Protein AF-A0A094EKB1-F1 (afdb_monomer_lite)

Sequence (791 aa):
MSDICVKASPRSDDATYSKSLGVPPSNDSAAVATHVVTDLRVIVSPAAPPSASDTKWHRIEKELYLYTSQQSAWLYVALVNKEELRAAEDLVVVNISVGEQTPTDSGTSWESRPYGIWLLRHKFSTIDETVTEVDVFFGVDAVDPRPQWALMQSPLQLETHPKIPVARLSVLRGRAPRSDTPTALRVREDGKFKILQISDTHMVTGVGVCRDAIDAHGNDLPESDADPLTVKFIENILDIEKPDLVVLTGDQLHHDIPESHTAIFKVVAPMINRSIPFAAVFGNHDSEGIHALNRDKQMSILQNLPFSFCRPGPTNVDGIGNYYIQVLAPGQSSLPLSTLYFLDSHGQVPGTTGYDHIKQSQIDWFTETSQAARMALDDNNNSGFHLSLVFLHIPLPEFGDKNLRIGNGHREEPTEGPNINSHFYDALVKEEISAVGCGHDHVNDFCALLPQQVQQDGDGAPQCGPWLCYGGGSGFGGYCSYGKWPRQKRFHRRMRVWELGTTTGSLTTWKRVEYNRERVDELVLVENGAVVDPPSDKDEDRSYGLTELSVVQTLQNIHTTPSNRQGNVPTSSKDMPLPLSKKKSTSRFLKVTIDGLEGVGKTLLIAALLKEAVDTSYGGLPSEILPPSDSNITELQRGAEGDTSVVSFWENSYTYTRLLPIMFVNAAVVLFCFSLDFMGSVEDHLEVLQWKLEGLCSRDFPQEIRMPIFMVGCRSDSQDPDTTAGRARAKRYAQSIDMDGYFECSAITGEGVPELLDAVMSIALSTEKYTPRRRLWPKRKQRRNHRCVVL

Foldseek 3Di:
DDDDDDDDDDDDDDDDPPDDPPDDDPPVPPPWLQKFFQDKAKDKALDDDDQDPDPQKGWAPAWQQLPQDSITIIMITGIDGPVPADAQPGKGFQDKAFDPDDDPDPPFDWDDYAQRIITGIDGDDDQQRGWRDKHKAWACLFDDLQPQKDKHNDFGNDPYDVVGTGIIMIIHGHTRDDFPADPAAAADPQLKAKEWEAEQAAFARYQFKFDFDAAPVQHGDHIDRWLVLLLVLLLVVCVQPVGQEYEYQANLHAAAHSDLVRSVSSSCNSCSVVQHAYEYEHEARCQHHDRHDPLVVVLVVQVPGHNYPFFQDDPQAPGGGFDKGFHAYPDPDPHGQEIETEDHQAYDDPPARAGDGRDPSSLVVVLVVLVSSVVVCVVVVNPFHYAYEYGHAQFACVVQDPQWAWQWFDDPDGRGHHPDHPCSQVSQQVSLHAAYEYEDSQQGFTWTWHDFDDDPPDPDDTGTTHIYGYQHHSTSNDAQWDDDPPDTRGDWHKMKMWMDNRVQSWIWIFMDTSHDSDTHTIDTQDGPNGGDHRDDPVVVVPPPPDDPDDPDDDDDDDDDDDDDDDDDDDDDDDDDDDDDDDDDQDAAEAEEFEEEAPPLCRVLLVVLLVVCCPVVPVADDWDDQDPDDLWRWTWDFHDDPRYGYIYIYTYDYPPNSVCLQVRQPRHLEYEYTGELQHPDDLVVRLVVVVVVQVVCLDPVHPQWRFHAYEYEHEPLVDPDPCSVVSVVVSVVSCVQQQHPYYFYAYSVPGPRSNVVSCVSCCRRVDPDGDDIDRGRHDDPDPDPDDDDDDD

Secondary structure (DSSP, 8-state):
-----------------------PPP--------EEEEEEEEEEESS---S-SSTTEEEEEEETTTT-SSSEEEEEEEEEETTT--TTTSEEEEEEEESSS----TT--EEEETTTEEEEEEE---STTSEEEEEEEESTT----STTEEE-SSPP-----TTSPPEEEEEEESSPPPP---SSEE--TTSEEEEEEE----BBSBS--B-S-B-TTS-BPPPB-HHHHHHHHHHHHHHHH--SEEEEES--B-TT-S-HHHHHHHHHHHHHTTT--EEEE--SGGG-SSSSPPHHHHHHHHTTSTTB------TTSSSS--EEEEEEPSTT---EEEEEEE-----BPTTSSSBPPPPHHHHHHHHHHHHHHHHHHHTTT-----EEEEE-SSPPGGGG-TT-EEEES---SPPP-BSS--SHHHHHHHTTEEEEEE-SSTT---EEEPPP---TT--SPPPP--EEEE-----SSS--EESSTT-PEE---EEEEEEEETTTTEEEEEEEETT-SS-EEEEEEEETTEEPPPPPTTTGGGT-SS--SS---------------------------PPP--PPP---EEEEEEEE-TTSSHHHHHHHHHHHHHHTTS--PPP-----SSSEEEEEE--BTTB--EEEEEE--TT-TTTHHHHHTTEEEEEEEEETT-SS-HHHHHHHHHHHHHHHTSTTS-SSB-S-EEEEEE-TT---HHHHHHHHHHHHHHHHTT-SEEEEE-TTT-TTHHHHHHHHHHHHT-SSPP--BS-SS----------PPP-

Structure (mmCIF, N/CA/C/O backbone):
data_AF-A0A094EKB1-F1
#
_entry.id   AF-A0A094EKB1-F1
#
loop_
_atom_site.group_PDB
_atom_site.id
_atom_site.type_symbol
_atom_site.label_atom_id
_atom_site.label_alt_id
_atom_site.label_comp_id
_atom_site.label_asym_id
_atom_site.label_entity_id
_atom_site.label_seq_id
_atom_site.pdbx_PDB_ins_code
_atom_site.Cartn_x
_atom_site.Cartn_y
_atom_site.Cartn_z
_atom_site.occupancy
_atom_site.B_iso_or_equiv
_atom_site.auth_seq_id
_atom_site.auth_comp_id
_atom_site.auth_asym_id
_atom_site.auth_atom_id
_atom_site.pdbx_PDB_model_num
ATOM 1 N N . MET A 1 1 ? 71.205 -15.226 32.268 1.00 33.03 1 MET A N 1
ATOM 2 C CA . MET A 1 1 ? 69.954 -15.004 33.014 1.00 33.03 1 MET A CA 1
ATOM 3 C C . MET A 1 1 ? 68.835 -15.282 32.013 1.00 33.03 1 MET A C 1
ATOM 5 O O . MET A 1 1 ? 68.794 -14.555 31.032 1.00 33.03 1 MET A O 1
ATOM 9 N N . SER A 1 2 ? 68.201 -16.460 31.967 1.00 27.89 2 SER A N 1
ATOM 10 C CA . SER A 1 2 ? 67.350 -17.139 32.976 1.00 27.89 2 SER A CA 1
ATOM 11 C C . SER A 1 2 ? 65.995 -16.445 33.183 1.00 27.89 2 SER A C 1
ATOM 13 O O . SER A 1 2 ? 66.020 -15.243 33.424 1.00 27.89 2 SER A O 1
ATOM 15 N N . ASP A 1 3 ? 64.814 -17.079 33.226 1.00 27.39 3 ASP A N 1
ATOM 16 C CA . ASP A 1 3 ? 64.298 -18.446 32.911 1.00 27.39 3 ASP A CA 1
ATOM 17 C C . ASP A 1 3 ? 62.742 -18.385 33.112 1.00 27.39 3 ASP A C 1
ATOM 19 O O . ASP A 1 3 ? 62.285 -17.414 33.712 1.00 27.39 3 ASP A O 1
ATOM 23 N N . ILE A 1 4 ? 61.813 -19.268 32.692 1.00 27.00 4 ILE A N 1
ATOM 24 C CA . ILE A 1 4 ? 61.753 -20.585 32.000 1.00 27.00 4 ILE A CA 1
ATOM 25 C C . ILE A 1 4 ? 60.379 -20.620 31.230 1.00 27.00 4 ILE A C 1
ATOM 27 O O . ILE A 1 4 ? 59.505 -19.835 31.587 1.00 27.00 4 ILE A O 1
ATOM 31 N N . CYS A 1 5 ? 60.034 -21.331 30.137 1.00 23.27 5 CYS A N 1
ATOM 32 C CA . CYS A 1 5 ? 60.298 -22.677 29.579 1.00 23.27 5 CYS A CA 1
ATOM 33 C C . CYS A 1 5 ? 59.603 -23.849 30.329 1.00 23.27 5 CYS A C 1
ATOM 35 O O . CYS A 1 5 ? 59.920 -24.102 31.478 1.00 23.27 5 CYS A O 1
ATOM 37 N N . VAL A 1 6 ? 58.687 -24.665 29.767 1.00 26.47 6 VAL A N 1
ATOM 38 C CA . VAL A 1 6 ? 58.080 -24.786 28.410 1.00 26.47 6 VAL A CA 1
ATOM 39 C C . VAL A 1 6 ? 56.733 -25.555 28.500 1.00 26.47 6 VAL A C 1
ATOM 41 O O . VAL A 1 6 ? 56.610 -26.379 29.406 1.00 26.47 6 VAL A O 1
ATOM 44 N N . LYS A 1 7 ? 55.806 -25.433 27.519 1.00 21.75 7 LYS A N 1
ATOM 45 C CA . LYS A 1 7 ? 55.261 -26.572 26.707 1.00 21.75 7 LYS A CA 1
ATOM 46 C C . LYS A 1 7 ? 54.234 -26.154 25.631 1.00 21.75 7 LYS A C 1
ATOM 48 O O . LYS A 1 7 ? 53.578 -25.131 25.768 1.00 21.75 7 LYS A O 1
ATOM 53 N N . ALA A 1 8 ? 54.109 -26.959 24.567 1.00 24.42 8 ALA A N 1
ATOM 54 C CA . ALA A 1 8 ? 53.230 -26.733 23.408 1.00 24.42 8 ALA A CA 1
ATOM 55 C C . ALA A 1 8 ? 52.841 -28.055 22.692 1.00 24.42 8 ALA A C 1
ATOM 57 O O . ALA A 1 8 ? 53.507 -29.067 22.910 1.00 24.42 8 ALA A O 1
ATOM 58 N N . SER A 1 9 ? 51.880 -27.975 21.749 1.00 21.78 9 SER A N 1
ATOM 59 C CA . SER A 1 9 ? 51.537 -28.976 20.700 1.00 21.78 9 SER A CA 1
ATOM 60 C C . SER A 1 9 ? 50.866 -30.306 21.128 1.00 21.78 9 SER A C 1
ATOM 62 O O . SER A 1 9 ? 50.972 -30.664 22.301 1.00 21.78 9 SER A O 1
ATOM 64 N N . PRO A 1 10 ? 50.245 -31.088 20.196 1.00 31.95 10 PRO A N 1
ATOM 65 C CA . PRO A 1 10 ? 49.995 -30.835 18.754 1.00 31.95 10 PRO A CA 1
ATOM 66 C C . PRO A 1 10 ? 48.558 -31.123 18.207 1.00 31.95 10 PRO A C 1
ATOM 68 O O . PRO A 1 10 ? 47.767 -31.819 18.824 1.00 31.95 10 PRO A O 1
ATOM 71 N N . ARG A 1 11 ? 48.309 -30.618 16.982 1.00 27.23 11 ARG A N 1
ATOM 72 C CA . ARG A 1 11 ? 47.440 -31.080 15.855 1.00 27.23 11 ARG A CA 1
ATOM 73 C C . ARG A 1 11 ? 46.327 -32.145 16.042 1.00 27.23 11 ARG A C 1
ATOM 75 O O . ARG A 1 11 ? 46.646 -33.297 16.316 1.00 27.23 11 ARG A O 1
ATOM 82 N N . SER A 1 12 ? 45.110 -31.778 15.607 1.00 22.75 12 SER A N 1
ATOM 83 C CA . SER A 1 12 ? 44.079 -32.573 14.875 1.00 22.75 12 SER A CA 1
ATOM 84 C C . SER A 1 12 ? 42.813 -31.699 14.698 1.00 22.75 12 SER A C 1
ATOM 86 O O . SER A 1 12 ? 42.578 -30.883 15.588 1.00 22.75 12 SER A O 1
ATOM 88 N N . ASP A 1 13 ? 41.924 -31.771 13.698 1.00 23.89 13 ASP A N 1
ATOM 89 C CA . ASP A 1 13 ? 41.881 -32.371 12.342 1.00 23.89 13 ASP A CA 1
ATOM 90 C C . ASP A 1 13 ? 40.784 -31.610 11.527 1.00 23.89 13 ASP A C 1
ATOM 92 O O . ASP A 1 13 ? 40.308 -30.566 11.981 1.00 23.89 13 ASP A O 1
ATOM 96 N N . ASP A 1 14 ? 40.405 -32.077 10.330 1.00 27.27 14 ASP A N 1
ATOM 97 C CA . ASP A 1 14 ? 39.476 -31.412 9.391 1.00 27.27 14 ASP A CA 1
ATOM 98 C C . ASP A 1 14 ? 38.082 -31.039 9.942 1.00 27.27 14 ASP A C 1
ATOM 100 O O . ASP A 1 14 ? 37.395 -31.847 10.568 1.00 27.27 14 ASP A O 1
ATOM 104 N N . ALA A 1 15 ? 37.596 -29.854 9.546 1.00 23.72 15 ALA A N 1
ATOM 105 C CA . ALA A 1 15 ? 36.167 -29.544 9.428 1.00 23.72 15 ALA A CA 1
ATOM 106 C C . ALA A 1 15 ? 35.936 -28.412 8.404 1.00 23.72 15 ALA A C 1
ATOM 108 O O . ALA A 1 15 ? 36.223 -27.243 8.668 1.00 23.72 15 ALA A O 1
ATOM 109 N N . THR A 1 16 ? 35.398 -28.747 7.228 1.00 22.38 16 THR A N 1
ATOM 110 C CA . THR A 1 16 ? 34.998 -27.774 6.196 1.00 22.38 16 THR A CA 1
ATOM 111 C C . THR A 1 16 ? 33.884 -26.855 6.695 1.00 22.38 16 THR A C 1
ATOM 113 O O . THR A 1 16 ? 32.843 -27.332 7.146 1.00 22.38 16 THR A O 1
ATOM 116 N N . TYR A 1 17 ? 34.065 -25.539 6.553 1.00 22.34 17 TYR A N 1
ATOM 117 C CA . TYR A 1 17 ? 33.109 -24.518 6.998 1.00 22.34 17 TYR A CA 1
ATOM 118 C C . TYR A 1 17 ? 31.916 -24.352 6.034 1.00 22.34 17 TYR A C 1
ATOM 120 O O . TYR A 1 17 ? 31.637 -23.269 5.530 1.00 22.34 17 TYR A O 1
ATOM 128 N N . SER A 1 18 ? 31.172 -25.437 5.802 1.00 24.25 18 SER A N 1
ATOM 129 C CA . SER A 1 18 ? 29.842 -25.351 5.195 1.00 24.25 18 SER A CA 1
ATOM 130 C C . SER A 1 18 ? 28.866 -24.782 6.228 1.00 24.25 18 SER A C 1
ATOM 132 O O . SER A 1 18 ? 28.326 -25.494 7.075 1.00 24.25 18 SER A O 1
ATOM 134 N N . LYS A 1 19 ? 28.670 -23.463 6.177 1.00 24.31 19 LYS A N 1
ATOM 135 C CA . LYS A 1 19 ? 27.509 -22.797 6.765 1.00 24.31 19 LYS A CA 1
ATOM 136 C C . LYS A 1 19 ? 26.705 -22.169 5.643 1.00 24.31 19 LYS A C 1
ATOM 138 O O . LYS A 1 19 ? 26.919 -21.014 5.289 1.00 24.31 19 LYS A O 1
ATOM 143 N N . SER A 1 20 ? 25.746 -22.936 5.133 1.00 23.62 20 SER A N 1
ATOM 144 C CA . SER A 1 20 ? 24.585 -22.348 4.481 1.00 23.62 20 SER A CA 1
ATOM 145 C C . SER A 1 20 ? 24.012 -21.258 5.392 1.00 23.62 20 SER A C 1
ATOM 147 O O . SER A 1 20 ? 23.799 -21.483 6.589 1.00 23.62 20 SER A O 1
ATOM 149 N N . LEU A 1 21 ? 23.774 -20.069 4.835 1.00 26.20 21 LEU A N 1
ATOM 150 C CA . LEU A 1 21 ? 23.032 -19.000 5.502 1.00 26.20 21 LEU A CA 1
ATOM 151 C C . LEU A 1 21 ? 21.551 -19.389 5.533 1.00 26.20 21 LEU A C 1
ATOM 153 O O . LEU A 1 21 ? 20.721 -18.869 4.794 1.00 26.20 21 LEU A O 1
ATOM 157 N N . GLY A 1 22 ? 21.247 -20.388 6.362 1.00 23.19 22 GLY A N 1
ATOM 158 C CA . GLY A 1 22 ? 19.891 -20.848 6.593 1.00 23.19 22 GLY A CA 1
ATOM 159 C C . GLY A 1 22 ? 19.037 -19.695 7.099 1.00 23.19 22 GLY A C 1
ATOM 160 O O . GLY A 1 22 ? 19.468 -18.938 7.971 1.00 23.19 22 GLY A O 1
ATOM 161 N N . VAL A 1 23 ? 17.826 -19.595 6.546 1.00 25.86 23 VAL A N 1
ATOM 162 C CA . VAL A 1 23 ? 16.773 -18.688 7.011 1.00 25.86 23 VAL A CA 1
ATOM 163 C C . VAL A 1 23 ? 16.751 -18.727 8.544 1.00 25.86 23 VAL A C 1
ATOM 165 O O . VAL A 1 23 ? 16.608 -19.826 9.095 1.00 25.86 23 VAL A O 1
ATOM 168 N N . PRO A 1 24 ? 16.935 -17.590 9.251 1.00 22.92 24 PRO A N 1
ATOM 169 C CA . PRO A 1 24 ? 16.841 -17.591 10.704 1.00 22.92 24 PRO A CA 1
ATOM 170 C C . PRO A 1 24 ? 15.462 -18.149 11.069 1.00 22.92 24 PRO A C 1
ATOM 172 O O . PRO A 1 24 ? 14.482 -17.764 10.423 1.00 22.92 24 PRO A O 1
ATOM 175 N N . PRO A 1 25 ? 15.372 -19.092 12.026 1.00 22.58 25 PRO A N 1
ATOM 176 C CA . PRO A 1 25 ? 14.115 -19.765 12.311 1.00 22.58 25 PRO A CA 1
ATOM 177 C C . PRO A 1 25 ? 13.042 -18.722 12.603 1.00 22.58 25 PRO A C 1
ATOM 179 O O . PRO A 1 25 ? 13.305 -17.730 13.289 1.00 22.58 25 PRO A O 1
ATOM 182 N N . SER A 1 26 ? 11.839 -18.947 12.077 1.00 27.44 26 SER A N 1
ATOM 183 C CA . SER A 1 26 ? 10.675 -18.166 12.472 1.00 27.44 26 SER A CA 1
ATOM 184 C C . SER A 1 26 ? 10.588 -18.144 13.998 1.00 27.44 26 SER A C 1
ATOM 186 O O . SER A 1 26 ? 10.880 -19.143 14.664 1.00 27.44 26 SER A O 1
ATOM 188 N N . ASN A 1 27 ? 10.182 -17.004 14.564 1.00 26.33 27 ASN A N 1
ATOM 189 C CA . ASN A 1 27 ? 9.827 -16.930 15.978 1.00 26.33 27 ASN A CA 1
ATOM 190 C C . ASN A 1 27 ? 8.488 -17.658 16.186 1.00 26.33 27 ASN A C 1
ATOM 192 O O . ASN A 1 27 ? 7.458 -17.055 16.468 1.00 26.33 27 ASN A O 1
ATOM 196 N N . ASP A 1 28 ? 8.537 -18.990 16.080 1.00 28.78 28 ASP A N 1
ATOM 197 C CA . ASP A 1 28 ? 7.447 -19.947 16.307 1.00 28.78 28 ASP A CA 1
ATOM 198 C C . ASP A 1 28 ? 6.980 -19.980 17.776 1.00 28.78 28 ASP A C 1
ATOM 200 O O . ASP A 1 28 ? 6.100 -20.757 18.152 1.00 28.78 28 ASP A O 1
ATOM 204 N N . SER A 1 29 ? 7.470 -19.048 18.601 1.00 28.91 29 SER A N 1
ATOM 205 C CA . SER A 1 29 ? 6.709 -18.474 19.708 1.00 28.91 29 SER A CA 1
ATOM 206 C C . SER A 1 29 ? 5.510 -17.660 19.191 1.00 28.91 29 SER A C 1
ATOM 208 O O . SER A 1 29 ? 5.351 -16.486 19.535 1.00 28.91 29 SER A O 1
ATOM 210 N N . ALA A 1 30 ? 4.642 -18.292 18.394 1.00 37.69 30 ALA A N 1
ATOM 211 C CA . ALA A 1 30 ? 3.280 -17.823 18.202 1.00 37.69 30 ALA A CA 1
ATOM 212 C C . ALA A 1 30 ? 2.671 -17.680 19.600 1.00 37.69 30 ALA A C 1
ATOM 214 O O . ALA A 1 30 ? 2.601 -18.661 20.350 1.00 37.69 30 ALA A O 1
ATOM 215 N N . ALA A 1 31 ? 2.324 -16.451 19.982 1.00 40.56 31 ALA A N 1
ATOM 216 C CA . ALA A 1 31 ? 1.917 -16.139 21.341 1.00 40.56 31 ALA A CA 1
ATOM 217 C C . ALA A 1 31 ? 0.618 -16.886 21.668 1.00 40.56 31 ALA A C 1
ATOM 219 O O . ALA A 1 31 ? -0.476 -16.470 21.293 1.00 40.56 31 ALA A O 1
ATOM 220 N N . VAL A 1 32 ? 0.739 -18.020 22.366 1.00 48.72 32 VAL A N 1
ATOM 221 C CA . VAL A 1 32 ? -0.413 -18.717 22.938 1.00 48.72 32 VAL A CA 1
ATOM 222 C C . VAL A 1 32 ? -1.092 -17.712 23.850 1.00 48.72 32 VAL A C 1
ATOM 224 O O . VAL A 1 32 ? -0.479 -17.310 24.833 1.00 48.72 32 VAL A O 1
ATOM 227 N N . ALA A 1 33 ? -2.319 -17.302 23.514 1.00 54.59 33 ALA A N 1
ATOM 228 C CA . ALA A 1 33 ? -3.050 -16.285 24.259 1.00 54.59 33 ALA A CA 1
ATOM 229 C C . ALA A 1 33 ? -3.061 -16.629 25.758 1.00 54.59 33 ALA A C 1
ATOM 231 O O . ALA A 1 33 ? -3.763 -17.537 26.211 1.00 54.59 33 ALA A O 1
ATOM 232 N N . THR A 1 34 ? -2.220 -15.930 26.521 1.00 71.38 34 THR A N 1
ATOM 233 C CA . THR A 1 34 ? -2.123 -16.067 27.975 1.00 71.38 34 THR A CA 1
ATOM 234 C C . THR A 1 34 ? -3.164 -15.215 28.673 1.00 71.38 34 THR A C 1
ATOM 236 O O . THR A 1 34 ? -3.386 -15.420 29.853 1.00 71.38 34 THR A O 1
ATOM 239 N N . HIS A 1 35 ? -3.840 -14.301 27.977 1.00 87.06 35 HIS A N 1
ATOM 240 C CA . HIS A 1 35 ? -4.813 -13.383 28.560 1.00 87.06 35 HIS A CA 1
ATOM 241 C C . HIS A 1 35 ? -6.241 -13.703 28.112 1.00 87.06 35 HIS A C 1
ATOM 243 O O . HIS A 1 35 ? -6.464 -14.216 27.015 1.00 87.06 35 HIS A O 1
ATOM 249 N N . VAL A 1 36 ? -7.208 -13.371 28.968 1.00 92.00 36 VAL A N 1
ATOM 250 C CA . VAL A 1 36 ? -8.639 -13.336 28.628 1.00 92.00 36 VAL A CA 1
ATOM 251 C C . VAL A 1 36 ? -9.211 -11.953 28.911 1.00 92.00 36 VAL A C 1
ATOM 253 O O . VAL A 1 36 ? -8.745 -11.256 29.819 1.00 92.00 36 VAL A O 1
ATOM 256 N N . VAL A 1 37 ? -10.270 -11.585 28.193 1.00 94.81 37 VAL A N 1
ATOM 257 C CA . VAL A 1 37 ? -11.046 -10.378 28.480 1.00 94.81 37 VAL A CA 1
ATOM 258 C C . VAL A 1 37 ? -12.014 -10.658 29.625 1.00 94.81 37 VAL A C 1
ATOM 260 O O . VAL A 1 37 ? -12.841 -11.569 29.572 1.00 94.81 37 VAL A O 1
ATOM 263 N N . THR A 1 38 ? -11.926 -9.853 30.678 1.00 94.75 38 THR A N 1
ATOM 264 C CA . THR A 1 38 ? -12.789 -9.952 31.866 1.00 94.75 38 THR A CA 1
ATOM 265 C C . THR A 1 38 ? -13.861 -8.869 31.913 1.00 94.75 38 THR A C 1
ATOM 267 O O . THR A 1 38 ? -14.944 -9.127 32.434 1.00 94.75 38 THR A O 1
ATOM 270 N N . ASP A 1 39 ? -13.597 -7.700 31.328 1.00 95.25 39 ASP A N 1
ATOM 271 C CA . ASP A 1 39 ? -14.502 -6.551 31.204 1.00 95.25 39 ASP A CA 1
ATOM 272 C C . ASP A 1 39 ? -13.991 -5.613 30.087 1.00 95.25 39 ASP A C 1
ATOM 274 O O . ASP A 1 39 ? -12.848 -5.746 29.643 1.00 95.25 39 ASP A O 1
ATOM 278 N N . LEU A 1 40 ? -14.797 -4.647 29.643 1.00 95.44 40 LEU A N 1
ATOM 279 C CA . LEU A 1 40 ? -14.363 -3.554 28.766 1.00 95.44 40 LEU A CA 1
ATOM 280 C C . LEU A 1 40 ? -15.248 -2.309 28.937 1.00 95.44 40 LEU A C 1
ATOM 282 O O . LEU A 1 40 ? -16.438 -2.401 29.245 1.00 95.44 40 LEU A O 1
ATOM 286 N N . ARG A 1 41 ? -14.660 -1.125 28.747 1.00 93.88 41 ARG A N 1
ATOM 287 C CA . ARG A 1 41 ? -15.326 0.178 28.910 1.00 93.88 41 ARG A CA 1
ATOM 288 C C . ARG A 1 41 ? -14.727 1.223 27.977 1.00 93.88 41 ARG A C 1
ATOM 290 O O . ARG A 1 41 ? -13.517 1.251 27.781 1.00 93.88 41 ARG A O 1
ATOM 297 N N . VAL A 1 42 ? -15.550 2.136 27.477 1.00 94.81 42 VAL A N 1
ATOM 298 C CA . VAL A 1 42 ? -15.069 3.377 26.855 1.00 94.81 42 VAL A CA 1
ATOM 299 C C . VAL A 1 42 ? -14.981 4.459 27.929 1.00 94.81 42 VAL A C 1
ATOM 301 O O . VAL A 1 42 ? -15.879 4.576 28.766 1.00 94.81 42 VAL A O 1
ATOM 304 N N . ILE A 1 43 ? -13.903 5.242 27.913 1.00 92.12 43 ILE A N 1
ATOM 305 C CA . ILE A 1 43 ? -13.735 6.437 28.748 1.00 92.12 43 ILE A CA 1
ATOM 306 C C . ILE A 1 43 ? -13.678 7.650 27.823 1.00 92.12 43 ILE A C 1
ATOM 308 O O . ILE A 1 43 ? -12.856 7.682 26.909 1.00 92.12 43 ILE A O 1
ATOM 312 N N . VAL A 1 44 ? -14.530 8.641 28.088 1.00 90.62 44 VAL A N 1
ATOM 313 C CA . VAL A 1 44 ? -14.541 9.939 27.400 1.00 90.62 44 VAL A CA 1
ATOM 314 C C . VAL A 1 44 ? -14.034 11.018 28.355 1.00 90.62 44 VAL A C 1
ATOM 316 O O . VAL A 1 44 ? -14.406 11.029 29.529 1.00 90.62 44 VAL A O 1
ATOM 319 N N . SER A 1 45 ? -13.145 11.890 27.877 1.00 85.12 45 SER A N 1
ATOM 320 C CA . SER A 1 45 ? -12.430 12.868 28.703 1.00 85.12 45 SER A CA 1
ATOM 321 C C . SER A 1 45 ? -12.032 14.127 27.906 1.00 85.12 45 SER A C 1
ATOM 323 O O . SER A 1 45 ? -11.521 13.988 26.791 1.00 85.12 45 SER A O 1
ATOM 325 N N . PRO A 1 46 ? -12.175 15.351 28.469 1.00 76.12 46 PRO A N 1
ATOM 326 C CA . PRO A 1 46 ? -11.726 16.606 27.838 1.00 76.12 46 PRO A CA 1
ATOM 327 C C . PRO A 1 46 ? -10.204 16.738 27.661 1.00 76.12 46 PRO A C 1
ATOM 329 O O . PRO A 1 46 ? -9.737 17.609 26.939 1.00 76.12 46 PRO A O 1
ATOM 332 N N . ALA A 1 47 ? -9.422 15.901 28.341 1.00 66.69 47 ALA A N 1
ATOM 333 C CA . ALA A 1 47 ? -7.981 15.768 28.146 1.00 66.69 47 ALA A CA 1
ATOM 334 C C . ALA A 1 47 ? -7.650 14.296 27.889 1.00 66.69 47 ALA A C 1
ATOM 336 O O . ALA A 1 47 ? -8.328 13.425 28.440 1.00 66.69 47 ALA A O 1
ATOM 337 N N . ALA A 1 48 ? -6.611 14.013 27.098 1.00 61.28 48 ALA A N 1
ATOM 338 C CA . ALA A 1 48 ? -6.194 12.645 26.794 1.00 61.28 48 ALA A CA 1
ATOM 339 C C . ALA A 1 48 ? -6.000 11.836 28.099 1.00 61.28 48 ALA A C 1
ATOM 341 O O . ALA A 1 48 ? -5.111 12.167 28.892 1.00 61.28 48 ALA A O 1
ATOM 342 N N . PRO A 1 49 ? -6.837 10.816 28.376 1.00 61.94 49 PRO A N 1
ATOM 343 C CA . PRO A 1 49 ? -6.767 10.071 29.622 1.00 61.94 49 PRO A CA 1
ATOM 344 C C . PRO A 1 49 ? -5.478 9.238 29.657 1.00 61.94 49 PRO A C 1
ATOM 346 O O . PRO A 1 49 ? -4.998 8.802 28.604 1.00 61.94 49 PRO A O 1
ATOM 349 N N . PRO A 1 50 ? -4.899 8.994 30.846 1.00 60.31 50 PRO A N 1
ATOM 350 C CA . PRO A 1 50 ? -3.629 8.291 30.958 1.00 60.31 50 PRO A CA 1
ATOM 351 C C . PRO A 1 50 ? -3.699 6.884 30.353 1.00 60.31 50 PRO A C 1
ATOM 353 O O . PRO A 1 50 ? -4.738 6.211 30.390 1.00 60.31 50 PRO A O 1
ATOM 356 N N . SER A 1 51 ? -2.555 6.416 29.855 1.00 59.81 51 SER A N 1
ATOM 357 C CA . SER A 1 51 ? -2.301 5.031 29.452 1.00 59.81 51 SER A CA 1
ATOM 358 C C . SER A 1 51 ? -2.271 4.112 30.686 1.00 59.81 51 SER A C 1
ATOM 360 O O . SER A 1 51 ? -1.211 3.671 31.113 1.00 59.81 51 SER A O 1
ATOM 362 N N . ALA A 1 52 ? -3.453 3.926 31.281 1.00 57.56 52 ALA A N 1
ATOM 363 C CA . ALA A 1 52 ? -3.817 3.078 32.418 1.00 57.56 52 ALA A CA 1
ATOM 364 C C . ALA A 1 52 ? -2.859 3.051 33.630 1.00 57.56 52 ALA A C 1
ATOM 366 O O . ALA A 1 52 ? -1.810 2.419 33.632 1.00 57.56 52 ALA A O 1
ATOM 367 N N . SER A 1 53 ? -3.304 3.625 34.751 1.00 49.53 53 SER A N 1
ATOM 368 C CA . SER A 1 53 ? -2.613 3.540 36.050 1.00 49.53 53 SER A CA 1
ATOM 369 C C . SER A 1 53 ? -2.847 2.220 36.812 1.00 49.53 53 SER A C 1
ATOM 371 O O . SER A 1 53 ? -2.625 2.169 38.020 1.00 49.53 53 SER A O 1
ATOM 373 N N . ASP A 1 54 ? -3.370 1.189 36.150 1.00 59.69 54 ASP A N 1
ATOM 374 C CA . ASP A 1 54 ? -3.762 -0.105 36.722 1.00 59.69 54 ASP A CA 1
ATOM 375 C C . ASP A 1 54 ? -3.344 -1.202 35.738 1.00 59.69 54 ASP A C 1
ATOM 377 O O . ASP A 1 54 ? -3.754 -1.176 34.578 1.00 59.69 54 ASP A O 1
ATOM 381 N N . THR A 1 55 ? -2.537 -2.162 36.195 1.00 64.62 55 THR A N 1
ATOM 382 C CA . THR A 1 55 ? -1.922 -3.199 35.351 1.00 64.62 55 THR A CA 1
ATOM 383 C C . THR A 1 55 ? -2.919 -4.193 34.756 1.00 64.62 55 THR A C 1
ATOM 385 O O . THR A 1 55 ? -2.501 -5.058 33.995 1.00 64.62 55 THR A O 1
ATOM 388 N N . LYS A 1 56 ? -4.209 -4.110 35.112 1.00 80.62 56 LYS A N 1
ATOM 389 C CA . LYS A 1 56 ? -5.277 -4.952 34.546 1.00 80.62 56 LYS A CA 1
ATOM 390 C C . LYS A 1 56 ? -6.047 -4.301 33.400 1.00 80.62 56 LYS A C 1
ATOM 392 O O . LYS A 1 56 ? -6.739 -5.006 32.673 1.00 80.62 56 LYS A O 1
ATOM 397 N N . TRP A 1 57 ? -5.981 -2.979 33.237 1.00 89.12 57 TRP A N 1
ATOM 398 C CA . TRP A 1 57 ? -6.720 -2.267 32.190 1.00 89.12 57 TRP A CA 1
ATOM 399 C C . TRP A 1 57 ? -5.773 -1.826 31.079 1.00 89.12 57 TRP A C 1
ATOM 401 O O . TRP A 1 57 ? -4.869 -1.036 31.311 1.00 89.12 57 TRP A O 1
ATOM 411 N N . HIS A 1 58 ? -6.019 -2.270 29.854 1.00 90.38 58 HIS A N 1
ATOM 412 C CA . HIS A 1 58 ? -5.214 -1.921 28.687 1.00 90.38 58 HIS A CA 1
ATOM 413 C C . HIS A 1 58 ? -6.013 -0.978 27.793 1.00 90.38 58 HIS A C 1
ATOM 415 O O . HIS A 1 58 ? -7.165 -1.262 27.467 1.00 90.38 58 HIS A O 1
ATOM 421 N N . ARG A 1 59 ? -5.424 0.162 27.419 1.00 92.06 59 ARG A N 1
ATOM 422 C CA . ARG A 1 59 ? -6.016 1.082 26.443 1.00 92.06 59 ARG A CA 1
ATOM 423 C C . ARG A 1 59 ? -5.753 0.538 25.039 1.00 92.06 59 ARG A C 1
ATOM 425 O O . ARG A 1 59 ? -4.626 0.151 24.741 1.00 92.06 59 ARG A O 1
ATOM 432 N N . ILE A 1 60 ? -6.772 0.516 24.185 1.00 93.94 60 ILE A N 1
ATOM 433 C CA . ILE A 1 60 ? -6.570 0.344 22.745 1.00 93.94 60 ILE A CA 1
ATOM 434 C C . ILE A 1 60 ? -6.119 1.697 22.201 1.00 93.94 60 ILE A C 1
ATOM 436 O O . ILE A 1 60 ? -6.809 2.699 22.380 1.00 93.94 60 ILE A O 1
ATOM 440 N N . GLU A 1 61 ? -4.951 1.737 21.562 1.00 92.19 61 GLU A N 1
ATOM 441 C CA . GLU A 1 61 ? -4.301 2.962 21.075 1.00 92.19 61 GLU A CA 1
ATOM 442 C C . GLU A 1 61 ? -4.930 3.476 19.762 1.00 92.19 61 GLU A C 1
ATOM 444 O O . GLU A 1 61 ? -4.240 3.711 18.774 1.00 92.19 61 GLU A O 1
ATOM 449 N N . LYS A 1 62 ? -6.260 3.622 19.762 1.00 94.25 62 LYS A N 1
ATOM 450 C CA . LYS A 1 62 ? -7.092 4.165 18.680 1.00 94.25 62 LYS A CA 1
ATOM 451 C C . LYS A 1 62 ? -8.128 5.112 19.299 1.00 94.25 62 LYS A C 1
ATOM 453 O O . LYS A 1 62 ? -8.921 4.692 20.143 1.00 94.25 62 LYS A O 1
ATOM 458 N N . GLU A 1 63 ? -8.101 6.385 18.911 1.00 93.69 63 GLU A N 1
ATOM 459 C CA . GLU A 1 63 ? -9.006 7.418 19.434 1.00 93.69 63 GLU A CA 1
ATOM 460 C C . GLU A 1 63 ? -10.363 7.338 18.712 1.00 93.69 63 GLU A C 1
ATOM 462 O O . GLU A 1 63 ? -10.427 7.327 17.483 1.00 93.69 63 GLU A O 1
ATOM 467 N N . LEU A 1 64 ? -11.460 7.218 19.465 1.00 94.94 64 LEU A N 1
ATOM 468 C CA . LEU A 1 64 ? -12.756 6.802 18.910 1.00 94.94 64 LEU A CA 1
ATOM 469 C C . LEU A 1 64 ? -13.531 7.928 18.198 1.00 94.94 64 LEU A C 1
ATOM 471 O O . LEU A 1 64 ? -14.530 7.638 17.539 1.00 94.94 64 LEU A O 1
ATOM 475 N N . TYR A 1 65 ? -13.085 9.184 18.305 1.00 91.94 65 TYR A N 1
ATOM 476 C CA . TYR A 1 65 ? -13.577 10.323 17.521 1.00 91.94 65 TYR A CA 1
ATOM 477 C C . TYR A 1 65 ? -12.660 10.675 16.333 1.00 91.94 65 TYR A C 1
ATOM 479 O O . TYR A 1 65 ? -12.892 11.688 15.662 1.00 91.94 65 TYR A O 1
ATOM 487 N N . LEU A 1 66 ? -11.623 9.866 16.066 1.00 90.81 66 LEU A N 1
ATOM 488 C CA . LEU A 1 66 ? -10.592 10.118 15.052 1.00 90.81 66 LEU A CA 1
ATOM 489 C C . LEU A 1 66 ? -9.994 11.534 15.155 1.00 90.81 66 LEU A C 1
ATOM 491 O O . LEU A 1 66 ? -9.738 12.191 14.148 1.00 90.81 66 LEU A O 1
ATOM 495 N N . TYR A 1 67 ? -9.800 12.007 16.390 1.00 90.00 67 TYR A N 1
ATOM 496 C CA . TYR A 1 67 ? -9.223 13.309 16.749 1.00 90.00 67 TYR A CA 1
ATOM 497 C C . TYR A 1 67 ? -10.038 14.540 16.297 1.00 90.00 67 TYR A C 1
ATOM 499 O O . TYR A 1 67 ? -9.585 15.674 16.434 1.00 90.00 67 TYR A O 1
ATOM 507 N N . THR A 1 68 ? -11.277 14.346 15.825 1.00 85.19 68 THR A N 1
ATOM 508 C CA . THR A 1 68 ? -12.152 15.422 15.303 1.00 85.19 68 THR A CA 1
ATOM 509 C C . THR A 1 68 ? -13.069 16.078 16.348 1.00 85.19 68 THR A C 1
ATOM 511 O O . THR A 1 68 ? -13.950 16.863 15.999 1.00 85.19 68 THR A O 1
ATOM 514 N N . SER A 1 69 ? -12.878 15.774 17.635 1.00 85.06 69 SER A N 1
ATOM 515 C CA . SER A 1 69 ? -13.718 16.239 18.747 1.00 85.06 69 SER A CA 1
ATOM 516 C C . SER A 1 69 ? -12.906 17.001 19.800 1.00 85.06 69 SER A C 1
ATOM 518 O O . SER A 1 69 ? -11.731 16.724 20.026 1.00 85.06 69 SER A O 1
ATOM 520 N N . GLN A 1 70 ? -13.555 17.938 20.502 1.00 83.31 70 GLN A N 1
ATOM 521 C CA . GLN A 1 70 ? -12.973 18.638 21.660 1.00 83.31 70 GLN A CA 1
ATOM 522 C C . GLN A 1 70 ? -12.831 17.735 22.903 1.00 83.31 70 GLN A C 1
ATOM 524 O O . GLN A 1 70 ? -12.208 18.124 23.890 1.00 83.31 70 GLN A O 1
ATOM 529 N N . GLN A 1 71 ? -13.435 16.546 22.882 1.00 87.81 71 GLN A N 1
ATOM 530 C CA . GLN A 1 71 ? -13.236 15.493 23.876 1.00 87.81 71 GLN A CA 1
ATOM 531 C C . GLN A 1 71 ? -12.573 14.299 23.197 1.00 87.81 71 GLN A C 1
ATOM 533 O O . GLN A 1 71 ? -12.825 14.046 22.025 1.00 87.81 71 GLN A O 1
ATOM 538 N N . SER A 1 72 ? -11.784 13.530 23.946 1.00 89.88 72 SER A N 1
ATOM 539 C CA . SER A 1 72 ? -11.225 12.264 23.463 1.00 89.88 72 SER A CA 1
ATOM 540 C C . SER A 1 72 ? -11.949 11.072 24.085 1.00 89.88 72 SER A C 1
ATOM 542 O O . SER A 1 72 ? -12.282 11.098 25.273 1.00 89.88 72 SER A O 1
ATOM 544 N N . ALA A 1 73 ? -12.176 10.030 23.295 1.00 93.25 73 ALA A N 1
ATOM 545 C CA . ALA A 1 73 ? -12.807 8.774 23.663 1.00 93.25 73 ALA A CA 1
ATOM 546 C C . ALA A 1 73 ? -11.848 7.611 23.388 1.00 93.25 73 ALA A C 1
ATOM 548 O O . ALA A 1 73 ? -11.282 7.500 22.305 1.00 93.25 73 ALA A O 1
ATOM 549 N N . TRP A 1 74 ? -11.678 6.720 24.365 1.00 94.56 74 TRP A N 1
ATOM 550 C CA . TRP A 1 74 ? -10.744 5.595 24.266 1.00 94.56 74 TRP A CA 1
ATOM 551 C C . TRP A 1 74 ? -11.365 4.318 24.821 1.00 94.56 74 TRP A C 1
ATOM 553 O O . TRP A 1 74 ? -12.006 4.338 25.878 1.00 94.56 74 TRP A O 1
ATOM 563 N N . LEU A 1 75 ? -11.153 3.199 24.129 1.00 95.94 75 LEU A N 1
ATOM 564 C CA . LEU A 1 75 ? -11.549 1.878 24.608 1.00 95.94 75 LEU A CA 1
ATOM 565 C C . LEU A 1 75 ? -10.492 1.334 25.579 1.00 95.94 75 LEU A C 1
ATOM 567 O O . LEU A 1 75 ? -9.303 1.310 25.269 1.00 95.94 75 LEU A O 1
ATOM 571 N N . TYR A 1 76 ? -10.940 0.860 26.738 1.00 95.00 76 TYR A N 1
ATOM 572 C CA . TYR A 1 76 ? -10.132 0.148 27.721 1.00 95.00 76 TYR A CA 1
ATOM 573 C C . TYR A 1 76 ? -10.676 -1.273 27.905 1.00 95.00 76 TYR A C 1
ATOM 575 O O . TYR A 1 76 ? -11.871 -1.461 28.143 1.00 95.00 76 TYR A O 1
ATOM 583 N N . VAL A 1 77 ? -9.790 -2.263 27.850 1.00 95.31 77 VAL A N 1
ATOM 584 C CA . VAL A 1 77 ? -10.089 -3.696 27.978 1.00 95.31 77 VAL A CA 1
ATOM 585 C C . VAL A 1 77 ? -9.439 -4.221 29.258 1.00 95.31 77 VAL A C 1
ATOM 587 O O . VAL A 1 77 ? -8.263 -3.956 29.501 1.00 95.31 77 VAL A O 1
ATOM 590 N N . ALA A 1 78 ? -10.188 -4.933 30.100 1.00 94.12 78 ALA A N 1
ATOM 591 C CA . ALA A 1 78 ? -9.658 -5.537 31.319 1.00 94.12 78 ALA A CA 1
ATOM 592 C C . ALA A 1 78 ? -9.125 -6.944 31.024 1.00 94.12 78 ALA A C 1
ATOM 594 O O . ALA A 1 78 ? -9.913 -7.872 30.812 1.00 94.12 78 ALA A O 1
ATOM 595 N N . LEU A 1 79 ? -7.802 -7.105 31.026 1.00 91.06 79 LEU A N 1
ATOM 596 C CA . LEU A 1 79 ? -7.126 -8.377 30.776 1.00 91.06 79 LEU A CA 1
ATOM 597 C C . LEU A 1 79 ? -6.660 -9.019 32.086 1.00 91.06 79 LEU A C 1
ATOM 599 O O . LEU A 1 79 ? -6.247 -8.340 33.027 1.00 91.06 79 LEU A O 1
ATOM 603 N N . VAL A 1 80 ? -6.717 -10.348 32.138 1.00 90.31 80 VAL A N 1
ATOM 604 C CA . VAL A 1 80 ? -6.171 -11.162 33.236 1.00 90.31 80 VAL A CA 1
ATOM 605 C C . VAL A 1 80 ? -5.439 -12.358 32.636 1.00 90.31 80 VAL A C 1
ATOM 607 O O . VAL A 1 80 ? -5.942 -12.965 31.688 1.00 90.31 80 VAL A O 1
ATOM 610 N N . ASN A 1 81 ? -4.260 -12.700 33.171 1.00 87.88 81 ASN A N 1
ATOM 611 C CA . ASN A 1 81 ? -3.549 -13.911 32.765 1.00 87.88 81 ASN A CA 1
ATOM 612 C C . ASN A 1 81 ? -4.382 -15.146 33.161 1.00 87.88 81 ASN A C 1
ATOM 614 O O . ASN A 1 81 ? -4.801 -15.296 34.306 1.00 87.88 81 ASN A O 1
ATOM 618 N N . LYS A 1 82 ? -4.587 -16.057 32.214 1.00 84.81 82 LYS A N 1
ATOM 619 C CA . LYS A 1 82 ? -5.228 -17.364 32.353 1.00 84.81 82 LYS A CA 1
ATOM 620 C C . LYS A 1 82 ? -4.691 -18.181 33.531 1.00 84.81 82 LYS A C 1
ATOM 622 O O . LYS A 1 82 ? -5.438 -18.953 34.120 1.00 84.81 82 LYS A O 1
ATOM 627 N N . GLU A 1 83 ? -3.416 -18.020 33.864 1.00 85.19 83 GLU A N 1
ATOM 628 C CA . GLU A 1 83 ? -2.747 -18.690 34.986 1.00 85.19 83 GLU A CA 1
ATOM 629 C C . GLU A 1 83 ? -3.165 -18.122 36.358 1.00 85.19 83 GLU A C 1
ATOM 631 O O . GLU A 1 83 ? -3.045 -18.811 37.369 1.00 85.19 83 GLU A O 1
ATOM 636 N N . GLU A 1 84 ? -3.698 -16.895 36.396 1.00 84.81 84 GLU A N 1
ATOM 637 C CA . GLU A 1 84 ? -4.306 -16.279 37.585 1.00 84.81 84 GLU A CA 1
ATOM 638 C C . GLU A 1 84 ? -5.798 -16.629 37.736 1.00 84.81 84 GLU A C 1
ATOM 640 O O . GLU A 1 84 ? -6.340 -16.512 38.838 1.00 84.81 84 GLU A O 1
ATOM 645 N N . LEU A 1 85 ? -6.465 -17.057 36.653 1.00 84.50 85 LEU A N 1
ATOM 646 C CA . LEU A 1 85 ? -7.897 -17.367 36.646 1.00 84.50 85 LEU A CA 1
ATOM 647 C C . LEU A 1 85 ? -8.217 -18.635 37.433 1.00 84.50 85 LEU A C 1
ATOM 649 O O . LEU A 1 85 ? -7.673 -19.719 37.198 1.00 84.50 85 LEU A O 1
ATOM 653 N N . ARG A 1 86 ? -9.236 -18.536 38.275 1.00 80.56 86 ARG A N 1
ATOM 654 C CA . ARG A 1 86 ? -9.816 -19.670 38.982 1.00 80.56 86 ARG A CA 1
ATOM 655 C C . ARG A 1 86 ? -11.024 -20.192 38.219 1.00 80.56 86 ARG A C 1
ATOM 657 O O . ARG A 1 86 ? -12.093 -19.576 38.194 1.00 80.56 86 ARG A O 1
ATOM 664 N N . ALA A 1 87 ? -10.847 -21.359 37.605 1.00 75.25 87 ALA A N 1
ATOM 665 C CA . ALA A 1 87 ? -11.918 -22.076 36.924 1.00 75.25 87 ALA A CA 1
ATOM 666 C C . ALA A 1 87 ? -13.138 -22.250 37.846 1.00 75.25 87 ALA A C 1
ATOM 668 O O . ALA A 1 87 ? -13.002 -22.578 39.025 1.00 75.25 87 ALA A O 1
ATOM 669 N N . ALA A 1 88 ? -14.333 -22.014 37.303 1.00 73.50 88 ALA A N 1
ATOM 670 C CA . ALA A 1 88 ? -15.599 -21.976 38.038 1.00 73.50 88 ALA A CA 1
ATOM 671 C C . ALA A 1 88 ? -15.727 -20.925 39.178 1.00 73.50 88 ALA A C 1
ATOM 673 O O . ALA A 1 88 ? -16.764 -20.916 39.852 1.00 73.50 88 ALA A O 1
ATOM 674 N N . GLU A 1 89 ? -14.777 -20.001 39.372 1.00 84.56 89 GLU A N 1
ATOM 675 C CA . GLU A 1 89 ? -14.924 -18.825 40.256 1.00 84.56 89 GLU A CA 1
ATOM 676 C C . GLU A 1 89 ? -15.028 -17.519 39.449 1.00 84.56 89 GLU A C 1
ATOM 678 O O . GLU A 1 89 ? -16.063 -16.851 39.534 1.00 84.56 89 GLU A O 1
ATOM 683 N N . ASP A 1 90 ? -14.010 -17.183 38.649 1.00 88.06 90 ASP A N 1
ATOM 684 C CA . ASP A 1 90 ? -13.865 -15.863 38.010 1.00 88.06 90 ASP A CA 1
ATOM 685 C C . ASP A 1 90 ? -14.770 -15.652 36.783 1.00 88.06 90 ASP A C 1
ATOM 687 O O . ASP A 1 90 ? -14.979 -16.567 35.985 1.00 88.06 90 ASP A O 1
ATOM 691 N N . LEU A 1 91 ? -15.281 -14.422 36.611 1.00 92.81 91 LEU A N 1
ATOM 692 C CA . LEU A 1 91 ? -16.170 -14.033 35.506 1.00 92.81 91 LEU A CA 1
ATOM 693 C C . LEU A 1 91 ? -15.412 -13.419 34.318 1.00 92.81 91 LEU A C 1
ATOM 695 O O . LEU A 1 91 ? -14.900 -12.297 34.391 1.00 92.81 91 LEU A O 1
ATOM 699 N N . VAL A 1 92 ? -15.439 -14.139 33.200 1.00 94.19 92 VAL A N 1
ATOM 700 C CA . VAL A 1 92 ? -14.807 -13.806 31.915 1.00 94.19 92 VAL A CA 1
ATOM 701 C C . VAL A 1 92 ? -15.856 -13.443 30.864 1.00 94.19 92 VAL A C 1
ATOM 703 O O . VAL A 1 92 ? -16.999 -13.900 30.940 1.00 94.19 92 VAL A O 1
ATOM 706 N N . VAL A 1 93 ? -15.483 -12.638 29.870 1.00 95.38 93 VAL A N 1
ATOM 707 C CA . VAL A 1 93 ? -16.339 -12.327 28.716 1.00 95.38 93 VAL A CA 1
ATOM 708 C C . VAL A 1 93 ? -16.286 -13.490 27.723 1.00 95.38 93 VAL A C 1
ATOM 710 O O . VAL A 1 93 ? -15.210 -13.910 27.307 1.00 95.38 93 VAL A O 1
ATOM 713 N N . VAL A 1 94 ? -17.450 -14.004 27.318 1.00 94.00 94 VAL A N 1
ATOM 714 C CA . VAL A 1 94 ? -17.576 -15.028 26.256 1.00 94.00 94 VAL A CA 1
ATOM 715 C C . VAL A 1 94 ? -18.212 -14.466 24.984 1.00 94.00 94 VAL A C 1
ATOM 717 O O . VAL A 1 94 ? -17.970 -14.960 23.882 1.00 94.00 94 VAL A O 1
ATOM 720 N N . ASN A 1 95 ? -19.013 -13.403 25.109 1.00 92.81 95 ASN A N 1
ATOM 721 C CA . ASN A 1 95 ? -19.597 -12.716 23.967 1.00 92.81 95 ASN A CA 1
ATOM 722 C C . ASN A 1 95 ? -19.698 -11.207 24.204 1.00 92.81 95 ASN A C 1
ATOM 724 O O . ASN A 1 95 ? -19.875 -10.749 25.331 1.00 92.81 95 ASN A O 1
ATOM 728 N N . ILE A 1 96 ? -19.587 -10.455 23.115 1.00 95.12 96 ILE A N 1
ATOM 729 C CA . ILE A 1 96 ? -19.722 -9.003 23.050 1.00 95.12 96 ILE A CA 1
ATOM 730 C C . ILE A 1 96 ? -20.718 -8.728 21.929 1.00 95.12 96 ILE A C 1
ATOM 732 O O . ILE A 1 96 ? -20.646 -9.357 20.874 1.00 95.12 96 ILE A O 1
ATOM 736 N N . SER A 1 97 ? -21.639 -7.801 22.159 1.00 94.38 97 SER A N 1
ATOM 737 C CA . SER A 1 97 ? -22.552 -7.285 21.143 1.00 94.38 97 SER A CA 1
ATOM 738 C C . SER A 1 97 ? -22.640 -5.766 21.254 1.00 94.38 97 SER A C 1
ATOM 740 O O . SER A 1 97 ? -22.320 -5.195 22.299 1.00 94.38 97 SER A O 1
ATOM 742 N N . VAL A 1 98 ? -23.063 -5.109 20.175 1.00 95.50 98 VAL A N 1
ATOM 743 C CA . VAL A 1 98 ? -23.229 -3.654 20.114 1.00 95.50 98 VAL A CA 1
ATOM 744 C C . VAL A 1 98 ? -24.598 -3.323 19.510 1.00 95.50 98 VAL A C 1
ATOM 746 O O . VAL A 1 98 ? -24.961 -3.853 18.458 1.00 95.50 98 VAL A O 1
ATOM 749 N N . GLY A 1 99 ? -25.374 -2.466 20.176 1.00 92.56 99 GLY A N 1
ATOM 750 C CA . GLY A 1 99 ? -26.706 -2.038 19.736 1.00 92.56 99 GLY A CA 1
ATOM 751 C C . GLY A 1 99 ? -27.566 -1.438 20.855 1.00 92.56 99 GLY A C 1
ATOM 752 O O . GLY A 1 99 ? -27.242 -1.534 22.035 1.00 92.56 99 GLY A O 1
ATOM 753 N N . GLU A 1 100 ? -28.696 -0.827 20.486 1.00 87.88 100 GLU A N 1
ATOM 754 C CA . GLU A 1 100 ? -29.628 -0.183 21.434 1.00 87.88 100 GLU A CA 1
ATOM 755 C C . GLU A 1 100 ? -30.343 -1.184 22.351 1.00 87.88 100 GLU A C 1
ATOM 757 O O . GLU A 1 100 ? -30.702 -0.863 23.482 1.00 87.88 100 GLU A O 1
ATOM 762 N N . GLN A 1 101 ? -30.581 -2.394 21.843 1.00 86.00 101 GLN A N 1
ATOM 763 C CA . GLN A 1 101 ? -31.400 -3.414 22.487 1.00 86.00 101 GLN A CA 1
ATOM 764 C C . GLN A 1 101 ? -30.520 -4.556 22.994 1.00 86.00 101 GLN A C 1
ATOM 766 O O . GLN A 1 101 ? -29.558 -4.951 22.337 1.00 86.00 101 GLN A O 1
ATOM 771 N N . THR A 1 102 ? -30.875 -5.110 24.153 1.00 84.19 102 THR A N 1
ATOM 772 C CA . THR A 1 102 ? -30.220 -6.299 24.709 1.00 84.19 102 THR A CA 1
ATOM 773 C C . THR A 1 102 ? -30.334 -7.478 23.731 1.00 84.19 102 THR A C 1
ATOM 775 O O . THR A 1 102 ? -31.436 -7.718 23.229 1.00 84.19 102 THR A O 1
ATOM 778 N N . PRO A 1 103 ? -29.252 -8.238 23.468 1.00 86.12 103 PRO A N 1
ATOM 779 C CA . PRO A 1 103 ? -29.302 -9.397 22.578 1.00 86.12 103 PRO A CA 1
ATOM 780 C C . PRO A 1 103 ? -30.337 -10.440 23.023 1.00 86.12 103 PRO A C 1
ATOM 782 O O . PRO A 1 103 ? -30.455 -10.762 24.205 1.00 86.12 103 PRO A O 1
ATOM 785 N N . THR A 1 104 ? -31.092 -10.978 22.068 1.00 69.62 104 THR A N 1
ATOM 786 C CA . THR A 1 104 ? -32.295 -11.796 22.293 1.00 69.62 104 THR A CA 1
ATOM 787 C C . THR A 1 104 ? -32.016 -13.290 22.523 1.00 69.62 104 THR A C 1
ATOM 789 O O . THR A 1 104 ? -32.763 -14.151 22.057 1.00 69.62 104 THR A O 1
ATOM 792 N N . ASP A 1 105 ? -30.979 -13.607 23.301 1.00 69.19 105 ASP A N 1
ATOM 793 C CA . ASP A 1 105 ? -30.667 -14.976 23.729 1.00 69.19 105 ASP A CA 1
ATOM 794 C C . ASP A 1 105 ? -31.473 -15.368 24.983 1.00 69.19 105 ASP A C 1
ATOM 796 O O . ASP A 1 105 ? -31.353 -14.781 26.064 1.00 69.19 105 ASP A O 1
ATOM 800 N N . SER A 1 106 ? -32.334 -16.381 24.850 1.00 47.38 106 SER A N 1
ATOM 801 C CA . SER A 1 106 ? -33.287 -16.766 25.894 1.00 47.38 106 SER A CA 1
ATOM 802 C C . SER A 1 106 ? -32.620 -17.491 27.070 1.00 47.38 106 SER A C 1
ATOM 804 O O . SER A 1 106 ? -32.377 -18.697 27.007 1.00 47.38 106 SER A O 1
ATOM 806 N N . GLY A 1 107 ? -32.395 -16.769 28.172 1.00 60.88 107 GLY A N 1
ATOM 807 C CA . GLY A 1 107 ? -31.921 -17.317 29.453 1.00 60.88 107 GLY A CA 1
ATOM 808 C C . GLY A 1 107 ? -30.547 -16.814 29.907 1.00 60.88 107 GLY A C 1
ATOM 809 O O . GLY A 1 107 ? -30.151 -17.085 31.038 1.00 60.88 107 GLY A O 1
ATOM 810 N N . THR A 1 108 ? -29.837 -16.056 29.070 1.00 71.75 108 THR A N 1
ATOM 811 C CA . THR A 1 108 ? -28.524 -15.475 29.390 1.00 71.75 108 THR A CA 1
ATOM 812 C C . THR A 1 108 ? -28.631 -14.052 29.938 1.00 71.75 108 THR A C 1
ATOM 814 O O . THR A 1 108 ? -29.291 -13.202 29.343 1.00 71.75 108 THR A O 1
ATOM 817 N N . SER A 1 109 ? -27.931 -13.766 31.039 1.00 84.38 109 SER A N 1
ATOM 818 C CA . SER A 1 109 ? -27.853 -12.422 31.626 1.00 84.38 109 SER A CA 1
ATOM 819 C C . SER A 1 109 ? -26.751 -11.595 30.956 1.00 84.38 109 SER A C 1
ATOM 821 O O . SER A 1 109 ? -25.587 -11.687 31.340 1.00 84.38 109 SER A O 1
ATOM 823 N N . TRP A 1 110 ? -27.121 -10.767 29.981 1.00 92.50 110 TRP A N 1
ATOM 824 C CA . TRP A 1 110 ? -26.220 -9.782 29.378 1.00 92.50 110 TRP A CA 1
ATOM 825 C C . TRP A 1 110 ? -26.042 -8.558 30.289 1.00 92.50 110 TRP A C 1
ATOM 827 O O . TRP A 1 110 ? -27.019 -7.954 30.732 1.00 92.50 110 TRP A O 1
ATOM 837 N N . GLU A 1 111 ? -24.796 -8.163 30.544 1.00 94.38 111 GLU A N 1
ATOM 838 C CA . GLU A 1 111 ? -24.465 -6.919 31.238 1.00 94.38 111 GLU A CA 1
ATOM 839 C C . GLU A 1 111 ? -24.365 -5.752 30.242 1.00 94.38 111 GLU A C 1
ATOM 841 O O . GLU A 1 111 ? -23.728 -5.874 29.198 1.00 94.38 111 GLU A O 1
ATOM 846 N N . SER A 1 112 ? -24.934 -4.593 30.578 1.00 94.25 112 SER A N 1
ATOM 847 C CA . SER A 1 112 ? -24.771 -3.367 29.785 1.00 94.25 112 SER A CA 1
ATOM 848 C C . SER A 1 112 ? -23.467 -2.632 30.130 1.00 94.25 112 SER A C 1
ATOM 850 O O . SER A 1 112 ? -22.986 -2.677 31.270 1.00 94.25 112 SER A O 1
ATOM 852 N N . ARG A 1 113 ? -22.913 -1.918 29.150 1.00 95.38 113 ARG A N 1
ATOM 853 C CA . ARG A 1 113 ? -21.891 -0.872 29.290 1.00 95.38 113 ARG A CA 1
ATOM 854 C C . ARG A 1 113 ? -22.310 0.337 28.419 1.00 95.38 113 ARG A C 1
ATOM 856 O O . ARG A 1 113 ? -23.120 0.173 27.506 1.00 95.38 113 ARG A O 1
ATOM 863 N N . PRO A 1 114 ? -21.796 1.555 28.677 1.00 94.81 114 PRO A N 1
ATOM 864 C CA . PRO A 1 114 ? -22.104 2.735 27.861 1.00 94.81 114 PRO A CA 1
ATOM 865 C C . PRO A 1 114 ? -21.790 2.564 26.361 1.00 94.81 114 PRO A C 1
ATOM 867 O O . PRO A 1 114 ? -21.025 1.682 25.973 1.00 94.81 114 PRO A O 1
ATOM 870 N N . TYR A 1 115 ? -22.354 3.446 25.529 1.00 95.44 115 TYR A N 1
ATOM 871 C CA . TYR A 1 115 ? -22.173 3.480 24.064 1.00 95.44 115 TYR A CA 1
ATOM 872 C C . TYR A 1 115 ? -22.671 2.217 23.329 1.00 95.44 115 TYR A C 1
ATOM 874 O O . TYR A 1 115 ? -22.117 1.816 22.305 1.00 95.44 115 TYR A O 1
ATOM 882 N N . GLY A 1 116 ? -23.747 1.608 23.841 1.00 94.88 116 GLY A N 1
ATOM 883 C CA . GLY A 1 116 ? -24.453 0.488 23.204 1.00 94.88 116 GLY A CA 1
ATOM 884 C C . GLY A 1 116 ? -23.793 -0.878 23.376 1.00 94.88 116 GLY A C 1
ATOM 885 O O . GLY A 1 116 ? -24.157 -1.817 22.676 1.00 94.88 116 GLY A O 1
ATOM 886 N N . ILE A 1 117 ? -22.805 -1.000 24.262 1.00 96.88 117 ILE A N 1
ATOM 887 C CA . ILE A 1 117 ? -22.033 -2.228 24.464 1.00 96.88 117 ILE A CA 1
ATOM 888 C C . ILE A 1 117 ? -22.785 -3.190 25.398 1.00 96.88 117 ILE A C 1
ATOM 890 O O . ILE A 1 117 ? -23.239 -2.809 26.479 1.00 96.88 117 ILE A O 1
ATOM 894 N N . TRP A 1 118 ? -22.833 -4.468 25.021 1.00 95.94 118 TRP A N 1
ATOM 895 C CA . TRP A 1 118 ? -23.381 -5.560 25.829 1.00 95.94 118 TRP A CA 1
ATOM 896 C C . TRP A 1 118 ? -22.351 -6.678 25.987 1.00 95.94 118 TRP A C 1
ATOM 898 O O . TRP A 1 118 ? -21.783 -7.143 24.998 1.00 95.94 118 TRP A O 1
ATOM 908 N N . LEU A 1 119 ? -22.129 -7.133 27.223 1.00 95.94 119 LEU A N 1
ATOM 909 C CA . LEU A 1 119 ? -21.187 -8.201 27.565 1.00 95.94 119 LEU A CA 1
ATOM 910 C C . LEU A 1 119 ? -21.938 -9.422 28.100 1.00 95.94 119 LEU A C 1
ATOM 912 O O . LEU A 1 119 ? -22.680 -9.322 29.076 1.00 95.94 119 LEU A O 1
ATOM 916 N N . LEU A 1 120 ? -21.702 -10.590 27.509 1.00 94.56 120 LEU A N 1
ATOM 917 C CA . LEU A 1 120 ? -22.108 -11.867 28.083 1.00 94.56 120 LEU A CA 1
ATOM 918 C C . LEU A 1 120 ? -20.934 -12.434 28.873 1.00 94.56 120 LEU A C 1
ATOM 920 O O . LEU A 1 120 ? -19.885 -12.747 28.297 1.00 94.56 120 LEU A O 1
ATOM 924 N N . ARG A 1 121 ? -21.114 -12.560 30.189 1.00 93.94 121 ARG A N 1
ATOM 925 C CA . ARG A 1 121 ? -20.075 -13.023 31.110 1.00 93.94 121 ARG A CA 1
ATOM 926 C C . ARG A 1 121 ? -20.485 -14.308 31.809 1.00 93.94 121 ARG A C 1
ATOM 928 O O . ARG A 1 121 ? -21.604 -14.438 32.297 1.00 93.94 121 ARG A O 1
ATOM 935 N N . HIS A 1 122 ? -19.551 -15.248 31.872 1.00 91.88 122 HIS A N 1
ATOM 936 C CA . HIS A 1 122 ? -19.726 -16.539 32.529 1.00 91.88 122 HIS A CA 1
ATOM 937 C C . HIS A 1 122 ? -18.502 -16.873 33.377 1.00 91.88 122 HIS A C 1
ATOM 939 O O . HIS A 1 122 ? -17.451 -16.243 33.263 1.00 91.88 122 HIS A O 1
ATOM 945 N N . LYS A 1 123 ? -18.644 -17.875 34.244 1.00 92.00 123 LYS A N 1
ATOM 946 C CA . LYS A 1 123 ? -17.525 -18.416 35.013 1.00 92.00 123 LYS A CA 1
ATOM 947 C C . LYS A 1 123 ? -16.528 -19.100 34.079 1.00 92.00 123 LYS A C 1
ATOM 949 O O . LYS A 1 123 ? -16.955 -19.859 33.213 1.00 92.00 123 LYS A O 1
ATOM 954 N N . PHE A 1 124 ? -15.232 -18.867 34.275 1.00 90.62 124 PHE A N 1
ATOM 955 C CA . PHE A 1 124 ? -14.188 -19.416 33.409 1.00 90.62 124 PHE A CA 1
ATOM 956 C C . PHE A 1 124 ? -14.233 -20.955 33.341 1.00 90.62 124 PHE A C 1
ATOM 958 O O . PHE A 1 124 ? -14.155 -21.633 34.372 1.00 90.62 124 PHE A O 1
ATOM 965 N N . SER A 1 125 ? -14.358 -21.480 32.119 1.00 88.69 125 SER A N 1
ATOM 966 C CA . SER A 1 125 ? -14.410 -22.907 31.771 1.00 88.69 125 SER A CA 1
ATOM 967 C C . SER A 1 125 ? -13.173 -23.322 30.970 1.00 88.69 125 SER A C 1
ATOM 969 O O . SER A 1 125 ? -12.349 -24.110 31.433 1.00 88.69 125 SER A O 1
ATOM 971 N N . THR A 1 126 ? -13.029 -22.758 29.772 1.00 88.44 126 THR A N 1
ATOM 972 C CA . THR A 1 126 ? -11.930 -22.969 28.828 1.00 88.44 126 THR A CA 1
ATOM 973 C C . THR A 1 126 ? -11.550 -21.627 28.202 1.00 88.44 126 THR A C 1
ATOM 975 O O . THR A 1 126 ? -12.348 -20.696 28.207 1.00 88.44 126 THR A O 1
ATOM 978 N N . ILE A 1 127 ? -10.338 -21.502 27.648 1.00 88.31 127 ILE A N 1
ATOM 979 C CA . ILE A 1 127 ? -9.992 -20.296 26.871 1.00 88.31 127 ILE A CA 1
ATOM 980 C C . ILE A 1 127 ? -10.731 -20.269 25.528 1.00 88.31 127 ILE A C 1
ATOM 982 O O . ILE A 1 127 ? -11.097 -19.208 25.037 1.00 88.31 127 ILE A O 1
ATOM 986 N N . ASP A 1 128 ? -10.985 -21.448 24.963 1.00 88.25 128 ASP A N 1
ATOM 987 C CA . ASP A 1 128 ? -11.498 -21.649 23.609 1.00 88.25 128 ASP A CA 1
ATOM 988 C C . ASP A 1 128 ? -12.965 -21.180 23.445 1.00 88.25 128 ASP A C 1
ATOM 990 O O . ASP A 1 128 ? -13.416 -20.931 22.331 1.00 88.25 128 ASP A O 1
ATOM 994 N N . GLU A 1 129 ? -13.676 -20.972 24.560 1.00 87.31 129 GLU A N 1
ATOM 995 C CA . GLU A 1 129 ? -15.034 -20.404 24.644 1.00 87.31 129 GLU A CA 1
ATOM 996 C C . GLU A 1 129 ? -15.060 -18.898 25.008 1.00 87.31 129 GLU A C 1
ATOM 998 O O . GLU A 1 129 ? -16.134 -18.297 25.060 1.00 87.31 129 GLU A O 1
ATOM 1003 N N . THR A 1 130 ? -13.909 -18.277 25.297 1.00 92.62 130 THR A N 1
ATOM 1004 C CA . THR A 1 130 ? -13.817 -16.893 25.820 1.00 92.62 130 THR A CA 1
ATOM 1005 C C . THR A 1 130 ? -13.370 -15.875 24.780 1.00 92.62 130 THR A C 1
ATOM 1007 O O . THR A 1 130 ? -12.701 -16.225 23.812 1.00 92.62 130 THR A O 1
ATOM 1010 N N . VAL A 1 131 ? -13.696 -14.599 24.999 1.00 94.44 131 VAL A N 1
ATOM 1011 C CA . VAL A 1 131 ? -13.057 -13.487 24.286 1.00 94.44 131 VAL A CA 1
ATOM 1012 C C . VAL A 1 131 ? -11.661 -13.278 24.867 1.00 94.44 131 VAL A C 1
ATOM 1014 O O . VAL A 1 131 ? -11.499 -13.126 26.080 1.00 94.44 131 VAL A O 1
ATOM 1017 N N . THR A 1 132 ? -10.655 -13.260 24.001 1.00 94.38 132 THR A N 1
ATOM 1018 C CA . THR A 1 132 ? -9.239 -13.120 24.377 1.00 94.38 132 THR A CA 1
ATOM 1019 C C . THR A 1 132 ? -8.657 -11.773 23.977 1.00 94.38 132 THR A C 1
ATOM 1021 O O . THR A 1 132 ? -7.887 -11.201 24.747 1.00 94.38 132 THR A O 1
ATOM 1024 N N . GLU A 1 133 ? -9.091 -11.217 22.845 1.00 94.44 133 GLU A N 1
ATOM 1025 C CA . GLU A 1 133 ? -8.656 -9.909 22.346 1.00 94.44 133 GLU A CA 1
ATOM 1026 C C . GLU A 1 133 ? -9.840 -9.098 21.791 1.00 94.44 133 GLU A C 1
ATOM 1028 O O . GLU A 1 133 ? -10.840 -9.652 21.325 1.00 94.44 133 GLU A O 1
ATOM 1033 N N . VAL A 1 134 ? -9.726 -7.767 21.857 1.00 96.12 134 VAL A N 1
ATOM 1034 C CA . VAL A 1 134 ? -10.687 -6.798 21.308 1.00 96.12 134 VAL A CA 1
ATOM 1035 C C . VAL A 1 134 ? -9.908 -5.653 20.667 1.00 96.12 134 VAL A C 1
ATOM 1037 O O . VAL A 1 134 ? -8.946 -5.155 21.247 1.00 96.12 134 VAL A O 1
ATOM 1040 N N . ASP A 1 135 ? -10.353 -5.224 19.493 1.00 97.12 135 ASP A N 1
ATOM 1041 C CA . ASP A 1 135 ? -9.755 -4.173 18.669 1.00 97.12 135 ASP A CA 1
ATOM 1042 C C . ASP A 1 135 ? -10.866 -3.253 18.119 1.00 97.12 135 ASP A C 1
ATOM 1044 O O . ASP A 1 135 ? -12.059 -3.538 18.278 1.00 97.12 135 ASP A O 1
ATOM 1048 N N . VAL A 1 136 ? -10.500 -2.141 17.481 1.00 97.88 136 VAL A N 1
ATOM 1049 C CA . VAL A 1 136 ? -11.438 -1.160 16.909 1.00 97.88 136 VAL A CA 1
ATOM 1050 C C . VAL A 1 136 ? -11.078 -0.853 15.459 1.00 97.88 136 VAL A C 1
ATOM 1052 O O . VAL A 1 136 ? -9.913 -0.612 15.155 1.00 97.88 136 VAL A O 1
ATOM 1055 N N . PHE A 1 137 ? -12.072 -0.805 14.574 1.00 97.94 137 PHE A N 1
ATOM 1056 C CA . PHE A 1 137 ? -11.920 -0.357 13.185 1.00 97.94 137 PHE A CA 1
ATOM 1057 C C . PHE A 1 137 ? -13.019 0.634 12.810 1.00 97.94 137 PHE A C 1
ATOM 1059 O O . PHE A 1 137 ? -14.046 0.712 13.486 1.00 97.94 137 PHE A O 1
ATOM 1066 N N . PHE A 1 138 ? -12.797 1.414 11.754 1.00 97.31 138 PHE A N 1
ATOM 1067 C CA . PHE A 1 138 ? -13.548 2.648 11.526 1.00 97.31 138 PHE A CA 1
ATOM 1068 C C . PHE A 1 138 ? -14.189 2.725 10.136 1.00 97.31 138 PHE A C 1
ATOM 1070 O O . PHE A 1 138 ? -13.535 2.522 9.119 1.00 97.31 138 PHE A O 1
ATOM 1077 N N . GLY A 1 139 ? -15.473 3.078 10.087 1.00 95.06 139 GLY A N 1
ATOM 1078 C CA . GLY A 1 139 ? -16.231 3.235 8.843 1.00 95.06 139 GLY A CA 1
ATOM 1079 C C . GLY A 1 139 ? -17.210 2.096 8.556 1.00 95.06 139 GLY A C 1
ATOM 1080 O O . GLY A 1 139 ? -17.198 1.030 9.181 1.00 95.06 139 GLY A O 1
ATOM 1081 N N . VAL A 1 140 ? -18.101 2.343 7.595 1.00 94.00 140 VAL A N 1
ATOM 1082 C CA . VAL A 1 140 ? -19.118 1.374 7.138 1.00 94.00 140 VAL A CA 1
ATOM 1083 C C . VAL A 1 140 ? -18.508 0.243 6.301 1.00 94.00 140 VAL A C 1
ATOM 1085 O O . VAL A 1 140 ? -19.036 -0.868 6.283 1.00 94.00 140 VAL A O 1
ATOM 1088 N N . ASP A 1 141 ? -17.366 0.545 5.698 1.00 95.44 141 ASP A N 1
ATOM 1089 C CA . ASP A 1 141 ? -16.490 -0.223 4.814 1.00 95.44 141 ASP A CA 1
ATOM 1090 C C . ASP A 1 141 ? -15.314 -0.906 5.542 1.00 95.44 141 ASP A C 1
ATOM 1092 O O . ASP A 1 141 ? -14.507 -1.587 4.912 1.00 95.44 141 ASP A O 1
ATOM 1096 N N . ALA A 1 142 ? -15.215 -0.746 6.866 1.00 97.19 142 ALA A N 1
ATOM 1097 C CA . ALA A 1 142 ? -14.234 -1.451 7.686 1.00 97.19 142 ALA A CA 1
ATOM 1098 C C . ALA A 1 142 ? -14.367 -2.980 7.556 1.00 97.19 142 ALA A C 1
ATOM 1100 O O . ALA A 1 142 ? -15.475 -3.524 7.556 1.00 97.19 142 ALA A O 1
ATOM 1101 N N . VAL A 1 143 ? -13.224 -3.668 7.526 1.00 97.50 143 VAL A N 1
ATOM 1102 C CA . VAL A 1 143 ? -13.105 -5.133 7.489 1.00 97.50 143 VAL A CA 1
ATOM 1103 C C . VAL A 1 143 ? -12.044 -5.600 8.484 1.00 97.50 143 VAL A C 1
ATOM 1105 O O . VAL A 1 143 ? -11.119 -4.857 8.798 1.00 97.50 143 VAL A O 1
ATOM 1108 N N . ASP A 1 144 ? -12.159 -6.840 8.958 1.00 96.94 144 ASP A N 1
ATOM 1109 C CA . ASP A 1 144 ? -11.102 -7.528 9.706 1.00 96.94 144 ASP A CA 1
ATOM 1110 C C . ASP A 1 144 ? -10.843 -8.886 9.032 1.00 96.94 144 ASP A C 1
ATOM 1112 O O . ASP A 1 144 ? -11.686 -9.778 9.139 1.00 96.94 144 ASP A O 1
ATOM 1116 N N . PRO A 1 145 ? -9.743 -9.041 8.270 1.00 94.88 145 PRO A N 1
ATOM 1117 C CA . PRO A 1 145 ? -9.435 -10.276 7.554 1.00 94.88 145 PRO A CA 1
ATOM 1118 C C . PRO A 1 145 ? -8.691 -11.303 8.420 1.00 94.88 145 PRO A C 1
ATOM 1120 O O . PRO A 1 145 ? -8.326 -12.370 7.924 1.00 94.88 145 PRO A O 1
ATOM 1123 N N . ARG A 1 146 ? -8.418 -11.010 9.700 1.00 93.31 146 ARG A N 1
ATOM 1124 C CA . ARG A 1 146 ? -7.723 -11.951 10.585 1.00 93.31 146 ARG A CA 1
ATOM 1125 C C . ARG A 1 146 ? -8.625 -13.167 10.864 1.00 93.31 146 ARG A C 1
ATOM 1127 O O . ARG A 1 146 ? -9.778 -12.985 11.260 1.00 93.31 146 ARG A O 1
ATOM 1134 N N . PRO A 1 147 ? -8.151 -14.418 10.718 1.00 88.69 147 PRO A N 1
ATOM 1135 C CA . PRO A 1 147 ? -9.028 -15.573 10.861 1.00 88.69 147 PRO A CA 1
ATOM 1136 C C . PRO A 1 147 ? -9.539 -15.698 12.304 1.00 88.69 147 PRO A C 1
ATOM 1138 O O . PRO A 1 147 ? -8.795 -15.472 13.255 1.00 88.69 147 PRO A O 1
ATOM 1141 N N . GLN A 1 148 ? -10.812 -16.074 12.455 1.00 88.38 148 GLN A N 1
ATOM 1142 C CA . GLN A 1 148 ? -11.551 -16.160 13.731 1.00 88.38 148 GLN A CA 1
ATOM 1143 C C . GLN A 1 148 ? -11.842 -14.826 14.451 1.00 88.38 148 GLN A C 1
ATOM 1145 O O . GLN A 1 148 ? -12.535 -14.843 15.472 1.00 88.38 148 GLN A O 1
ATOM 1150 N N . TRP A 1 149 ? -11.416 -13.678 13.913 1.00 93.62 149 TRP A N 1
ATOM 1151 C CA . TRP A 1 149 ? -11.902 -12.375 14.375 1.00 93.62 149 TRP A CA 1
ATOM 1152 C C . TRP A 1 149 ? -13.314 -12.090 13.845 1.00 93.62 149 TRP A C 1
ATOM 1154 O O . TRP A 1 149 ? -13.705 -12.555 12.773 1.00 93.62 149 TRP A O 1
ATOM 1164 N N . ALA A 1 150 ? -14.100 -11.334 14.612 1.00 94.44 150 ALA A N 1
ATOM 1165 C CA . ALA A 1 150 ? -15.475 -10.982 14.272 1.00 94.44 150 ALA A CA 1
ATOM 1166 C C . ALA A 1 150 ? -15.728 -9.475 14.440 1.00 94.44 150 ALA A C 1
ATOM 1168 O O . ALA A 1 150 ? -15.914 -8.991 15.559 1.00 94.44 150 ALA A O 1
ATOM 1169 N N . LEU A 1 151 ? -15.785 -8.754 13.315 1.00 97.00 151 LEU A N 1
ATOM 1170 C CA . LEU A 1 151 ? -16.126 -7.332 13.264 1.00 97.00 151 LEU A CA 1
ATOM 1171 C C . LEU A 1 151 ? -17.638 -7.109 13.447 1.00 97.00 151 LEU A C 1
ATOM 1173 O O . LEU A 1 151 ? -18.467 -7.591 12.666 1.00 97.00 151 LEU A O 1
ATOM 1177 N N . MET A 1 152 ? -17.997 -6.337 14.471 1.00 95.00 152 MET A N 1
ATOM 1178 C CA . MET A 1 152 ? -19.379 -5.994 14.800 1.00 95.00 152 MET A CA 1
ATOM 1179 C C . MET A 1 152 ? -19.978 -5.060 13.745 1.00 95.00 152 MET A C 1
ATOM 1181 O O . MET A 1 152 ? -19.416 -4.019 13.410 1.00 95.00 152 MET A O 1
ATOM 1185 N N . GLN A 1 153 ? -21.152 -5.430 13.230 1.00 91.75 153 GLN A N 1
ATOM 1186 C CA . GLN A 1 153 ? -21.837 -4.673 12.178 1.00 91.75 153 GLN A CA 1
ATOM 1187 C C . GLN A 1 153 ? -22.383 -3.334 12.695 1.00 91.75 153 GLN A C 1
ATOM 1189 O O . GLN A 1 153 ? -22.246 -2.306 12.024 1.00 91.75 153 GLN A O 1
ATOM 1194 N N . SER A 1 154 ? -22.950 -3.346 13.904 1.00 95.19 154 SER A N 1
ATOM 1195 C CA . SER A 1 154 ? -23.346 -2.149 14.646 1.00 95.19 154 SER A CA 1
ATOM 1196 C C . SER A 1 154 ? -22.110 -1.373 15.120 1.00 95.19 154 SER A C 1
ATOM 1198 O O . SER A 1 154 ? -21.240 -1.972 15.760 1.00 95.19 154 SER A O 1
ATOM 1200 N N . PRO A 1 155 ? -22.026 -0.055 14.877 1.00 96.00 155 PRO A N 1
ATOM 1201 C CA . PRO A 1 155 ? -20.998 0.782 15.478 1.00 96.00 155 PRO A CA 1
ATOM 1202 C C . PRO A 1 155 ? -21.290 1.074 16.955 1.00 96.00 155 PRO A C 1
ATOM 1204 O O . PRO A 1 155 ? -22.427 0.954 17.421 1.00 96.00 155 PRO A O 1
ATOM 1207 N N . LEU A 1 156 ? -20.257 1.510 17.677 1.00 96.50 156 LEU A N 1
ATOM 1208 C CA . LEU A 1 156 ? -20.382 2.113 19.001 1.00 96.50 156 LEU A CA 1
ATOM 1209 C C . LEU A 1 156 ? -21.283 3.352 18.935 1.00 96.50 156 LEU A C 1
ATOM 1211 O O . LEU A 1 156 ? -21.186 4.156 18.008 1.00 96.50 156 LEU A O 1
ATOM 1215 N N . GLN A 1 157 ? -22.131 3.532 19.945 1.00 94.75 157 GLN A N 1
ATOM 1216 C CA . GLN A 1 157 ? -23.108 4.626 20.007 1.00 94.75 157 GLN A CA 1
ATOM 1217 C C . GLN A 1 157 ? -22.468 5.911 20.538 1.00 94.75 157 GLN A C 1
ATOM 1219 O O . GLN A 1 157 ? -22.812 6.407 21.609 1.00 94.75 157 GLN A O 1
ATOM 1224 N N . LEU A 1 158 ? -21.477 6.400 19.798 1.00 91.06 158 LEU A N 1
ATOM 1225 C CA . LEU A 1 158 ? -20.774 7.652 20.044 1.00 91.06 158 LEU A CA 1
ATOM 1226 C C . LEU A 1 158 ? -21.490 8.790 19.306 1.00 91.06 158 LEU A C 1
ATOM 1228 O O . LEU A 1 158 ? -21.888 8.637 18.154 1.00 91.06 158 LEU A O 1
ATOM 1232 N N . GLU A 1 159 ? -21.624 9.947 19.951 1.00 85.75 159 GLU A N 1
ATOM 1233 C CA . GLU A 1 159 ? -22.128 11.159 19.299 1.00 85.75 159 GLU A CA 1
ATOM 1234 C C . GLU A 1 159 ? -21.023 11.747 18.407 1.00 85.75 159 GLU A C 1
ATOM 1236 O O . GLU A 1 159 ? -20.142 12.462 18.883 1.00 85.75 159 GLU A O 1
ATOM 1241 N N . THR A 1 160 ? -21.031 11.394 17.117 1.00 81.94 160 THR A N 1
ATOM 1242 C CA . THR A 1 160 ? -20.057 11.866 16.118 1.00 81.94 160 THR A CA 1
ATOM 1243 C C . THR A 1 160 ? -20.731 12.695 15.022 1.00 81.94 160 THR A C 1
ATOM 1245 O O . THR A 1 160 ? -21.930 12.576 14.760 1.00 81.94 160 THR A O 1
ATOM 1248 N N . HIS A 1 161 ? -19.963 13.560 14.356 1.00 80.56 161 HIS A N 1
ATOM 1249 C CA . HIS A 1 161 ? -20.452 14.267 13.174 1.00 80.56 161 HIS A CA 1
ATOM 1250 C C . HIS A 1 161 ? -20.615 13.275 11.994 1.00 80.56 161 HIS A C 1
ATOM 1252 O O . HIS A 1 161 ? -19.711 12.468 11.787 1.00 80.56 161 HIS A O 1
ATOM 1258 N N . PRO A 1 162 ? -21.680 13.331 11.162 1.00 76.62 162 PRO A N 1
ATOM 1259 C CA . PRO A 1 162 ? -21.980 12.276 10.177 1.00 76.62 162 PRO A CA 1
ATOM 1260 C C . PRO A 1 162 ? -20.931 12.003 9.084 1.00 76.62 162 PRO A C 1
ATOM 1262 O O . PRO A 1 162 ? -21.046 11.003 8.384 1.00 76.62 162 PRO A O 1
ATOM 1265 N N . LYS A 1 163 ? -19.926 12.876 8.911 1.00 76.25 163 LYS A N 1
ATOM 1266 C CA . LYS A 1 163 ? -18.765 12.622 8.032 1.00 76.25 163 LYS A CA 1
ATOM 1267 C C . LYS A 1 163 ? -17.683 11.735 8.674 1.00 76.25 163 LYS A C 1
ATOM 1269 O O . LYS A 1 163 ? -16.779 11.309 7.967 1.00 76.25 163 LYS A O 1
ATOM 1274 N N . ILE A 1 164 ? -17.718 11.508 9.989 1.00 84.31 164 ILE A N 1
ATOM 1275 C CA . ILE A 1 164 ? -16.662 10.792 10.716 1.00 84.31 164 ILE A CA 1
ATOM 1276 C C . ILE A 1 164 ? -16.895 9.276 10.616 1.00 84.31 164 ILE A C 1
ATOM 1278 O O . ILE A 1 164 ? -17.976 8.813 10.991 1.00 84.31 164 ILE A O 1
ATOM 1282 N N . PRO A 1 165 ? -15.907 8.490 10.145 1.00 93.00 165 PRO A N 1
ATOM 1283 C CA . PRO A 1 165 ? -15.990 7.033 10.097 1.00 93.00 165 PRO A CA 1
ATOM 1284 C C . PRO A 1 165 ? -16.376 6.426 11.454 1.00 93.00 165 PRO A C 1
ATOM 1286 O O . PRO A 1 165 ? -15.716 6.645 12.467 1.00 93.00 165 PRO A O 1
ATOM 1289 N N . VAL A 1 166 ? -17.461 5.651 11.480 1.00 94.62 166 VAL A N 1
ATOM 1290 C CA . VAL A 1 166 ? -18.029 5.112 12.725 1.00 94.62 166 VAL A CA 1
ATOM 1291 C C . VAL A 1 166 ? -17.152 4.013 13.337 1.00 94.62 166 VAL A C 1
ATOM 1293 O O . VAL A 1 166 ? -16.775 3.067 12.649 1.00 94.62 166 VAL A O 1
ATOM 1296 N N . ALA A 1 167 ? -16.854 4.108 14.634 1.00 97.19 167 ALA A N 1
ATOM 1297 C CA . ALA A 1 167 ? -16.055 3.109 15.345 1.00 97.19 167 ALA A CA 1
ATOM 1298 C C . ALA A 1 167 ? -16.837 1.799 15.560 1.00 97.19 167 ALA A C 1
ATOM 1300 O O . ALA A 1 167 ? -17.956 1.808 16.079 1.00 97.19 167 ALA A O 1
ATOM 1301 N N . ARG A 1 168 ? -16.237 0.659 15.213 1.00 97.75 168 ARG A N 1
ATOM 1302 C CA . ARG A 1 168 ? -16.775 -0.703 15.369 1.00 97.75 168 ARG A CA 1
ATOM 1303 C C . ARG A 1 168 ? -15.796 -1.570 16.151 1.00 97.75 168 ARG A C 1
ATOM 1305 O O . ARG A 1 168 ? -14.593 -1.501 15.919 1.00 97.75 168 ARG A O 1
ATOM 1312 N N . LEU A 1 169 ? -16.307 -2.417 17.043 1.00 98.12 169 LEU A N 1
ATOM 1313 C CA . LEU A 1 169 ? -15.487 -3.410 17.744 1.00 98.12 169 LEU A CA 1
ATOM 1314 C C . LEU A 1 169 ? -15.208 -4.608 16.831 1.00 98.12 169 LEU A C 1
ATOM 1316 O O . LEU A 1 169 ? -16.136 -5.121 16.209 1.00 98.12 169 LEU A O 1
ATOM 1320 N N . SER A 1 170 ? -13.975 -5.106 16.822 1.00 97.62 170 SER A N 1
ATOM 1321 C CA . SER A 1 170 ? -13.655 -6.465 16.372 1.00 97.62 170 SER A CA 1
ATOM 1322 C C . SER A 1 170 ? -13.180 -7.296 17.557 1.00 97.62 170 SER A C 1
ATOM 1324 O O . SER A 1 170 ? -12.546 -6.763 18.469 1.00 97.62 170 SER A O 1
ATOM 1326 N N . VAL A 1 171 ? -13.523 -8.584 17.587 1.00 96.19 171 VAL A N 1
ATOM 1327 C CA . VAL A 1 171 ? -13.263 -9.456 18.745 1.00 96.19 171 VAL A CA 1
ATOM 1328 C C . VAL A 1 171 ? -12.691 -10.801 18.312 1.00 96.19 171 VAL A C 1
ATOM 1330 O O . VAL A 1 171 ? -13.203 -11.411 17.372 1.00 96.19 171 VAL A O 1
ATOM 1333 N N . LEU A 1 172 ? -11.681 -11.288 19.033 1.00 94.50 172 LEU A N 1
ATOM 1334 C CA . LEU A 1 172 ? -11.179 -12.657 18.918 1.00 94.50 172 LEU A CA 1
ATOM 1335 C C . LEU A 1 172 ? -11.820 -13.534 19.994 1.00 94.50 172 LEU A C 1
ATOM 1337 O O . LEU A 1 172 ? -11.883 -13.155 21.166 1.00 94.50 172 LEU A O 1
ATOM 1341 N N . ARG A 1 173 ? -12.267 -14.729 19.601 1.00 91.38 173 ARG A N 1
ATOM 1342 C CA . ARG A 1 173 ? -12.706 -15.783 20.525 1.00 91.38 173 ARG A CA 1
ATOM 1343 C C . ARG A 1 173 ? -11.718 -16.934 20.487 1.00 91.38 173 ARG A C 1
ATOM 1345 O O . ARG A 1 173 ? -11.243 -17.300 19.417 1.00 91.38 173 ARG A O 1
ATOM 1352 N N . GLY A 1 174 ? -11.460 -17.538 21.637 1.00 90.44 174 GLY A N 1
ATOM 1353 C CA . GLY A 1 174 ? -10.502 -18.623 21.744 1.00 90.44 174 GLY A CA 1
ATOM 1354 C C . GLY A 1 174 ? -9.077 -18.160 21.473 1.00 90.44 174 GLY A C 1
ATOM 1355 O O . GLY A 1 174 ? -8.662 -17.085 21.900 1.00 90.44 174 GLY A O 1
ATOM 1356 N N . ARG A 1 175 ? -8.290 -18.999 20.809 1.00 87.00 175 ARG A N 1
ATOM 1357 C CA . ARG A 1 175 ? -6.877 -18.719 20.528 1.00 87.00 175 ARG A CA 1
ATOM 1358 C C . ARG A 1 175 ? -6.746 -18.231 19.099 1.00 87.00 175 ARG A C 1
ATOM 1360 O O . ARG A 1 175 ? -7.375 -18.808 18.218 1.00 87.00 175 ARG A O 1
ATOM 1367 N N . ALA A 1 176 ? -5.857 -17.268 18.866 1.00 80.62 176 ALA A N 1
ATOM 1368 C CA . ALA A 1 176 ? -5.423 -16.948 17.515 1.00 80.62 176 ALA A CA 1
ATOM 1369 C C . ALA A 1 176 ? -5.004 -18.252 16.797 1.00 80.62 176 ALA A C 1
ATOM 1371 O O . ALA A 1 176 ? -4.217 -19.029 17.363 1.00 80.62 176 ALA A O 1
ATOM 1372 N N . PRO A 1 177 ? -5.552 -18.549 15.605 1.00 78.56 177 PRO A N 1
ATOM 1373 C CA . PRO A 1 177 ? -5.142 -19.722 14.849 1.00 78.56 177 PRO A CA 1
ATOM 1374 C C . PRO A 1 177 ? -3.670 -19.602 14.442 1.00 78.56 177 PRO A C 1
ATOM 1376 O O . PRO A 1 177 ? -3.090 -18.515 14.416 1.00 78.56 177 PRO A O 1
ATOM 1379 N N . ARG A 1 178 ? -3.046 -20.737 14.114 1.00 72.38 178 ARG A N 1
ATOM 1380 C CA . ARG A 1 178 ? -1.721 -20.713 13.480 1.00 72.38 178 ARG A CA 1
ATOM 1381 C C . ARG A 1 178 ? -1.834 -20.005 12.132 1.00 72.38 178 ARG A C 1
ATOM 1383 O O . ARG A 1 178 ? -2.858 -20.133 11.471 1.00 72.38 178 ARG A O 1
ATOM 1390 N N . SER A 1 179 ? -0.788 -19.283 11.738 1.00 73.69 179 SER A N 1
ATOM 1391 C CA . SER A 1 179 ? -0.778 -18.646 10.425 1.00 73.69 179 SER A CA 1
ATOM 1392 C C . SER A 1 179 ? -0.785 -19.700 9.319 1.00 73.69 179 SER A C 1
ATOM 1394 O O . SER A 1 179 ? 0.043 -20.611 9.327 1.00 73.69 179 SER A O 1
ATOM 1396 N N . ASP A 1 180 ? -1.690 -19.533 8.357 1.00 77.81 180 ASP A N 1
ATOM 1397 C CA . ASP A 1 180 ? -1.766 -20.336 7.135 1.00 77.81 180 ASP A CA 1
ATOM 1398 C C . ASP A 1 180 ? -0.781 -19.847 6.044 1.00 77.81 180 ASP A C 1
ATOM 1400 O O . ASP A 1 180 ? -0.807 -20.348 4.919 1.00 77.81 180 ASP A O 1
ATOM 1404 N N . THR A 1 181 ? 0.108 -18.885 6.352 1.00 83.50 181 THR A N 1
ATOM 1405 C CA . THR A 1 181 ? 1.185 -18.452 5.441 1.00 83.50 181 THR A CA 1
ATOM 1406 C C . THR A 1 181 ? 2.045 -19.651 5.003 1.00 83.50 181 THR A C 1
ATOM 1408 O O . THR A 1 181 ? 2.636 -20.317 5.858 1.00 83.50 181 THR A O 1
ATOM 1411 N N . PRO A 1 182 ? 2.196 -19.915 3.689 1.00 82.25 182 PRO A N 1
ATOM 1412 C CA . PRO A 1 182 ? 3.105 -20.946 3.192 1.00 82.25 182 PRO A CA 1
ATOM 1413 C C . PRO A 1 182 ? 4.550 -20.710 3.649 1.00 82.25 182 PRO A C 1
ATOM 1415 O O . PRO A 1 182 ? 5.048 -19.590 3.610 1.00 82.25 182 PRO A O 1
ATOM 1418 N N . THR A 1 183 ? 5.271 -21.769 4.022 1.00 84.19 183 THR A N 1
ATOM 1419 C CA . THR A 1 183 ? 6.664 -21.647 4.502 1.00 84.19 183 THR A CA 1
ATOM 1420 C C . THR A 1 183 ? 7.660 -21.206 3.421 1.00 84.19 183 THR A C 1
ATOM 1422 O O . THR A 1 183 ? 8.748 -20.737 3.749 1.00 84.19 183 THR A O 1
ATOM 1425 N N . ALA A 1 184 ? 7.298 -21.336 2.142 1.00 91.44 184 ALA A N 1
ATOM 1426 C CA . ALA A 1 184 ? 8.024 -20.799 0.995 1.00 91.44 184 ALA A CA 1
ATOM 1427 C C . ALA A 1 184 ? 7.068 -20.574 -0.188 1.00 91.44 184 ALA A C 1
ATOM 1429 O O . ALA A 1 184 ? 6.081 -21.299 -0.332 1.00 91.44 184 ALA A O 1
ATOM 1430 N N . LEU A 1 185 ? 7.398 -19.622 -1.065 1.00 96.75 185 LEU A N 1
ATOM 1431 C CA . LEU A 1 185 ? 6.769 -19.501 -2.383 1.00 96.75 185 LEU A CA 1
ATOM 1432 C C . LEU A 1 185 ? 7.362 -20.549 -3.331 1.00 96.75 185 LEU A C 1
ATOM 1434 O O . LEU A 1 185 ? 8.553 -20.865 -3.247 1.00 96.75 185 LEU A O 1
ATOM 1438 N N . ARG A 1 186 ? 6.542 -21.097 -4.233 1.00 95.56 186 ARG A N 1
ATOM 1439 C CA . ARG A 1 186 ? 6.953 -22.151 -5.171 1.00 95.56 186 ARG A CA 1
ATOM 1440 C C . ARG A 1 186 ? 6.382 -21.925 -6.559 1.00 95.56 186 ARG A C 1
ATOM 1442 O O . ARG A 1 186 ? 5.214 -21.572 -6.689 1.00 95.56 186 ARG A O 1
ATOM 1449 N N . VAL A 1 187 ? 7.193 -22.194 -7.578 1.00 95.50 187 VAL A N 1
ATOM 1450 C CA . VAL A 1 187 ? 6.746 -22.321 -8.971 1.00 95.50 187 VAL A CA 1
ATOM 1451 C C . VAL A 1 187 ? 5.723 -23.459 -9.068 1.00 95.50 187 VAL A C 1
ATOM 1453 O O . VAL A 1 187 ? 5.877 -24.497 -8.417 1.00 95.50 187 VAL A O 1
ATOM 1456 N N . ARG A 1 188 ? 4.678 -23.272 -9.877 1.00 94.56 188 ARG A N 1
ATOM 1457 C CA . ARG A 1 188 ? 3.656 -24.292 -10.144 1.00 94.56 188 ARG A CA 1
ATOM 1458 C C . ARG A 1 188 ? 4.194 -25.420 -11.032 1.00 94.56 188 ARG A C 1
ATOM 1460 O O . ARG A 1 188 ? 5.187 -25.268 -11.738 1.00 94.56 188 ARG A O 1
ATOM 1467 N N . GLU A 1 189 ? 3.498 -26.555 -11.036 1.00 92.56 189 GLU A N 1
ATOM 1468 C CA . GLU A 1 189 ? 3.869 -27.756 -11.811 1.00 92.56 189 GLU A CA 1
ATOM 1469 C C . GLU A 1 189 ? 3.858 -27.545 -13.347 1.00 92.56 189 GLU A C 1
ATOM 1471 O O . GLU A 1 189 ? 4.401 -28.365 -14.082 1.00 92.56 189 GLU A O 1
ATOM 1476 N N . ASP A 1 190 ? 3.284 -26.445 -13.855 1.00 93.25 190 ASP A N 1
ATOM 1477 C CA . ASP A 1 190 ? 3.387 -26.017 -15.263 1.00 93.25 190 ASP A CA 1
ATOM 1478 C C . ASP A 1 190 ? 4.665 -25.206 -15.570 1.00 93.25 190 ASP A C 1
ATOM 1480 O O . ASP A 1 190 ? 4.854 -24.750 -16.699 1.00 93.25 190 ASP A O 1
ATOM 1484 N N . GLY A 1 191 ? 5.552 -25.025 -14.585 1.00 92.88 191 GLY A N 1
ATOM 1485 C CA . GLY A 1 191 ? 6.790 -24.253 -14.717 1.00 92.88 191 GLY A CA 1
ATOM 1486 C C . GLY A 1 191 ? 6.585 -22.738 -14.670 1.00 92.88 191 GLY A C 1
ATOM 1487 O O . GLY A 1 191 ? 7.455 -21.998 -15.136 1.00 92.88 191 GLY A O 1
ATOM 1488 N N . LYS A 1 192 ? 5.442 -22.270 -14.147 1.00 96.25 192 LYS A N 1
ATOM 1489 C CA . LYS A 1 192 ? 5.091 -20.846 -14.086 1.00 96.25 192 LYS A CA 1
ATOM 1490 C C . LYS A 1 192 ? 4.951 -20.314 -12.662 1.00 96.25 192 LYS A C 1
ATOM 1492 O O . LYS A 1 192 ? 4.523 -21.027 -11.756 1.00 96.25 192 LYS A O 1
ATOM 1497 N N . PHE A 1 193 ? 5.263 -19.033 -12.488 1.00 97.94 193 PHE A N 1
ATOM 1498 C CA . PHE A 1 193 ? 4.961 -18.272 -11.275 1.00 97.94 193 PHE A CA 1
ATOM 1499 C C . PHE A 1 193 ? 4.500 -16.861 -11.648 1.00 97.94 193 PHE A C 1
ATOM 1501 O O . PHE A 1 193 ? 5.175 -16.175 -12.417 1.00 97.94 193 PHE A O 1
ATOM 1508 N N . LYS A 1 194 ? 3.346 -16.435 -11.133 1.00 98.56 194 LYS A N 1
ATOM 1509 C CA . LYS A 1 194 ? 2.699 -15.170 -11.488 1.00 98.56 194 LYS A CA 1
ATOM 1510 C C . LYS A 1 194 ? 2.662 -14.208 -10.306 1.00 98.56 194 LYS A C 1
ATOM 1512 O O . LYS A 1 194 ? 2.124 -14.545 -9.254 1.00 98.56 194 LYS A O 1
ATOM 1517 N N . ILE A 1 195 ? 3.150 -12.991 -10.518 1.00 98.88 195 ILE A N 1
ATOM 1518 C CA . ILE A 1 195 ? 3.082 -11.889 -9.558 1.00 98.88 195 ILE A CA 1
ATOM 1519 C C . ILE A 1 195 ? 2.070 -10.859 -10.063 1.00 98.88 195 ILE A C 1
ATOM 1521 O O . ILE A 1 195 ? 2.162 -10.415 -11.208 1.00 98.88 195 ILE A O 1
ATOM 1525 N N . LEU A 1 196 ? 1.126 -10.449 -9.218 1.00 98.94 196 LEU A N 1
ATOM 1526 C CA . LEU A 1 196 ? 0.309 -9.254 -9.449 1.00 98.94 196 LEU A CA 1
ATOM 1527 C C . LEU A 1 196 ? 0.903 -8.095 -8.646 1.00 98.94 196 LEU A C 1
ATOM 1529 O O . LEU A 1 196 ? 0.969 -8.164 -7.423 1.00 98.94 196 LEU A O 1
ATOM 1533 N N . GLN A 1 197 ? 1.322 -7.036 -9.326 1.00 98.81 197 GLN A N 1
ATOM 1534 C CA . GLN A 1 197 ? 1.737 -5.786 -8.707 1.00 98.81 197 GLN A CA 1
ATOM 1535 C C . GLN A 1 197 ? 0.530 -4.849 -8.592 1.00 98.81 197 GLN A C 1
ATOM 1537 O O . GLN A 1 197 ? -0.132 -4.545 -9.590 1.00 98.81 197 GLN A O 1
ATOM 1542 N N . ILE A 1 198 ? 0.272 -4.386 -7.372 1.00 98.81 198 ILE A N 1
ATOM 1543 C CA . ILE A 1 198 ? -0.762 -3.406 -7.034 1.00 98.81 198 ILE A CA 1
ATOM 1544 C C . ILE A 1 198 ? -0.051 -2.210 -6.404 1.00 98.81 198 ILE A C 1
ATOM 1546 O O . ILE A 1 198 ? 0.828 -2.381 -5.561 1.00 98.81 198 ILE A O 1
ATOM 1550 N N . SER A 1 199 ? -0.410 -1.002 -6.817 1.00 97.44 199 SER A N 1
ATOM 1551 C CA . SER A 1 199 ? 0.335 0.207 -6.472 1.00 97.44 199 SER A CA 1
ATOM 1552 C C . SER A 1 199 ? -0.615 1.369 -6.232 1.00 97.44 199 SER A C 1
ATOM 1554 O O . SER A 1 199 ? -1.678 1.418 -6.855 1.00 97.44 199 SER A O 1
ATOM 1556 N N . ASP A 1 200 ? -0.242 2.289 -5.342 1.00 98.44 200 ASP A N 1
ATOM 1557 C CA . ASP A 1 200 ? -0.905 3.591 -5.221 1.00 98.44 200 ASP A CA 1
ATOM 1558 C C . ASP A 1 200 ? -2.428 3.436 -5.007 1.00 98.44 200 ASP A C 1
ATOM 1560 O O . ASP A 1 200 ? -3.257 3.980 -5.749 1.00 98.44 200 ASP A O 1
ATOM 1564 N N . THR A 1 201 ? -2.823 2.587 -4.046 1.00 98.25 201 THR A N 1
ATOM 1565 C CA . THR A 1 201 ? -4.245 2.327 -3.761 1.00 98.25 201 THR A CA 1
ATOM 1566 C C . THR A 1 201 ? -4.898 3.456 -2.967 1.00 98.25 201 THR A C 1
ATOM 1568 O O . THR A 1 201 ? -6.106 3.659 -3.130 1.00 98.25 201 THR A O 1
ATOM 1571 N N . HIS A 1 202 ? -4.103 4.242 -2.221 1.00 97.81 202 HIS A N 1
ATOM 1572 C CA . HIS A 1 202 ? -4.521 5.464 -1.513 1.00 97.81 202 HIS A CA 1
ATOM 1573 C C . HIS A 1 202 ? -5.800 5.282 -0.691 1.00 97.81 202 HIS A C 1
ATOM 1575 O O . HIS A 1 202 ? -6.727 6.092 -0.748 1.00 97.81 202 HIS A O 1
ATOM 1581 N N . MET A 1 203 ? -5.863 4.177 0.048 1.00 97.81 203 MET A N 1
ATOM 1582 C CA . MET A 1 203 ? -7.001 3.844 0.899 1.00 97.81 203 MET A CA 1
ATOM 1583 C C . MET A 1 203 ? -7.002 4.724 2.151 1.00 97.81 203 MET A C 1
ATOM 1585 O O . MET A 1 203 ? -5.939 5.093 2.652 1.00 97.81 203 MET A O 1
ATOM 1589 N N . VAL A 1 204 ? -8.181 5.031 2.694 1.00 95.06 204 VAL A N 1
ATOM 1590 C CA . VAL A 1 204 ? -8.339 5.911 3.868 1.00 95.06 204 VAL A CA 1
ATOM 1591 C C . VAL A 1 204 ? -9.110 5.248 5.012 1.00 95.06 204 VAL A C 1
ATOM 1593 O O . VAL A 1 204 ? -9.682 4.159 4.888 1.00 95.06 204 VAL A O 1
ATOM 1596 N N . THR A 1 205 ? -9.145 5.906 6.173 1.00 93.19 205 THR A N 1
ATOM 1597 C CA . THR A 1 205 ? -10.115 5.575 7.224 1.00 93.19 205 THR A CA 1
ATOM 1598 C C . THR A 1 205 ? -11.512 5.992 6.738 1.00 93.19 205 THR A C 1
ATOM 1600 O O . THR A 1 205 ? -11.823 7.180 6.698 1.00 93.19 205 THR A O 1
ATOM 1603 N N . GLY A 1 206 ? -12.357 5.033 6.346 1.00 92.81 206 GLY A N 1
ATOM 1604 C CA . GLY A 1 206 ? -13.641 5.286 5.669 1.00 92.81 206 GLY A CA 1
ATOM 1605 C C . GLY A 1 206 ? -13.567 5.241 4.132 1.00 92.81 206 GLY A C 1
ATOM 1606 O O . GLY A 1 206 ? -12.544 4.889 3.561 1.00 92.81 206 GLY A O 1
ATOM 1607 N N . VAL A 1 207 ? -14.659 5.594 3.447 1.00 93.94 207 VAL A N 1
ATOM 1608 C CA . VAL A 1 207 ? -14.884 5.251 2.022 1.00 93.94 207 VAL A CA 1
ATOM 1609 C C . VAL A 1 207 ? -14.076 6.032 0.968 1.00 93.94 207 VAL A C 1
ATOM 1611 O O . VAL A 1 207 ? -14.135 5.674 -0.207 1.00 93.94 207 VAL A O 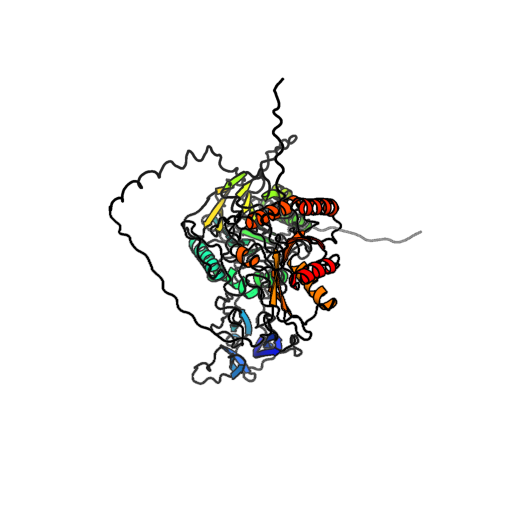1
ATOM 1614 N N . GLY A 1 208 ? -13.358 7.094 1.347 1.00 92.50 208 GLY A N 1
ATOM 1615 C CA . GLY A 1 208 ? -12.613 7.955 0.414 1.00 92.50 208 GLY A CA 1
ATOM 1616 C C . GLY A 1 208 ? -13.486 8.697 -0.614 1.00 92.50 208 GLY A C 1
ATOM 1617 O O . GLY A 1 208 ? -14.712 8.594 -0.603 1.00 92.50 208 GLY A O 1
ATOM 1618 N N . VAL A 1 209 ? -12.862 9.479 -1.504 1.00 90.06 209 VAL A N 1
ATOM 1619 C CA . VAL A 1 209 ? -13.564 10.276 -2.534 1.00 90.06 209 VAL A CA 1
ATOM 1620 C C . VAL A 1 209 ? -12.810 10.233 -3.864 1.00 90.06 209 VAL A C 1
ATOM 1622 O O . VAL A 1 209 ? -11.754 10.845 -4.006 1.00 90.06 209 VAL A O 1
ATOM 1625 N N . CYS A 1 210 ? -13.379 9.564 -4.867 1.00 92.19 210 CYS A N 1
ATOM 1626 C CA . CYS A 1 210 ? -12.850 9.539 -6.226 1.00 92.19 210 CYS A CA 1
ATOM 1627 C C . CYS A 1 210 ? -13.467 10.659 -7.064 1.00 92.19 210 CYS A C 1
ATOM 1629 O O . CYS A 1 210 ? -14.689 10.723 -7.222 1.00 92.19 210 CYS A O 1
ATOM 1631 N N . ARG A 1 211 ? -12.624 11.525 -7.644 1.00 87.88 211 ARG A N 1
ATOM 1632 C CA . ARG A 1 211 ? -13.069 12.707 -8.411 1.00 87.88 211 ARG A CA 1
ATOM 1633 C C . ARG A 1 211 ? -12.811 12.621 -9.918 1.00 87.88 211 ARG A C 1
ATOM 1635 O O . ARG A 1 211 ? -13.372 13.422 -10.673 1.00 87.88 211 ARG A O 1
ATOM 1642 N N . ASP A 1 212 ? -11.984 11.675 -10.365 1.00 91.75 212 ASP A N 1
ATOM 1643 C CA . ASP A 1 212 ? -11.458 11.599 -11.736 1.00 91.75 212 ASP A CA 1
ATOM 1644 C C . ASP A 1 212 ? -11.623 10.235 -12.441 1.00 91.75 212 ASP A C 1
ATOM 1646 O O . ASP A 1 212 ? -11.005 10.001 -13.478 1.00 91.75 212 ASP A O 1
ATOM 1650 N N . ALA A 1 213 ? -12.508 9.365 -11.944 1.00 93.81 213 ALA A N 1
ATOM 1651 C CA . ALA A 1 213 ? -12.910 8.137 -12.637 1.00 93.81 213 ALA A CA 1
ATOM 1652 C C . ALA A 1 213 ? -13.527 8.403 -14.031 1.00 93.81 213 ALA A C 1
ATOM 1654 O O . ALA A 1 213 ? -14.067 9.485 -14.306 1.00 93.81 213 ALA A O 1
ATOM 1655 N N . ILE A 1 214 ? -13.489 7.393 -14.902 1.00 94.62 214 ILE A N 1
ATOM 1656 C CA . ILE A 1 214 ? -14.040 7.428 -16.265 1.00 94.62 214 ILE A CA 1
ATOM 1657 C C . ILE A 1 214 ? -14.761 6.125 -16.622 1.00 94.62 214 ILE A C 1
ATOM 1659 O O . ILE A 1 214 ? -14.504 5.077 -16.034 1.00 94.62 214 ILE A O 1
ATOM 1663 N N . ASP A 1 215 ? -15.696 6.189 -17.572 1.00 92.56 215 ASP A N 1
ATOM 1664 C CA . ASP A 1 215 ? -16.329 4.991 -18.131 1.00 92.56 215 ASP A CA 1
ATOM 1665 C C . ASP A 1 215 ? -15.429 4.292 -19.168 1.00 92.56 215 ASP A C 1
ATOM 1667 O O . ASP A 1 215 ? -14.421 4.839 -19.609 1.00 92.56 215 ASP A O 1
ATOM 1671 N N . ALA A 1 216 ? -15.824 3.097 -19.617 1.00 90.69 216 ALA A N 1
ATOM 1672 C CA . ALA A 1 216 ? -15.117 2.292 -20.626 1.00 90.69 216 ALA A CA 1
ATOM 1673 C C . ALA A 1 216 ? -14.970 2.952 -22.021 1.00 90.69 216 ALA A C 1
ATOM 1675 O O . ALA A 1 216 ? -14.476 2.322 -22.958 1.00 90.69 216 ALA A O 1
ATOM 1676 N N . HIS A 1 217 ? -15.440 4.189 -22.193 1.00 91.19 217 HIS A N 1
ATOM 1677 C CA . HIS A 1 217 ? -15.326 4.991 -23.409 1.00 91.19 217 HIS A CA 1
ATOM 1678 C C . HIS A 1 217 ? -14.548 6.301 -23.173 1.00 91.19 217 HIS A C 1
ATOM 1680 O O . HIS A 1 217 ? -14.426 7.110 -24.094 1.00 91.19 217 HIS A O 1
ATOM 1686 N N . GLY A 1 218 ? -14.011 6.508 -21.965 1.00 90.25 218 GLY A N 1
ATOM 1687 C CA . GLY A 1 218 ? -13.230 7.684 -21.580 1.00 90.25 218 GLY A CA 1
ATOM 1688 C C . GLY A 1 218 ? -14.055 8.893 -21.125 1.00 90.25 218 GLY A C 1
ATOM 1689 O O . GLY A 1 218 ? -13.504 9.991 -21.041 1.00 90.25 218 GLY A O 1
ATOM 1690 N N . ASN A 1 219 ? -15.354 8.739 -20.845 1.00 92.62 219 ASN A N 1
ATOM 1691 C CA . ASN A 1 219 ? -16.195 9.845 -20.375 1.00 92.62 219 ASN A CA 1
ATOM 1692 C C . ASN A 1 219 ? -16.039 10.070 -18.862 1.00 92.62 219 ASN A C 1
ATOM 1694 O O . ASN A 1 219 ? -16.098 9.112 -18.093 1.00 92.62 219 ASN A O 1
ATOM 1698 N N . ASP A 1 220 ? -15.929 11.335 -18.433 1.00 92.62 220 ASP A N 1
ATOM 1699 C CA . ASP A 1 220 ? -15.981 11.766 -17.024 1.00 92.62 220 ASP A CA 1
ATOM 1700 C C . ASP A 1 220 ? -17.138 11.097 -16.253 1.00 92.62 220 ASP A C 1
ATOM 1702 O O . ASP A 1 220 ? -18.312 11.389 -16.503 1.00 92.62 220 ASP A O 1
ATOM 1706 N N . LEU A 1 221 ? -16.812 10.283 -15.245 1.00 91.31 221 LEU A N 1
ATOM 1707 C CA . LEU A 1 221 ? -17.780 9.854 -14.234 1.00 91.31 221 LEU A CA 1
ATOM 1708 C C . LEU A 1 221 ? -17.945 10.921 -13.130 1.00 91.31 221 LEU A C 1
ATOM 1710 O O . LEU A 1 221 ? -17.027 11.724 -12.894 1.00 91.31 221 LEU A O 1
ATOM 1714 N N . PRO A 1 222 ? -19.116 10.960 -12.459 1.00 90.88 222 PRO A N 1
ATOM 1715 C CA . PRO A 1 222 ? -19.335 11.800 -11.284 1.00 90.88 222 PRO A CA 1
ATOM 1716 C C . PRO A 1 222 ? -18.489 11.342 -10.087 1.00 90.88 222 PRO A C 1
ATOM 1718 O O . PRO A 1 222 ? -17.952 10.237 -10.063 1.00 90.88 222 PRO A O 1
ATOM 1721 N N . GLU A 1 223 ? -18.408 12.206 -9.077 1.00 91.44 223 GLU A N 1
ATOM 1722 C CA . GLU A 1 223 ? -17.749 11.908 -7.804 1.00 91.44 223 GLU A CA 1
ATOM 1723 C C . GLU A 1 223 ? -18.426 10.731 -7.079 1.00 91.44 223 GLU A C 1
ATOM 1725 O O . GLU A 1 223 ? -19.654 10.598 -7.115 1.00 91.44 223 GLU A O 1
ATOM 1730 N N . SER A 1 224 ? -17.627 9.856 -6.464 1.00 93.12 224 SER A N 1
ATOM 1731 C CA . SER A 1 224 ? -18.098 8.625 -5.809 1.00 93.12 224 SER A CA 1
ATOM 1732 C C . SER A 1 224 ? -17.117 8.110 -4.750 1.00 93.12 224 SER A C 1
ATOM 1734 O O . SER A 1 224 ? -15.948 8.488 -4.754 1.00 93.12 224 SER A O 1
ATOM 1736 N N . ASP A 1 225 ? -17.592 7.240 -3.858 1.00 95.88 225 ASP A N 1
ATOM 1737 C CA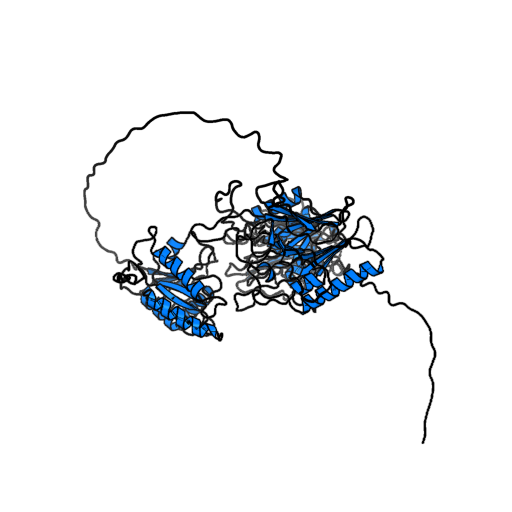 . ASP A 1 225 ? -16.790 6.515 -2.865 1.00 95.88 225 ASP A CA 1
ATOM 1738 C C . ASP A 1 225 ? -15.591 5.808 -3.532 1.00 95.88 225 ASP A C 1
ATOM 1740 O O . ASP A 1 225 ? -15.767 4.980 -4.431 1.00 95.88 225 ASP A O 1
ATOM 1744 N N . ALA A 1 226 ? -14.370 6.125 -3.099 1.00 96.62 226 ALA A N 1
ATOM 1745 C CA . ALA A 1 226 ? -13.141 5.627 -3.718 1.00 96.62 226 ALA A CA 1
ATOM 1746 C C . ALA A 1 226 ? -12.812 4.184 -3.320 1.00 96.62 226 ALA A C 1
ATOM 1748 O O . ALA A 1 226 ? -12.693 3.297 -4.165 1.00 96.62 226 ALA A O 1
ATOM 1749 N N . ASP A 1 227 ? -12.667 3.940 -2.024 1.00 97.94 227 ASP A N 1
ATOM 1750 C CA . ASP A 1 227 ? -12.150 2.697 -1.465 1.00 97.94 227 ASP A CA 1
ATOM 1751 C C . ASP A 1 227 ? -12.981 1.458 -1.867 1.00 97.94 227 ASP A C 1
ATOM 1753 O O . ASP A 1 227 ? -12.381 0.438 -2.223 1.00 97.94 227 ASP A O 1
ATOM 1757 N N . PRO A 1 228 ? -14.332 1.512 -1.930 1.00 97.56 228 PRO A N 1
ATOM 1758 C CA . PRO A 1 228 ? -15.136 0.410 -2.463 1.00 97.56 228 PRO A CA 1
ATOM 1759 C C . PRO A 1 228 ? -14.886 0.119 -3.952 1.00 97.56 228 PRO A C 1
ATOM 1761 O O . PRO A 1 228 ? -15.016 -1.034 -4.371 1.00 97.56 228 PRO A O 1
ATOM 1764 N N . LEU A 1 229 ? -14.521 1.123 -4.760 1.00 97.62 229 LEU A N 1
ATOM 1765 C CA . LEU A 1 229 ? -14.139 0.927 -6.164 1.00 97.62 229 LEU A CA 1
ATOM 1766 C C . LEU A 1 229 ? -12.739 0.313 -6.273 1.00 97.62 229 LEU A C 1
ATOM 1768 O O . LEU A 1 229 ? -12.570 -0.650 -7.024 1.00 97.62 229 LEU A O 1
ATOM 1772 N N . THR A 1 230 ? -11.775 0.788 -5.475 1.00 98.56 230 THR A N 1
ATOM 1773 C CA . THR A 1 230 ? -10.423 0.208 -5.392 1.00 98.56 230 THR A CA 1
ATOM 1774 C C . THR A 1 230 ? -10.473 -1.269 -4.998 1.00 98.56 230 THR A C 1
ATOM 1776 O O . THR A 1 230 ? -9.962 -2.116 -5.731 1.00 98.56 230 THR A O 1
ATOM 1779 N N . VAL A 1 231 ? -11.159 -1.607 -3.897 1.00 98.56 231 VAL A N 1
ATOM 1780 C CA . VAL A 1 231 ? -11.321 -3.000 -3.437 1.00 98.56 231 VAL A CA 1
ATOM 1781 C C . VAL A 1 231 ? -11.978 -3.850 -4.520 1.00 98.56 231 VAL A C 1
ATOM 1783 O O . VAL A 1 231 ? -11.449 -4.897 -4.885 1.00 98.56 231 VAL A O 1
ATOM 1786 N N . LYS A 1 232 ? -13.084 -3.380 -5.109 1.00 97.94 232 LYS A N 1
ATOM 1787 C CA . LYS A 1 232 ? -13.780 -4.101 -6.183 1.00 97.94 232 LYS A CA 1
ATOM 1788 C C . LYS A 1 232 ? -12.895 -4.325 -7.415 1.00 97.94 232 LYS A C 1
ATOM 1790 O O . LYS A 1 232 ? -13.029 -5.368 -8.060 1.00 97.94 232 LYS A O 1
ATOM 1795 N N . PHE A 1 233 ? -12.016 -3.387 -7.765 1.00 98.00 233 PHE A N 1
ATOM 1796 C CA . PHE A 1 233 ? -11.062 -3.570 -8.860 1.00 98.00 233 PHE A CA 1
ATOM 1797 C C . PHE A 1 233 ? -10.021 -4.643 -8.508 1.00 98.00 233 PHE A C 1
ATOM 1799 O O . PHE A 1 233 ? -9.867 -5.593 -9.279 1.00 98.00 233 PHE A O 1
ATOM 1806 N N . ILE A 1 234 ? -9.415 -4.570 -7.315 1.00 98.62 234 ILE A N 1
ATOM 1807 C CA . ILE A 1 234 ? -8.487 -5.590 -6.788 1.00 98.62 234 ILE A CA 1
ATOM 1808 C C . ILE A 1 234 ? -9.132 -6.981 -6.837 1.00 98.62 234 ILE A C 1
ATOM 1810 O O . ILE A 1 234 ? -8.567 -7.902 -7.423 1.00 98.62 234 ILE A O 1
ATOM 1814 N N . GLU A 1 235 ? -10.341 -7.134 -6.292 1.00 98.44 235 GLU A N 1
ATOM 1815 C CA . GLU A 1 235 ? -11.066 -8.408 -6.278 1.00 98.44 235 GLU A CA 1
ATOM 1816 C C . GLU A 1 235 ? -11.277 -8.991 -7.681 1.00 98.44 235 GLU A C 1
ATOM 1818 O O . GLU A 1 235 ? -10.962 -10.159 -7.916 1.00 98.44 235 GLU A O 1
ATOM 1823 N N . ASN A 1 236 ? -11.739 -8.174 -8.637 1.00 97.62 236 ASN A N 1
ATOM 1824 C CA . ASN A 1 236 ? -11.935 -8.622 -10.018 1.00 97.62 236 ASN A CA 1
ATOM 1825 C C . ASN A 1 236 ? -10.626 -9.103 -10.662 1.00 97.62 236 ASN A C 1
ATOM 1827 O O . ASN A 1 236 ? -10.649 -10.091 -11.397 1.00 97.62 236 ASN A O 1
ATOM 1831 N N . ILE A 1 237 ? -9.498 -8.434 -10.407 1.00 98.25 237 ILE A N 1
ATOM 1832 C CA . ILE A 1 237 ? -8.211 -8.826 -10.993 1.00 98.25 237 ILE A CA 1
ATOM 1833 C C . ILE A 1 237 ? -7.621 -10.059 -10.303 1.00 98.25 237 ILE A C 1
ATOM 1835 O O . ILE A 1 237 ? -7.110 -10.932 -11.004 1.00 98.25 237 ILE A O 1
ATOM 1839 N N . LEU A 1 238 ? -7.772 -10.216 -8.984 1.00 98.56 238 LEU A N 1
ATOM 1840 C CA . LEU A 1 238 ? -7.396 -11.453 -8.285 1.00 98.56 238 LEU A CA 1
ATOM 1841 C C . LEU A 1 238 ? -8.191 -12.663 -8.806 1.00 98.56 238 LEU A C 1
ATOM 1843 O O . LEU A 1 238 ? -7.604 -13.716 -9.057 1.00 98.56 238 LEU A O 1
ATOM 1847 N N . ASP A 1 239 ? -9.497 -12.506 -9.043 1.00 97.50 239 ASP A N 1
ATOM 1848 C CA . ASP A 1 239 ? -10.361 -13.582 -9.551 1.00 97.50 239 ASP A CA 1
ATOM 1849 C C . ASP A 1 239 ? -10.090 -13.942 -11.027 1.00 97.50 239 ASP A C 1
ATOM 1851 O O . ASP A 1 239 ? -10.302 -15.092 -11.433 1.00 97.50 239 ASP A O 1
ATOM 1855 N N . ILE A 1 240 ? -9.602 -12.983 -11.827 1.00 96.81 240 ILE A N 1
ATOM 1856 C CA . ILE A 1 240 ? -9.198 -13.181 -13.230 1.00 96.81 240 ILE A CA 1
ATOM 1857 C C . ILE A 1 240 ? -7.794 -13.790 -13.331 1.00 96.81 240 ILE A C 1
ATOM 1859 O O . ILE A 1 240 ? -7.606 -14.759 -14.066 1.00 96.81 240 ILE A O 1
ATOM 1863 N N . GLU A 1 241 ? -6.806 -13.224 -12.634 1.00 97.44 241 GLU A N 1
ATOM 1864 C CA . GLU A 1 241 ? -5.400 -13.610 -12.794 1.00 97.44 241 GLU A CA 1
ATOM 1865 C C . GLU A 1 241 ? -4.980 -14.797 -11.940 1.00 97.44 241 GLU A C 1
ATOM 1867 O O . GLU A 1 241 ? -4.160 -15.595 -12.402 1.00 97.44 241 GLU A O 1
ATOM 1872 N N . LYS A 1 242 ? -5.524 -14.908 -10.721 1.00 97.81 242 LYS A N 1
ATOM 1873 C CA . LYS A 1 242 ? -5.139 -15.905 -9.710 1.00 97.81 242 LYS A CA 1
ATOM 1874 C C . LYS A 1 242 ? -3.611 -15.970 -9.542 1.00 97.81 242 LYS A C 1
ATOM 1876 O O . LYS A 1 242 ? -3.005 -16.988 -9.879 1.00 97.81 242 LYS A O 1
ATOM 1881 N N . PRO A 1 243 ? -2.979 -14.856 -9.127 1.00 98.50 243 PRO A N 1
ATOM 1882 C CA . PRO A 1 243 ? -1.534 -14.787 -8.974 1.00 98.50 243 PRO A CA 1
ATOM 1883 C C . PRO A 1 243 ? -1.043 -15.706 -7.851 1.00 98.50 243 PRO A C 1
ATOM 1885 O O . PRO A 1 243 ? -1.754 -15.968 -6.882 1.00 98.50 243 PRO A O 1
ATOM 1888 N N . ASP A 1 244 ? 0.202 -16.152 -7.984 1.00 98.56 244 ASP A N 1
ATOM 1889 C CA . ASP A 1 244 ? 0.916 -16.960 -6.995 1.00 98.56 244 ASP A CA 1
ATOM 1890 C C . ASP A 1 244 ? 1.519 -16.083 -5.867 1.00 98.56 244 ASP A C 1
ATOM 1892 O O . ASP A 1 244 ? 1.837 -16.579 -4.785 1.00 98.56 244 ASP A O 1
ATOM 1896 N N . LEU A 1 245 ? 1.648 -14.770 -6.114 1.00 98.88 245 LEU A N 1
ATOM 1897 C CA . LEU A 1 245 ? 2.030 -13.720 -5.162 1.00 98.88 245 LEU A CA 1
ATOM 1898 C C . LEU A 1 245 ? 1.399 -12.372 -5.561 1.00 98.88 245 LEU A C 1
ATOM 1900 O O . LEU A 1 245 ? 1.374 -12.024 -6.742 1.00 98.88 245 LEU A O 1
ATOM 1904 N N . VAL A 1 246 ? 0.978 -11.563 -4.590 1.00 98.94 246 VAL A N 1
ATOM 1905 C CA . VAL A 1 246 ? 0.752 -10.119 -4.780 1.00 98.94 246 VAL A CA 1
ATOM 1906 C C . VAL A 1 246 ? 1.929 -9.319 -4.223 1.00 98.94 246 VAL A C 1
ATOM 1908 O O . VAL A 1 246 ? 2.446 -9.631 -3.153 1.00 98.94 246 VAL A O 1
ATOM 1911 N N . VAL A 1 247 ? 2.342 -8.270 -4.929 1.00 98.94 247 VAL A N 1
ATOM 1912 C CA . VAL A 1 247 ? 3.305 -7.281 -4.434 1.00 98.94 247 VAL A CA 1
ATOM 1913 C C . VAL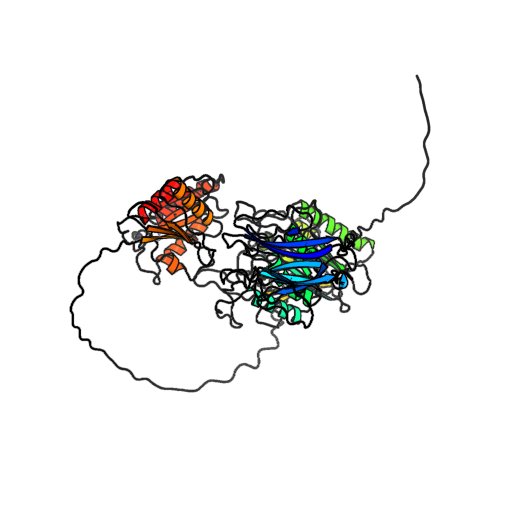 A 1 247 ? 2.642 -5.911 -4.381 1.00 98.94 247 VAL A C 1
ATOM 1915 O O . VAL A 1 247 ? 2.137 -5.423 -5.390 1.00 98.94 247 VAL A O 1
ATOM 1918 N N . LEU A 1 248 ? 2.657 -5.300 -3.199 1.00 98.88 248 LEU A N 1
ATOM 1919 C CA . LEU A 1 248 ? 2.159 -3.954 -2.943 1.00 98.88 248 LEU A CA 1
ATOM 1920 C C . LEU A 1 248 ? 3.332 -2.961 -3.036 1.00 98.88 248 LEU A C 1
ATOM 1922 O O . LEU A 1 248 ? 4.196 -2.953 -2.156 1.00 98.88 248 LEU A O 1
ATOM 1926 N N . THR A 1 249 ? 3.404 -2.156 -4.102 1.00 98.50 249 THR A N 1
ATOM 1927 C CA . THR A 1 249 ? 4.522 -1.214 -4.351 1.00 98.50 249 THR A CA 1
ATOM 1928 C C . THR A 1 249 ? 4.305 0.174 -3.744 1.00 98.50 249 THR A C 1
ATOM 1930 O O . THR A 1 249 ? 4.435 1.18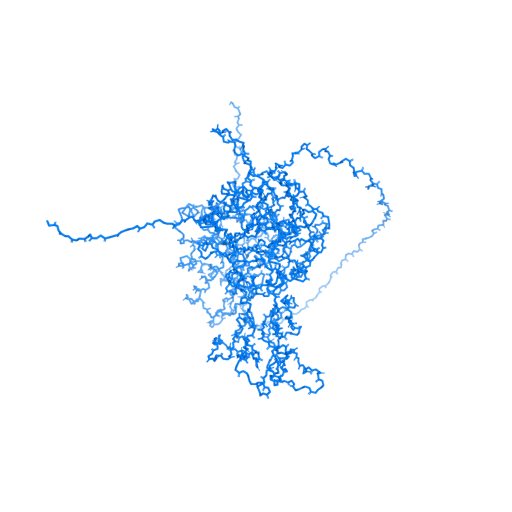4 -4.428 1.00 98.50 249 THR A O 1
ATOM 1933 N N . GLY A 1 250 ? 3.995 0.219 -2.445 1.00 97.62 250 GLY A N 1
ATOM 1934 C CA . GLY A 1 250 ? 3.824 1.457 -1.679 1.00 97.62 250 GLY A CA 1
ATOM 1935 C C . GLY A 1 250 ? 2.549 2.244 -1.983 1.00 97.62 250 GLY A C 1
ATOM 1936 O O . GLY A 1 250 ? 1.759 1.863 -2.853 1.00 97.62 250 GLY A O 1
ATOM 1937 N N . ASP A 1 251 ? 2.343 3.298 -1.194 1.00 98.38 251 ASP A N 1
ATOM 1938 C CA . ASP A 1 251 ? 1.174 4.188 -1.171 1.00 98.38 251 ASP A CA 1
ATOM 1939 C C . ASP A 1 251 ? -0.151 3.432 -1.246 1.00 98.38 251 ASP A C 1
ATOM 1941 O O . ASP A 1 251 ? -1.091 3.716 -1.998 1.00 98.38 251 ASP A O 1
ATOM 1945 N N . GLN A 1 252 ? -0.208 2.399 -0.411 1.00 97.75 252 GLN A N 1
ATOM 1946 C CA . GLN A 1 252 ? -1.434 1.664 -0.166 1.00 97.75 252 GLN A CA 1
ATOM 1947 C C . GLN A 1 252 ? -2.395 2.485 0.702 1.00 97.75 252 GLN A C 1
ATOM 1949 O O . GLN A 1 252 ? -3.615 2.312 0.658 1.00 97.75 252 GLN A O 1
ATOM 1954 N N . LEU A 1 253 ? -1.829 3.421 1.457 1.00 97.06 253 LEU A N 1
ATOM 1955 C CA . LEU A 1 253 ? -2.508 4.438 2.231 1.00 97.06 253 LEU A CA 1
ATOM 1956 C C . LEU A 1 253 ? -2.348 5.819 1.582 1.00 97.06 253 LEU A C 1
ATOM 1958 O O . LEU A 1 253 ? -1.334 6.120 0.960 1.00 97.06 253 LEU A O 1
ATOM 1962 N N . HIS A 1 254 ? -3.362 6.664 1.749 1.00 92.31 254 HIS A N 1
ATOM 1963 C CA . HIS A 1 254 ? -3.272 8.097 1.465 1.00 92.31 254 HIS A CA 1
ATOM 1964 C C . HIS A 1 254 ? -2.556 8.865 2.598 1.00 92.31 254 HIS A C 1
ATOM 1966 O O . HIS A 1 254 ? -2.289 8.313 3.666 1.00 92.31 254 HIS A O 1
ATOM 1972 N N . HIS A 1 255 ? -2.306 10.161 2.394 1.00 83.44 255 HIS A N 1
ATOM 1973 C CA . HIS A 1 255 ? -1.762 11.057 3.422 1.00 83.44 255 HIS A CA 1
ATOM 1974 C C . HIS A 1 255 ? -2.778 11.388 4.534 1.00 83.44 255 HIS A C 1
ATOM 1976 O O . HIS A 1 255 ? -3.991 11.264 4.352 1.00 83.44 255 HIS A O 1
ATOM 1982 N N . ASP A 1 256 ? -2.269 11.847 5.685 1.00 77.94 256 ASP A N 1
ATOM 1983 C CA . ASP A 1 256 ? -3.032 12.380 6.830 1.00 77.94 256 ASP A CA 1
ATOM 1984 C C . ASP A 1 256 ? -4.122 11.448 7.393 1.00 77.94 256 ASP A C 1
ATOM 1986 O O . ASP A 1 256 ? -5.122 11.876 7.978 1.00 77.94 256 ASP A O 1
ATOM 1990 N N . ILE A 1 257 ? -3.908 10.137 7.277 1.00 87.19 257 ILE A N 1
ATOM 1991 C CA . ILE A 1 257 ? -4.843 9.132 7.785 1.00 87.19 257 ILE A CA 1
ATOM 1992 C C . ILE A 1 257 ? -4.909 9.149 9.325 1.00 87.19 257 ILE A C 1
ATOM 1994 O O . ILE A 1 257 ? -3.880 8.984 9.986 1.00 87.19 257 ILE A O 1
ATOM 1998 N N . PRO A 1 258 ? -6.115 9.250 9.927 1.00 86.69 258 PRO A N 1
ATOM 1999 C CA . PRO A 1 258 ? -6.275 9.245 11.380 1.00 86.69 258 PRO A CA 1
ATOM 2000 C C . PRO A 1 258 ? -6.204 7.843 12.007 1.00 86.69 258 PRO A C 1
ATOM 2002 O O . PRO A 1 258 ? -5.969 7.733 13.208 1.00 86.69 258 PRO A O 1
ATOM 2005 N N . GLU A 1 259 ? -6.415 6.767 11.236 1.00 94.38 259 GLU A N 1
ATOM 2006 C CA . GLU A 1 259 ? -6.250 5.384 11.707 1.00 94.38 259 GLU A CA 1
ATOM 2007 C C . GLU A 1 259 ? -5.824 4.443 10.561 1.00 94.38 259 GLU A C 1
ATOM 2009 O O . GLU A 1 259 ? -6.651 3.980 9.767 1.00 94.38 259 GLU A O 1
ATOM 2014 N N . SER A 1 260 ? -4.517 4.167 10.464 1.00 96.19 260 SER A N 1
ATOM 2015 C CA . SER A 1 260 ? -3.915 3.382 9.373 1.00 96.19 260 SER A CA 1
ATOM 2016 C C . SER A 1 260 ? -4.330 1.906 9.358 1.00 96.19 260 SER A C 1
ATOM 2018 O O . SER A 1 260 ? -4.408 1.310 8.287 1.00 96.19 260 SER A O 1
ATOM 2020 N N . HIS A 1 261 ? -4.601 1.288 10.513 1.00 95.50 261 HIS A N 1
ATOM 2021 C CA . HIS A 1 261 ? -4.830 -0.160 10.623 1.00 95.50 261 HIS A CA 1
ATOM 2022 C C . HIS A 1 261 ? -6.102 -0.584 9.865 1.00 95.50 261 HIS A C 1
ATOM 2024 O O . HIS A 1 261 ? -6.084 -1.564 9.121 1.00 95.50 261 HIS A O 1
ATOM 2030 N N . THR A 1 262 ? -7.172 0.210 9.984 1.00 96.81 262 THR A N 1
ATOM 2031 C CA . THR A 1 262 ? -8.414 0.104 9.198 1.00 96.81 262 THR A CA 1
ATOM 2032 C C . THR A 1 262 ? -8.156 0.107 7.690 1.00 96.81 262 THR A C 1
ATOM 2034 O O . THR A 1 262 ? -8.702 -0.725 6.965 1.00 96.81 262 THR A O 1
ATOM 2037 N N . ALA A 1 263 ? -7.331 1.036 7.208 1.00 97.25 263 ALA A N 1
ATOM 2038 C CA . ALA A 1 263 ? -7.072 1.202 5.783 1.00 97.25 263 ALA A CA 1
ATOM 2039 C C . ALA A 1 263 ? -6.166 0.082 5.231 1.00 97.25 263 ALA A C 1
ATOM 2041 O O . ALA A 1 263 ? -6.506 -0.517 4.211 1.00 97.25 263 ALA A O 1
ATOM 2042 N N . ILE A 1 264 ? -5.114 -0.314 5.966 1.00 98.25 264 ILE A N 1
ATOM 2043 C CA . ILE A 1 264 ? -4.280 -1.492 5.647 1.00 98.25 264 ILE A CA 1
ATOM 2044 C C . ILE A 1 264 ? -5.160 -2.739 5.492 1.00 98.25 264 ILE A C 1
ATOM 2046 O O . ILE A 1 264 ? -5.026 -3.482 4.521 1.00 98.25 264 ILE A O 1
ATOM 2050 N N . PHE A 1 265 ? -6.098 -2.963 6.418 1.00 98.38 265 PHE A N 1
ATOM 2051 C CA . PHE A 1 265 ? -6.970 -4.142 6.399 1.00 98.38 265 PHE A CA 1
ATOM 2052 C C . PHE A 1 265 ? -7.882 -4.197 5.170 1.00 98.38 265 PHE A C 1
ATOM 2054 O O . PHE A 1 265 ? -8.095 -5.282 4.625 1.00 98.38 265 PHE A O 1
ATOM 2061 N N . LYS A 1 266 ? -8.351 -3.046 4.677 1.00 98.25 266 LYS A N 1
ATOM 2062 C CA . LYS A 1 266 ? -9.112 -2.949 3.421 1.00 98.25 266 LYS A CA 1
ATOM 2063 C C . LYS A 1 266 ? -8.264 -3.305 2.192 1.00 98.25 266 LYS A C 1
ATOM 2065 O O . LYS A 1 266 ? -8.783 -3.957 1.289 1.00 98.25 266 LYS A O 1
ATOM 2070 N N . VAL A 1 267 ? -6.974 -2.951 2.180 1.00 97.81 267 VAL A N 1
ATOM 2071 C CA . VAL A 1 267 ? -6.026 -3.333 1.111 1.00 97.81 267 VAL A CA 1
ATOM 2072 C C . VAL A 1 267 ? -5.787 -4.843 1.099 1.00 97.81 267 VAL A C 1
ATOM 2074 O O . VAL A 1 267 ? -5.888 -5.467 0.046 1.00 97.81 267 VAL A O 1
ATOM 2077 N N . VAL A 1 268 ? -5.475 -5.448 2.254 1.00 98.44 268 VAL A N 1
ATOM 2078 C CA . VAL A 1 268 ? -5.029 -6.856 2.324 1.00 98.44 268 VAL A CA 1
ATOM 2079 C C . VAL A 1 268 ? -6.166 -7.886 2.324 1.00 98.44 268 VAL A C 1
ATOM 2081 O O . VAL A 1 268 ? -5.946 -9.037 1.937 1.00 98.44 268 VAL A O 1
ATOM 2084 N N . ALA A 1 269 ? -7.388 -7.514 2.726 1.00 98.38 269 ALA A N 1
ATOM 2085 C CA . ALA A 1 269 ? -8.506 -8.456 2.833 1.00 98.38 269 ALA A CA 1
ATOM 2086 C C . ALA A 1 269 ? -8.820 -9.221 1.525 1.00 98.38 269 ALA A C 1
ATOM 2088 O O . ALA A 1 269 ? -8.995 -10.439 1.603 1.00 98.38 269 ALA A O 1
ATOM 2089 N N . PRO A 1 270 ? -8.824 -8.601 0.324 1.00 98.56 270 PRO A N 1
ATOM 2090 C CA . PRO A 1 270 ? -8.979 -9.312 -0.948 1.00 98.56 270 PRO A CA 1
ATOM 2091 C C . PRO A 1 270 ? -8.004 -10.474 -1.180 1.00 98.56 270 PRO A C 1
ATOM 2093 O O . PRO A 1 270 ? -8.416 -11.480 -1.761 1.00 98.56 270 PRO A O 1
ATOM 2096 N N . MET A 1 271 ? -6.749 -10.349 -0.728 1.00 98.25 271 MET A N 1
ATOM 2097 C CA . MET A 1 271 ? -5.712 -11.389 -0.823 1.00 98.25 271 MET A CA 1
ATOM 2098 C C . MET A 1 271 ? -5.923 -12.483 0.222 1.00 98.25 271 MET A C 1
ATOM 2100 O O . MET A 1 271 ? -5.978 -13.665 -0.122 1.00 98.25 271 MET A O 1
ATOM 2104 N N . ILE A 1 272 ? -6.106 -12.084 1.485 1.00 97.19 272 ILE A N 1
ATOM 2105 C CA . ILE A 1 272 ? -6.269 -13.002 2.620 1.00 97.19 272 ILE A CA 1
ATOM 2106 C C . ILE A 1 272 ? -7.515 -13.878 2.443 1.00 97.19 272 ILE A C 1
ATOM 2108 O O . ILE A 1 272 ? -7.437 -15.096 2.590 1.00 97.19 272 ILE A O 1
ATOM 2112 N N . ASN A 1 273 ? -8.639 -13.289 2.022 1.00 96.25 273 ASN A N 1
ATOM 2113 C CA . ASN A 1 273 ? -9.892 -14.006 1.751 1.00 96.25 273 ASN A CA 1
ATOM 2114 C C . ASN A 1 273 ? -9.788 -15.015 0.589 1.00 96.25 273 ASN A C 1
ATOM 2116 O O . ASN A 1 273 ? -10.667 -15.862 0.432 1.00 96.25 273 ASN A O 1
ATOM 2120 N N . ARG A 1 274 ? -8.737 -14.917 -0.236 1.00 97.00 274 ARG A N 1
ATOM 2121 C CA . ARG A 1 274 ? -8.441 -15.815 -1.364 1.00 97.00 274 ARG A CA 1
ATOM 2122 C C . ARG A 1 274 ? -7.249 -16.744 -1.089 1.00 97.00 274 ARG A C 1
ATOM 2124 O O . ARG A 1 274 ? -6.874 -17.509 -1.975 1.00 97.00 274 ARG A O 1
ATOM 2131 N N . SER A 1 275 ? -6.664 -16.685 0.111 1.00 96.38 275 SER A N 1
ATOM 2132 C CA . SER A 1 275 ? -5.436 -17.395 0.503 1.00 96.38 275 SER A CA 1
ATOM 2133 C C . SER A 1 275 ? -4.226 -17.115 -0.402 1.00 96.38 275 SER A C 1
ATOM 2135 O O . SER A 1 275 ? -3.367 -17.979 -0.588 1.00 96.38 275 SER A O 1
ATOM 2137 N N . ILE A 1 276 ? -4.163 -15.915 -0.989 1.00 98.00 276 ILE A N 1
ATOM 2138 C CA . ILE A 1 276 ? -3.093 -15.504 -1.906 1.00 98.00 276 ILE A CA 1
ATOM 2139 C C . ILE A 1 276 ? -1.950 -14.870 -1.094 1.00 98.00 276 ILE A C 1
ATOM 2141 O O . ILE A 1 276 ? -2.205 -13.907 -0.366 1.00 98.00 276 ILE A O 1
ATOM 2145 N N . PRO A 1 277 ? -0.699 -15.362 -1.213 1.00 98.50 277 PRO A N 1
ATOM 2146 C CA . PRO A 1 277 ? 0.468 -14.735 -0.599 1.00 98.50 277 PRO A CA 1
ATOM 2147 C C . PRO A 1 277 ? 0.642 -13.272 -1.004 1.00 98.50 277 PRO A C 1
ATOM 2149 O O . PRO A 1 277 ? 0.421 -12.930 -2.167 1.00 98.50 277 PRO A O 1
ATOM 2152 N N . PHE A 1 278 ? 1.108 -12.421 -0.087 1.00 98.75 278 PHE A N 1
ATOM 2153 C CA . PHE A 1 278 ? 1.435 -11.030 -0.409 1.00 98.75 278 PHE A CA 1
ATOM 2154 C C . PHE A 1 278 ? 2.720 -10.521 0.254 1.00 98.75 278 PHE A C 1
ATOM 2156 O O . PHE A 1 278 ? 3.104 -10.956 1.339 1.00 98.75 278 PHE A O 1
ATOM 2163 N N . ALA A 1 279 ? 3.373 -9.572 -0.410 1.00 98.62 279 ALA A N 1
ATOM 2164 C CA . ALA A 1 279 ? 4.538 -8.830 0.065 1.00 98.62 279 ALA A CA 1
ATOM 2165 C C . ALA A 1 279 ? 4.332 -7.325 -0.185 1.00 98.62 279 ALA A C 1
ATOM 2167 O O . ALA A 1 279 ? 3.532 -6.947 -1.041 1.00 98.62 279 ALA A O 1
ATOM 2168 N N . ALA A 1 280 ? 5.039 -6.467 0.547 1.00 98.50 280 ALA A N 1
ATOM 2169 C CA . ALA A 1 280 ? 4.882 -5.014 0.467 1.00 98.50 280 ALA A CA 1
ATOM 2170 C C . ALA A 1 280 ? 6.197 -4.250 0.683 1.00 98.50 280 ALA A C 1
ATOM 2172 O O . ALA A 1 280 ? 7.035 -4.658 1.493 1.00 98.50 280 ALA A O 1
ATOM 2173 N N . VAL A 1 281 ? 6.318 -3.114 0.000 1.00 98.38 281 VAL A N 1
ATOM 2174 C CA . VAL A 1 281 ? 7.216 -1.993 0.334 1.00 98.38 281 VAL A CA 1
ATOM 2175 C C . VAL A 1 281 ? 6.363 -0.770 0.679 1.00 98.38 281 VAL A C 1
ATOM 2177 O O . VAL A 1 281 ? 5.193 -0.723 0.302 1.00 98.38 281 VAL A O 1
ATOM 2180 N N . PHE A 1 282 ? 6.932 0.205 1.389 1.00 98.06 282 PHE A N 1
ATOM 2181 C CA . PHE A 1 282 ? 6.250 1.465 1.703 1.00 98.06 282 PHE A CA 1
ATOM 2182 C C . PHE A 1 282 ? 6.517 2.535 0.644 1.00 98.06 282 PHE A C 1
ATOM 2184 O O . PHE A 1 282 ? 7.624 2.622 0.110 1.00 98.06 282 PHE A O 1
ATOM 2191 N N . GLY A 1 283 ? 5.517 3.377 0.403 1.00 96.94 283 GLY A N 1
ATOM 2192 C CA . GLY A 1 283 ? 5.647 4.644 -0.309 1.00 96.94 283 GLY A CA 1
ATOM 2193 C C . GLY A 1 283 ? 5.709 5.847 0.628 1.00 96.94 283 GLY A C 1
ATOM 2194 O O . GLY A 1 283 ? 5.767 5.684 1.854 1.00 96.94 283 GLY A O 1
ATOM 2195 N N . ASN A 1 284 ? 5.788 7.063 0.078 1.00 93.62 284 ASN A N 1
ATOM 2196 C CA . ASN A 1 284 ? 5.921 8.265 0.905 1.00 93.62 284 ASN A CA 1
ATOM 2197 C C . ASN A 1 284 ? 4.644 8.540 1.710 1.00 93.62 284 ASN A C 1
ATOM 2199 O O . ASN A 1 284 ? 4.735 8.681 2.935 1.00 93.62 284 ASN A O 1
ATOM 2203 N N . HIS A 1 285 ? 3.475 8.520 1.059 1.00 94.12 285 HIS A N 1
ATOM 2204 C CA . HIS A 1 285 ? 2.199 8.821 1.698 1.00 94.12 285 HIS A CA 1
ATOM 2205 C C . HIS A 1 285 ? 1.826 7.776 2.757 1.00 94.12 285 HIS A C 1
ATOM 2207 O O . HIS A 1 285 ? 1.168 8.136 3.735 1.00 94.12 285 HIS A O 1
ATOM 2213 N N . ASP A 1 286 ? 2.331 6.534 2.653 1.00 95.75 286 ASP A N 1
ATOM 2214 C CA . ASP A 1 286 ? 2.019 5.460 3.610 1.00 95.75 286 ASP A CA 1
ATOM 2215 C C . ASP A 1 286 ? 2.214 5.843 5.087 1.00 95.75 286 ASP A C 1
ATOM 2217 O O . ASP A 1 286 ? 1.489 5.351 5.951 1.00 95.75 286 ASP A O 1
ATOM 2221 N N . SER A 1 287 ? 3.177 6.715 5.399 1.00 91.56 287 SER A N 1
ATOM 2222 C CA . SER A 1 287 ? 3.463 7.172 6.768 1.00 91.56 287 SER A CA 1
ATOM 2223 C C . SER A 1 287 ? 3.364 8.691 6.957 1.00 91.56 287 SER A C 1
ATOM 2225 O O . SER A 1 287 ? 3.936 9.228 7.908 1.00 91.56 287 SER A O 1
ATOM 2227 N N . GLU A 1 288 ? 2.659 9.394 6.069 1.00 85.81 288 GLU A N 1
ATOM 2228 C CA . GLU A 1 288 ? 2.452 10.841 6.172 1.00 85.81 288 GLU A CA 1
ATOM 2229 C C . GLU A 1 288 ? 1.261 11.199 7.074 1.00 85.81 288 GLU A C 1
ATOM 2231 O O . GLU A 1 288 ? 0.150 10.693 6.918 1.00 85.81 288 GLU A O 1
ATOM 2236 N N . GLY A 1 289 ? 1.496 12.133 7.998 1.00 81.44 289 GLY A N 1
ATOM 2237 C CA . GLY A 1 289 ? 0.469 12.753 8.835 1.00 81.44 289 GLY A CA 1
ATOM 2238 C C . GLY A 1 289 ? 0.653 12.551 10.338 1.00 81.44 289 GLY A C 1
ATOM 2239 O O . GLY A 1 289 ? 1.327 11.634 10.803 1.00 81.44 289 GLY A O 1
ATOM 2240 N N . ILE A 1 290 ? 0.029 13.426 11.132 1.00 83.62 290 ILE A N 1
ATOM 2241 C CA . ILE A 1 290 ? 0.241 13.508 12.595 1.00 83.62 290 ILE A CA 1
ATOM 2242 C C . ILE A 1 290 ? -0.322 12.322 13.402 1.00 83.62 290 ILE A C 1
ATOM 2244 O O . ILE A 1 290 ? -0.027 12.185 14.593 1.00 83.62 290 ILE A O 1
ATOM 2248 N N . HIS A 1 291 ? -1.153 11.487 12.776 1.00 88.50 291 HIS A N 1
ATOM 2249 C CA . HIS A 1 291 ? -1.832 10.341 13.394 1.00 88.50 291 HIS A CA 1
ATOM 2250 C C . HIS A 1 291 ? -1.597 9.019 12.645 1.00 88.50 291 HIS A C 1
ATOM 2252 O O . HIS A 1 291 ? -1.966 7.959 13.154 1.00 88.50 291 HIS A O 1
ATOM 2258 N N . ALA A 1 292 ? -0.923 9.062 11.491 1.00 90.75 292 ALA A N 1
ATOM 2259 C CA . ALA A 1 292 ? -0.542 7.872 10.750 1.00 90.75 292 ALA A CA 1
ATOM 2260 C C . ALA A 1 292 ? 0.428 7.002 11.571 1.00 90.75 292 ALA A C 1
ATOM 2262 O O . ALA A 1 292 ? 1.264 7.488 12.341 1.00 90.75 292 ALA A O 1
ATOM 2263 N N . LEU A 1 293 ? 0.334 5.682 11.411 1.00 94.69 293 LEU A N 1
ATOM 2264 C CA . LEU A 1 293 ? 1.298 4.765 12.012 1.00 94.69 293 LEU A CA 1
ATOM 2265 C C . LEU A 1 293 ? 2.650 4.891 11.295 1.00 94.69 293 LEU A C 1
ATOM 2267 O O . LEU A 1 293 ? 2.713 4.831 10.071 1.00 94.69 293 LEU A O 1
ATOM 2271 N N . ASN A 1 294 ? 3.753 4.985 12.042 1.00 94.00 294 ASN A N 1
ATOM 2272 C CA . ASN A 1 294 ? 5.086 4.903 11.444 1.00 94.00 294 ASN A CA 1
ATOM 2273 C C . ASN A 1 294 ? 5.347 3.506 10.856 1.00 94.00 294 ASN A C 1
ATOM 2275 O O . ASN A 1 294 ? 4.759 2.508 11.292 1.00 94.00 294 ASN A O 1
ATOM 2279 N N . ARG A 1 295 ? 6.272 3.432 9.893 1.00 95.69 295 ARG A N 1
ATOM 2280 C CA . ARG A 1 295 ? 6.584 2.214 9.127 1.00 95.69 295 ARG A CA 1
ATOM 2281 C C . ARG A 1 295 ? 6.920 1.004 10.001 1.00 95.69 295 ARG A C 1
ATOM 2283 O O . ARG A 1 295 ? 6.475 -0.091 9.684 1.00 95.69 295 ARG A O 1
ATOM 2290 N N . ASP A 1 296 ? 7.579 1.182 11.150 1.00 95.50 296 ASP A N 1
ATOM 2291 C CA . ASP A 1 296 ? 7.814 0.099 12.122 1.00 95.50 296 ASP A CA 1
ATOM 2292 C C . ASP A 1 296 ? 6.514 -0.548 12.623 1.00 95.50 296 ASP A C 1
ATOM 2294 O O . ASP A 1 296 ? 6.392 -1.773 12.668 1.00 95.50 296 ASP A O 1
ATOM 2298 N N . LYS A 1 297 ? 5.515 0.267 12.993 1.00 96.00 297 LYS A N 1
ATOM 2299 C CA . LYS A 1 297 ? 4.217 -0.223 13.482 1.00 96.00 297 LYS A CA 1
ATOM 2300 C C . LYS A 1 297 ? 3.411 -0.861 12.358 1.00 96.00 297 LYS A C 1
ATOM 2302 O O . LYS A 1 297 ? 2.815 -1.912 12.578 1.00 96.00 297 LYS A O 1
ATOM 2307 N N . GLN A 1 298 ? 3.429 -0.270 11.163 1.00 97.50 298 GLN A N 1
ATOM 2308 C CA . GLN A 1 298 ? 2.765 -0.853 9.996 1.00 97.50 298 GLN A CA 1
ATOM 2309 C C . GLN A 1 298 ? 3.398 -2.181 9.586 1.00 97.50 298 GLN A C 1
ATOM 2311 O O . GLN A 1 298 ? 2.684 -3.156 9.388 1.00 97.50 298 GLN A O 1
ATOM 2316 N N . MET A 1 299 ? 4.728 -2.267 9.552 1.00 97.56 299 MET A N 1
ATOM 2317 C CA . MET A 1 299 ? 5.442 -3.513 9.278 1.00 97.56 299 MET A CA 1
ATOM 2318 C C . MET A 1 299 ? 5.174 -4.560 10.364 1.00 97.56 299 MET A C 1
ATOM 2320 O O . MET A 1 299 ? 4.997 -5.735 10.054 1.00 97.56 299 MET A O 1
ATOM 2324 N N . SER A 1 300 ? 5.063 -4.142 11.629 1.00 95.75 300 SER A N 1
ATOM 2325 C CA . SER A 1 300 ? 4.683 -5.031 12.730 1.00 95.75 300 SER A CA 1
ATOM 2326 C C . SER A 1 300 ? 3.262 -5.595 12.584 1.00 95.75 300 SER A C 1
ATOM 2328 O O . SER A 1 300 ? 3.035 -6.755 12.924 1.00 95.75 300 SER A O 1
ATOM 2330 N N . ILE A 1 301 ? 2.322 -4.830 12.017 1.00 95.31 301 ILE A N 1
ATOM 2331 C CA . ILE A 1 301 ? 1.005 -5.341 11.603 1.00 95.31 301 ILE A CA 1
ATOM 2332 C C . ILE A 1 301 ? 1.174 -6.302 10.416 1.00 95.31 301 ILE A C 1
ATOM 2334 O O . ILE A 1 301 ? 0.789 -7.467 10.506 1.00 95.31 301 ILE A O 1
ATOM 2338 N N . LEU A 1 302 ? 1.792 -5.835 9.326 1.00 97.06 302 LEU A N 1
ATOM 2339 C CA . LEU A 1 302 ? 1.906 -6.560 8.058 1.00 97.06 302 LEU A CA 1
ATOM 2340 C C . LEU A 1 302 ? 2.587 -7.925 8.210 1.00 97.06 302 LEU A C 1
ATOM 2342 O O . LEU A 1 302 ? 2.067 -8.905 7.685 1.00 97.06 302 LEU A O 1
ATOM 2346 N N . GLN A 1 303 ? 3.700 -8.031 8.941 1.00 95.25 303 GLN A N 1
ATOM 2347 C CA . GLN A 1 303 ? 4.435 -9.295 9.116 1.00 95.25 303 GLN A CA 1
ATOM 2348 C C . GLN A 1 303 ? 3.659 -10.368 9.906 1.00 95.25 303 GLN A C 1
ATOM 2350 O O . GLN A 1 303 ? 4.006 -11.544 9.843 1.00 95.25 303 GLN A O 1
ATOM 2355 N N . ASN A 1 304 ? 2.632 -9.972 10.670 1.00 92.38 304 ASN A N 1
ATOM 2356 C CA . ASN A 1 304 ? 1.831 -10.864 11.518 1.00 92.38 304 ASN A CA 1
ATOM 2357 C C . ASN A 1 304 ? 0.475 -11.246 10.890 1.00 92.38 304 ASN A C 1
ATOM 2359 O O . ASN A 1 304 ? -0.308 -11.969 11.507 1.00 92.38 304 ASN A O 1
ATOM 2363 N N . LEU A 1 305 ? 0.181 -10.777 9.674 1.00 94.38 305 LEU A N 1
ATOM 2364 C CA . LEU A 1 305 ? -1.027 -11.151 8.940 1.00 94.38 305 LEU A CA 1
ATOM 2365 C C . LEU A 1 305 ? -0.878 -12.514 8.237 1.00 94.38 305 LEU A C 1
ATOM 2367 O O . LEU A 1 305 ? 0.217 -12.860 7.784 1.00 94.38 305 LEU A O 1
ATOM 2371 N N . PRO A 1 306 ? -1.969 -13.293 8.095 1.00 94.44 306 PRO A N 1
ATOM 2372 C CA . PRO A 1 306 ? -1.944 -14.534 7.324 1.00 94.44 306 PRO A CA 1
ATOM 2373 C C . PRO A 1 306 ? -1.589 -14.249 5.860 1.00 94.44 306 PRO A C 1
ATOM 2375 O O . PRO A 1 306 ? -1.936 -13.200 5.322 1.00 94.44 306 PRO A O 1
ATOM 2378 N N . PHE A 1 307 ? -0.902 -15.188 5.215 1.00 96.50 307 PHE A N 1
ATOM 2379 C CA . PHE A 1 307 ? -0.398 -15.089 3.836 1.00 96.50 307 PHE A CA 1
ATOM 2380 C C . PHE A 1 307 ? 0.633 -13.970 3.584 1.00 96.50 307 PHE A C 1
ATOM 2382 O O . PHE A 1 307 ? 1.176 -13.882 2.483 1.00 96.50 307 PHE A O 1
ATOM 2389 N N . SER A 1 308 ? 0.985 -13.171 4.594 1.00 97.19 308 SER A N 1
ATOM 2390 C CA . SER A 1 308 ? 2.019 -12.144 4.477 1.00 97.19 308 SER A CA 1
ATOM 2391 C C . SER A 1 308 ? 3.429 -12.732 4.454 1.00 97.19 308 SER A C 1
ATOM 2393 O O . SER A 1 308 ? 3.777 -13.596 5.261 1.00 97.19 308 SER A O 1
ATOM 2395 N N . PHE A 1 309 ? 4.262 -12.198 3.565 1.00 97.88 309 PHE A N 1
ATOM 2396 C CA . PHE A 1 309 ? 5.710 -12.399 3.514 1.00 97.88 309 PHE A CA 1
ATOM 2397 C C . PHE A 1 309 ? 6.496 -11.127 3.890 1.00 97.88 309 PHE A C 1
ATOM 2399 O O . PHE A 1 309 ? 7.726 -11.137 3.810 1.00 97.88 309 PHE A O 1
ATOM 2406 N N . CYS A 1 310 ? 5.815 -10.052 4.312 1.00 97.69 310 CYS A N 1
ATOM 2407 C CA . CYS A 1 310 ? 6.425 -8.770 4.683 1.00 97.69 310 CYS A CA 1
ATOM 2408 C C . CYS A 1 310 ? 7.367 -8.921 5.891 1.00 97.69 310 CYS A C 1
ATOM 2410 O O . CYS A 1 310 ? 7.041 -9.630 6.845 1.00 97.69 310 CYS A O 1
ATOM 2412 N N . ARG A 1 311 ? 8.537 -8.264 5.867 1.00 95.69 311 ARG A N 1
ATOM 2413 C CA . ARG A 1 311 ? 9.555 -8.325 6.937 1.00 95.69 311 ARG A CA 1
ATOM 2414 C C . ARG A 1 311 ? 10.232 -6.957 7.112 1.00 95.69 311 ARG A C 1
ATOM 2416 O O . ARG A 1 311 ? 10.424 -6.266 6.118 1.00 95.69 311 ARG A O 1
ATOM 2423 N N . PRO A 1 312 ? 10.664 -6.564 8.325 1.00 94.88 312 PRO A N 1
ATOM 2424 C CA . PRO A 1 312 ? 11.306 -5.264 8.551 1.00 94.88 312 PRO A CA 1
ATOM 2425 C C . PRO A 1 312 ? 12.694 -5.127 7.914 1.00 94.88 312 PRO A C 1
ATOM 2427 O O . PRO A 1 312 ? 13.085 -4.018 7.561 1.00 94.88 312 PRO A O 1
ATOM 2430 N N . GLY A 1 313 ? 13.414 -6.235 7.730 1.00 94.50 313 GLY A N 1
ATOM 2431 C CA . GLY A 1 313 ? 14.798 -6.234 7.253 1.00 94.50 313 GLY A CA 1
ATOM 2432 C C . GLY A 1 313 ? 15.841 -6.200 8.379 1.00 94.50 313 GLY A C 1
ATOM 2433 O O . GLY A 1 313 ? 15.486 -6.353 9.553 1.00 94.50 313 GLY A O 1
ATOM 2434 N N . PRO A 1 314 ? 17.138 -6.059 8.048 1.00 95.81 314 PRO A N 1
ATOM 2435 C CA . PRO A 1 314 ? 18.210 -5.962 9.035 1.00 95.81 314 PRO A CA 1
ATOM 2436 C C . PRO A 1 314 ? 18.200 -4.604 9.749 1.00 95.81 314 PRO A C 1
ATOM 2438 O O . PRO A 1 314 ? 18.150 -3.560 9.109 1.00 95.81 314 PRO A O 1
ATOM 2441 N N . THR A 1 315 ? 18.362 -4.592 11.074 1.00 94.19 315 THR A N 1
ATOM 2442 C CA . THR A 1 315 ? 18.340 -3.366 11.906 1.00 94.19 315 THR A CA 1
ATOM 2443 C C . THR A 1 315 ? 19.564 -2.449 11.738 1.00 94.19 315 THR A C 1
ATOM 2445 O O . THR A 1 315 ? 19.748 -1.519 12.518 1.00 94.19 315 THR A O 1
ATOM 2448 N N . ASN A 1 316 ? 20.448 -2.750 10.786 1.00 95.38 316 ASN A N 1
ATOM 2449 C CA . ASN A 1 316 ? 21.668 -2.004 10.462 1.00 95.38 316 ASN A CA 1
ATOM 2450 C C . ASN A 1 316 ? 21.670 -1.474 9.014 1.00 95.38 316 ASN A C 1
ATOM 2452 O O . ASN A 1 316 ? 22.727 -1.101 8.504 1.00 95.38 316 ASN A O 1
ATOM 2456 N N . VAL A 1 317 ? 20.511 -1.507 8.355 1.00 97.81 317 VAL A N 1
ATOM 2457 C CA . VAL A 1 317 ? 20.264 -1.023 6.994 1.00 97.81 317 VAL A CA 1
ATOM 2458 C C . VAL A 1 317 ? 19.223 0.093 7.087 1.00 97.81 317 VAL A C 1
ATOM 2460 O O . VAL A 1 317 ? 18.299 0.002 7.894 1.00 97.81 317 VAL A O 1
ATOM 2463 N N . ASP A 1 318 ? 19.383 1.162 6.308 1.00 97.75 318 ASP A N 1
ATOM 2464 C CA . ASP A 1 318 ? 18.485 2.319 6.360 1.00 97.75 318 ASP A CA 1
ATOM 2465 C C . ASP A 1 318 ? 17.103 2.003 5.757 1.00 97.75 318 ASP A C 1
ATOM 2467 O O . ASP A 1 318 ? 17.002 1.435 4.670 1.00 97.75 318 ASP A O 1
ATOM 2471 N N . GLY A 1 319 ? 16.033 2.440 6.428 1.00 95.81 319 GLY A N 1
ATOM 2472 C CA . GLY A 1 319 ? 14.642 2.203 6.018 1.00 95.81 319 GLY A CA 1
ATOM 2473 C C . GLY A 1 319 ? 14.053 0.882 6.535 1.00 95.81 319 GLY A C 1
ATOM 2474 O O . GLY A 1 319 ? 14.771 -0.008 6.994 1.00 95.81 319 GLY A O 1
ATOM 2475 N N . ILE A 1 320 ? 12.726 0.755 6.475 1.00 96.19 320 ILE A N 1
ATOM 2476 C CA . ILE A 1 320 ? 11.966 -0.389 7.005 1.00 96.19 320 ILE A CA 1
ATOM 2477 C C . ILE A 1 320 ? 11.294 -1.127 5.848 1.00 96.19 320 ILE A C 1
ATOM 2479 O O . ILE A 1 320 ? 10.506 -0.544 5.111 1.00 96.19 320 ILE A O 1
ATOM 2483 N N . GLY A 1 321 ? 11.550 -2.428 5.715 1.00 93.25 321 GLY A N 1
ATOM 2484 C CA . GLY A 1 321 ? 11.074 -3.221 4.574 1.00 93.25 321 GLY A CA 1
ATOM 2485 C C . GLY A 1 321 ? 12.164 -3.612 3.576 1.00 93.25 321 GLY A C 1
ATOM 2486 O O . GLY A 1 321 ? 11.844 -3.968 2.447 1.00 93.25 321 GLY A O 1
ATOM 2487 N N . ASN A 1 322 ? 13.436 -3.599 3.987 1.00 97.81 322 ASN A N 1
ATOM 2488 C CA . ASN A 1 322 ? 14.554 -4.104 3.186 1.00 97.81 322 ASN A CA 1
ATOM 2489 C C . ASN A 1 322 ? 14.689 -5.632 3.350 1.00 97.81 322 ASN A C 1
ATOM 2491 O O . ASN A 1 322 ? 15.303 -6.108 4.307 1.00 97.81 322 ASN A O 1
ATOM 2495 N N . TYR A 1 323 ? 14.087 -6.426 2.462 1.00 98.44 323 TYR A N 1
ATOM 2496 C CA . TYR A 1 323 ? 14.118 -7.897 2.536 1.00 98.44 323 TYR A CA 1
ATOM 2497 C C . TYR A 1 323 ? 14.096 -8.560 1.154 1.00 98.44 323 TYR A C 1
ATOM 2499 O O . TYR A 1 323 ? 14.001 -7.904 0.122 1.00 98.44 323 TYR A O 1
ATOM 2507 N N . TYR A 1 324 ? 14.197 -9.888 1.122 1.00 98.06 324 TYR A N 1
ATOM 2508 C CA . TYR A 1 324 ? 14.030 -10.675 -0.096 1.00 98.06 324 TYR A CA 1
ATOM 2509 C C . TYR A 1 324 ? 13.160 -11.911 0.155 1.00 98.06 324 TYR A C 1
ATOM 2511 O O . TYR A 1 324 ? 13.042 -12.394 1.287 1.00 98.06 324 TYR A O 1
ATOM 2519 N N . ILE A 1 325 ? 12.563 -12.431 -0.916 1.00 97.75 325 ILE A N 1
ATOM 2520 C CA . ILE A 1 325 ? 11.830 -13.698 -0.940 1.00 97.75 325 ILE A CA 1
ATOM 2521 C C . ILE A 1 325 ? 12.361 -14.534 -2.104 1.00 97.75 325 ILE A C 1
ATOM 2523 O O . ILE A 1 325 ? 12.465 -14.047 -3.226 1.00 97.75 325 ILE A O 1
ATOM 2527 N N . GLN A 1 326 ? 12.662 -15.805 -1.853 1.00 96.31 326 GLN A N 1
ATOM 2528 C CA . GLN A 1 326 ? 12.985 -16.760 -2.910 1.00 96.31 326 GLN A CA 1
ATOM 2529 C C . GLN A 1 326 ? 11.739 -17.535 -3.345 1.00 96.31 326 GLN A C 1
ATOM 2531 O O . GLN A 1 326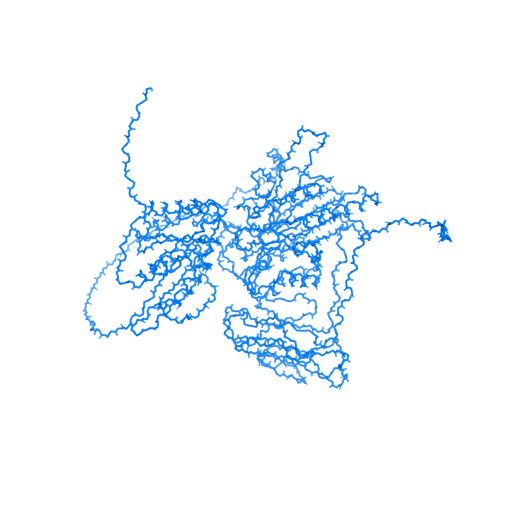 ? 10.991 -18.049 -2.510 1.00 96.31 326 GLN A O 1
ATOM 2536 N N . VAL A 1 327 ? 11.549 -17.648 -4.659 1.00 96.06 327 VAL A N 1
ATOM 2537 C CA . VAL A 1 327 ? 10.577 -18.554 -5.276 1.00 96.06 327 VAL A CA 1
ATOM 2538 C C . VAL A 1 327 ? 11.305 -19.856 -5.594 1.00 96.06 327 VAL A C 1
ATOM 2540 O O . VAL A 1 327 ? 12.228 -19.880 -6.411 1.00 96.06 327 VAL A O 1
ATOM 2543 N N . LEU A 1 328 ? 10.920 -20.939 -4.923 1.00 94.88 328 LEU A N 1
ATOM 2544 C CA . LEU A 1 328 ? 11.570 -22.242 -5.061 1.00 94.88 328 LEU A CA 1
ATOM 2545 C C . LEU A 1 328 ? 10.974 -23.062 -6.212 1.00 94.88 328 LEU A C 1
ATOM 2547 O O . LEU A 1 328 ? 9.830 -22.861 -6.619 1.00 94.88 328 LEU A O 1
ATOM 2551 N N . ALA A 1 329 ? 11.732 -24.039 -6.702 1.00 92.69 329 ALA A N 1
ATOM 2552 C CA . ALA A 1 329 ? 11.254 -25.030 -7.663 1.00 92.69 329 ALA A CA 1
ATOM 2553 C C . ALA A 1 329 ? 10.035 -25.841 -7.137 1.00 92.69 329 ALA A C 1
ATOM 2555 O O . ALA A 1 329 ? 9.793 -25.871 -5.923 1.00 92.69 329 ALA A O 1
ATOM 2556 N N . PRO A 1 330 ? 9.269 -26.520 -8.018 1.00 90.56 330 PRO A N 1
ATOM 2557 C CA . PRO A 1 330 ? 8.080 -27.285 -7.626 1.00 90.56 330 PRO A CA 1
ATOM 2558 C C . PRO A 1 330 ? 8.344 -28.426 -6.623 1.00 90.56 330 PRO A C 1
ATOM 2560 O O . PRO A 1 330 ? 9.487 -28.807 -6.330 1.00 90.56 330 PRO A O 1
ATOM 2563 N N . GLY A 1 331 ? 7.263 -28.991 -6.079 1.00 87.19 331 GLY A N 1
ATOM 2564 C CA . GLY A 1 331 ? 7.323 -30.077 -5.098 1.00 87.19 331 GLY A CA 1
ATOM 2565 C C . GLY A 1 331 ? 8.089 -29.721 -3.813 1.00 87.19 331 GLY A C 1
ATOM 2566 O O . GLY A 1 331 ? 7.826 -28.707 -3.170 1.00 87.19 331 GLY A O 1
ATOM 2567 N N . GLN A 1 332 ? 9.021 -30.590 -3.406 1.00 85.25 332 GLN A N 1
ATOM 2568 C CA . GLN A 1 332 ? 9.805 -30.457 -2.163 1.00 85.25 332 GLN A CA 1
ATOM 2569 C C . GLN A 1 332 ? 11.221 -29.890 -2.373 1.00 85.25 332 GLN A C 1
ATOM 2571 O O . GLN A 1 332 ? 12.020 -29.884 -1.439 1.00 85.25 332 GLN A O 1
ATOM 2576 N N . SER A 1 333 ? 11.558 -29.420 -3.579 1.00 86.44 333 SER A N 1
ATOM 2577 C CA . SER A 1 333 ? 12.906 -28.921 -3.879 1.00 86.44 333 SER A CA 1
ATOM 2578 C C . SER A 1 333 ? 13.277 -27.692 -3.034 1.00 86.44 333 SER A C 1
ATOM 2580 O O . SER A 1 333 ? 12.421 -26.865 -2.712 1.00 86.44 333 SER A O 1
ATOM 2582 N N . SER A 1 334 ? 14.556 -27.549 -2.686 1.00 88.50 334 SER A N 1
ATOM 2583 C CA . SER A 1 334 ? 15.110 -26.359 -2.021 1.00 88.50 334 SER A CA 1
ATOM 2584 C C . SER A 1 334 ? 15.828 -25.404 -2.982 1.00 88.50 334 SER A C 1
ATOM 2586 O O . SER A 1 334 ? 16.397 -24.420 -2.525 1.00 88.50 334 SER A O 1
ATOM 2588 N N . LEU A 1 335 ? 15.831 -25.690 -4.289 1.00 89.88 335 LEU A N 1
ATOM 2589 C CA . LEU A 1 335 ? 16.446 -24.844 -5.316 1.00 89.88 335 LEU A CA 1
ATOM 2590 C C . LEU A 1 335 ? 15.620 -23.559 -5.525 1.00 89.88 335 LEU A C 1
ATOM 2592 O O . LEU A 1 335 ? 14.462 -23.681 -5.940 1.00 89.88 335 LEU A O 1
ATOM 2596 N N . PRO A 1 336 ? 16.166 -22.350 -5.287 1.00 92.44 336 PRO A N 1
ATOM 2597 C CA . PRO A 1 336 ? 15.538 -21.114 -5.739 1.00 92.44 336 PRO A CA 1
ATOM 2598 C C . PRO A 1 336 ? 15.642 -20.979 -7.265 1.00 92.44 336 PRO A C 1
ATOM 2600 O O . PRO A 1 336 ? 16.695 -21.223 -7.844 1.00 92.44 336 PRO A O 1
ATOM 2603 N N . LEU A 1 337 ? 14.542 -20.582 -7.908 1.00 92.25 337 LEU A N 1
ATOM 2604 C CA . LEU A 1 337 ? 14.462 -20.272 -9.346 1.00 92.25 337 LEU A CA 1
ATOM 2605 C C . LEU A 1 337 ? 14.202 -18.780 -9.610 1.00 92.25 337 LEU A C 1
ATOM 2607 O O . LEU A 1 337 ? 14.297 -18.316 -10.744 1.00 92.25 337 LEU A O 1
ATOM 2611 N N . SER A 1 338 ? 13.873 -18.012 -8.573 1.00 94.75 338 SER A N 1
ATOM 2612 C CA . SER A 1 338 ? 13.890 -16.554 -8.625 1.00 94.75 338 SER A CA 1
ATOM 2613 C C . SER A 1 338 ? 14.097 -15.966 -7.231 1.00 94.75 338 SER A C 1
ATOM 2615 O O . SER A 1 338 ? 13.664 -16.560 -6.239 1.00 94.75 338 SER A O 1
ATOM 2617 N N . THR A 1 339 ? 14.724 -14.791 -7.160 1.00 97.06 339 THR A N 1
ATOM 2618 C CA . THR A 1 339 ? 14.819 -13.985 -5.938 1.00 97.06 339 THR A CA 1
ATOM 2619 C C . THR A 1 339 ? 14.163 -12.626 -6.171 1.00 97.06 339 THR A C 1
ATOM 2621 O O . THR A 1 339 ? 14.536 -11.883 -7.076 1.00 97.06 339 THR A O 1
ATOM 2624 N N . LEU A 1 340 ? 13.170 -12.310 -5.346 1.00 98.56 340 LEU A N 1
ATOM 2625 C CA . LEU A 1 340 ? 12.443 -11.047 -5.354 1.00 98.56 340 LEU A CA 1
ATOM 2626 C C . LEU A 1 340 ? 12.984 -10.189 -4.210 1.00 98.56 340 LEU A C 1
ATOM 2628 O O . LEU A 1 340 ? 12.918 -10.607 -3.054 1.00 98.56 340 LEU A O 1
ATOM 2632 N N . TYR A 1 341 ? 13.524 -9.019 -4.525 1.00 98.75 341 TYR A N 1
ATOM 2633 C CA . TYR A 1 341 ? 14.058 -8.060 -3.562 1.00 98.75 341 TYR A CA 1
ATOM 2634 C C . TYR A 1 341 ? 13.051 -6.937 -3.323 1.00 98.75 341 TYR A C 1
ATOM 2636 O O . TYR A 1 341 ? 12.399 -6.469 -4.253 1.00 98.75 341 TYR A O 1
ATOM 2644 N N . PHE A 1 342 ? 12.960 -6.492 -2.078 1.00 98.81 342 PHE A N 1
ATOM 2645 C CA . PHE A 1 342 ? 12.070 -5.441 -1.605 1.00 98.81 342 PHE A CA 1
ATOM 2646 C C . PHE A 1 342 ? 12.940 -4.414 -0.883 1.00 98.81 342 PHE A C 1
ATOM 2648 O O . PHE A 1 342 ? 13.705 -4.787 0.011 1.00 98.81 342 PHE A O 1
ATOM 2655 N N . LEU A 1 343 ? 12.883 -3.153 -1.310 1.00 98.25 343 LEU A N 1
ATOM 2656 C CA . LEU A 1 343 ? 13.661 -2.063 -0.720 1.00 98.25 343 LEU A CA 1
ATOM 2657 C C . LEU A 1 343 ? 12.749 -0.930 -0.263 1.00 98.25 343 LEU A C 1
ATOM 2659 O O . LEU A 1 343 ? 11.803 -0.558 -0.958 1.00 98.25 343 LEU A O 1
ATOM 2663 N N . ASP A 1 344 ? 13.090 -0.337 0.880 1.00 98.12 344 ASP A N 1
ATOM 2664 C CA . ASP A 1 344 ? 12.486 0.923 1.295 1.00 98.12 344 ASP A CA 1
ATOM 2665 C C . ASP A 1 344 ? 13.087 2.076 0.469 1.00 98.12 344 ASP A C 1
ATOM 2667 O O . ASP A 1 344 ? 14.258 2.423 0.622 1.00 98.12 344 ASP A O 1
ATOM 2671 N N . SER A 1 345 ? 12.285 2.678 -0.410 1.00 97.25 345 SER A N 1
ATOM 2672 C CA . SER A 1 345 ? 12.658 3.865 -1.192 1.00 97.25 345 SER A CA 1
ATOM 2673 C C . SER A 1 345 ? 12.552 5.185 -0.417 1.00 97.25 345 SER A C 1
ATOM 2675 O O . SER A 1 345 ? 12.643 6.248 -1.020 1.00 97.25 345 SER A O 1
ATOM 2677 N N . HIS A 1 346 ? 12.374 5.133 0.907 1.00 95.06 346 HIS A N 1
ATOM 2678 C CA . HIS A 1 346 ? 12.191 6.283 1.801 1.00 95.06 346 HIS A CA 1
ATOM 2679 C C . HIS A 1 346 ? 10.945 7.106 1.438 1.00 95.06 346 HIS A C 1
ATOM 2681 O O . HIS A 1 346 ? 9.940 6.548 0.996 1.00 95.06 346 HIS A O 1
ATOM 2687 N N . GLY A 1 347 ? 10.958 8.408 1.720 1.00 90.75 347 GLY A N 1
ATOM 2688 C CA . GLY A 1 347 ? 9.859 9.342 1.476 1.00 90.75 347 GLY A CA 1
ATOM 2689 C C . GLY A 1 347 ? 10.392 10.732 1.126 1.00 90.75 347 GLY A C 1
ATOM 2690 O O . GLY A 1 347 ? 11.539 10.869 0.697 1.00 90.75 347 GLY A O 1
ATOM 2691 N N . GLN A 1 348 ? 9.589 11.776 1.331 1.00 84.19 348 GLN A N 1
ATOM 2692 C CA . GLN A 1 348 ? 10.048 13.162 1.173 1.00 84.19 348 GLN A CA 1
ATOM 2693 C C . GLN A 1 348 ? 11.136 13.512 2.208 1.00 84.19 348 GLN A C 1
ATOM 2695 O O . GLN A 1 348 ? 10.985 13.220 3.397 1.00 84.19 348 GLN A O 1
ATOM 2700 N N . VAL A 1 349 ? 12.221 14.174 1.786 1.00 75.38 349 VAL A N 1
ATOM 2701 C CA . VAL A 1 349 ? 13.280 14.646 2.697 1.00 75.38 349 VAL A CA 1
ATOM 2702 C C . VAL A 1 349 ? 12.753 15.840 3.510 1.00 75.38 349 VAL A C 1
ATOM 2704 O O . VAL A 1 349 ? 12.425 16.872 2.906 1.00 75.38 349 VAL A O 1
ATOM 2707 N N . PRO A 1 350 ? 12.702 15.763 4.859 1.00 68.88 350 PRO A N 1
ATOM 2708 C CA . PRO A 1 350 ? 12.089 16.793 5.696 1.00 68.88 350 PRO A CA 1
ATOM 2709 C C . PRO A 1 350 ? 12.618 18.210 5.435 1.00 68.88 350 PRO A C 1
ATOM 2711 O O . PRO A 1 350 ? 13.821 18.461 5.459 1.00 68.88 350 PRO A O 1
ATOM 2714 N N . GLY A 1 351 ? 11.697 19.151 5.204 1.00 50.06 351 GLY A N 1
ATOM 2715 C CA . GLY A 1 351 ? 11.997 20.557 4.900 1.00 50.06 351 GLY A CA 1
ATOM 2716 C C . GLY A 1 351 ? 12.248 20.866 3.417 1.00 50.06 351 GLY A C 1
ATOM 2717 O O . GLY A 1 351 ? 12.240 22.036 3.031 1.00 50.06 351 GLY A O 1
ATOM 2718 N N . THR A 1 352 ? 12.410 19.856 2.562 1.00 57.34 352 THR A N 1
ATOM 2719 C CA . THR A 1 352 ? 12.607 20.035 1.111 1.00 57.34 352 THR A CA 1
ATOM 2720 C C . THR A 1 352 ? 11.308 19.787 0.326 1.00 57.34 352 THR A C 1
ATOM 2722 O O . THR A 1 352 ? 10.234 19.671 0.912 1.00 57.34 352 THR A O 1
ATOM 2725 N N . THR A 1 353 ? 11.395 19.744 -1.005 1.00 55.50 353 THR A N 1
ATOM 2726 C CA . THR A 1 353 ? 10.361 19.195 -1.905 1.00 55.50 353 THR A CA 1
ATOM 2727 C C . THR A 1 353 ? 10.910 18.030 -2.739 1.00 55.50 353 THR A C 1
ATOM 2729 O O . THR A 1 353 ? 10.437 17.792 -3.843 1.00 55.50 353 THR A O 1
ATOM 2732 N N . GLY A 1 354 ? 11.976 17.372 -2.271 1.00 71.69 354 GLY A N 1
ATOM 2733 C CA . GLY A 1 354 ? 12.618 16.254 -2.958 1.00 71.69 354 GLY A CA 1
ATOM 2734 C C . GLY A 1 354 ? 12.446 14.952 -2.186 1.00 71.69 354 GLY A C 1
ATOM 2735 O O . GLY A 1 354 ? 12.421 14.946 -0.953 1.00 71.69 354 GLY A O 1
ATOM 2736 N N . TYR A 1 355 ? 12.361 13.846 -2.915 1.00 87.88 355 TYR A N 1
ATOM 2737 C CA . TYR A 1 355 ? 12.359 12.507 -2.337 1.00 87.88 355 TYR A CA 1
ATOM 2738 C C . TYR A 1 355 ? 13.774 12.070 -1.959 1.00 87.88 355 TYR A C 1
ATOM 2740 O O . TYR A 1 355 ? 14.761 12.533 -2.542 1.00 87.88 355 TYR A O 1
ATOM 2748 N N . ASP A 1 356 ? 13.880 11.208 -0.953 1.00 92.19 356 ASP A N 1
ATOM 2749 C CA . ASP A 1 356 ? 15.166 10.682 -0.513 1.00 92.19 356 ASP A CA 1
ATOM 2750 C C . ASP A 1 356 ? 15.615 9.480 -1.363 1.00 92.19 356 ASP A C 1
ATOM 2752 O O . ASP A 1 356 ? 14.831 8.842 -2.061 1.00 92.19 356 ASP A O 1
ATOM 2756 N N . HIS A 1 357 ? 16.911 9.193 -1.332 1.00 94.88 357 HIS A N 1
ATOM 2757 C CA . HIS A 1 357 ? 17.567 8.190 -2.166 1.00 94.88 357 HIS A CA 1
ATOM 2758 C C . HIS A 1 357 ? 17.845 6.895 -1.395 1.00 94.88 357 HIS A C 1
ATOM 2760 O O . HIS A 1 357 ? 18.085 6.917 -0.185 1.00 94.88 357 HIS A O 1
ATOM 2766 N N . ILE A 1 358 ? 17.903 5.772 -2.122 1.00 98.00 358 ILE A N 1
ATOM 2767 C CA . ILE A 1 358 ? 18.418 4.490 -1.615 1.00 98.00 358 ILE A CA 1
ATOM 2768 C C . ILE A 1 358 ? 19.835 4.707 -1.064 1.00 98.00 358 ILE A C 1
ATOM 2770 O O . ILE A 1 358 ? 20.713 5.193 -1.782 1.00 98.00 358 ILE A O 1
ATOM 2774 N N . LYS A 1 359 ? 20.053 4.368 0.209 1.00 98.06 359 LYS A N 1
ATOM 2775 C CA . LYS A 1 359 ? 21.295 4.632 0.950 1.00 98.06 359 LYS A CA 1
ATOM 2776 C C . LYS A 1 359 ? 22.373 3.602 0.642 1.00 98.06 359 LYS A C 1
ATOM 2778 O O . LYS A 1 359 ? 22.074 2.455 0.322 1.00 98.06 359 LYS A O 1
ATOM 2783 N N . GLN A 1 360 ? 23.634 3.975 0.867 1.00 98.19 360 GLN A N 1
ATOM 2784 C CA . GLN A 1 360 ? 24.769 3.061 0.706 1.00 98.19 360 GLN A CA 1
ATOM 2785 C C . GLN A 1 360 ? 24.597 1.764 1.516 1.00 98.19 360 GLN A C 1
ATOM 2787 O O . GLN A 1 360 ? 24.860 0.696 0.984 1.00 98.19 360 GLN A O 1
ATOM 2792 N N . SER A 1 361 ? 24.054 1.824 2.739 1.00 98.56 361 SER A N 1
ATOM 2793 C CA . SER A 1 361 ? 23.792 0.630 3.563 1.00 98.56 361 SER A CA 1
ATOM 2794 C C . SER A 1 361 ? 22.826 -0.368 2.904 1.00 98.56 361 SER A C 1
ATOM 2796 O O . SER A 1 361 ? 22.982 -1.576 3.071 1.00 98.56 361 SER A O 1
ATOM 2798 N N . GLN A 1 362 ? 21.852 0.124 2.129 1.00 98.62 362 GLN A N 1
ATOM 2799 C CA . GLN A 1 362 ? 20.915 -0.693 1.358 1.00 98.62 362 GLN A CA 1
ATOM 2800 C C . GLN A 1 362 ? 21.577 -1.252 0.098 1.00 98.62 362 GLN A C 1
ATOM 2802 O O . GLN A 1 362 ? 21.346 -2.412 -0.229 1.00 98.62 362 GLN A O 1
ATOM 2807 N N . ILE A 1 363 ? 22.419 -0.460 -0.580 1.00 98.69 363 ILE A N 1
ATOM 2808 C CA . ILE A 1 363 ? 23.189 -0.898 -1.757 1.00 98.69 363 ILE A CA 1
ATOM 2809 C C . ILE A 1 363 ? 24.174 -2.004 -1.362 1.00 98.69 363 ILE A C 1
ATOM 2811 O O . ILE A 1 363 ? 24.231 -3.035 -2.033 1.00 98.69 363 ILE A O 1
ATOM 2815 N N . ASP A 1 364 ? 24.901 -1.820 -0.258 1.00 98.56 364 ASP A N 1
ATOM 2816 C CA . ASP A 1 364 ? 25.848 -2.789 0.298 1.00 98.56 364 ASP A CA 1
ATOM 2817 C C . ASP A 1 364 ? 25.116 -4.082 0.687 1.00 98.56 364 ASP A C 1
ATOM 2819 O O . ASP A 1 364 ? 25.455 -5.156 0.191 1.00 98.56 364 ASP A O 1
ATOM 2823 N N . TRP A 1 365 ? 24.043 -3.980 1.485 1.00 98.38 365 TRP A N 1
ATOM 2824 C CA . TRP A 1 365 ? 23.220 -5.129 1.884 1.00 98.38 365 TRP A CA 1
ATOM 2825 C C . TRP A 1 365 ? 22.638 -5.891 0.686 1.00 98.38 365 TRP A C 1
ATOM 2827 O O . TRP A 1 365 ? 22.696 -7.124 0.655 1.00 98.38 365 TRP A O 1
ATOM 2837 N N . PHE A 1 366 ? 22.087 -5.184 -0.303 1.00 98.56 366 PHE A N 1
ATOM 2838 C CA . PHE A 1 366 ? 21.564 -5.784 -1.531 1.00 98.56 366 PHE A CA 1
ATOM 2839 C C . PHE A 1 366 ? 22.674 -6.515 -2.298 1.00 98.56 366 PHE A C 1
ATOM 2841 O O . PHE A 1 366 ? 22.491 -7.662 -2.707 1.00 98.56 366 PHE A O 1
ATOM 2848 N N . THR A 1 367 ? 23.837 -5.878 -2.442 1.00 98.31 367 THR A N 1
ATOM 2849 C CA . THR A 1 367 ? 25.003 -6.410 -3.160 1.00 98.31 367 THR A CA 1
ATOM 2850 C C . THR A 1 367 ? 25.532 -7.682 -2.494 1.00 98.31 367 THR A C 1
ATOM 2852 O O . THR A 1 367 ? 25.708 -8.700 -3.165 1.00 98.31 367 THR A O 1
ATOM 2855 N N . GLU A 1 368 ? 25.731 -7.663 -1.173 1.00 97.50 368 GLU A N 1
ATOM 2856 C CA . GLU A 1 368 ? 26.158 -8.833 -0.394 1.00 97.50 368 GLU A CA 1
ATOM 2857 C C . GLU A 1 368 ? 25.122 -9.966 -0.454 1.00 97.50 368 GLU A C 1
ATOM 2859 O O . GLU A 1 368 ? 25.476 -11.126 -0.676 1.00 97.50 368 GLU A O 1
ATOM 2864 N N . THR A 1 369 ? 23.833 -9.635 -0.315 1.00 96.19 369 THR A N 1
ATOM 2865 C CA . THR A 1 369 ? 22.735 -10.614 -0.361 1.00 96.19 369 THR A CA 1
ATOM 2866 C C . THR A 1 369 ? 22.615 -11.263 -1.742 1.00 96.19 369 THR A C 1
ATOM 2868 O O . THR A 1 369 ? 22.447 -12.480 -1.828 1.00 96.19 369 THR A O 1
ATOM 2871 N N . SER A 1 370 ? 22.743 -10.485 -2.821 1.00 95.88 370 SER A N 1
ATOM 2872 C CA . SER A 1 370 ? 22.644 -10.991 -4.194 1.00 95.88 370 SER A CA 1
ATOM 2873 C C . SER A 1 370 ? 23.839 -11.868 -4.570 1.00 95.88 370 SER A C 1
ATOM 2875 O O . SER A 1 370 ? 23.656 -12.956 -5.122 1.00 95.88 370 SER A O 1
ATOM 2877 N N . GLN A 1 371 ? 25.059 -11.478 -4.183 1.00 94.62 371 GLN A N 1
ATOM 2878 C CA . GLN A 1 371 ? 26.250 -12.315 -4.368 1.00 94.62 371 GLN A CA 1
ATOM 2879 C C . GLN A 1 371 ? 26.152 -13.624 -3.576 1.00 94.62 371 GLN A C 1
ATOM 2881 O O . GLN A 1 371 ? 26.404 -14.689 -4.138 1.00 94.62 371 GLN A O 1
ATOM 2886 N N . ALA A 1 372 ? 25.716 -13.576 -2.312 1.00 92.44 372 ALA A N 1
ATOM 2887 C CA . ALA A 1 372 ? 25.505 -14.778 -1.504 1.00 92.44 372 ALA A CA 1
ATOM 2888 C C . ALA A 1 372 ? 24.429 -15.707 -2.101 1.00 92.44 372 ALA A C 1
ATOM 2890 O O . ALA A 1 372 ? 24.592 -16.929 -2.080 1.00 92.44 372 ALA A O 1
ATOM 2891 N N . ALA A 1 373 ? 23.357 -15.147 -2.675 1.00 89.25 373 ALA A N 1
ATOM 2892 C CA . ALA A 1 373 ? 22.317 -15.916 -3.355 1.00 89.25 373 ALA A CA 1
ATOM 2893 C C . ALA A 1 373 ? 22.829 -16.599 -4.638 1.00 89.25 373 ALA A C 1
ATOM 2895 O O . ALA A 1 373 ? 22.500 -17.764 -4.863 1.00 89.25 373 ALA A O 1
ATOM 2896 N N . ARG A 1 374 ? 23.663 -15.923 -5.448 1.00 85.75 374 ARG A N 1
ATOM 2897 C CA . ARG A 1 374 ? 24.265 -16.522 -6.659 1.00 85.75 374 ARG A CA 1
ATOM 2898 C C . ARG A 1 374 ? 25.315 -17.587 -6.324 1.00 85.75 374 ARG A C 1
ATOM 2900 O O . ARG A 1 374 ? 25.227 -18.692 -6.848 1.00 85.75 374 ARG A O 1
ATOM 2907 N N . MET A 1 375 ? 26.211 -17.333 -5.366 1.00 85.75 375 MET A N 1
ATOM 2908 C CA . MET A 1 375 ? 27.189 -18.337 -4.902 1.00 85.75 375 MET A CA 1
ATOM 2909 C C . MET A 1 375 ? 26.511 -19.628 -4.410 1.00 85.75 375 MET A C 1
ATOM 2911 O O . MET A 1 375 ? 26.979 -20.730 -4.692 1.00 85.75 375 MET A O 1
ATOM 2915 N N . ALA A 1 376 ? 25.362 -19.509 -3.733 1.00 83.00 376 ALA A N 1
ATOM 2916 C CA . ALA A 1 376 ? 24.579 -20.657 -3.277 1.00 83.00 376 ALA A CA 1
ATOM 2917 C C . ALA A 1 376 ? 23.904 -21.464 -4.413 1.00 83.00 376 ALA A C 1
ATOM 2919 O O . ALA A 1 376 ? 23.479 -22.596 -4.171 1.00 83.00 376 ALA A O 1
ATOM 2920 N N . LEU A 1 377 ? 23.801 -20.928 -5.635 1.00 81.69 377 LEU A N 1
ATOM 2921 C CA . LEU A 1 377 ? 23.369 -21.675 -6.824 1.00 81.69 377 LEU A CA 1
ATOM 2922 C C . LEU A 1 377 ? 24.544 -22.445 -7.446 1.00 81.69 377 LEU A C 1
ATOM 2924 O O . LEU A 1 377 ? 24.422 -23.652 -7.687 1.00 81.69 377 LEU A O 1
ATOM 2928 N N . ASP A 1 378 ? 25.683 -21.768 -7.623 1.00 75.19 378 ASP A N 1
ATOM 2929 C CA . ASP A 1 378 ? 26.907 -22.328 -8.213 1.00 75.19 378 ASP A CA 1
ATOM 2930 C C . ASP A 1 378 ? 27.427 -23.543 -7.423 1.00 75.19 378 ASP A C 1
ATOM 2932 O O . ASP A 1 378 ? 27.652 -24.613 -7.999 1.00 75.19 378 ASP A O 1
ATOM 2936 N N . ASP A 1 379 ? 27.522 -23.426 -6.091 1.00 66.31 379 ASP A N 1
ATOM 2937 C CA . ASP A 1 379 ? 27.972 -24.503 -5.187 1.00 66.31 379 ASP A CA 1
ATOM 2938 C C . ASP A 1 379 ? 27.121 -25.786 -5.301 1.00 66.31 379 ASP A C 1
ATOM 2940 O O . ASP A 1 379 ? 27.593 -26.892 -5.019 1.00 66.31 379 ASP A O 1
ATOM 2944 N N . ASN A 1 380 ? 25.863 -25.670 -5.741 1.00 62.34 380 ASN A N 1
ATOM 2945 C CA . ASN A 1 380 ? 24.957 -26.804 -5.930 1.00 62.34 380 ASN A CA 1
ATOM 2946 C C . ASN A 1 380 ? 25.099 -27.492 -7.307 1.00 62.34 380 ASN A C 1
ATOM 2948 O O . ASN A 1 380 ? 24.327 -28.407 -7.599 1.00 62.34 380 ASN A O 1
ATOM 2952 N N . ASN A 1 381 ? 26.050 -27.076 -8.159 1.00 57.34 381 ASN A N 1
ATOM 2953 C CA . ASN A 1 381 ? 26.164 -27.480 -9.573 1.00 57.34 381 ASN A CA 1
ATOM 2954 C C . ASN A 1 381 ? 24.871 -27.258 -10.394 1.00 57.34 381 ASN A C 1
ATOM 2956 O O . ASN A 1 381 ? 24.679 -27.873 -11.446 1.00 57.34 381 ASN A O 1
ATOM 2960 N N . ASN A 1 382 ? 23.971 -26.379 -9.939 1.00 58.50 382 ASN A N 1
ATOM 2961 C CA . ASN A 1 382 ? 22.756 -26.045 -10.673 1.00 58.50 382 ASN A CA 1
ATOM 2962 C C . ASN A 1 382 ? 23.045 -24.903 -11.649 1.00 58.50 382 ASN A C 1
ATOM 2964 O O . ASN A 1 382 ? 22.766 -23.745 -11.357 1.00 58.50 382 ASN A O 1
ATOM 2968 N N . SER A 1 383 ? 23.512 -25.246 -12.853 1.00 52.94 383 SER A N 1
ATOM 2969 C CA . SER A 1 383 ? 23.535 -24.344 -14.018 1.00 52.94 383 SER A CA 1
ATOM 2970 C C . SER A 1 383 ? 22.115 -24.085 -14.565 1.00 52.94 383 SER A C 1
ATOM 2972 O O . SER A 1 383 ? 21.853 -24.222 -15.763 1.00 52.94 383 SER A O 1
ATOM 2974 N N . GLY A 1 384 ? 21.165 -23.846 -13.662 1.00 58.91 384 GLY A N 1
ATOM 2975 C CA . GLY A 1 384 ? 19.752 -23.646 -13.938 1.00 58.91 384 GLY A CA 1
ATOM 2976 C C . GLY A 1 384 ? 19.418 -22.165 -14.062 1.00 58.91 384 GLY A C 1
ATOM 2977 O O . GLY A 1 384 ? 20.069 -21.309 -13.473 1.00 58.91 384 GLY A O 1
ATOM 2978 N N . PHE A 1 385 ? 18.369 -21.872 -14.822 1.00 73.25 385 PHE A N 1
ATOM 2979 C CA . PHE A 1 385 ? 17.825 -20.526 -14.942 1.00 73.25 385 PHE A CA 1
ATOM 2980 C C . PHE A 1 385 ? 17.354 -19.988 -13.580 1.00 73.25 385 PHE A C 1
ATOM 2982 O O . PHE A 1 385 ? 16.563 -20.633 -12.889 1.00 73.25 385 PHE A O 1
ATOM 2989 N N . HIS A 1 386 ? 17.805 -18.780 -13.245 1.00 87.81 386 HIS A N 1
ATOM 2990 C CA . HIS A 1 386 ? 17.356 -17.999 -12.098 1.00 87.81 386 HIS A CA 1
ATOM 2991 C C . HIS A 1 386 ? 17.185 -16.536 -12.525 1.00 87.81 386 HIS A C 1
ATOM 2993 O O . HIS A 1 386 ? 18.074 -16.002 -13.183 1.00 87.81 386 HIS A O 1
ATOM 2999 N N . LEU A 1 387 ? 16.091 -15.873 -12.127 1.00 91.50 387 LEU A N 1
ATOM 3000 C CA . LEU A 1 387 ? 15.915 -14.423 -12.330 1.00 91.50 387 LEU A CA 1
ATOM 3001 C C . LEU A 1 387 ? 15.773 -13.654 -11.028 1.00 91.50 387 LEU A C 1
ATOM 3003 O O . LEU A 1 387 ? 15.142 -14.115 -10.074 1.00 91.50 387 LEU A O 1
ATOM 3007 N N . SER A 1 388 ? 16.277 -12.427 -11.041 1.00 95.31 388 SER A N 1
ATOM 3008 C CA . SER A 1 388 ? 16.177 -11.501 -9.922 1.00 95.31 388 SER A CA 1
ATOM 3009 C C . SER A 1 388 ? 15.331 -10.288 -10.305 1.00 95.31 388 SER A C 1
ATOM 3011 O O . SER A 1 388 ? 15.573 -9.663 -11.337 1.00 95.31 388 SER A O 1
ATOM 3013 N N . LEU A 1 389 ? 14.342 -9.953 -9.475 1.00 98.44 389 LEU A N 1
ATOM 3014 C CA . LEU A 1 389 ? 13.492 -8.768 -9.640 1.00 98.44 389 LEU A CA 1
ATOM 3015 C C . LEU A 1 389 ? 13.590 -7.889 -8.393 1.00 98.44 389 LEU A C 1
ATOM 3017 O O . LEU A 1 389 ? 13.720 -8.408 -7.284 1.00 98.44 389 LEU A O 1
ATOM 3021 N N . VAL A 1 390 ? 13.490 -6.574 -8.568 1.00 98.88 390 VAL A N 1
ATOM 3022 C CA . VAL A 1 390 ? 13.456 -5.594 -7.473 1.00 98.88 390 VAL A CA 1
ATOM 3023 C C . VAL A 1 390 ? 12.106 -4.885 -7.449 1.00 98.88 390 VAL A C 1
ATOM 3025 O O . VAL A 1 390 ? 11.596 -4.478 -8.490 1.00 98.88 390 VAL A O 1
ATOM 3028 N N . PHE A 1 391 ? 11.555 -4.696 -6.256 1.00 98.88 391 PHE A N 1
ATOM 3029 C CA . PHE A 1 391 ? 10.376 -3.882 -6.001 1.00 98.88 391 PHE A CA 1
ATOM 3030 C C . PHE A 1 391 ? 10.705 -2.778 -4.993 1.00 98.88 391 PHE A C 1
ATOM 3032 O O . PHE A 1 391 ? 11.338 -3.014 -3.961 1.00 98.88 391 PHE A O 1
ATOM 3039 N N . LEU A 1 392 ? 10.269 -1.570 -5.326 1.00 98.62 392 LEU A N 1
ATOM 3040 C CA . LEU A 1 392 ? 10.390 -0.336 -4.549 1.00 98.62 392 LEU A CA 1
ATOM 3041 C C . LEU A 1 392 ? 9.161 0.543 -4.858 1.00 98.62 392 LEU A C 1
ATOM 3043 O O . LEU A 1 392 ? 8.336 0.153 -5.686 1.00 98.62 392 LEU A O 1
ATOM 3047 N N . HIS A 1 393 ? 8.993 1.688 -4.195 1.00 98.62 393 HIS A N 1
ATOM 3048 C CA . HIS A 1 393 ? 7.890 2.605 -4.508 1.00 98.62 393 HIS A CA 1
ATOM 3049 C C . HIS A 1 393 ? 8.364 3.784 -5.365 1.00 98.62 393 HIS A C 1
ATOM 3051 O O . HIS A 1 393 ? 8.008 3.850 -6.542 1.00 98.62 393 HIS A O 1
ATOM 3057 N N . ILE A 1 394 ? 9.198 4.665 -4.799 1.00 98.12 394 ILE A N 1
ATOM 3058 C CA . ILE A 1 394 ? 9.694 5.872 -5.476 1.00 98.12 394 ILE A CA 1
ATOM 3059 C C . ILE A 1 394 ? 10.696 5.448 -6.560 1.00 98.12 394 ILE A C 1
ATOM 3061 O O . ILE A 1 394 ? 11.666 4.749 -6.239 1.00 98.12 394 ILE A O 1
ATOM 3065 N N . PRO A 1 395 ? 10.488 5.827 -7.831 1.00 97.88 395 PRO A N 1
ATOM 3066 C CA . PRO A 1 395 ? 11.344 5.413 -8.934 1.00 97.88 395 PRO A CA 1
ATOM 3067 C C . PRO A 1 395 ? 12.773 5.956 -8.800 1.00 97.88 395 PRO A C 1
ATOM 3069 O O . PRO A 1 395 ? 13.024 7.036 -8.265 1.00 97.88 395 PRO A O 1
ATOM 3072 N N . LEU A 1 396 ? 13.732 5.196 -9.332 1.00 97.50 396 LEU A N 1
ATOM 3073 C CA . LEU A 1 396 ? 15.133 5.619 -9.416 1.00 97.50 396 LEU A CA 1
ATOM 3074 C C . LEU A 1 396 ? 15.301 6.743 -10.461 1.00 97.50 396 LEU A C 1
ATOM 3076 O O . LEU A 1 396 ? 14.518 6.789 -11.414 1.00 97.50 396 LEU A O 1
ATOM 3080 N N . PRO A 1 397 ? 16.327 7.611 -10.368 1.00 95.81 397 PRO A N 1
ATOM 3081 C CA . PRO A 1 397 ? 16.529 8.715 -11.316 1.00 95.81 397 PRO A CA 1
ATOM 3082 C C . PRO A 1 397 ? 16.584 8.283 -12.789 1.00 95.81 397 PRO A C 1
ATOM 3084 O O . PRO A 1 397 ? 16.174 9.031 -13.676 1.00 95.81 397 PRO A O 1
ATOM 3087 N N . GLU A 1 398 ? 17.033 7.055 -13.057 1.00 96.56 398 GLU A N 1
ATOM 3088 C CA . GLU A 1 398 ? 17.076 6.435 -14.382 1.00 96.56 398 GLU A CA 1
ATOM 3089 C C . GLU A 1 398 ? 15.695 6.304 -15.037 1.00 96.56 398 GLU A C 1
ATOM 3091 O O . GLU A 1 398 ? 15.599 6.412 -16.259 1.00 96.56 398 GLU A O 1
ATOM 3096 N N . PHE A 1 399 ? 14.614 6.154 -14.257 1.00 96.75 399 PHE A N 1
ATOM 3097 C CA . PHE A 1 399 ? 13.240 6.187 -14.779 1.00 96.75 399 PHE A CA 1
ATOM 3098 C C . PHE A 1 399 ? 12.896 7.545 -15.413 1.00 96.75 399 PHE A C 1
ATOM 3100 O O . PHE A 1 399 ? 12.017 7.604 -16.274 1.00 96.75 399 PHE A O 1
ATOM 3107 N N . GLY A 1 400 ? 13.593 8.624 -15.042 1.00 94.31 400 GLY A N 1
ATOM 3108 C CA . GLY A 1 400 ? 13.443 9.962 -15.616 1.00 94.31 400 GLY A CA 1
ATOM 3109 C C . GLY A 1 400 ? 14.280 10.227 -16.875 1.00 94.31 400 GLY A C 1
ATOM 3110 O O . GLY A 1 400 ? 14.157 11.307 -17.463 1.00 94.31 400 GLY A O 1
ATOM 3111 N N . ASP A 1 401 ? 15.127 9.287 -17.314 1.00 93.25 401 ASP A N 1
ATOM 3112 C CA . ASP A 1 401 ? 16.018 9.521 -18.453 1.00 93.25 401 ASP A CA 1
ATOM 3113 C C . ASP A 1 401 ? 15.243 9.632 -19.784 1.00 93.25 401 ASP A C 1
ATOM 3115 O O . ASP A 1 401 ? 14.342 8.854 -20.112 1.00 93.25 401 ASP A O 1
ATOM 3119 N N . LYS A 1 402 ? 15.611 10.643 -20.577 1.00 90.12 402 LYS A N 1
ATOM 3120 C CA . LYS A 1 402 ? 14.938 11.029 -21.830 1.00 90.12 402 LYS A CA 1
ATOM 3121 C C . LYS A 1 402 ? 15.268 10.112 -23.012 1.00 90.12 402 LYS A C 1
ATOM 3123 O O . LYS A 1 402 ? 14.632 10.230 -24.055 1.00 90.12 402 LYS A O 1
ATOM 3128 N N . ASN A 1 403 ? 16.255 9.235 -22.856 1.00 90.38 403 ASN A N 1
ATOM 3129 C CA . ASN A 1 403 ? 16.720 8.271 -23.849 1.00 90.38 403 ASN A CA 1
ATOM 3130 C C . ASN A 1 403 ? 16.162 6.857 -23.595 1.00 90.38 403 ASN A C 1
ATOM 3132 O O . ASN A 1 403 ? 16.478 5.943 -24.357 1.00 90.38 403 ASN A O 1
ATOM 3136 N N . LEU A 1 404 ? 15.354 6.663 -22.540 1.00 92.19 404 LEU A N 1
ATOM 3137 C CA . LEU A 1 404 ? 14.706 5.388 -22.228 1.00 92.19 404 LEU A CA 1
ATOM 3138 C C . LEU A 1 404 ? 13.923 4.838 -23.426 1.00 92.19 404 LEU A C 1
ATOM 3140 O O . LEU A 1 404 ? 13.007 5.475 -23.951 1.00 92.19 404 LEU A O 1
ATOM 3144 N N . ARG A 1 405 ? 14.255 3.607 -23.816 1.00 93.69 405 ARG A N 1
ATOM 3145 C CA . ARG A 1 405 ? 13.565 2.857 -24.864 1.00 93.69 405 ARG A CA 1
ATOM 3146 C C . ARG A 1 405 ? 12.349 2.175 -24.252 1.00 93.69 405 ARG A C 1
ATOM 3148 O O . ARG A 1 405 ? 12.449 1.058 -23.751 1.00 93.69 405 ARG A O 1
ATOM 3155 N N . ILE A 1 406 ? 11.221 2.881 -24.255 1.00 94.81 406 ILE A N 1
ATOM 3156 C CA . ILE A 1 406 ? 9.917 2.335 -23.860 1.00 94.81 406 ILE A CA 1
ATOM 3157 C C . ILE A 1 406 ? 9.561 1.176 -24.800 1.00 94.81 406 ILE A C 1
ATOM 3159 O O . ILE A 1 406 ? 9.529 1.357 -26.014 1.00 94.81 406 ILE A O 1
ATOM 3163 N N . GLY A 1 407 ? 9.322 -0.008 -24.232 1.00 93.38 407 GLY A N 1
ATOM 3164 C CA . GLY A 1 407 ? 8.909 -1.210 -24.964 1.00 93.38 407 GLY A CA 1
ATOM 3165 C C . GLY A 1 407 ? 7.405 -1.470 -24.921 1.00 93.38 407 GLY A C 1
ATOM 3166 O O . GLY A 1 407 ? 6.873 -2.119 -25.815 1.00 93.38 407 GLY A O 1
ATOM 3167 N N . ASN A 1 408 ? 6.714 -0.973 -23.893 1.00 94.44 408 ASN A N 1
ATOM 3168 C CA . ASN A 1 408 ? 5.256 -0.973 -23.802 1.00 94.44 408 ASN A CA 1
ATOM 3169 C C . ASN A 1 408 ? 4.762 0.135 -22.859 1.00 94.44 408 ASN A C 1
ATOM 3171 O O . ASN A 1 408 ? 5.538 0.665 -22.064 1.00 94.44 408 ASN A O 1
ATOM 3175 N N . GLY A 1 409 ? 3.464 0.446 -22.907 1.00 94.94 409 GLY A N 1
ATOM 3176 C CA . GLY A 1 409 ? 2.853 1.467 -22.060 1.00 94.94 409 GLY A CA 1
ATOM 3177 C C . GLY A 1 409 ? 3.319 2.892 -22.340 1.00 94.94 409 GLY A C 1
ATOM 3178 O O . GLY A 1 409 ? 3.939 3.184 -23.361 1.00 94.94 409 GLY A O 1
ATOM 3179 N N . HIS A 1 410 ? 2.965 3.795 -21.430 1.00 94.56 410 HIS A N 1
ATOM 3180 C CA . HIS A 1 410 ? 3.052 5.232 -21.651 1.00 94.56 410 HIS A CA 1
ATOM 3181 C C . HIS A 1 410 ? 3.734 5.945 -20.484 1.00 94.56 410 HIS A C 1
ATOM 3183 O O . HIS A 1 410 ? 3.529 5.612 -19.314 1.00 94.56 410 HIS A O 1
ATOM 3189 N N . ARG A 1 411 ? 4.513 6.977 -20.825 1.00 94.38 411 ARG A N 1
ATOM 3190 C CA . ARG A 1 411 ? 4.888 8.055 -19.911 1.00 94.38 411 ARG A CA 1
ATOM 3191 C C . ARG A 1 411 ? 3.926 9.217 -20.149 1.00 94.38 411 ARG A C 1
ATOM 3193 O O . ARG A 1 411 ? 3.981 9.848 -21.204 1.00 94.38 411 ARG A O 1
ATOM 3200 N N . GLU A 1 412 ? 3.039 9.466 -19.199 1.00 92.25 412 GLU A N 1
ATOM 3201 C CA . GLU A 1 412 ? 1.985 10.488 -19.289 1.00 92.25 412 GLU A CA 1
ATOM 3202 C C . GLU A 1 412 ? 2.265 11.688 -18.368 1.00 92.25 412 GLU A C 1
ATOM 3204 O O . GLU A 1 412 ? 1.721 12.774 -18.586 1.00 92.25 412 GLU A O 1
ATOM 3209 N N . GLU A 1 413 ? 3.175 11.522 -17.403 1.00 88.62 413 GLU A N 1
ATOM 3210 C CA . GLU A 1 413 ? 3.683 12.570 -16.517 1.00 88.62 413 GLU A CA 1
ATOM 3211 C C . GLU A 1 413 ? 5.221 12.482 -16.364 1.00 88.62 413 GLU A C 1
ATOM 3213 O O . GLU A 1 413 ? 5.840 11.514 -16.825 1.00 88.62 413 GLU A O 1
ATOM 3218 N N . PRO A 1 414 ? 5.895 13.506 -15.801 1.00 89.62 414 PRO A N 1
ATOM 3219 C CA . PRO A 1 414 ? 7.299 13.405 -15.403 1.00 89.62 414 PRO A CA 1
ATOM 3220 C C . PRO A 1 414 ? 7.539 12.212 -14.466 1.00 89.62 414 PRO A C 1
ATOM 3222 O O . PRO A 1 414 ? 6.603 11.660 -13.909 1.00 89.62 414 PRO A O 1
ATOM 3225 N N . THR A 1 415 ? 8.797 11.813 -14.299 1.00 89.38 415 THR A N 1
ATOM 3226 C CA . THR A 1 415 ? 9.173 10.947 -13.176 1.00 89.38 415 THR A CA 1
ATOM 3227 C C . THR A 1 415 ? 9.456 11.834 -11.974 1.00 89.38 415 THR A C 1
ATOM 3229 O O . THR A 1 415 ? 10.380 12.650 -12.056 1.00 89.38 415 THR A O 1
ATOM 3232 N N . GLU A 1 416 ? 8.706 11.679 -10.886 1.00 86.56 416 GLU A N 1
ATOM 3233 C CA . GLU A 1 416 ? 9.058 12.265 -9.594 1.00 86.56 416 GLU A CA 1
ATOM 3234 C C . GLU A 1 416 ? 9.888 11.268 -8.767 1.00 86.56 416 GLU A C 1
ATOM 3236 O O . GLU A 1 416 ? 9.587 10.082 -8.679 1.00 86.56 416 GLU A O 1
ATOM 3241 N N . GLY A 1 417 ? 11.015 11.728 -8.220 1.00 88.00 417 GLY A N 1
ATOM 3242 C CA . GLY A 1 417 ? 11.998 10.858 -7.575 1.00 88.00 417 GLY A CA 1
ATOM 3243 C C . GLY A 1 417 ? 13.158 11.636 -6.948 1.00 88.00 417 GLY A C 1
ATOM 3244 O O . GLY A 1 417 ? 13.113 12.870 -6.878 1.00 88.00 417 GLY A O 1
ATOM 3245 N N . PRO A 1 418 ? 14.201 10.952 -6.447 1.00 88.56 418 PRO A N 1
ATOM 3246 C CA . PRO A 1 418 ? 15.289 11.610 -5.738 1.00 88.56 418 PRO A CA 1
ATOM 3247 C C . PRO A 1 418 ? 16.205 12.410 -6.673 1.00 88.56 418 PRO A C 1
ATOM 3249 O O . PRO A 1 418 ? 16.736 11.896 -7.653 1.00 88.56 418 PRO A O 1
ATOM 3252 N N . ASN A 1 419 ? 16.496 13.659 -6.299 1.00 83.62 419 ASN A N 1
ATOM 3253 C CA . ASN A 1 419 ? 17.470 14.511 -7.003 1.00 83.62 419 ASN A CA 1
ATOM 3254 C C . ASN A 1 419 ? 18.926 14.009 -6.879 1.00 83.62 419 ASN A C 1
ATOM 3256 O O . ASN A 1 419 ? 19.814 14.496 -7.578 1.00 83.62 419 ASN A O 1
ATOM 3260 N N . ILE A 1 420 ? 19.187 13.062 -5.972 1.00 88.56 420 ILE A N 1
ATOM 3261 C CA . ILE A 1 420 ? 20.493 12.433 -5.760 1.00 88.56 420 ILE A CA 1
ATOM 3262 C C . ILE A 1 420 ? 20.454 11.037 -6.377 1.00 88.56 420 ILE A C 1
ATOM 3264 O O . ILE A 1 420 ? 19.734 10.164 -5.894 1.00 88.56 420 ILE A O 1
ATOM 3268 N N . ASN A 1 421 ? 21.278 10.804 -7.399 1.00 93.69 421 ASN A N 1
ATOM 3269 C CA . ASN A 1 421 ? 21.562 9.447 -7.845 1.00 93.69 421 ASN A CA 1
ATOM 3270 C C . ASN A 1 421 ? 22.565 8.794 -6.884 1.00 93.69 421 ASN A C 1
ATOM 3272 O O . ASN A 1 421 ? 23.671 9.298 -6.695 1.00 93.69 421 ASN A O 1
ATOM 3276 N N . SER A 1 422 ? 22.163 7.684 -6.266 1.00 95.75 422 SER A N 1
ATOM 3277 C CA . SER A 1 422 ? 22.996 6.902 -5.349 1.00 95.75 422 SER A CA 1
ATOM 3278 C C . SER A 1 422 ? 23.805 5.796 -6.032 1.00 95.75 422 SER A C 1
ATOM 3280 O O . SER A 1 422 ? 24.448 5.008 -5.346 1.00 95.75 422 SER A O 1
ATOM 3282 N N . HIS A 1 423 ? 23.778 5.723 -7.368 1.00 96.06 423 HIS A N 1
ATOM 3283 C CA . HIS A 1 423 ? 24.386 4.661 -8.176 1.00 96.06 423 HIS A CA 1
ATOM 3284 C C . HIS A 1 423 ? 23.821 3.258 -7.894 1.00 96.06 423 HIS A C 1
ATOM 3286 O O . HIS A 1 423 ? 24.440 2.242 -8.215 1.00 96.06 423 HIS A O 1
ATOM 3292 N N . PHE A 1 424 ? 22.602 3.172 -7.344 1.00 98.19 424 PHE A N 1
ATOM 3293 C CA . PHE A 1 424 ? 21.947 1.881 -7.132 1.00 98.19 424 PHE A CA 1
ATOM 3294 C C . PHE A 1 424 ? 21.683 1.148 -8.455 1.00 98.19 424 PHE A C 1
ATOM 3296 O O . PHE A 1 424 ? 21.875 -0.062 -8.509 1.00 98.19 424 PHE A O 1
ATOM 3303 N N . TYR A 1 425 ? 21.345 1.853 -9.544 1.00 97.38 425 TYR A N 1
ATOM 3304 C CA . TYR A 1 425 ? 21.188 1.226 -10.862 1.00 97.38 425 TYR A CA 1
ATOM 3305 C C . TYR A 1 425 ? 22.469 0.522 -11.339 1.00 97.38 425 TYR A C 1
ATOM 3307 O O . TYR A 1 425 ? 22.389 -0.599 -11.834 1.00 97.38 425 TYR A O 1
ATOM 3315 N N . ASP A 1 426 ? 23.654 1.097 -11.107 1.00 95.88 426 ASP A N 1
ATOM 3316 C CA . ASP A 1 426 ? 24.930 0.452 -11.453 1.00 95.88 426 ASP A CA 1
ATOM 3317 C C . ASP A 1 426 ? 25.126 -0.870 -10.682 1.00 95.88 426 ASP A C 1
ATOM 3319 O O . ASP A 1 426 ? 25.630 -1.854 -11.234 1.00 95.88 426 ASP A O 1
ATOM 3323 N N . ALA A 1 427 ? 24.655 -0.937 -9.429 1.00 97.00 427 ALA A N 1
ATOM 3324 C CA . ALA A 1 427 ? 24.593 -2.185 -8.670 1.00 97.00 427 ALA A CA 1
ATOM 3325 C C . ALA A 1 427 ? 23.547 -3.162 -9.239 1.00 97.00 427 ALA A C 1
ATOM 3327 O O . ALA A 1 427 ? 23.832 -4.353 -9.336 1.00 97.00 427 ALA A O 1
ATOM 3328 N N . LEU A 1 428 ? 22.373 -2.693 -9.679 1.00 97.38 428 LEU A N 1
ATOM 3329 C CA . LEU A 1 428 ? 21.355 -3.543 -10.316 1.00 97.38 428 LEU A CA 1
ATOM 3330 C C . LEU A 1 428 ? 21.863 -4.209 -11.606 1.00 97.38 428 LEU A C 1
ATOM 3332 O O . LEU A 1 428 ? 21.596 -5.392 -11.817 1.00 97.38 428 LEU A O 1
ATOM 3336 N N . VAL A 1 429 ? 22.615 -3.479 -12.443 1.00 95.25 429 VAL A N 1
ATOM 3337 C CA . VAL A 1 429 ? 23.260 -4.038 -13.649 1.00 95.25 429 VAL A CA 1
ATOM 3338 C C . VAL A 1 429 ? 24.298 -5.092 -13.257 1.00 95.25 429 VAL A C 1
ATOM 3340 O O . VAL A 1 429 ? 24.242 -6.226 -13.730 1.00 95.25 429 VAL A O 1
ATOM 3343 N N . LYS A 1 430 ? 25.220 -4.738 -12.351 1.00 93.81 430 LYS A N 1
ATOM 3344 C CA . LYS A 1 430 ? 26.308 -5.615 -11.886 1.00 93.81 430 LYS A CA 1
ATOM 3345 C C . LYS A 1 430 ? 25.808 -6.910 -11.235 1.00 93.81 430 LYS A C 1
ATOM 3347 O O . LYS A 1 430 ? 26.453 -7.948 -11.352 1.00 93.81 430 LYS A O 1
ATOM 3352 N N . GLU A 1 431 ? 24.692 -6.838 -10.517 1.00 93.69 431 GLU A N 1
ATOM 3353 C CA . GLU A 1 431 ? 24.089 -7.956 -9.785 1.00 93.69 431 GLU A CA 1
ATOM 3354 C C . GLU A 1 431 ? 23.004 -8.698 -10.598 1.00 93.69 431 GLU A C 1
ATOM 3356 O O . GLU A 1 431 ? 22.244 -9.486 -10.031 1.00 93.69 431 GLU A O 1
ATOM 3361 N N . GLU A 1 432 ? 22.964 -8.469 -11.920 1.00 92.44 432 GLU A N 1
ATOM 3362 C CA . GLU A 1 432 ? 22.166 -9.197 -12.925 1.00 92.44 432 GLU A CA 1
ATOM 3363 C C . GLU A 1 432 ? 20.646 -9.175 -12.668 1.00 92.44 432 GLU A C 1
ATOM 3365 O O . GLU A 1 432 ? 19.917 -10.143 -12.910 1.00 92.44 432 GLU A O 1
ATOM 3370 N N . ILE A 1 433 ? 20.142 -8.035 -12.187 1.00 95.81 433 ILE A N 1
ATOM 3371 C CA . ILE A 1 433 ? 18.705 -7.813 -12.007 1.00 95.81 433 ILE A CA 1
ATOM 3372 C C . ILE A 1 433 ? 18.021 -7.675 -13.368 1.00 95.81 433 ILE A C 1
ATOM 3374 O O . ILE A 1 433 ? 18.471 -6.947 -14.249 1.00 95.81 433 ILE A O 1
ATOM 3378 N N . SER A 1 434 ? 16.902 -8.375 -13.533 1.00 96.06 434 SER A N 1
ATOM 3379 C CA . SER A 1 434 ? 16.183 -8.472 -14.806 1.00 96.06 434 SER A CA 1
ATOM 3380 C C . SER A 1 434 ? 15.130 -7.373 -14.975 1.00 96.06 434 SER A C 1
ATOM 3382 O O . SER A 1 434 ? 14.893 -6.908 -16.089 1.00 96.06 434 SER A O 1
ATOM 3384 N N . ALA A 1 435 ? 14.492 -6.956 -13.875 1.00 98.12 435 ALA A N 1
ATOM 3385 C CA . ALA A 1 435 ? 13.487 -5.897 -13.864 1.00 98.12 435 ALA A CA 1
ATOM 3386 C C . ALA A 1 435 ? 13.345 -5.216 -12.489 1.00 98.12 435 ALA A C 1
ATOM 3388 O O . ALA A 1 435 ? 13.570 -5.838 -11.446 1.00 98.12 435 ALA A O 1
ATOM 3389 N N . VAL A 1 436 ? 12.909 -3.955 -12.510 1.00 98.75 436 VAL A N 1
ATOM 3390 C CA . VAL A 1 436 ? 12.517 -3.131 -11.360 1.00 98.75 436 VAL A CA 1
ATOM 3391 C C . VAL A 1 436 ? 11.051 -2.723 -11.519 1.00 98.75 436 VAL A C 1
ATOM 3393 O O . VAL A 1 436 ? 10.690 -2.128 -12.536 1.00 98.75 436 VAL A O 1
ATOM 3396 N N . GLY A 1 437 ? 10.216 -3.016 -10.521 1.00 98.69 437 GLY A N 1
ATOM 3397 C CA . GLY A 1 437 ? 8.837 -2.531 -10.421 1.00 98.69 437 GLY A CA 1
ATOM 3398 C C . GLY A 1 437 ? 8.709 -1.372 -9.428 1.00 98.69 437 GLY A C 1
ATOM 3399 O O . GLY A 1 437 ? 9.143 -1.513 -8.284 1.00 98.69 437 GLY A O 1
ATOM 3400 N N . CYS A 1 438 ? 8.096 -0.260 -9.849 1.00 98.56 438 CYS A N 1
ATOM 3401 C CA . CYS A 1 438 ? 7.830 0.927 -9.019 1.00 98.56 438 CYS A CA 1
ATOM 3402 C C . CYS A 1 438 ? 6.359 1.393 -9.071 1.00 98.56 438 CYS A C 1
ATOM 3404 O O . CYS A 1 438 ? 5.567 0.875 -9.868 1.00 98.56 438 CYS A O 1
ATOM 3406 N N . GLY A 1 439 ? 6.014 2.364 -8.219 1.00 97.31 439 GLY A N 1
ATOM 3407 C CA . GLY A 1 439 ? 4.717 3.052 -8.152 1.00 97.31 439 GLY A CA 1
ATOM 3408 C C . GLY A 1 439 ? 4.872 4.560 -8.362 1.00 97.31 439 GLY A C 1
ATOM 3409 O O . GLY A 1 439 ? 5.606 4.973 -9.263 1.00 97.31 439 GLY A O 1
ATOM 3410 N N . HIS A 1 440 ? 4.249 5.351 -7.483 1.00 97.81 440 HIS A N 1
ATOM 3411 C CA . HIS A 1 440 ? 4.470 6.787 -7.251 1.00 97.81 440 HIS A CA 1
ATOM 3412 C C . HIS A 1 440 ? 3.934 7.744 -8.334 1.00 97.81 440 HIS A C 1
ATOM 3414 O O . HIS A 1 440 ? 3.101 8.602 -8.040 1.00 97.81 440 HIS A O 1
ATOM 3420 N N . ASP A 1 441 ? 4.333 7.571 -9.595 1.00 95.94 441 ASP A N 1
ATOM 3421 C CA . ASP A 1 441 ? 3.781 8.343 -10.718 1.00 95.94 441 ASP A CA 1
ATOM 3422 C C . ASP A 1 441 ? 2.562 7.588 -11.289 1.00 95.94 441 ASP A C 1
ATOM 3424 O O . ASP A 1 441 ? 2.699 6.648 -12.081 1.00 95.94 441 ASP A O 1
ATOM 3428 N N . HIS A 1 442 ? 1.353 7.929 -10.832 1.00 95.62 442 HIS A N 1
ATOM 3429 C CA . HIS A 1 442 ? 0.167 7.077 -10.992 1.00 95.62 442 HIS A CA 1
ATOM 3430 C C . HIS A 1 442 ? -0.305 6.881 -12.445 1.00 95.62 442 HIS A C 1
ATOM 3432 O O . HIS A 1 442 ? -0.970 5.879 -12.737 1.00 95.62 442 HIS A O 1
ATOM 3438 N N . VAL A 1 443 ? -0.052 7.830 -13.353 1.00 95.50 443 VAL A N 1
ATOM 3439 C CA . VAL A 1 443 ? -0.463 7.731 -14.767 1.00 95.50 443 VAL A CA 1
ATOM 3440 C C . VAL A 1 443 ? 0.651 7.216 -15.682 1.00 95.50 443 VAL A C 1
ATOM 3442 O O . VAL A 1 443 ? 0.358 6.850 -16.826 1.00 95.50 443 VAL A O 1
ATOM 3445 N N . ASN A 1 444 ? 1.886 7.102 -15.180 1.00 96.38 444 ASN A N 1
ATOM 3446 C CA . ASN A 1 444 ? 2.963 6.370 -15.846 1.00 96.38 444 ASN A CA 1
ATOM 3447 C C . ASN A 1 444 ? 2.736 4.852 -15.725 1.00 96.38 444 ASN A C 1
ATOM 3449 O O . ASN A 1 444 ? 2.418 4.323 -14.662 1.00 96.38 444 ASN A O 1
ATOM 3453 N N . ASP A 1 445 ? 2.875 4.120 -16.835 1.00 96.56 445 ASP A N 1
ATOM 3454 C CA . ASP A 1 445 ? 2.608 2.672 -16.868 1.00 96.56 445 ASP A CA 1
ATOM 3455 C C . ASP A 1 445 ? 3.472 1.893 -17.875 1.00 96.56 445 ASP A C 1
ATOM 3457 O O . ASP A 1 445 ? 3.110 0.803 -18.347 1.00 96.56 445 ASP A O 1
ATOM 3461 N N . PHE A 1 446 ? 4.620 2.471 -18.222 1.00 97.50 446 PHE A N 1
ATOM 3462 C CA . PHE A 1 446 ? 5.562 1.906 -19.175 1.00 97.50 446 PHE A CA 1
ATOM 3463 C C . PHE A 1 446 ? 6.488 0.850 -18.557 1.00 97.50 446 PHE A C 1
ATOM 3465 O O . PHE A 1 446 ? 6.711 0.845 -17.346 1.00 97.50 446 PHE A O 1
ATOM 3472 N N . CYS A 1 447 ? 7.061 -0.005 -19.407 1.00 98.25 447 CYS A N 1
ATOM 3473 C CA . CYS A 1 447 ? 8.360 -0.644 -19.176 1.00 98.25 447 CYS A CA 1
ATOM 3474 C C . CYS A 1 447 ? 9.371 -0.117 -20.201 1.00 98.25 447 CYS A C 1
ATOM 3476 O O . CYS A 1 447 ? 9.047 -0.000 -21.386 1.00 98.25 447 CYS A O 1
ATOM 3478 N N . ALA A 1 448 ? 10.596 0.182 -19.767 1.00 97.00 448 ALA A N 1
ATOM 3479 C CA . ALA A 1 448 ? 11.664 0.680 -20.632 1.00 97.00 448 ALA A CA 1
ATOM 3480 C C . ALA A 1 448 ? 13.051 0.126 -20.270 1.00 97.00 448 ALA A C 1
ATOM 3482 O O . ALA A 1 448 ? 13.293 -0.250 -19.125 1.00 97.00 448 ALA A O 1
ATOM 3483 N N . LEU A 1 449 ? 13.974 0.149 -21.235 1.00 95.12 449 LEU A N 1
ATOM 3484 C CA . LEU A 1 449 ? 15.409 -0.065 -21.013 1.00 95.12 449 LEU A CA 1
ATOM 3485 C C . LEU A 1 449 ? 16.199 1.224 -21.246 1.00 95.12 449 LEU A C 1
ATOM 3487 O O . LEU A 1 449 ? 15.914 1.975 -22.186 1.00 95.12 449 LEU A O 1
ATOM 3491 N N . LEU A 1 450 ? 17.245 1.455 -20.447 1.00 92.00 450 LEU A N 1
ATOM 3492 C CA . LEU A 1 450 ? 18.280 2.422 -20.819 1.00 92.00 450 LEU A CA 1
ATOM 3493 C C . LEU A 1 450 ? 19.080 1.883 -22.020 1.00 92.00 450 LEU A C 1
ATOM 3495 O O . LEU A 1 450 ? 19.405 0.693 -22.048 1.00 92.00 450 LEU A O 1
ATOM 3499 N N . PRO A 1 451 ? 19.431 2.723 -23.013 1.00 83.50 451 PRO A N 1
ATOM 3500 C CA . PRO A 1 451 ? 20.318 2.314 -24.097 1.00 83.50 451 PRO A CA 1
ATOM 3501 C C . PRO A 1 451 ? 21.666 1.813 -23.565 1.00 83.50 451 PRO A C 1
ATOM 3503 O O . PRO A 1 451 ? 22.286 2.465 -22.723 1.00 83.50 451 PRO A O 1
ATOM 3506 N N . GLN A 1 452 ? 22.149 0.684 -24.091 1.00 71.94 452 GLN A N 1
ATOM 3507 C CA . GLN A 1 452 ? 23.466 0.147 -23.745 1.00 71.94 452 GLN A CA 1
ATOM 3508 C C . GLN A 1 452 ? 24.567 1.184 -24.020 1.00 71.94 452 GLN A C 1
ATOM 3510 O O . GLN A 1 452 ? 24.769 1.603 -25.164 1.00 71.94 452 GLN A O 1
ATOM 3515 N N . GLN A 1 453 ? 25.332 1.551 -22.989 1.00 58.28 453 GLN A N 1
ATOM 3516 C CA . GLN A 1 453 ? 26.586 2.268 -23.194 1.00 58.28 453 GLN A CA 1
ATOM 3517 C C . GLN A 1 453 ? 27.648 1.277 -23.677 1.00 58.28 453 GLN A C 1
ATOM 3519 O O . GLN A 1 453 ? 28.146 0.453 -22.911 1.00 58.28 453 GLN A O 1
ATOM 3524 N N . VAL A 1 454 ? 28.002 1.359 -24.960 1.00 52.50 454 VAL A N 1
ATOM 3525 C CA . VAL A 1 454 ? 29.117 0.589 -25.525 1.00 52.50 454 VAL A CA 1
ATOM 3526 C C . VAL A 1 454 ? 30.419 1.084 -24.892 1.00 52.50 454 VAL A C 1
ATOM 3528 O O . VAL A 1 454 ? 30.891 2.177 -25.213 1.00 52.50 454 VAL A O 1
ATOM 3531 N N . GLN A 1 455 ? 31.004 0.285 -23.995 1.00 48.25 455 GLN A N 1
ATOM 3532 C CA . GLN A 1 455 ? 32.339 0.547 -23.455 1.00 48.25 455 GLN A CA 1
ATOM 3533 C C . GLN A 1 455 ? 33.351 0.564 -24.609 1.00 48.25 455 GLN A C 1
ATOM 3535 O O . GLN A 1 455 ? 33.435 -0.393 -25.374 1.00 48.25 455 GLN A O 1
ATOM 3540 N N . GLN A 1 456 ? 34.113 1.651 -24.754 1.00 42.97 456 GLN A N 1
ATOM 3541 C CA . GLN A 1 456 ? 35.008 1.825 -25.908 1.00 42.97 456 GLN A CA 1
ATOM 3542 C C . GLN A 1 456 ? 36.308 1.003 -25.829 1.00 42.97 456 GLN A C 1
ATOM 3544 O O . GLN A 1 456 ? 36.962 0.835 -26.854 1.00 42.97 456 GLN A O 1
ATOM 3549 N N . ASP A 1 457 ? 36.651 0.457 -24.655 1.00 46.00 457 ASP A N 1
ATOM 3550 C CA . ASP A 1 457 ? 37.943 -0.189 -24.368 1.00 46.00 457 ASP A CA 1
ATOM 3551 C C . ASP A 1 457 ? 37.800 -1.561 -23.657 1.00 46.00 457 ASP A C 1
ATOM 3553 O O . ASP A 1 457 ? 38.620 -1.919 -22.810 1.00 46.00 457 ASP A O 1
ATOM 3557 N N . GLY A 1 458 ? 36.752 -2.341 -23.963 1.00 47.59 458 GLY A N 1
ATOM 3558 C CA . GLY A 1 458 ? 36.492 -3.643 -23.323 1.00 47.59 458 GLY A CA 1
ATOM 3559 C C . GLY A 1 458 ? 36.077 -4.752 -24.296 1.00 47.59 458 GLY A C 1
ATOM 3560 O O . GLY A 1 458 ? 35.121 -4.596 -25.044 1.00 47.59 458 GLY A O 1
ATOM 3561 N N . ASP A 1 459 ? 36.750 -5.905 -24.231 1.00 44.53 459 ASP A N 1
ATOM 3562 C CA . ASP A 1 459 ? 36.511 -7.103 -25.071 1.00 44.53 459 ASP A CA 1
ATOM 3563 C C . ASP A 1 459 ? 35.305 -7.952 -24.577 1.00 44.53 459 ASP A C 1
ATOM 3565 O O . ASP A 1 459 ? 35.252 -9.171 -24.742 1.00 44.53 459 ASP A O 1
ATOM 3569 N N . GLY A 1 460 ? 34.358 -7.310 -23.882 1.00 50.41 460 GLY A N 1
ATOM 3570 C CA . GLY A 1 460 ? 33.186 -7.931 -23.261 1.00 50.41 460 GLY A CA 1
ATOM 3571 C C . GLY A 1 460 ? 31.904 -7.681 -24.055 1.00 50.41 460 GLY A C 1
ATOM 3572 O O . GLY A 1 460 ? 31.742 -6.641 -24.691 1.00 50.41 460 GLY A O 1
ATOM 3573 N N . ALA A 1 461 ? 30.959 -8.622 -23.994 1.00 52.19 461 ALA A N 1
ATOM 3574 C CA . ALA A 1 461 ? 29.617 -8.391 -24.524 1.00 52.19 461 ALA A CA 1
ATOM 3575 C C . ALA A 1 461 ? 28.912 -7.278 -23.714 1.00 52.19 461 ALA A C 1
ATOM 3577 O O . ALA A 1 461 ? 29.028 -7.271 -22.486 1.00 52.19 461 ALA A O 1
ATOM 3578 N N . PRO A 1 462 ? 28.182 -6.346 -24.356 1.00 56.44 462 PRO A N 1
ATOM 3579 C CA . PRO A 1 462 ? 27.506 -5.269 -23.643 1.00 56.44 462 PRO A CA 1
ATOM 3580 C C . PRO A 1 462 ? 26.372 -5.832 -22.777 1.00 56.44 462 PRO A C 1
ATOM 3582 O O . PRO A 1 462 ? 25.443 -6.469 -23.276 1.00 56.44 462 PRO A O 1
ATOM 3585 N N . GLN A 1 463 ? 26.459 -5.596 -21.469 1.00 66.44 463 GLN A N 1
ATOM 3586 C CA . GLN A 1 463 ? 25.480 -6.062 -20.492 1.00 66.44 463 GLN A CA 1
ATOM 3587 C C . GLN A 1 463 ? 24.217 -5.189 -20.559 1.00 66.44 463 GLN A C 1
ATOM 3589 O O . GLN A 1 463 ? 24.285 -3.967 -20.420 1.00 66.44 463 GLN A O 1
ATOM 3594 N N . CYS A 1 464 ? 23.056 -5.808 -20.785 1.00 79.12 464 CYS A N 1
ATOM 3595 C CA . CYS A 1 464 ? 21.768 -5.141 -20.595 1.00 79.12 464 CYS A CA 1
ATOM 3596 C C . CYS A 1 464 ? 21.568 -4.823 -19.107 1.00 79.12 464 CYS A C 1
ATOM 3598 O O . CYS A 1 464 ? 21.856 -5.663 -18.256 1.00 79.12 464 CYS A O 1
ATOM 3600 N N . GLY A 1 465 ? 21.038 -3.639 -18.801 1.00 90.88 465 GLY A N 1
ATOM 3601 C CA . GLY A 1 465 ? 20.510 -3.353 -17.468 1.00 90.88 465 GLY A CA 1
ATOM 3602 C C . GLY A 1 465 ? 19.084 -3.883 -17.274 1.00 90.88 465 GLY A C 1
ATOM 3603 O O . GLY A 1 465 ? 18.498 -4.414 -18.221 1.00 90.88 465 GLY A O 1
ATOM 3604 N N . PRO A 1 466 ? 18.514 -3.741 -16.065 1.00 96.31 466 PRO A N 1
ATOM 3605 C CA . PRO A 1 466 ? 17.149 -4.167 -15.781 1.00 96.31 466 PRO A CA 1
ATOM 3606 C C . PRO A 1 466 ? 16.112 -3.355 -16.565 1.00 96.31 466 PRO A C 1
ATOM 3608 O O . PRO A 1 466 ? 16.270 -2.152 -16.781 1.00 96.31 466 PRO A O 1
ATOM 3611 N N . TRP A 1 467 ? 14.984 -3.991 -16.882 1.00 98.06 467 TRP A N 1
ATOM 3612 C CA . TRP A 1 467 ? 13.775 -3.279 -17.297 1.00 98.06 467 TRP A CA 1
ATOM 3613 C C . TRP A 1 467 ? 13.234 -2.403 -16.166 1.00 98.06 467 TRP A C 1
ATOM 3615 O O . TRP A 1 467 ? 12.977 -2.892 -15.069 1.00 98.06 467 TRP A O 1
ATOM 3625 N N . LEU A 1 468 ? 13.009 -1.122 -16.442 1.00 98.44 468 LEU A N 1
ATOM 3626 C CA . LEU A 1 468 ? 12.418 -0.162 -15.513 1.00 98.44 468 LEU A CA 1
ATOM 3627 C C . LEU A 1 468 ? 10.916 -0.047 -15.806 1.00 98.44 468 LEU A C 1
ATOM 3629 O O . LEU A 1 468 ? 10.539 0.419 -16.883 1.00 98.44 468 LEU A O 1
ATOM 3633 N N . CYS A 1 469 ? 10.068 -0.512 -14.882 1.00 98.75 469 CYS A N 1
ATOM 3634 C CA . CYS A 1 469 ? 8.625 -0.656 -15.085 1.00 98.75 469 CYS A CA 1
ATOM 3635 C C . CYS A 1 469 ? 7.779 0.019 -13.993 1.00 98.75 469 CYS A C 1
ATOM 3637 O O . CYS A 1 469 ? 7.842 -0.360 -12.823 1.00 98.75 469 CYS A O 1
ATOM 3639 N N . TYR A 1 470 ? 6.876 0.915 -14.393 1.00 98.62 470 TYR A N 1
ATOM 3640 C CA . TYR A 1 470 ? 5.809 1.411 -13.516 1.00 98.62 470 TYR A CA 1
ATOM 3641 C C . TYR A 1 470 ? 4.664 0.402 -13.418 1.00 98.62 470 TYR A C 1
ATOM 3643 O O . TYR A 1 470 ? 4.238 -0.156 -14.436 1.00 98.62 470 TYR A O 1
ATOM 3651 N N . GLY A 1 471 ? 4.122 0.185 -12.219 1.00 96.00 471 GLY A N 1
ATOM 3652 C CA . GLY A 1 471 ? 2.882 -0.574 -12.018 1.00 96.00 471 GLY A CA 1
ATOM 3653 C C . GLY A 1 471 ? 1.641 0.166 -12.536 1.00 96.00 471 GLY A C 1
ATOM 3654 O O . GLY A 1 471 ? 0.739 -0.461 -13.098 1.00 96.00 471 GLY A O 1
ATOM 3655 N N . GLY A 1 472 ? 1.651 1.497 -12.404 1.00 94.19 472 GLY A N 1
ATOM 3656 C CA . GLY A 1 472 ? 0.515 2.386 -12.637 1.00 94.19 472 GLY A CA 1
ATOM 3657 C C . GLY A 1 472 ? -0.501 2.348 -11.489 1.00 94.19 472 GLY A C 1
ATOM 3658 O O . GLY A 1 472 ? -0.664 1.331 -10.812 1.00 94.19 472 GLY A O 1
ATOM 3659 N N . GLY A 1 473 ? -1.199 3.464 -11.283 1.00 95.56 473 GLY A N 1
ATOM 3660 C CA . GLY A 1 473 ? -2.079 3.656 -10.135 1.00 95.56 473 GLY A CA 1
ATOM 3661 C C . GLY A 1 473 ? -3.290 2.723 -10.141 1.00 95.56 473 GLY A C 1
ATOM 3662 O O . GLY A 1 473 ? -4.093 2.710 -11.083 1.00 95.56 473 GLY A O 1
ATOM 3663 N N . SER A 1 474 ? -3.441 1.952 -9.065 1.00 97.06 474 SER A N 1
ATOM 3664 C CA . SER A 1 474 ? -4.567 1.036 -8.849 1.00 97.06 474 SER A CA 1
ATOM 3665 C C . SER A 1 474 ? -5.724 1.677 -8.071 1.00 97.06 474 SER A C 1
ATOM 3667 O O . SER A 1 474 ? -6.853 1.187 -8.147 1.00 97.06 474 SER A O 1
ATOM 3669 N N . GLY A 1 475 ? -5.463 2.746 -7.312 1.00 96.81 475 GLY A N 1
ATOM 3670 C CA . GLY A 1 475 ? -6.419 3.382 -6.406 1.00 96.81 475 GLY A CA 1
ATOM 3671 C C . GLY A 1 475 ? -7.391 4.356 -7.056 1.00 96.81 475 GLY A C 1
ATOM 3672 O O . GLY A 1 475 ? -7.015 5.194 -7.873 1.00 96.81 475 GLY A O 1
ATOM 3673 N N . PHE A 1 476 ? -8.650 4.314 -6.622 1.00 96.75 476 PHE A N 1
ATOM 3674 C CA . PHE A 1 476 ? -9.643 5.356 -6.900 1.00 96.75 476 PHE A CA 1
ATOM 3675 C C . PHE A 1 476 ? -9.520 6.561 -5.946 1.00 96.75 476 PHE A C 1
ATOM 3677 O O . PHE A 1 476 ? -10.065 7.618 -6.256 1.00 96.75 476 PHE A O 1
ATOM 3684 N N . GLY A 1 477 ? -8.798 6.428 -4.824 1.00 91.50 477 GLY A N 1
ATOM 3685 C CA . GLY A 1 477 ? -8.497 7.534 -3.900 1.00 91.50 477 GLY A CA 1
ATOM 3686 C C . GLY A 1 477 ? -7.324 8.402 -4.368 1.00 91.50 477 GLY A C 1
ATOM 3687 O O . GLY A 1 477 ? -7.339 9.618 -4.198 1.00 91.50 477 GLY A O 1
ATOM 3688 N N . GLY A 1 478 ? -6.338 7.787 -5.026 1.00 89.31 478 GLY A N 1
ATOM 3689 C CA . GLY A 1 478 ? -5.216 8.481 -5.653 1.00 89.31 478 GLY A CA 1
ATOM 3690 C C . GLY A 1 478 ? -5.637 9.171 -6.948 1.00 89.31 478 GLY A C 1
ATOM 3691 O O . GLY A 1 478 ? -6.613 8.767 -7.588 1.00 89.31 478 GLY A O 1
ATOM 3692 N N . TYR A 1 479 ? -4.885 10.194 -7.365 1.00 90.44 479 TYR A N 1
ATOM 3693 C CA . TYR A 1 479 ? -5.104 10.830 -8.664 1.00 90.44 479 TYR A CA 1
ATOM 3694 C C . TYR A 1 479 ? -4.894 9.816 -9.800 1.00 90.44 479 TYR A C 1
ATOM 3696 O O . TYR A 1 479 ? -4.001 8.978 -9.750 1.00 90.44 479 TYR A O 1
ATOM 3704 N N . CYS A 1 480 ? -5.703 9.904 -10.847 1.00 93.19 480 CYS A N 1
ATOM 3705 C CA . CYS A 1 480 ? -5.416 9.299 -12.146 1.00 93.19 480 CYS A CA 1
ATOM 3706 C C . CYS A 1 480 ? -5.843 10.304 -13.227 1.00 93.19 480 CYS A C 1
ATOM 3708 O O . CYS A 1 480 ? -6.601 10.010 -14.154 1.00 93.19 480 CYS A O 1
ATOM 3710 N N . SER A 1 481 ? -5.411 11.557 -13.062 1.00 90.81 481 SER A N 1
ATOM 3711 C CA . SER A 1 481 ? -5.639 12.629 -14.023 1.00 90.81 481 SER A CA 1
ATOM 3712 C C . SER A 1 481 ? -4.489 13.632 -14.036 1.00 90.81 481 SER A C 1
ATOM 3714 O O . SER A 1 481 ? -4.070 14.132 -12.996 1.00 90.81 481 SER A O 1
ATOM 3716 N N . TYR A 1 482 ? -3.985 13.940 -15.234 1.00 86.25 482 TYR A N 1
ATOM 3717 C CA . TYR A 1 482 ? -2.773 14.745 -15.414 1.00 86.25 482 TYR A CA 1
ATOM 3718 C C . TYR A 1 482 ? -2.919 15.796 -16.526 1.00 86.25 482 TYR A C 1
ATOM 3720 O O . TYR A 1 482 ? -3.817 15.732 -17.371 1.00 86.25 482 TYR A O 1
ATOM 3728 N N . GLY A 1 483 ? -2.027 16.788 -16.543 1.00 75.75 483 GLY A N 1
ATOM 3729 C CA . GLY A 1 483 ? -1.925 17.791 -17.606 1.00 75.75 483 GLY A CA 1
ATOM 3730 C C . GLY A 1 483 ? -2.617 19.130 -17.320 1.00 75.75 483 GLY A C 1
ATOM 3731 O O . GLY A 1 483 ? -3.006 19.451 -16.199 1.00 75.75 483 GLY A O 1
ATOM 3732 N N . LYS A 1 484 ? -2.719 19.981 -18.350 1.00 57.84 484 LYS A N 1
ATOM 3733 C CA . LYS A 1 484 ? -3.031 21.411 -18.177 1.00 57.84 484 LYS A CA 1
ATOM 3734 C C . LYS A 1 484 ? -4.532 21.688 -18.017 1.00 57.84 484 LYS A C 1
ATOM 3736 O O . LYS A 1 484 ? -5.347 21.386 -18.889 1.00 57.84 484 LYS A O 1
ATOM 3741 N N . TRP A 1 485 ? -4.892 22.373 -16.934 1.00 47.12 485 TRP A N 1
ATOM 3742 C CA . TRP A 1 485 ? -6.239 22.907 -16.708 1.00 47.12 485 TRP A CA 1
ATOM 3743 C C . TRP A 1 485 ? -6.691 23.853 -17.848 1.00 47.12 485 TRP A C 1
ATOM 3745 O O . TRP A 1 485 ? -5.853 24.559 -18.414 1.00 47.12 485 TRP A O 1
ATOM 3755 N N . PRO A 1 486 ? -7.991 23.919 -18.214 1.00 48.94 486 PRO A N 1
ATOM 3756 C CA . PRO A 1 486 ? -9.145 23.183 -17.681 1.00 48.94 486 PRO A CA 1
ATOM 3757 C C . PRO A 1 486 ? -9.365 21.791 -18.293 1.00 48.94 486 PRO A C 1
ATOM 3759 O O . PRO A 1 486 ? -10.474 21.268 -18.223 1.00 48.94 486 PRO A O 1
ATOM 3762 N N . ARG A 1 487 ? -8.346 21.191 -18.924 1.00 58.75 487 ARG A N 1
ATOM 3763 C CA . ARG A 1 487 ? -8.437 19.879 -19.584 1.00 58.75 487 ARG A CA 1
ATOM 3764 C C . ARG A 1 487 ? -7.317 18.942 -19.127 1.00 58.75 487 ARG A C 1
ATOM 3766 O O . ARG A 1 487 ? -6.488 18.524 -19.929 1.00 58.75 487 ARG A O 1
ATOM 3773 N N . GLN A 1 488 ? -7.322 18.610 -17.836 1.00 78.19 488 GLN A N 1
ATOM 3774 C CA . GLN A 1 488 ? -6.623 17.415 -17.359 1.00 78.19 488 GLN A CA 1
ATOM 3775 C C . GLN A 1 488 ? -7.203 16.189 -18.079 1.00 78.19 488 GLN A C 1
ATOM 3777 O O . GLN A 1 488 ? -8.424 16.050 -18.191 1.00 78.19 488 GLN A O 1
ATOM 3782 N N . LYS A 1 489 ? -6.328 15.328 -18.592 1.00 88.38 489 LYS A N 1
ATOM 3783 C CA . LYS A 1 489 ? -6.676 14.028 -19.167 1.00 88.38 489 LYS A CA 1
ATOM 3784 C C . LYS A 1 489 ? -6.910 13.073 -17.999 1.00 88.38 489 LYS A C 1
ATOM 3786 O O . LYS A 1 489 ? -6.037 12.955 -17.146 1.00 88.38 489 LYS A O 1
ATOM 3791 N N . ARG A 1 490 ? -8.088 12.448 -17.936 1.00 92.62 490 ARG A N 1
ATOM 3792 C CA . ARG A 1 490 ? -8.391 11.364 -16.988 1.00 92.62 490 ARG A CA 1
ATOM 3793 C C . ARG A 1 490 ? -7.864 10.036 -17.529 1.00 92.62 490 ARG A C 1
ATOM 3795 O O . ARG A 1 490 ? -7.728 9.871 -18.742 1.00 92.62 490 ARG A O 1
ATOM 3802 N N . PHE A 1 491 ? -7.599 9.106 -16.625 1.00 94.50 491 PHE A N 1
ATOM 3803 C CA . PHE A 1 491 ? -6.952 7.837 -16.905 1.00 94.50 491 PHE A CA 1
ATOM 3804 C C . PHE A 1 491 ? -7.606 6.689 -16.127 1.00 94.50 491 PHE A C 1
ATOM 3806 O O . PHE A 1 491 ? -8.137 6.871 -15.033 1.00 94.50 491 PHE A O 1
ATOM 3813 N N . HIS A 1 492 ? -7.548 5.491 -16.707 1.00 95.75 492 HIS A N 1
ATOM 3814 C CA . HIS A 1 492 ? -8.074 4.273 -16.096 1.00 95.75 492 HIS A CA 1
ATOM 3815 C C . HIS A 1 492 ? -7.134 3.741 -15.014 1.00 95.75 492 HIS A C 1
ATOM 3817 O O . HIS A 1 492 ? -5.918 3.687 -15.242 1.00 95.75 492 HIS A O 1
ATOM 3823 N N . ARG A 1 493 ? -7.678 3.262 -13.891 1.00 97.19 493 ARG A N 1
ATOM 3824 C CA . ARG A 1 493 ? -6.894 2.535 -12.886 1.00 97.19 493 ARG A CA 1
ATOM 3825 C C . ARG A 1 493 ? -6.376 1.235 -13.481 1.00 97.19 493 ARG A C 1
ATOM 3827 O O . ARG A 1 493 ? -7.040 0.602 -14.314 1.00 97.19 493 ARG A O 1
ATOM 3834 N N . ARG A 1 494 ? -5.168 0.853 -13.072 1.00 96.75 494 ARG A N 1
ATOM 3835 C CA . ARG A 1 494 ? -4.454 -0.303 -13.620 1.00 96.75 494 ARG A CA 1
ATOM 3836 C C . ARG A 1 494 ? -3.594 -1.025 -12.592 1.00 96.75 494 ARG A C 1
ATOM 3838 O O . ARG A 1 494 ? -3.290 -0.493 -11.532 1.00 96.75 494 ARG A O 1
ATOM 3845 N N . MET A 1 495 ? -3.255 -2.263 -12.929 1.00 98.00 495 MET A N 1
ATOM 3846 C CA . MET A 1 495 ? -2.350 -3.142 -12.186 1.00 98.00 495 MET A CA 1
ATOM 3847 C C . MET A 1 495 ? -1.435 -3.843 -13.186 1.00 98.00 495 MET A C 1
ATOM 3849 O O . MET A 1 495 ? -1.886 -4.221 -14.276 1.00 98.00 495 MET A O 1
ATOM 3853 N N . ARG A 1 496 ? -0.174 -4.066 -12.812 1.00 98.50 496 ARG A N 1
ATOM 3854 C CA . ARG A 1 496 ? 0.787 -4.816 -13.630 1.00 98.50 496 ARG A CA 1
ATOM 3855 C C . ARG A 1 496 ? 0.827 -6.274 -13.197 1.00 98.50 496 ARG A C 1
ATOM 3857 O O . ARG A 1 496 ? 0.815 -6.590 -12.015 1.00 98.50 496 ARG A O 1
ATOM 3864 N N . VAL A 1 497 ? 0.914 -7.173 -14.164 1.00 98.81 497 VAL A N 1
ATOM 3865 C CA . VAL A 1 497 ? 1.132 -8.602 -13.947 1.00 98.81 497 VAL A CA 1
ATOM 3866 C C . VAL A 1 497 ? 2.503 -8.972 -14.495 1.00 98.81 497 VAL A C 1
ATOM 3868 O O . VAL A 1 497 ? 2.950 -8.422 -15.505 1.00 98.81 497 VAL A O 1
ATOM 3871 N N . TRP A 1 498 ? 3.156 -9.912 -13.826 1.00 98.62 498 TRP A N 1
ATOM 3872 C CA . TRP A 1 498 ? 4.438 -10.491 -14.201 1.00 98.62 498 TRP A CA 1
ATOM 3873 C C . TRP A 1 498 ? 4.296 -12.015 -14.200 1.00 98.62 498 TRP A C 1
ATOM 3875 O O . TRP A 1 498 ? 3.724 -12.574 -13.264 1.00 98.62 498 TRP A O 1
ATOM 3885 N N . GLU A 1 499 ? 4.819 -12.703 -15.210 1.00 98.44 499 GLU A N 1
ATOM 3886 C CA . GLU A 1 499 ? 4.832 -14.166 -15.274 1.00 98.44 499 GLU A CA 1
ATOM 3887 C C . GLU A 1 499 ? 6.241 -14.672 -15.587 1.00 98.44 499 GLU A C 1
ATOM 3889 O O . GLU A 1 499 ? 6.796 -14.421 -16.658 1.00 98.44 499 GLU A O 1
ATOM 3894 N N . LEU A 1 500 ? 6.811 -15.386 -14.618 1.00 96.81 500 LEU A N 1
ATOM 3895 C CA . LEU A 1 500 ? 8.057 -16.132 -14.734 1.00 96.81 500 LEU A CA 1
ATOM 3896 C C . LEU A 1 500 ? 7.753 -17.480 -15.395 1.00 96.81 500 LEU A C 1
ATOM 3898 O O . LEU A 1 500 ? 6.962 -18.259 -14.861 1.00 96.81 500 LEU A O 1
ATOM 3902 N N . GLY A 1 501 ? 8.392 -17.767 -16.528 1.00 94.94 501 GLY A N 1
ATOM 3903 C CA . GLY A 1 501 ? 8.406 -19.084 -17.167 1.00 94.94 501 GLY A CA 1
ATOM 3904 C C . GLY A 1 501 ? 9.748 -19.761 -16.915 1.00 94.94 501 GLY A C 1
ATOM 3905 O O . GLY A 1 501 ? 10.700 -19.551 -17.665 1.00 94.94 501 GLY A O 1
ATOM 3906 N N . THR A 1 502 ? 9.856 -20.565 -15.855 1.00 87.25 502 THR A N 1
ATOM 3907 C CA . THR A 1 502 ? 11.159 -21.090 -15.401 1.00 87.25 502 THR A CA 1
ATOM 3908 C C . THR A 1 502 ? 11.672 -22.275 -16.217 1.00 87.25 502 THR A C 1
ATOM 3910 O O . THR A 1 502 ? 12.822 -22.673 -16.064 1.00 87.25 502 THR A O 1
ATOM 3913 N N . THR A 1 503 ? 10.836 -22.838 -17.090 1.00 84.75 503 THR A N 1
ATOM 3914 C CA . THR A 1 503 ? 11.201 -23.881 -18.064 1.00 84.75 503 THR A CA 1
ATOM 3915 C C . THR A 1 503 ? 11.667 -23.304 -19.402 1.00 84.75 503 THR A C 1
ATOM 3917 O O . THR A 1 503 ? 12.500 -23.911 -20.069 1.00 84.75 503 THR A O 1
ATOM 3920 N N . THR A 1 504 ? 11.151 -22.134 -19.788 1.00 85.62 504 THR A N 1
ATOM 3921 C CA . THR A 1 504 ? 11.504 -21.379 -21.007 1.00 85.62 504 THR A CA 1
ATOM 3922 C C . THR A 1 504 ? 12.584 -20.325 -20.775 1.00 85.62 504 THR A C 1
ATOM 3924 O O . THR A 1 504 ? 13.084 -19.722 -21.721 1.00 85.62 504 THR A O 1
ATOM 3927 N N . GLY A 1 505 ? 12.933 -20.076 -19.515 1.00 89.06 505 GLY A N 1
ATOM 3928 C CA . GLY A 1 505 ? 13.879 -19.044 -19.134 1.00 89.06 505 GLY A CA 1
ATOM 3929 C C . GLY A 1 505 ? 13.363 -17.624 -19.391 1.00 89.06 505 GLY A C 1
ATOM 3930 O O . GLY A 1 505 ? 14.135 -16.770 -19.821 1.00 89.06 505 GLY A O 1
ATOM 3931 N N . SER A 1 506 ? 12.064 -17.374 -19.203 1.00 94.56 506 SER A N 1
ATOM 3932 C CA . SER A 1 506 ? 11.409 -16.140 -19.654 1.00 94.56 506 SER A CA 1
ATOM 3933 C C . SER A 1 506 ? 10.739 -15.334 -18.539 1.00 94.56 506 SER A C 1
ATOM 3935 O O . SER A 1 506 ? 10.283 -15.890 -17.538 1.00 94.56 506 SER A O 1
ATOM 3937 N N . LEU A 1 507 ? 10.613 -14.024 -18.760 1.00 97.44 507 LEU A N 1
ATOM 3938 C CA . LEU A 1 507 ? 9.800 -13.103 -17.960 1.00 97.44 507 LEU A CA 1
ATOM 3939 C C . LEU A 1 507 ? 8.903 -12.298 -18.902 1.00 97.44 507 LEU A C 1
ATOM 3941 O O . LEU A 1 507 ? 9.403 -11.609 -19.791 1.00 97.44 507 LEU A O 1
ATOM 3945 N N . THR A 1 508 ? 7.594 -12.358 -18.681 1.00 98.19 508 THR A N 1
ATOM 3946 C CA . THR A 1 508 ? 6.583 -11.621 -19.456 1.00 98.19 508 THR A CA 1
ATOM 3947 C C . THR A 1 508 ? 5.802 -10.695 -18.527 1.00 98.19 508 THR A C 1
ATOM 3949 O O . THR A 1 508 ? 5.528 -11.058 -17.383 1.00 98.19 508 THR A O 1
ATOM 3952 N N . THR A 1 509 ? 5.411 -9.514 -19.002 1.00 98.56 509 THR A N 1
ATOM 3953 C CA . THR A 1 509 ? 4.531 -8.585 -18.280 1.00 98.56 509 THR A CA 1
ATOM 3954 C C . THR A 1 509 ? 3.347 -8.161 -19.139 1.00 98.56 509 THR A C 1
ATOM 3956 O O . THR A 1 509 ? 3.448 -8.102 -20.360 1.00 98.56 509 THR A O 1
ATOM 3959 N N . TRP A 1 510 ? 2.222 -7.850 -18.504 1.00 98.38 510 TRP A N 1
ATOM 3960 C CA . TRP A 1 510 ? 1.074 -7.179 -19.117 1.00 98.38 510 TRP A CA 1
ATOM 3961 C C . TRP A 1 510 ? 0.341 -6.360 -18.054 1.00 98.38 510 TRP A C 1
ATOM 3963 O O . TRP A 1 510 ? 0.586 -6.513 -16.856 1.00 98.38 510 TRP A O 1
ATOM 3973 N N . LYS A 1 511 ? -0.586 -5.502 -18.471 1.00 97.69 511 LYS A N 1
ATOM 3974 C CA . LYS A 1 511 ? -1.444 -4.719 -17.577 1.00 97.69 511 LYS A CA 1
ATOM 3975 C C . LYS A 1 511 ? -2.882 -5.222 -17.588 1.00 97.69 511 LYS A C 1
ATOM 3977 O O . LYS A 1 511 ? -3.362 -5.819 -18.558 1.00 97.69 511 LYS A O 1
ATOM 3982 N N . ARG A 1 512 ? -3.580 -4.937 -16.492 1.00 96.94 512 ARG A N 1
ATOM 3983 C CA . ARG A 1 512 ? -5.038 -5.014 -16.356 1.00 96.94 512 ARG A CA 1
ATOM 3984 C C . ARG A 1 512 ? -5.574 -3.628 -16.048 1.00 96.94 512 ARG A C 1
ATOM 3986 O O . ARG A 1 512 ? -4.945 -2.899 -15.291 1.00 96.94 512 ARG A O 1
ATOM 3993 N N . VAL A 1 513 ? -6.719 -3.279 -16.628 1.00 95.12 513 VAL A N 1
ATOM 3994 C CA . VAL A 1 513 ? -7.353 -1.958 -16.495 1.00 95.12 513 VAL A CA 1
ATOM 3995 C C . VAL A 1 513 ? -8.786 -2.111 -15.994 1.00 95.12 513 VAL A C 1
ATOM 3997 O O . VAL A 1 513 ? -9.452 -3.086 -16.334 1.00 95.12 513 VAL A O 1
ATOM 4000 N N . GLU A 1 514 ? -9.261 -1.146 -15.208 1.00 92.00 514 GLU A N 1
ATOM 4001 C CA . GLU A 1 514 ? -10.528 -1.188 -14.447 1.00 92.00 514 GLU A CA 1
ATOM 4002 C C . GLU A 1 514 ? -11.783 -1.640 -15.223 1.00 92.00 514 GLU A C 1
ATOM 4004 O O . GLU A 1 514 ? -12.709 -2.200 -14.634 1.00 92.00 514 GLU A O 1
ATOM 4009 N N . TYR A 1 515 ? -11.815 -1.413 -16.539 1.00 86.56 515 TYR A N 1
ATOM 4010 C CA . TYR A 1 515 ? -12.970 -1.657 -17.403 1.00 86.56 515 TYR A CA 1
ATOM 4011 C C . TYR A 1 515 ? -12.839 -2.887 -18.321 1.00 86.56 515 TYR A C 1
ATOM 4013 O O . TYR A 1 515 ? -13.838 -3.289 -18.919 1.00 86.56 515 TYR A O 1
ATOM 4021 N N . ASN A 1 516 ? -11.644 -3.482 -18.463 1.00 81.31 516 ASN A N 1
ATOM 4022 C CA . ASN A 1 516 ? -11.381 -4.544 -19.444 1.00 81.31 516 ASN A CA 1
ATOM 4023 C C . ASN A 1 516 ? -10.920 -5.858 -18.783 1.00 81.31 516 ASN A C 1
ATOM 4025 O O . ASN A 1 516 ? -10.158 -5.873 -17.819 1.00 81.31 516 ASN A O 1
ATOM 4029 N N . ARG A 1 517 ? -11.374 -6.987 -19.341 1.00 84.38 517 ARG A N 1
ATOM 4030 C CA . ARG A 1 517 ? -10.992 -8.356 -18.952 1.00 84.38 517 ARG A CA 1
ATOM 4031 C C . ARG A 1 517 ? -9.946 -8.990 -19.872 1.00 84.38 517 ARG A C 1
ATOM 4033 O O . ARG A 1 517 ? -9.529 -10.122 -19.624 1.00 84.38 517 ARG A O 1
ATOM 4040 N N . GLU A 1 518 ? -9.500 -8.280 -20.900 1.00 91.19 518 GLU A N 1
ATOM 4041 C CA . GLU A 1 518 ? -8.375 -8.663 -21.758 1.00 91.19 518 GLU A CA 1
ATOM 4042 C C . GLU A 1 518 ? -7.040 -8.161 -21.181 1.00 91.19 518 GLU A C 1
ATOM 4044 O O . GLU A 1 518 ? -7.011 -7.417 -20.193 1.00 91.19 518 GLU A O 1
ATOM 4049 N N . ARG A 1 519 ? -5.922 -8.658 -21.717 1.00 95.62 519 ARG A N 1
ATOM 4050 C CA . ARG A 1 519 ? -4.583 -8.182 -21.349 1.00 95.62 519 ARG A CA 1
ATOM 4051 C C . ARG A 1 519 ? -4.269 -6.933 -22.166 1.00 95.62 519 ARG A C 1
ATOM 4053 O O . ARG A 1 519 ? -4.555 -6.902 -23.358 1.00 95.62 519 ARG A O 1
ATOM 4060 N N . VAL A 1 520 ? -3.674 -5.935 -21.527 1.00 95.38 520 VAL A N 1
ATOM 4061 C CA . VAL A 1 520 ? -3.222 -4.700 -22.179 1.00 95.38 520 VAL A CA 1
ATOM 4062 C C . VAL A 1 520 ? -1.698 -4.706 -22.203 1.00 95.38 520 VAL A C 1
ATOM 4064 O O . VAL A 1 520 ? -1.083 -5.045 -21.192 1.00 95.38 520 VAL A O 1
ATOM 4067 N N . ASP A 1 521 ? -1.101 -4.326 -23.331 1.00 94.62 521 ASP A N 1
ATOM 4068 C CA . ASP A 1 521 ? 0.344 -4.120 -23.482 1.00 94.62 521 ASP A CA 1
ATOM 4069 C C . ASP A 1 521 ? 1.201 -5.324 -23.028 1.00 94.62 521 ASP A C 1
ATOM 4071 O O . ASP A 1 521 ? 2.078 -5.187 -22.175 1.00 94.62 521 ASP A O 1
ATOM 4075 N N . GLU A 1 522 ? 0.943 -6.528 -23.554 1.00 96.69 522 GLU A N 1
ATOM 4076 C CA . GLU A 1 522 ? 1.758 -7.710 -23.229 1.00 96.69 522 GLU A CA 1
ATOM 4077 C C . GLU A 1 522 ? 3.147 -7.640 -23.892 1.00 96.69 522 GLU A C 1
ATOM 4079 O O . GLU A 1 522 ? 3.258 -7.463 -25.103 1.00 96.69 522 GLU A O 1
ATOM 4084 N N . LEU A 1 523 ? 4.205 -7.774 -23.086 1.00 97.00 523 LEU A N 1
ATOM 4085 C CA . LEU A 1 523 ? 5.608 -7.606 -23.474 1.00 97.00 523 LEU A CA 1
ATOM 4086 C C . LEU A 1 523 ? 6.481 -8.690 -22.828 1.00 97.00 523 LEU A C 1
ATOM 4088 O O . LEU A 1 523 ? 6.356 -8.978 -21.635 1.00 97.00 523 LEU A O 1
ATOM 4092 N N . VAL A 1 524 ? 7.406 -9.256 -23.602 1.00 96.81 524 VAL A N 1
ATOM 4093 C CA . VAL A 1 524 ? 8.464 -10.140 -23.095 1.00 96.81 524 VAL A CA 1
ATOM 4094 C C . VAL A 1 524 ? 9.670 -9.289 -22.696 1.00 96.81 524 VAL A C 1
ATOM 4096 O O . VAL A 1 524 ? 10.135 -8.467 -23.478 1.00 96.81 524 VAL A O 1
ATOM 4099 N N . LEU A 1 525 ? 10.148 -9.474 -21.466 1.00 95.75 525 LEU A N 1
ATOM 4100 C CA . LEU A 1 525 ? 11.263 -8.730 -20.868 1.00 95.75 525 LEU A CA 1
ATOM 4101 C C . LEU A 1 525 ? 12.567 -9.544 -20.878 1.00 95.75 525 LEU A C 1
ATOM 4103 O O . LEU A 1 525 ? 13.662 -8.993 -20.992 1.00 95.75 525 LEU A O 1
ATOM 4107 N N . VAL A 1 526 ? 12.447 -10.869 -20.757 1.00 94.38 526 VAL A N 1
ATOM 4108 C CA . VAL A 1 526 ? 13.562 -11.826 -20.731 1.00 94.38 526 VAL A CA 1
ATOM 4109 C C . VAL A 1 526 ? 13.200 -13.042 -21.576 1.00 94.38 526 VAL A C 1
ATOM 4111 O O . VAL A 1 526 ? 12.096 -13.573 -21.432 1.00 94.38 526 VAL A O 1
ATOM 4114 N N . GLU A 1 527 ? 14.151 -13.534 -22.371 1.00 91.69 527 GLU A N 1
ATOM 4115 C CA . GLU A 1 527 ? 14.089 -14.840 -23.037 1.00 91.69 527 GLU A CA 1
ATOM 4116 C C . GLU A 1 527 ? 15.373 -15.639 -22.784 1.00 91.69 527 GLU A C 1
ATOM 4118 O O . GLU A 1 527 ? 16.475 -15.096 -22.841 1.00 91.69 527 GLU A O 1
ATOM 4123 N N . ASN A 1 528 ? 15.250 -16.950 -22.549 1.00 86.94 528 ASN A N 1
ATOM 4124 C CA . ASN A 1 528 ? 16.377 -17.870 -22.337 1.00 86.94 528 ASN A CA 1
ATOM 4125 C C . ASN A 1 528 ? 17.388 -17.420 -21.248 1.00 86.94 528 ASN A C 1
ATOM 4127 O O . ASN A 1 528 ? 18.563 -17.776 -21.310 1.00 86.94 528 ASN A O 1
ATOM 4131 N N . GLY A 1 529 ? 16.945 -16.639 -20.255 1.00 84.00 529 GLY A N 1
ATOM 4132 C CA . GLY A 1 529 ? 17.784 -16.058 -19.198 1.00 84.00 529 GLY A CA 1
ATOM 4133 C C . GLY A 1 529 ? 18.368 -14.671 -19.492 1.00 84.00 529 GLY A C 1
ATOM 4134 O O . GLY A 1 529 ? 18.894 -14.052 -18.574 1.00 84.00 529 GLY A O 1
ATOM 4135 N N . ALA A 1 530 ? 18.256 -14.152 -20.718 1.00 86.69 530 ALA A N 1
ATOM 4136 C CA . ALA A 1 530 ? 18.800 -12.848 -21.099 1.00 86.69 530 ALA A CA 1
ATOM 4137 C C . ALA A 1 530 ? 17.707 -11.774 -21.213 1.00 86.69 530 ALA A C 1
ATOM 4139 O O . ALA A 1 530 ? 16.652 -12.011 -21.803 1.00 86.69 530 ALA A O 1
ATOM 4140 N N . VAL A 1 531 ? 17.976 -10.574 -20.685 1.00 87.62 531 VAL A N 1
ATOM 4141 C CA . VAL A 1 531 ? 17.152 -9.378 -20.926 1.00 87.62 531 VAL A CA 1
ATOM 4142 C C . VAL A 1 531 ? 17.144 -9.077 -22.425 1.00 87.62 531 VAL A C 1
ATOM 4144 O O . VAL A 1 531 ? 18.205 -8.859 -23.018 1.00 87.62 531 VAL A O 1
ATOM 4147 N N . VAL A 1 532 ? 15.953 -9.069 -23.025 1.00 89.44 532 VAL A N 1
ATOM 4148 C CA . VAL A 1 532 ? 15.768 -8.774 -24.452 1.00 89.44 532 VAL A CA 1
ATOM 4149 C C . VAL A 1 532 ? 15.477 -7.295 -24.680 1.00 89.44 532 VAL A C 1
ATOM 4151 O O . VAL A 1 532 ? 14.925 -6.610 -23.824 1.00 89.44 532 VAL A O 1
ATOM 4154 N N . ASP A 1 533 ? 15.862 -6.817 -25.858 1.00 84.56 533 ASP A N 1
ATOM 4155 C CA . ASP A 1 533 ? 15.581 -5.467 -26.342 1.00 84.56 533 ASP A CA 1
ATOM 4156 C C . ASP A 1 533 ? 14.070 -5.293 -26.634 1.00 84.56 533 ASP A C 1
ATOM 4158 O O . ASP A 1 533 ? 13.415 -6.271 -27.008 1.00 84.56 533 ASP A O 1
ATOM 4162 N N . PRO A 1 534 ? 13.489 -4.078 -26.526 1.00 80.12 534 PRO A N 1
ATOM 4163 C CA . PRO A 1 534 ? 12.117 -3.832 -26.972 1.00 80.12 534 PRO A CA 1
ATOM 4164 C C . PRO A 1 534 ? 11.935 -4.170 -28.464 1.00 80.12 534 PRO A C 1
ATOM 4166 O O . PRO A 1 534 ? 12.869 -3.944 -29.245 1.00 80.12 534 PRO A O 1
ATOM 4169 N N . PRO A 1 535 ? 10.738 -4.635 -28.884 1.00 71.88 535 PRO A N 1
ATOM 4170 C CA . PRO A 1 535 ? 10.409 -4.843 -30.294 1.00 71.88 535 PRO A CA 1
ATOM 4171 C C . PRO A 1 535 ? 10.711 -3.601 -31.139 1.00 71.88 535 PRO A C 1
ATOM 4173 O O . PRO A 1 535 ? 10.540 -2.474 -30.673 1.00 71.88 535 PRO A O 1
ATOM 4176 N N . SER A 1 536 ? 11.151 -3.789 -32.385 1.00 57.22 536 SER A N 1
ATOM 4177 C CA . SER A 1 536 ? 11.374 -2.657 -33.287 1.00 57.22 536 SER A CA 1
ATOM 4178 C C . SER A 1 536 ? 10.105 -2.320 -34.075 1.00 57.22 536 SER A C 1
ATOM 4180 O O . SER A 1 536 ? 9.320 -3.213 -34.396 1.00 57.22 536 SER A O 1
ATOM 4182 N N . ASP A 1 537 ? 9.966 -1.063 -34.513 1.00 49.16 537 ASP A N 1
ATOM 4183 C CA . ASP A 1 537 ? 8.891 -0.591 -35.415 1.00 49.16 537 ASP A CA 1
ATOM 4184 C C . ASP A 1 537 ? 8.774 -1.386 -36.742 1.00 49.16 537 ASP A C 1
ATOM 4186 O O . ASP A 1 537 ? 7.907 -1.115 -37.570 1.00 49.16 537 ASP A O 1
ATOM 4190 N N . LYS A 1 538 ? 9.685 -2.334 -37.006 1.00 36.94 538 LYS A N 1
ATOM 4191 C CA . LYS A 1 538 ? 9.706 -3.197 -38.199 1.00 36.94 538 LYS A CA 1
ATOM 4192 C C . LYS A 1 538 ? 9.124 -4.590 -37.952 1.00 36.94 538 LYS A C 1
ATOM 4194 O O . LYS A 1 538 ? 8.962 -5.340 -38.913 1.00 36.94 538 LYS A O 1
ATOM 4199 N N . ASP A 1 539 ? 8.835 -4.941 -36.700 1.00 39.44 539 ASP A N 1
ATOM 4200 C CA . ASP A 1 539 ? 8.359 -6.271 -36.309 1.00 39.44 539 ASP A CA 1
ATOM 4201 C C . ASP A 1 539 ? 6.824 -6.333 -36.155 1.00 39.44 539 ASP A C 1
ATOM 4203 O O . ASP A 1 539 ? 6.238 -7.406 -36.315 1.00 39.44 539 ASP A O 1
ATOM 4207 N N . GLU A 1 540 ? 6.149 -5.190 -35.953 1.00 37.28 540 GLU A N 1
ATOM 4208 C CA . GLU A 1 540 ? 4.674 -5.102 -35.914 1.00 37.28 540 GLU A CA 1
ATOM 4209 C C . GLU A 1 540 ? 4.001 -5.520 -37.235 1.00 37.28 540 GLU A C 1
ATOM 4211 O O . GLU A 1 540 ? 2.902 -6.079 -37.230 1.00 37.28 540 GLU A O 1
ATOM 4216 N N . ASP A 1 541 ? 4.687 -5.341 -38.369 1.00 32.84 541 ASP A N 1
ATOM 4217 C CA . ASP A 1 541 ? 4.205 -5.616 -39.738 1.00 32.84 541 ASP A CA 1
ATOM 4218 C C . ASP A 1 541 ? 3.979 -7.128 -40.024 1.00 32.84 541 ASP A C 1
ATOM 4220 O O . ASP A 1 541 ? 3.763 -7.557 -41.160 1.00 32.84 541 ASP A O 1
ATOM 4224 N N . ARG A 1 542 ? 4.045 -7.972 -38.981 1.00 32.19 542 ARG A N 1
ATOM 4225 C CA . ARG A 1 542 ? 3.788 -9.422 -39.007 1.00 32.19 542 ARG A CA 1
ATOM 4226 C C . ARG A 1 542 ? 2.631 -9.899 -38.124 1.00 32.19 542 ARG A C 1
ATOM 4228 O O . ARG A 1 542 ? 2.218 -11.046 -38.298 1.00 32.19 542 ARG A O 1
ATOM 4235 N N . SER A 1 543 ? 2.101 -9.088 -37.203 1.00 32.38 543 SER A N 1
ATOM 4236 C CA . SER A 1 543 ? 1.043 -9.523 -36.269 1.00 32.38 543 SER A CA 1
ATOM 4237 C C . SER A 1 543 ? -0.377 -9.190 -36.750 1.00 32.38 543 SER A C 1
ATOM 4239 O O . SER A 1 543 ? -1.286 -10.003 -36.580 1.00 32.38 543 SER A O 1
ATOM 4241 N N . TYR A 1 544 ? -0.574 -8.057 -37.432 1.00 32.28 544 TYR A N 1
ATOM 4242 C CA . TYR A 1 544 ? -1.891 -7.545 -37.862 1.00 32.28 544 TYR A CA 1
ATOM 4243 C C . TYR A 1 544 ? -2.533 -8.275 -39.064 1.00 32.28 544 TYR A C 1
ATOM 4245 O O . TYR A 1 544 ? -3.409 -7.751 -39.751 1.00 32.28 544 TYR A O 1
ATOM 4253 N N . GLY A 1 545 ? -2.137 -9.521 -39.320 1.00 27.41 545 GLY A N 1
ATOM 4254 C CA . GLY A 1 545 ? -2.537 -10.294 -40.497 1.00 27.41 545 GLY A CA 1
ATOM 4255 C C . GLY A 1 545 ? -3.884 -11.026 -40.426 1.00 27.41 545 GLY A C 1
ATOM 4256 O O . GLY A 1 545 ? -4.085 -11.906 -41.263 1.00 27.41 545 GLY A O 1
ATOM 4257 N N . LEU A 1 546 ? -4.774 -10.772 -39.444 1.00 32.44 546 LEU A N 1
ATOM 4258 C CA . LEU A 1 546 ? -5.980 -11.612 -39.260 1.00 32.44 546 LEU A CA 1
ATOM 4259 C C . LEU A 1 546 ? -7.187 -11.022 -38.468 1.00 32.44 546 LEU A C 1
ATOM 4261 O O . LEU A 1 546 ? -7.823 -11.758 -37.715 1.00 32.44 546 LEU A O 1
ATOM 4265 N N . THR A 1 547 ? -7.585 -9.750 -38.657 1.00 30.86 547 THR A N 1
ATOM 4266 C CA . THR A 1 547 ? -8.836 -9.222 -38.023 1.00 30.86 547 THR A CA 1
ATOM 4267 C C . THR A 1 547 ? -9.711 -8.244 -38.826 1.00 30.86 547 THR A C 1
ATOM 4269 O O . THR A 1 547 ? -10.908 -8.165 -38.537 1.00 30.86 547 THR A O 1
ATOM 4272 N N . GLU A 1 548 ? -9.217 -7.528 -39.842 1.00 28.00 548 GLU A N 1
ATOM 4273 C CA . GLU A 1 548 ? -10.059 -6.592 -40.620 1.00 28.00 548 GLU A CA 1
ATOM 4274 C C . GLU A 1 548 ? -10.996 -7.296 -41.624 1.00 28.00 548 GLU A C 1
ATOM 4276 O O . GLU A 1 548 ? -10.719 -7.342 -42.820 1.00 28.00 548 GLU A O 1
ATOM 4281 N N . LEU A 1 549 ? -12.136 -7.829 -41.154 1.00 28.36 549 LEU A N 1
ATOM 4282 C CA . LEU A 1 549 ? -13.301 -8.158 -42.000 1.00 28.36 549 LEU A CA 1
ATOM 4283 C C . LEU A 1 549 ? -14.571 -8.468 -41.171 1.00 28.36 549 LEU A C 1
ATOM 4285 O O . LEU A 1 549 ? -14.865 -9.627 -40.890 1.00 28.36 549 LEU A O 1
ATOM 4289 N N . SER A 1 550 ? -15.361 -7.448 -40.792 1.00 29.61 550 SER A N 1
ATOM 4290 C CA . SER A 1 550 ? -16.814 -7.617 -40.498 1.00 29.61 550 SER A CA 1
ATOM 4291 C C . SER A 1 550 ? -17.613 -6.335 -40.191 1.00 29.61 550 SER A C 1
ATOM 4293 O O . SER A 1 550 ? -18.811 -6.312 -40.468 1.00 29.61 550 SER A O 1
ATOM 4295 N N . VAL A 1 551 ? -17.019 -5.262 -39.651 1.00 26.64 551 VAL A N 1
ATOM 4296 C CA . VAL A 1 551 ? -17.792 -4.129 -39.076 1.00 26.64 551 VAL A CA 1
ATOM 4297 C C . VAL A 1 551 ? -18.008 -2.958 -40.055 1.00 26.64 551 VAL A C 1
ATOM 4299 O O . VAL A 1 551 ? -17.668 -1.814 -39.768 1.00 26.64 551 VAL A O 1
ATOM 4302 N N . VAL A 1 552 ? -18.613 -3.222 -41.222 1.00 26.38 552 VAL A N 1
ATOM 4303 C CA . VAL A 1 552 ? -19.116 -2.165 -42.132 1.00 26.38 552 VAL A CA 1
ATOM 4304 C C . VAL A 1 552 ? -20.476 -2.543 -42.737 1.00 26.38 552 VAL A C 1
ATOM 4306 O O . VAL A 1 552 ? -20.569 -2.856 -43.922 1.00 26.38 552 VAL A O 1
ATOM 4309 N N . GLN A 1 553 ? -21.554 -2.489 -41.941 1.00 24.09 553 GLN A N 1
ATOM 4310 C CA . GLN A 1 553 ? -22.927 -2.267 -42.435 1.00 24.09 553 GLN A CA 1
ATOM 4311 C C . GLN A 1 553 ? -23.945 -2.038 -41.305 1.00 24.09 553 GLN A C 1
ATOM 4313 O O . GLN A 1 553 ? -23.833 -2.630 -40.237 1.00 24.09 553 GLN A O 1
ATOM 4318 N N . THR A 1 554 ? -25.006 -1.273 -41.614 1.00 23.41 554 THR A N 1
ATOM 4319 C CA . THR A 1 554 ? -26.185 -0.961 -40.762 1.00 23.41 554 THR A CA 1
ATOM 4320 C C . THR A 1 554 ? -25.887 -0.146 -39.481 1.00 23.41 554 THR A C 1
ATOM 4322 O O . THR A 1 554 ? -24.964 -0.451 -38.748 1.00 23.41 554 THR A O 1
ATOM 4325 N N . LEU A 1 555 ? -26.616 0.921 -39.121 1.00 24.30 555 LEU A N 1
ATOM 4326 C CA . LEU A 1 555 ? -27.884 1.482 -39.622 1.00 24.30 555 LEU A CA 1
ATOM 4327 C C . LEU A 1 555 ? -27.774 2.992 -39.924 1.00 24.30 555 LEU A C 1
ATOM 4329 O O . LEU A 1 555 ? -27.254 3.764 -39.124 1.00 24.30 555 LEU A O 1
ATOM 4333 N N . GLN A 1 556 ? -28.392 3.425 -41.025 1.00 23.17 556 GLN A N 1
ATOM 4334 C CA . GLN A 1 556 ? -28.851 4.805 -41.238 1.00 23.17 556 GLN A CA 1
ATOM 4335 C C . GLN A 1 556 ? -30.354 4.789 -41.574 1.00 23.17 556 GLN A C 1
ATOM 4337 O O . GLN A 1 556 ? -30.879 3.756 -41.988 1.00 23.17 556 GLN A O 1
ATOM 4342 N N . ASN A 1 557 ? -30.996 5.961 -41.472 1.00 24.73 557 ASN A N 1
ATOM 4343 C CA . ASN A 1 557 ? -32.378 6.299 -41.869 1.00 24.73 557 ASN A CA 1
ATOM 4344 C C . ASN A 1 557 ? -33.512 6.045 -40.855 1.00 24.73 557 ASN A C 1
ATOM 4346 O O . ASN A 1 557 ? -34.221 5.047 -40.931 1.00 24.73 557 ASN A O 1
ATOM 4350 N N . ILE A 1 558 ? -33.828 7.084 -40.073 1.00 26.95 558 ILE A N 1
ATOM 4351 C CA . ILE A 1 558 ? -35.159 7.725 -40.136 1.00 26.95 558 ILE A CA 1
ATOM 4352 C C . ILE A 1 558 ? -34.929 9.230 -40.402 1.00 26.95 558 ILE A C 1
ATOM 4354 O O . ILE A 1 558 ? -33.852 9.757 -40.125 1.00 26.95 558 ILE A O 1
ATOM 4358 N N . HIS A 1 559 ? -35.893 9.905 -41.027 1.00 26.73 559 HIS A N 1
ATOM 4359 C CA . HIS A 1 559 ? -35.753 11.230 -41.643 1.00 26.73 559 HIS A CA 1
ATOM 4360 C C . HIS A 1 559 ? -36.856 12.189 -41.143 1.00 26.73 559 HIS A C 1
ATOM 4362 O O . HIS A 1 559 ? -37.985 11.738 -41.006 1.00 26.73 559 HIS A O 1
ATOM 4368 N N . THR A 1 560 ? -36.533 13.486 -40.965 1.00 25.41 560 THR A N 1
ATOM 4369 C CA . THR A 1 560 ? -37.369 14.703 -41.235 1.00 25.41 560 THR A CA 1
ATOM 4370 C C . THR A 1 560 ? -38.839 14.780 -40.729 1.00 25.41 560 THR A C 1
ATOM 4372 O O . THR A 1 560 ? -39.606 13.858 -40.931 1.00 25.41 560 THR A O 1
ATOM 4375 N N . THR A 1 561 ? -39.445 15.875 -40.227 1.00 26.75 561 THR A N 1
ATOM 4376 C CA . THR A 1 561 ? -39.178 17.343 -40.135 1.00 26.75 561 THR A CA 1
ATOM 4377 C C . THR A 1 561 ? -40.293 17.977 -39.216 1.00 26.75 561 THR A C 1
ATOM 4379 O O . THR A 1 561 ? -40.812 17.239 -38.384 1.00 26.75 561 THR A O 1
ATOM 4382 N N . PRO A 1 562 ? -40.686 19.278 -39.244 1.00 31.78 562 PRO A N 1
ATOM 4383 C CA . PRO A 1 562 ? -39.965 20.383 -38.597 1.00 31.78 562 PRO A CA 1
ATOM 4384 C C . PRO A 1 562 ? -40.828 21.341 -37.714 1.00 31.78 562 PRO A C 1
ATOM 4386 O O . PRO A 1 562 ? -42.046 21.395 -37.810 1.00 31.78 562 PRO A O 1
ATOM 4389 N N . SER A 1 563 ? -40.138 22.177 -36.925 1.00 26.73 563 SER A N 1
ATOM 4390 C CA . SER A 1 563 ? -40.448 23.575 -36.518 1.00 26.73 563 SER A CA 1
ATOM 4391 C C . SER A 1 563 ? -41.892 24.115 -36.376 1.00 26.73 563 SER A C 1
ATOM 4393 O O . SER A 1 563 ? -42.643 24.165 -37.349 1.00 26.73 563 SER A O 1
ATOM 4395 N N . ASN A 1 564 ? -42.126 24.886 -35.299 1.00 26.38 564 ASN A N 1
ATOM 4396 C CA . ASN A 1 564 ? -42.655 26.254 -35.464 1.00 26.38 564 ASN A CA 1
ATOM 4397 C C . ASN A 1 564 ? -42.173 27.239 -34.366 1.00 26.38 564 ASN A C 1
ATOM 4399 O O . ASN A 1 564 ? -41.524 26.823 -33.408 1.00 26.38 564 ASN A O 1
ATOM 4403 N N . ARG A 1 565 ? -42.419 28.550 -34.538 1.00 28.92 565 ARG A N 1
ATOM 4404 C CA . ARG A 1 565 ? -41.914 29.666 -33.694 1.00 28.92 565 ARG A CA 1
ATOM 4405 C C . ARG A 1 565 ? -43.042 30.609 -33.214 1.00 28.92 565 ARG A C 1
ATOM 4407 O O . ARG A 1 565 ? -44.128 30.593 -33.773 1.00 28.92 565 ARG A O 1
ATOM 4414 N N . GLN A 1 566 ? -42.659 31.550 -32.332 1.00 27.16 566 GLN A N 1
ATOM 4415 C CA . GLN A 1 566 ? -43.350 32.796 -31.915 1.00 27.16 566 GLN A CA 1
ATOM 4416 C C . GLN A 1 566 ? -44.410 32.648 -30.793 1.00 27.16 566 GLN A C 1
ATOM 4418 O O . GLN A 1 566 ? -45.128 31.660 -30.751 1.00 27.16 566 GLN A O 1
ATOM 4423 N N . GLY A 1 567 ? -44.542 33.606 -29.857 1.00 25.75 567 GLY A N 1
ATOM 4424 C CA . GLY A 1 567 ? -43.672 34.772 -29.618 1.00 25.75 567 GLY A CA 1
ATOM 4425 C C . GLY A 1 567 ? -44.161 35.771 -28.545 1.00 25.75 567 GLY A C 1
ATOM 4426 O O . GLY A 1 567 ? -45.319 35.749 -28.162 1.00 25.75 567 GLY A O 1
ATOM 4427 N N . ASN A 1 568 ? -43.236 36.654 -28.138 1.00 25.98 568 ASN A N 1
ATOM 4428 C CA . ASN A 1 568 ? -43.348 37.971 -27.471 1.00 25.98 568 ASN A CA 1
ATOM 4429 C C . ASN A 1 568 ? -44.216 38.219 -26.207 1.00 25.98 568 ASN A C 1
ATOM 4431 O O . ASN A 1 568 ? -45.378 37.854 -26.091 1.00 25.98 568 ASN A O 1
ATOM 4435 N N . VAL A 1 569 ? -43.616 39.008 -25.304 1.00 32.34 569 VAL A N 1
ATOM 4436 C CA . VAL A 1 569 ? -44.208 39.677 -24.123 1.00 32.34 569 VAL A CA 1
ATOM 4437 C C . VAL A 1 569 ? -45.051 40.903 -24.542 1.00 32.34 569 VAL A C 1
ATOM 4439 O O . VAL A 1 569 ? -44.881 41.398 -25.660 1.00 32.34 569 VAL A O 1
ATOM 4442 N N . PRO A 1 570 ? -45.890 41.469 -23.648 1.00 31.95 570 PRO A N 1
ATOM 4443 C CA . PRO A 1 570 ? -45.519 42.793 -23.113 1.00 31.95 570 PRO A CA 1
ATOM 4444 C C . PRO A 1 570 ? -45.801 43.006 -21.607 1.00 31.95 570 PRO A C 1
ATOM 4446 O O . PRO A 1 570 ? -46.426 42.193 -20.932 1.00 31.95 570 PRO A O 1
ATOM 4449 N N . THR A 1 571 ? -45.297 44.125 -21.080 1.00 29.61 571 THR A N 1
ATOM 4450 C CA . THR A 1 571 ? -45.249 44.505 -19.657 1.00 29.61 571 THR A CA 1
ATOM 4451 C C . THR A 1 571 ? -46.385 45.439 -19.211 1.00 29.61 571 THR A C 1
ATOM 4453 O O . THR A 1 571 ? -46.934 46.193 -20.011 1.00 29.61 571 THR A O 1
ATOM 4456 N N . SER A 1 572 ? -46.642 45.506 -17.897 1.00 27.64 572 SER A N 1
ATOM 4457 C CA . SER A 1 572 ? -47.203 46.706 -17.247 1.00 27.64 572 SER A CA 1
ATOM 4458 C C . SER A 1 572 ? -46.771 46.806 -15.779 1.00 27.64 572 SER A C 1
ATOM 4460 O O . SER A 1 572 ? -46.854 45.817 -15.053 1.00 27.64 572 SER A O 1
ATOM 4462 N N . SER A 1 573 ? -46.339 47.988 -15.336 1.00 28.80 573 SER A N 1
ATOM 4463 C CA . SER A 1 573 ? -45.915 48.286 -13.959 1.00 28.80 573 SER A CA 1
ATOM 4464 C C . SER A 1 573 ? -47.024 48.932 -13.114 1.00 28.80 573 SER A C 1
ATOM 4466 O O . SER A 1 573 ? -48.011 49.432 -13.659 1.00 28.80 573 SER A O 1
ATOM 4468 N N . LYS A 1 574 ? -46.828 48.974 -11.785 1.00 29.20 574 LYS A N 1
ATOM 4469 C CA . LYS A 1 574 ? -47.358 50.017 -10.884 1.00 29.20 574 LYS A CA 1
ATOM 4470 C C . LYS A 1 574 ? -46.668 49.992 -9.515 1.00 29.20 574 LYS A C 1
ATOM 4472 O O . LYS A 1 574 ? -46.511 48.931 -8.920 1.00 29.20 574 LYS A O 1
ATOM 4477 N N . ASP A 1 575 ? -46.292 51.168 -9.032 1.00 26.73 575 ASP A N 1
ATOM 4478 C CA . ASP A 1 575 ? -45.629 51.410 -7.745 1.00 26.73 575 ASP A CA 1
ATOM 4479 C C . ASP A 1 575 ? -46.641 51.571 -6.591 1.00 26.73 575 ASP A C 1
ATOM 4481 O O . ASP A 1 575 ? -47.772 52.000 -6.826 1.00 26.73 575 ASP A O 1
ATOM 4485 N N . MET A 1 576 ? -46.243 51.312 -5.335 1.00 27.42 576 MET A N 1
ATOM 4486 C CA . MET A 1 576 ? -45.769 52.351 -4.385 1.00 27.42 576 MET A CA 1
ATOM 4487 C C . MET A 1 576 ? -45.266 51.689 -3.055 1.00 27.42 576 MET A C 1
ATOM 4489 O O . MET A 1 576 ? -44.996 50.488 -3.102 1.00 27.42 576 MET A O 1
ATOM 4493 N N . PRO A 1 577 ? -44.935 52.374 -1.928 1.00 31.02 577 PRO A N 1
ATOM 4494 C CA . PRO A 1 577 ? -43.599 52.216 -1.341 1.00 31.02 577 PRO A CA 1
ATOM 4495 C C . PRO A 1 577 ? -43.542 51.538 0.045 1.00 31.02 577 PRO A C 1
ATOM 4497 O O . PRO A 1 577 ? -44.524 51.476 0.783 1.00 31.02 577 PRO A O 1
ATOM 4500 N N . LEU A 1 578 ? -42.332 51.124 0.444 1.00 26.19 578 LEU A N 1
ATOM 4501 C CA . LEU A 1 578 ? -42.001 50.684 1.808 1.00 26.19 578 LEU A CA 1
ATOM 4502 C C . LEU A 1 578 ? -41.275 51.794 2.605 1.00 26.19 578 LEU A C 1
ATOM 4504 O O . LEU A 1 578 ? -40.488 52.539 2.017 1.00 26.19 578 LEU A O 1
ATOM 4508 N N . PRO A 1 579 ? -41.512 51.922 3.928 1.00 30.70 579 PRO A N 1
ATOM 4509 C CA . PRO A 1 579 ? -40.937 52.983 4.761 1.00 30.70 579 PRO A CA 1
ATOM 4510 C C . PRO A 1 579 ? -39.492 52.707 5.220 1.00 30.70 579 PRO A C 1
ATOM 4512 O O . PRO A 1 579 ? -38.994 51.582 5.183 1.00 30.70 579 PRO A O 1
ATOM 4515 N N . LEU A 1 580 ? -38.817 53.763 5.686 1.00 28.77 580 LEU A N 1
ATOM 4516 C CA . LEU A 1 580 ? -37.392 53.756 6.029 1.00 28.77 580 LEU A CA 1
ATOM 4517 C C . LEU A 1 580 ? -37.033 53.107 7.380 1.00 28.77 580 LEU A C 1
ATOM 4519 O O . LEU A 1 580 ? -37.699 53.284 8.395 1.00 28.77 580 LEU A O 1
ATOM 4523 N N . SER A 1 581 ? -35.843 52.499 7.372 1.00 31.80 581 SER A N 1
ATOM 4524 C CA . SER A 1 581 ? -34.880 52.374 8.478 1.00 31.80 581 SER A CA 1
ATOM 4525 C C . SER A 1 581 ? -35.317 51.751 9.816 1.00 31.80 581 SER A C 1
ATOM 4527 O O . SER A 1 581 ? -35.873 52.405 10.695 1.00 31.80 581 SER A O 1
ATOM 4529 N N . LYS A 1 582 ? -34.758 50.566 10.086 1.00 30.66 582 LYS A N 1
ATOM 4530 C CA . LYS A 1 582 ? -33.966 50.358 11.311 1.00 30.66 582 LYS A CA 1
ATOM 4531 C C . LYS A 1 582 ? -32.510 50.135 10.896 1.00 30.66 582 LYS A C 1
ATOM 4533 O O . LYS A 1 582 ? -32.270 49.448 9.905 1.00 30.66 582 LYS A O 1
ATOM 4538 N N . LYS A 1 583 ? -31.543 50.714 11.619 1.00 39.00 583 LYS A N 1
ATOM 4539 C CA . LYS A 1 583 ? -30.115 50.431 11.390 1.00 39.00 583 LYS A CA 1
ATOM 4540 C C . LYS A 1 583 ? -29.861 48.950 11.692 1.00 39.00 583 LYS A C 1
ATOM 4542 O O . LYS A 1 583 ? -30.057 48.530 12.828 1.00 39.00 583 LYS A O 1
ATOM 4547 N N . LYS A 1 584 ? -29.427 48.172 10.698 1.00 33.66 584 LYS A N 1
ATOM 4548 C CA . LYS A 1 584 ? -28.777 46.880 10.950 1.00 33.66 584 LYS A CA 1
ATOM 4549 C C . LYS A 1 584 ? -27.320 47.146 11.325 1.00 33.66 584 LYS A C 1
ATOM 4551 O O . LYS A 1 584 ? -26.676 47.951 10.658 1.00 33.66 584 LYS A O 1
ATOM 4556 N N . SER A 1 585 ? -26.812 46.451 12.341 1.00 41.31 585 SER A N 1
ATOM 4557 C CA . SER A 1 585 ? -25.375 46.173 12.394 1.00 41.31 585 SER A CA 1
ATOM 4558 C C . SER A 1 585 ? -25.036 45.263 11.212 1.00 41.31 585 SER A C 1
ATOM 4560 O O . SER A 1 585 ? -25.814 44.359 10.892 1.00 41.31 585 SER A O 1
ATOM 4562 N N . THR A 1 586 ? -23.926 45.529 10.534 1.00 43.56 586 THR A N 1
ATOM 4563 C CA . THR A 1 586 ? -23.475 44.759 9.371 1.00 43.56 586 THR A CA 1
ATOM 4564 C C . THR A 1 586 ? -22.123 44.141 9.678 1.00 43.56 586 THR A C 1
ATOM 4566 O O . THR A 1 586 ? -21.097 44.792 9.489 1.00 43.56 586 THR A O 1
ATOM 4569 N N . SER A 1 587 ? -22.130 42.882 10.119 1.00 53.94 587 SER A N 1
ATOM 4570 C CA . SER A 1 587 ? -20.944 42.031 10.019 1.00 53.94 587 SER A CA 1
ATOM 4571 C C . SER A 1 587 ? -20.509 41.957 8.551 1.00 53.94 587 SER A C 1
ATOM 4573 O O . SER A 1 587 ? -21.351 41.907 7.644 1.00 53.94 587 SER A O 1
ATOM 4575 N N . ARG A 1 588 ? -19.198 42.014 8.320 1.00 64.69 588 ARG A N 1
ATOM 4576 C CA . ARG A 1 588 ? -18.579 42.050 6.994 1.00 64.69 588 ARG A CA 1
ATOM 4577 C C . ARG A 1 588 ? -17.616 40.873 6.879 1.00 64.69 588 ARG A C 1
ATOM 4579 O O . ARG A 1 588 ? -16.549 40.888 7.480 1.00 64.69 588 ARG A O 1
ATOM 4586 N N . PHE A 1 589 ? -18.008 39.867 6.105 1.00 67.62 589 PHE A N 1
ATOM 4587 C CA . PHE A 1 589 ? -17.129 38.760 5.735 1.00 67.62 589 PHE A CA 1
ATOM 4588 C C . PHE A 1 589 ? -16.137 39.221 4.661 1.00 67.62 589 PHE A C 1
ATOM 4590 O O . PHE A 1 589 ? -16.520 39.906 3.705 1.00 67.62 589 PHE A O 1
ATOM 4597 N N . LEU A 1 590 ? -14.867 38.868 4.840 1.00 79.44 590 LEU A N 1
ATOM 4598 C CA . LEU A 1 590 ? -13.734 39.330 4.042 1.00 79.44 590 LEU A CA 1
ATOM 4599 C C . LEU A 1 590 ? -12.859 38.132 3.667 1.00 79.44 590 LEU A C 1
ATOM 4601 O O . LEU A 1 590 ? -12.208 37.543 4.522 1.00 79.44 590 LEU A O 1
ATOM 4605 N N . LYS A 1 591 ? -12.837 37.771 2.383 1.00 84.56 591 LYS A N 1
ATOM 4606 C CA . LYS A 1 591 ? -12.091 36.609 1.886 1.00 84.56 591 LYS A CA 1
ATOM 4607 C C . LYS A 1 591 ? -10.674 36.997 1.459 1.00 84.56 591 LYS A C 1
ATOM 4609 O O . LYS A 1 591 ? -10.519 37.785 0.528 1.00 84.56 591 LYS A O 1
ATOM 4614 N N . VAL A 1 592 ? -9.651 36.409 2.069 1.00 87.62 592 VAL A N 1
ATOM 4615 C CA . VAL A 1 592 ? -8.263 36.450 1.574 1.00 87.62 592 VAL A CA 1
ATOM 4616 C C . VAL A 1 592 ? -7.991 35.126 0.870 1.00 87.62 592 VAL A C 1
ATOM 4618 O O . VAL A 1 592 ? -8.162 34.073 1.470 1.00 87.62 592 VAL A O 1
ATOM 4621 N N . THR A 1 593 ? -7.617 35.155 -0.408 1.00 87.44 593 THR A N 1
ATOM 4622 C CA . THR A 1 593 ? -7.387 33.927 -1.198 1.00 87.44 593 THR A CA 1
ATOM 4623 C C . THR A 1 593 ? -5.897 33.681 -1.360 1.00 87.44 593 THR A C 1
ATOM 4625 O O . THR A 1 593 ? -5.174 34.608 -1.718 1.00 87.44 593 THR A O 1
ATOM 4628 N N . ILE A 1 594 ? -5.447 32.456 -1.104 1.00 88.81 594 ILE A N 1
ATOM 4629 C CA . ILE A 1 594 ? -4.034 32.068 -1.108 1.00 88.81 594 ILE A CA 1
ATOM 4630 C C . ILE A 1 594 ? -3.855 30.928 -2.108 1.00 88.81 594 ILE A C 1
ATOM 4632 O O . ILE A 1 594 ? -4.389 29.836 -1.929 1.00 88.81 594 ILE A O 1
ATOM 4636 N N . ASP A 1 595 ? -3.123 31.201 -3.183 1.00 84.50 595 ASP A N 1
ATOM 4637 C CA . ASP A 1 595 ? -2.884 30.273 -4.288 1.00 84.50 595 ASP A CA 1
ATOM 4638 C C . ASP A 1 595 ? -1.388 30.221 -4.629 1.00 84.50 595 ASP A C 1
ATOM 4640 O O . ASP A 1 595 ? -0.638 31.139 -4.319 1.00 84.50 595 ASP A O 1
ATOM 4644 N N . GLY A 1 596 ? -0.928 29.130 -5.231 1.00 78.25 596 GLY A N 1
ATOM 4645 C CA . GLY A 1 596 ? 0.497 28.843 -5.421 1.00 78.25 596 GLY A CA 1
ATOM 4646 C C . GLY A 1 596 ? 0.740 27.341 -5.503 1.00 78.25 596 GLY A C 1
ATOM 4647 O O . GLY A 1 596 ? -0.130 26.569 -5.101 1.00 78.25 596 GLY A O 1
ATOM 4648 N N . LEU A 1 597 ? 1.881 26.920 -6.056 1.00 71.31 597 LEU A N 1
ATOM 4649 C CA . LEU A 1 597 ? 2.221 25.503 -6.283 1.00 71.31 597 LEU A CA 1
ATOM 4650 C C . LEU A 1 597 ? 2.145 24.631 -5.012 1.00 71.31 597 LEU A C 1
ATOM 4652 O O . LEU A 1 597 ? 2.120 25.133 -3.885 1.00 71.31 597 LEU A O 1
ATOM 4656 N N . GLU A 1 598 ? 2.047 23.316 -5.197 1.00 71.31 598 GLU A N 1
ATOM 4657 C CA . GLU A 1 598 ? 2.225 22.334 -4.117 1.00 71.31 598 GLU A CA 1
ATOM 4658 C C . GLU A 1 598 ? 3.612 22.532 -3.458 1.00 71.31 598 GLU A C 1
ATOM 4660 O O . GLU A 1 598 ? 4.521 23.097 -4.068 1.00 71.31 598 GLU A O 1
ATOM 4665 N N . GLY A 1 599 ? 3.778 22.174 -2.181 1.00 70.31 599 GLY A N 1
ATOM 4666 C CA . GLY A 1 599 ? 5.072 22.265 -1.473 1.00 70.31 599 GLY A CA 1
ATOM 4667 C C . GLY A 1 599 ? 5.640 23.671 -1.164 1.00 70.31 599 GLY A C 1
ATOM 4668 O O . GLY A 1 599 ? 6.495 23.797 -0.283 1.00 70.31 599 GLY A O 1
ATOM 4669 N N . VAL A 1 600 ? 5.160 24.761 -1.789 1.00 77.44 600 VAL A N 1
ATOM 4670 C CA . VAL A 1 600 ? 5.745 26.123 -1.629 1.00 77.44 600 VAL A CA 1
ATOM 4671 C C . VAL A 1 600 ? 5.530 26.786 -0.255 1.00 77.44 600 VAL A C 1
ATOM 4673 O O . VAL A 1 600 ? 5.896 27.942 -0.069 1.00 77.44 600 VAL A O 1
ATOM 4676 N N . GLY A 1 601 ? 4.935 26.089 0.718 1.00 78.31 601 GLY A N 1
ATOM 4677 C CA . GLY A 1 601 ? 4.770 26.586 2.092 1.00 78.31 601 GLY A CA 1
ATOM 4678 C C . GLY A 1 601 ? 3.534 27.460 2.346 1.00 78.31 601 GLY A C 1
ATOM 4679 O O . GLY A 1 601 ? 3.499 28.164 3.352 1.00 78.31 601 GLY A O 1
ATOM 4680 N N . LYS A 1 602 ? 2.510 27.406 1.480 1.00 85.56 602 LYS A N 1
ATOM 4681 C CA . LYS A 1 602 ? 1.228 28.132 1.633 1.00 85.56 602 LYS A CA 1
ATOM 4682 C C . LYS A 1 602 ? 0.598 27.964 3.028 1.00 85.56 602 LYS A C 1
ATOM 4684 O O . LYS A 1 602 ? 0.367 28.954 3.718 1.00 85.56 602 LYS A O 1
ATOM 4689 N N . THR A 1 603 ? 0.375 26.725 3.469 1.00 81.94 603 THR A N 1
ATOM 4690 C CA . THR A 1 603 ? -0.234 26.401 4.772 1.00 81.94 603 THR A CA 1
ATOM 4691 C C . THR A 1 603 ? 0.619 26.891 5.952 1.00 81.94 603 THR A C 1
ATOM 4693 O O . THR A 1 603 ? 0.088 27.390 6.943 1.00 81.94 603 THR A O 1
ATOM 4696 N N . LEU A 1 604 ? 1.953 26.835 5.829 1.00 79.69 604 LEU A N 1
ATOM 4697 C CA . LEU A 1 604 ? 2.880 27.370 6.836 1.00 79.69 604 LEU A CA 1
ATOM 4698 C C . LEU A 1 604 ? 2.814 28.904 6.907 1.00 79.69 604 LEU A C 1
ATOM 4700 O O . LEU A 1 604 ? 2.809 29.466 8.000 1.00 79.69 604 LEU A O 1
ATOM 4704 N N . LEU A 1 605 ? 2.702 29.587 5.762 1.00 84.44 605 LEU A N 1
ATOM 4705 C CA . LEU A 1 605 ? 2.487 31.035 5.712 1.00 84.44 605 LEU A CA 1
ATOM 4706 C C . LEU A 1 605 ? 1.142 31.428 6.346 1.00 84.44 605 LEU A C 1
ATOM 4708 O O . LEU A 1 605 ? 1.085 32.423 7.062 1.00 84.44 605 LEU A O 1
ATOM 4712 N N . ILE A 1 606 ? 0.081 30.639 6.138 1.00 84.38 606 ILE A N 1
ATOM 4713 C CA . ILE A 1 606 ? -1.219 30.835 6.804 1.00 84.38 606 ILE A CA 1
ATOM 4714 C C . ILE A 1 606 ? -1.065 30.723 8.324 1.00 84.38 606 ILE A C 1
ATOM 4716 O O . ILE A 1 606 ? -1.486 31.628 9.043 1.00 84.38 606 ILE A O 1
ATOM 4720 N N . ALA A 1 607 ? -0.411 29.668 8.818 1.00 77.19 607 ALA A N 1
ATOM 4721 C CA . ALA A 1 607 ? -0.153 29.497 10.248 1.00 77.19 607 ALA A CA 1
ATOM 4722 C C . ALA A 1 607 ? 0.663 30.664 10.841 1.00 77.19 607 ALA A C 1
ATOM 4724 O O . ALA A 1 607 ? 0.339 31.152 11.925 1.00 77.19 607 ALA A O 1
ATOM 4725 N N . ALA A 1 608 ? 1.670 31.160 10.113 1.00 80.75 608 ALA A N 1
ATOM 4726 C CA . ALA A 1 608 ? 2.471 32.311 10.526 1.00 80.75 608 ALA A CA 1
ATOM 4727 C C . ALA A 1 608 ? 1.658 33.620 10.557 1.00 80.75 608 ALA A C 1
ATOM 4729 O O . ALA A 1 608 ? 1.702 34.331 11.559 1.00 80.75 608 ALA A O 1
ATOM 4730 N N . LEU A 1 609 ? 0.866 33.913 9.517 1.00 83.38 609 LEU A N 1
ATOM 4731 C CA . LEU A 1 609 ? -0.009 35.095 9.455 1.00 83.38 609 LEU A CA 1
ATOM 4732 C C . LEU A 1 609 ? -1.074 35.092 10.563 1.00 83.38 609 LEU A C 1
ATOM 4734 O O . LEU A 1 609 ? -1.364 36.138 11.142 1.00 83.38 609 LEU A O 1
ATOM 4738 N N . LEU A 1 610 ? -1.648 33.926 10.874 1.00 77.94 610 LEU A N 1
ATOM 4739 C CA . LEU A 1 610 ? -2.628 33.768 11.953 1.00 77.94 610 LEU A CA 1
ATOM 4740 C C . LEU A 1 610 ? -1.997 33.981 13.331 1.00 77.94 610 LEU A C 1
ATOM 4742 O O . LEU A 1 610 ? -2.574 34.683 14.161 1.00 77.94 610 LEU A O 1
ATOM 4746 N N . LYS A 1 611 ? -0.809 33.410 13.566 1.00 77.31 611 LYS A N 1
ATOM 4747 C CA . LYS A 1 611 ? -0.049 33.622 14.802 1.00 77.31 611 LYS A CA 1
ATOM 4748 C C . LYS A 1 611 ? 0.287 35.105 14.987 1.00 77.31 611 LYS A C 1
ATOM 4750 O O . LYS A 1 611 ? -0.022 35.673 16.030 1.00 77.31 611 LYS A O 1
ATOM 4755 N N . GLU A 1 612 ? 0.833 35.744 13.954 1.00 80.69 612 GLU A N 1
ATOM 4756 C CA . GLU A 1 612 ? 1.181 37.167 13.988 1.00 80.69 612 GLU A CA 1
ATOM 4757 C C . GLU A 1 612 ? -0.060 38.045 14.239 1.00 80.69 612 GLU A C 1
ATOM 4759 O O . GLU A 1 612 ? 0.005 38.995 15.013 1.00 80.69 612 GLU A O 1
ATOM 4764 N N . ALA A 1 613 ? -1.230 37.703 13.682 1.00 74.06 613 ALA A N 1
ATOM 4765 C CA . ALA A 1 613 ? -2.486 38.427 13.927 1.00 74.06 613 ALA A CA 1
ATOM 4766 C C . ALA A 1 613 ? -3.021 38.306 15.368 1.00 74.06 613 ALA A C 1
ATOM 4768 O O . ALA A 1 613 ? -3.712 39.217 15.844 1.00 74.06 613 ALA A O 1
ATOM 4769 N N . VAL A 1 614 ? -2.700 37.207 16.061 1.00 67.75 614 VAL A N 1
ATOM 4770 C CA . VAL A 1 614 ? -2.960 37.034 17.499 1.00 67.75 614 VAL A CA 1
ATOM 4771 C C . VAL A 1 614 ? -1.970 37.869 18.317 1.00 67.75 614 VAL A C 1
ATOM 4773 O O . VAL A 1 614 ? -2.400 38.656 19.164 1.00 67.75 614 VAL A O 1
ATOM 4776 N N . ASP A 1 615 ? -0.671 37.761 18.027 1.00 69.81 615 ASP A N 1
ATOM 4777 C CA . ASP A 1 615 ? 0.398 38.426 18.787 1.00 69.81 615 ASP A CA 1
ATOM 4778 C C . ASP A 1 615 ? 0.366 39.971 18.633 1.00 69.81 615 ASP A C 1
ATOM 4780 O O . ASP A 1 615 ? 0.578 40.705 19.601 1.00 69.81 615 ASP A O 1
ATOM 4784 N N . THR A 1 616 ? 0.011 40.494 17.451 1.00 64.62 616 THR A N 1
ATOM 4785 C CA . THR A 1 616 ? -0.027 41.947 17.135 1.00 64.62 616 THR A CA 1
ATOM 4786 C C . THR A 1 616 ? -1.305 42.682 17.557 1.00 64.62 616 THR A C 1
ATOM 4788 O O . THR A 1 616 ? -1.422 43.891 17.352 1.00 64.62 616 THR A O 1
ATOM 4791 N N . SER A 1 617 ? -2.269 42.000 18.187 1.00 57.41 617 SER A N 1
ATOM 4792 C CA . SER A 1 617 ? -3.536 42.597 18.653 1.00 57.41 617 SER A CA 1
ATOM 4793 C C . SER A 1 617 ? -4.475 43.154 17.561 1.00 57.41 617 SER A C 1
ATOM 4795 O O . SER A 1 617 ? -5.352 43.967 17.871 1.00 57.41 617 SER A O 1
ATOM 4797 N N . TYR A 1 618 ? -4.397 42.673 16.310 1.00 52.16 618 TYR A N 1
ATOM 4798 C CA . TYR A 1 618 ? -5.474 42.904 15.324 1.00 52.16 618 TYR A CA 1
ATOM 4799 C C . TYR A 1 618 ? -6.820 42.316 15.797 1.00 52.16 618 TYR A C 1
ATOM 4801 O O . TYR A 1 618 ? -7.875 42.934 15.596 1.00 52.16 618 TYR A O 1
ATOM 4809 N N . GLY A 1 619 ? -6.746 41.222 16.566 1.00 41.72 619 GLY A N 1
ATOM 4810 C CA . GLY A 1 619 ? -7.606 40.993 17.728 1.00 41.72 619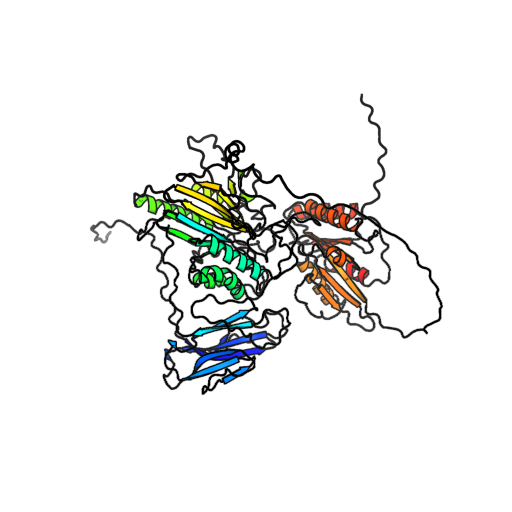 GLY A CA 1
ATOM 4811 C C . GLY A 1 619 ? -8.673 39.912 17.566 1.00 41.72 619 GLY A C 1
ATOM 4812 O O . GLY A 1 619 ? -9.427 39.914 16.600 1.00 41.72 619 GLY A O 1
ATOM 4813 N N . GLY A 1 620 ? -8.786 39.051 18.580 1.00 50.50 620 GLY A N 1
ATOM 4814 C CA . GLY A 1 620 ? -9.773 37.969 18.665 1.00 50.50 620 GLY A CA 1
ATOM 4815 C C . GLY A 1 620 ? -9.135 36.620 18.998 1.00 50.50 620 GLY A C 1
ATOM 4816 O O . GLY A 1 620 ? -8.005 36.350 18.602 1.00 50.50 620 GLY A O 1
ATOM 4817 N N . LEU A 1 621 ? -9.858 35.768 19.728 1.00 43.47 621 LEU A N 1
ATOM 4818 C CA . LEU A 1 621 ? -9.529 34.343 19.824 1.00 43.47 621 LEU A CA 1
ATOM 4819 C C . LEU A 1 621 ? -10.032 33.648 18.544 1.00 43.47 621 LEU A C 1
ATOM 4821 O O . LEU A 1 621 ? -11.179 33.895 18.166 1.00 43.47 621 LEU A O 1
ATOM 4825 N N . PRO A 1 622 ? -9.229 32.795 17.882 1.00 44.56 622 PRO A N 1
ATOM 4826 C CA . PRO A 1 622 ? -9.682 32.062 16.703 1.00 44.56 622 PRO A CA 1
ATOM 4827 C C . PRO A 1 622 ? -10.788 31.066 17.077 1.00 44.56 622 PRO A C 1
ATOM 4829 O O . PRO A 1 622 ? -10.656 30.301 18.035 1.00 44.56 622 PRO A O 1
ATOM 4832 N N . SER A 1 623 ? -11.880 31.073 16.312 1.00 39.03 623 SER A N 1
ATOM 4833 C CA . SER A 1 623 ? -13.016 30.164 16.481 1.00 39.03 623 SER A CA 1
ATOM 4834 C C . SER A 1 623 ? -12.979 29.053 15.432 1.00 39.03 623 SER A C 1
ATOM 4836 O O . SER A 1 623 ? -13.085 29.351 14.249 1.00 39.03 623 SER A O 1
ATOM 4838 N N . GLU A 1 624 ? -12.878 27.806 15.900 1.00 37.28 624 GLU A N 1
ATOM 4839 C CA . GLU A 1 624 ? -12.932 26.542 15.141 1.00 37.28 624 GLU A CA 1
ATOM 4840 C C . GLU A 1 624 ? -11.967 26.397 13.946 1.00 37.28 624 GLU A C 1
ATOM 4842 O O . GLU A 1 624 ? -12.133 26.976 12.877 1.00 37.28 624 GLU A O 1
ATOM 4847 N N . ILE A 1 625 ? -11.003 25.481 14.095 1.00 39.88 625 ILE A N 1
ATOM 4848 C CA . ILE A 1 625 ? -10.376 24.819 12.946 1.00 39.88 625 ILE A CA 1
ATOM 4849 C C . ILE A 1 625 ? -11.414 23.831 12.402 1.00 39.88 625 ILE A C 1
ATOM 4851 O O . ILE A 1 625 ? -11.649 22.785 13.007 1.00 39.88 625 ILE A O 1
ATOM 4855 N N . LEU A 1 626 ? -12.066 24.172 11.290 1.00 34.09 626 LEU A N 1
ATOM 4856 C CA . LEU A 1 626 ? -12.969 23.246 10.605 1.00 34.09 626 LEU A CA 1
ATOM 4857 C C . LEU A 1 626 ? -12.160 22.143 9.890 1.00 34.09 626 LEU A C 1
ATOM 4859 O O . LEU A 1 626 ? -11.097 22.445 9.342 1.00 34.09 626 LEU A O 1
ATOM 4863 N N . PRO A 1 627 ? -12.635 20.880 9.853 1.00 29.67 627 PRO A N 1
ATOM 4864 C CA . PRO A 1 627 ? -11.909 19.795 9.192 1.00 29.67 627 PRO A CA 1
ATOM 4865 C C . PRO A 1 627 ? -11.690 20.060 7.692 1.00 29.67 627 PRO A C 1
ATOM 4867 O O . PRO A 1 627 ? -12.620 20.531 7.023 1.00 29.67 627 PRO A O 1
ATOM 4870 N N . PRO A 1 628 ? -10.510 19.720 7.136 1.00 37.03 628 PRO A N 1
ATOM 4871 C CA . PRO A 1 628 ? -10.162 20.032 5.755 1.00 37.03 628 PRO A CA 1
ATOM 4872 C C . PRO A 1 628 ? -11.087 19.298 4.777 1.00 37.03 628 PRO A C 1
ATOM 4874 O O . PRO A 1 628 ? -10.986 18.094 4.560 1.00 37.03 628 PRO A O 1
ATOM 4877 N N . SER A 1 629 ? -12.011 20.042 4.169 1.00 38.31 629 SER A N 1
ATOM 4878 C CA . SER A 1 629 ? -12.748 19.590 2.989 1.00 38.31 629 SER A CA 1
ATOM 4879 C C . SER A 1 629 ? -12.914 20.743 1.997 1.00 38.31 629 SER A C 1
ATOM 4881 O O . SER A 1 629 ? -13.500 21.777 2.303 1.00 38.31 629 SER A O 1
ATOM 4883 N N . ASP A 1 630 ? -12.348 20.540 0.809 1.00 39.72 630 ASP A N 1
ATOM 4884 C CA . ASP A 1 630 ? -12.437 21.346 -0.418 1.00 39.72 630 ASP A CA 1
ATOM 4885 C C . ASP A 1 630 ? -11.853 22.781 -0.411 1.00 39.72 630 ASP A C 1
ATOM 4887 O O . ASP A 1 630 ? -11.655 23.350 -1.483 1.00 39.72 630 ASP A O 1
ATOM 4891 N N . SER A 1 631 ? -11.497 23.351 0.747 1.00 42.28 631 SER A N 1
ATOM 4892 C CA . SER A 1 631 ? -10.501 24.439 0.886 1.00 42.28 631 SER A CA 1
ATOM 4893 C C . SER A 1 631 ? -10.151 24.668 2.361 1.00 42.28 631 SER A C 1
ATOM 4895 O O . SER A 1 631 ? -11.049 24.609 3.200 1.00 42.28 631 SER A O 1
ATOM 4897 N N . ASN A 1 632 ? -8.892 24.986 2.693 1.00 46.50 632 ASN A N 1
ATOM 4898 C CA . ASN A 1 632 ? -8.541 25.379 4.065 1.00 46.50 632 ASN A CA 1
ATOM 4899 C C . ASN A 1 632 ? -9.109 26.777 4.335 1.00 46.50 632 ASN A C 1
ATOM 4901 O O . ASN A 1 632 ? -8.613 27.754 3.769 1.00 46.50 632 ASN A O 1
ATOM 4905 N N . ILE A 1 633 ? -10.151 26.852 5.169 1.00 49.47 633 ILE A N 1
ATOM 4906 C CA . ILE A 1 633 ? -10.780 28.099 5.611 1.00 49.47 633 ILE A CA 1
ATOM 4907 C C . ILE A 1 633 ? -10.446 28.326 7.084 1.00 49.47 633 ILE A C 1
ATOM 4909 O O . ILE A 1 633 ? -10.871 27.540 7.928 1.00 49.47 633 ILE A O 1
ATOM 4913 N N . THR A 1 634 ? -9.753 29.423 7.395 1.00 54.88 634 THR A N 1
ATOM 4914 C CA . THR A 1 634 ? -9.481 29.823 8.788 1.00 54.88 634 THR A CA 1
ATOM 4915 C C . THR A 1 634 ? -9.953 31.247 9.041 1.00 54.88 634 THR A C 1
ATOM 4917 O O . THR A 1 634 ? -9.606 32.157 8.283 1.00 54.88 634 THR A O 1
ATOM 4920 N N . GLU A 1 635 ? -10.744 31.446 10.098 1.00 54.94 635 GLU A N 1
ATOM 4921 C CA . GLU A 1 635 ? -11.429 32.712 10.380 1.00 54.94 635 GLU A CA 1
ATOM 4922 C C . GLU A 1 635 ? -10.815 33.485 11.557 1.00 54.94 635 GLU A C 1
ATOM 4924 O O . GLU A 1 635 ? -10.653 32.966 12.662 1.00 54.94 635 GLU A O 1
ATOM 4929 N N . LEU A 1 636 ? -10.532 34.770 11.331 1.00 54.09 636 LEU A N 1
ATOM 4930 C CA . LEU A 1 636 ? -10.182 35.746 12.361 1.00 54.09 636 LEU A CA 1
ATOM 4931 C C . LEU A 1 636 ? -11.411 36.622 12.656 1.00 54.09 636 LEU A C 1
ATOM 4933 O O . LEU A 1 636 ? -11.845 37.397 11.797 1.00 54.09 636 LEU A O 1
ATOM 4937 N N . GLN A 1 637 ? -11.975 36.512 13.864 1.00 53.16 637 GLN A N 1
ATOM 4938 C CA . GLN A 1 637 ? -13.148 37.280 14.298 1.00 53.16 637 GLN A CA 1
ATOM 4939 C C . GLN A 1 637 ? -12.759 38.389 15.284 1.00 53.16 637 GLN A C 1
ATOM 4941 O O . GLN A 1 637 ? -12.303 38.119 16.394 1.00 53.16 637 GLN A O 1
ATOM 4946 N N . ARG A 1 638 ? -12.999 39.650 14.903 1.00 52.94 638 ARG A N 1
ATOM 4947 C CA . ARG A 1 638 ? -12.569 40.807 15.698 1.00 52.94 638 ARG A CA 1
ATOM 4948 C C . ARG A 1 638 ? -13.422 41.035 16.950 1.00 52.94 638 ARG A C 1
ATOM 4950 O O . ARG A 1 638 ? -14.640 41.159 16.862 1.00 52.94 638 ARG A O 1
ATOM 4957 N N . GLY A 1 639 ? -12.767 41.172 18.106 1.00 48.84 639 GLY A N 1
ATOM 4958 C CA . GLY A 1 639 ? -13.408 41.384 19.413 1.00 48.84 639 GLY A CA 1
ATOM 4959 C C . GLY A 1 639 ? -13.127 42.747 20.059 1.00 48.84 639 GLY A C 1
ATOM 4960 O O . GLY A 1 639 ? -12.372 42.817 21.024 1.00 48.84 639 GLY A O 1
ATOM 4961 N N . ALA A 1 640 ? -13.750 43.824 19.567 1.00 43.03 640 ALA A N 1
ATOM 4962 C CA . ALA A 1 640 ? -13.810 45.133 20.240 1.00 43.03 640 ALA A CA 1
ATOM 4963 C C . ALA A 1 640 ? -15.095 45.892 19.840 1.00 43.03 640 ALA A C 1
ATOM 4965 O O . ALA A 1 640 ? -15.682 45.601 18.799 1.00 43.03 640 ALA A O 1
ATOM 4966 N N . GLU A 1 641 ? -15.565 46.840 20.661 1.00 46.16 641 GLU A N 1
ATOM 4967 C CA . GLU A 1 641 ? -16.918 47.411 20.530 1.00 46.16 641 GLU A CA 1
ATOM 4968 C C . GLU A 1 641 ? -17.237 48.017 19.146 1.00 46.16 641 GLU A C 1
ATOM 4970 O O . GLU A 1 641 ? -16.700 49.050 18.750 1.00 46.16 641 GLU A O 1
ATOM 4975 N N . GLY A 1 642 ? -18.216 47.420 18.455 1.00 48.56 642 GLY A N 1
ATOM 4976 C CA . GLY A 1 642 ? -18.943 48.037 17.337 1.00 48.56 642 GLY A CA 1
ATOM 4977 C C . GLY A 1 642 ? -18.676 47.462 15.944 1.00 48.56 642 GLY A C 1
ATOM 4978 O O . GLY A 1 642 ? -19.501 47.678 15.055 1.00 48.56 642 GLY A O 1
ATOM 4979 N N . ASP A 1 643 ? -17.599 46.700 15.752 1.00 54.12 643 ASP A N 1
ATOM 4980 C CA . ASP A 1 643 ? -17.262 46.040 14.484 1.00 54.12 643 ASP A CA 1
ATOM 4981 C C . ASP A 1 643 ? -17.277 44.514 14.663 1.00 54.12 643 ASP A C 1
ATOM 4983 O O . ASP A 1 643 ? -16.791 43.990 15.658 1.00 54.12 643 ASP A O 1
ATOM 4987 N N . THR A 1 644 ? -17.880 43.806 13.707 1.00 57.41 644 THR A N 1
ATOM 4988 C CA . THR A 1 644 ? -18.050 42.336 13.710 1.00 57.41 644 THR A CA 1
ATOM 4989 C C . THR A 1 644 ? -17.607 41.741 12.373 1.00 57.41 644 THR A C 1
ATOM 4991 O O . THR A 1 644 ? -18.207 40.800 11.848 1.00 57.41 644 THR A O 1
ATOM 4994 N N . SER A 1 645 ? -16.591 42.356 11.768 1.00 63.44 645 SER A N 1
ATOM 4995 C CA . SER A 1 645 ? -15.944 41.860 10.556 1.00 63.44 645 SER A CA 1
ATOM 4996 C C . SER A 1 645 ? -15.184 40.556 10.827 1.00 63.44 645 SER A C 1
ATOM 4998 O O . SER A 1 645 ? -14.551 40.402 11.874 1.00 63.44 645 SER A O 1
ATOM 5000 N N . VAL A 1 646 ? -15.257 39.631 9.870 1.00 68.88 646 VAL A N 1
ATOM 5001 C CA . VAL A 1 646 ? -14.591 38.321 9.903 1.00 68.88 646 VAL A CA 1
ATOM 5002 C C . VAL A 1 646 ? -13.686 38.223 8.684 1.00 68.88 646 VAL A C 1
ATOM 5004 O O . VAL A 1 646 ? -14.150 38.443 7.561 1.00 68.88 646 VAL A O 1
ATOM 5007 N N . VAL A 1 647 ? -12.407 37.917 8.899 1.00 73.50 647 VAL A N 1
ATOM 5008 C CA . VAL A 1 647 ? -11.435 37.690 7.822 1.00 73.50 647 VAL A CA 1
ATOM 5009 C C . VAL A 1 647 ? -11.197 36.193 7.693 1.00 73.50 647 VAL A C 1
ATOM 5011 O O . VAL A 1 647 ? -10.645 35.580 8.602 1.00 73.50 647 VAL A O 1
ATOM 5014 N N . SER A 1 648 ? -11.610 35.613 6.569 1.00 76.50 648 SER A N 1
ATOM 5015 C CA . SER A 1 648 ? -11.442 34.192 6.269 1.00 76.50 648 SER A CA 1
ATOM 5016 C C . SER A 1 648 ? -10.302 34.032 5.259 1.00 76.50 648 SER A C 1
ATOM 5018 O O . SER A 1 648 ? -10.404 34.521 4.127 1.00 76.50 648 SER A O 1
ATOM 5020 N N . PHE A 1 649 ? -9.225 33.345 5.638 1.00 81.00 649 PHE A N 1
ATOM 5021 C CA . PHE A 1 649 ? -8.174 32.911 4.709 1.00 81.00 649 PHE A CA 1
ATOM 5022 C C . PHE A 1 649 ? -8.634 31.642 3.987 1.00 81.00 649 PHE A C 1
ATOM 5024 O O . PHE A 1 649 ? -9.177 30.766 4.642 1.00 81.00 649 PHE A O 1
ATOM 5031 N N . TRP A 1 650 ? -8.455 31.559 2.666 1.00 78.88 650 TRP A N 1
ATOM 5032 C CA . TRP A 1 650 ? -8.876 30.434 1.818 1.00 78.88 650 TRP A CA 1
ATOM 5033 C C . TRP A 1 650 ? -7.692 29.918 0.991 1.00 78.88 650 TRP A C 1
ATOM 5035 O O . TRP A 1 650 ? -7.271 30.592 0.046 1.00 78.88 650 TRP A O 1
ATOM 5045 N N . GLU A 1 651 ? -7.176 28.734 1.316 1.00 80.81 651 GLU A N 1
ATOM 5046 C CA . GLU A 1 651 ? -6.075 28.100 0.575 1.00 80.81 651 GLU A CA 1
ATOM 5047 C C . GLU A 1 651 ? -6.559 27.294 -0.642 1.00 80.81 651 GLU A C 1
ATOM 5049 O O . GLU A 1 651 ? -7.581 26.608 -0.576 1.00 80.81 651 GLU A O 1
ATOM 5054 N N . ASN A 1 652 ? -5.798 27.345 -1.739 1.00 72.94 652 ASN A N 1
ATOM 5055 C CA . ASN A 1 652 ? -6.006 26.563 -2.957 1.00 72.94 652 ASN A CA 1
ATOM 5056 C C . ASN A 1 652 ? -4.833 25.586 -3.208 1.00 72.94 652 ASN A C 1
ATOM 5058 O O . ASN A 1 652 ? -3.751 26.006 -3.627 1.00 72.94 652 ASN A O 1
ATOM 5062 N N . SER A 1 653 ? -5.051 24.290 -2.970 1.00 58.62 653 SER A N 1
ATOM 5063 C CA . SER A 1 653 ? -4.194 23.178 -3.431 1.00 58.62 653 SER A CA 1
ATOM 5064 C C . SER A 1 653 ? -4.595 22.714 -4.844 1.00 58.62 653 SER A C 1
ATOM 5066 O O . SER A 1 653 ? -5.647 23.111 -5.360 1.00 58.62 653 SER A O 1
ATOM 5068 N N . TYR A 1 654 ? -3.757 21.918 -5.526 1.00 55.88 654 TYR A N 1
ATOM 5069 C CA . TYR A 1 654 ? -3.944 21.652 -6.969 1.00 55.88 654 TYR A CA 1
ATOM 5070 C C . TYR A 1 654 ? -5.139 20.750 -7.312 1.00 55.88 654 TYR A C 1
ATOM 5072 O O . TYR A 1 654 ? -5.550 20.676 -8.471 1.00 55.88 654 TYR A O 1
ATOM 5080 N N . THR A 1 655 ? -5.754 20.133 -6.309 1.00 42.94 655 THR A N 1
ATOM 5081 C CA . THR A 1 655 ? -6.898 19.221 -6.424 1.00 42.94 655 THR A CA 1
ATOM 5082 C C . THR A 1 655 ? -8.230 19.903 -6.776 1.00 42.94 655 THR A C 1
ATOM 5084 O O . THR A 1 655 ? -9.108 19.252 -7.342 1.00 42.94 655 THR A O 1
ATOM 5087 N N . TYR A 1 656 ? -8.402 21.210 -6.531 1.00 47.06 656 TYR A N 1
ATOM 5088 C CA . TYR A 1 656 ? -9.711 21.892 -6.645 1.00 47.06 656 TYR A CA 1
ATOM 5089 C C . TYR A 1 656 ? -9.900 22.725 -7.917 1.00 47.06 656 TYR A C 1
ATOM 5091 O O . TYR A 1 656 ? -10.468 23.821 -7.940 1.00 47.06 656 TYR A O 1
ATOM 5099 N N . THR A 1 657 ? -9.497 22.138 -9.039 1.00 48.41 657 THR A N 1
ATOM 5100 C CA . THR A 1 657 ? -9.531 22.738 -10.376 1.00 48.41 657 THR A CA 1
ATOM 5101 C C . THR A 1 657 ? -10.902 23.245 -10.841 1.00 48.41 657 THR A C 1
ATOM 5103 O O . THR A 1 657 ? -10.969 24.223 -11.585 1.00 48.41 657 THR A O 1
ATOM 5106 N N . ARG A 1 658 ? -12.024 22.655 -10.409 1.00 46.97 658 ARG A N 1
ATOM 5107 C CA . ARG A 1 658 ? -13.373 23.174 -10.741 1.00 46.97 658 ARG A CA 1
ATOM 5108 C C . ARG A 1 658 ? -13.814 24.364 -9.867 1.00 46.97 658 ARG A C 1
ATOM 5110 O O . ARG A 1 658 ? -14.774 25.041 -10.234 1.00 46.97 658 ARG A O 1
ATOM 5117 N N . LEU A 1 659 ? -13.113 24.665 -8.767 1.00 49.38 659 LEU A N 1
ATOM 5118 C CA . LEU A 1 659 ? -13.477 25.724 -7.813 1.00 49.38 659 LEU A CA 1
ATOM 5119 C C . LEU A 1 659 ? -12.763 27.068 -8.038 1.00 49.38 659 LEU A C 1
ATOM 5121 O O . LEU A 1 659 ? -13.165 28.047 -7.410 1.00 49.38 659 LEU A O 1
ATOM 5125 N N . LEU A 1 660 ? -11.787 27.178 -8.956 1.00 56.16 660 LEU A N 1
ATOM 5126 C CA . LEU A 1 660 ? -11.065 28.440 -9.233 1.00 56.16 660 LEU A CA 1
ATOM 5127 C C . LEU A 1 660 ? -11.980 29.688 -9.315 1.00 56.16 660 LEU A C 1
ATOM 5129 O O . LEU A 1 660 ? -11.669 30.687 -8.663 1.00 56.16 660 LEU A O 1
ATOM 5133 N N . PRO A 1 661 ? -13.128 29.676 -10.030 1.00 59.16 661 PRO A N 1
ATOM 5134 C CA . PRO A 1 661 ? -14.018 30.836 -10.069 1.00 59.16 661 PRO A CA 1
ATOM 5135 C C . PRO A 1 661 ? -14.566 31.246 -8.692 1.00 59.16 661 PRO A C 1
ATOM 5137 O O . PRO A 1 661 ? -14.704 32.435 -8.422 1.00 59.16 661 PRO A O 1
ATOM 5140 N N . ILE A 1 662 ? -14.843 30.283 -7.810 1.00 61.22 662 ILE A N 1
ATOM 5141 C CA . ILE A 1 662 ? -15.351 30.497 -6.444 1.00 61.22 662 ILE A CA 1
ATOM 5142 C C . ILE A 1 662 ? -14.219 30.932 -5.498 1.00 61.22 662 ILE A C 1
ATOM 5144 O O . ILE A 1 662 ? -14.456 31.690 -4.554 1.00 61.22 662 ILE A O 1
ATOM 5148 N N . MET A 1 663 ? -12.977 30.516 -5.768 1.00 67.69 663 MET A N 1
ATOM 5149 C CA . MET A 1 663 ? -11.804 31.003 -5.042 1.00 67.69 663 MET A CA 1
ATOM 5150 C C . MET A 1 663 ? -11.601 32.503 -5.264 1.00 67.69 663 MET A C 1
ATOM 5152 O O . MET A 1 663 ? -11.549 33.251 -4.294 1.00 67.69 663 MET A O 1
ATOM 5156 N N . PHE A 1 664 ? -11.601 32.973 -6.512 1.00 73.44 664 PHE A N 1
ATOM 5157 C CA . PHE A 1 664 ? -11.307 34.381 -6.809 1.00 73.44 664 PHE A CA 1
ATOM 5158 C C . PHE A 1 664 ? -12.523 35.331 -6.767 1.00 73.44 664 PHE A C 1
ATOM 5160 O O . PHE A 1 664 ? -12.345 36.550 -6.716 1.00 73.44 664 PHE A O 1
ATOM 5167 N N . VAL A 1 665 ? -13.763 34.825 -6.760 1.00 72.62 665 VAL A N 1
ATOM 5168 C CA . VAL A 1 665 ? -14.968 35.660 -6.581 1.00 72.62 665 VAL A CA 1
ATOM 5169 C C . VAL A 1 665 ? -15.057 36.203 -5.151 1.00 72.62 665 VAL A C 1
ATOM 5171 O O . VAL A 1 665 ? -14.974 35.467 -4.173 1.00 72.62 665 VAL A O 1
ATOM 5174 N N . ASN A 1 666 ? -15.288 37.516 -5.042 1.00 75.00 666 ASN A N 1
ATOM 5175 C CA . ASN A 1 666 ? -15.409 38.274 -3.787 1.00 75.00 666 ASN A CA 1
ATOM 5176 C C . ASN A 1 666 ? -14.178 38.215 -2.856 1.00 75.00 666 ASN A C 1
ATOM 5178 O O . ASN A 1 666 ? -14.278 38.623 -1.699 1.00 75.00 666 ASN A O 1
ATOM 5182 N N . ALA A 1 667 ? -13.017 37.779 -3.356 1.00 82.94 667 ALA A N 1
ATOM 5183 C CA . ALA A 1 667 ? -11.746 37.959 -2.666 1.00 82.94 667 ALA A CA 1
ATOM 5184 C C . ALA A 1 667 ? -11.467 39.459 -2.445 1.00 82.94 667 ALA A C 1
ATOM 5186 O O . ALA A 1 667 ? -11.589 40.263 -3.370 1.00 82.94 667 ALA A O 1
ATOM 5187 N N . ALA A 1 668 ? -11.099 39.836 -1.221 1.00 85.31 668 ALA A N 1
ATOM 5188 C CA . ALA A 1 668 ? -10.655 41.180 -0.860 1.00 85.31 668 ALA A CA 1
ATOM 5189 C C . ALA A 1 668 ? -9.174 41.399 -1.214 1.00 85.31 668 ALA A C 1
ATOM 5191 O O . ALA A 1 668 ? -8.804 42.489 -1.640 1.00 85.31 668 ALA A O 1
ATOM 5192 N N . VAL A 1 669 ? -8.356 40.349 -1.079 1.00 89.25 669 VAL A N 1
ATOM 5193 C CA . VAL A 1 669 ? -6.947 40.281 -1.500 1.00 89.25 669 VAL A CA 1
ATOM 5194 C C . VAL A 1 669 ? -6.670 38.875 -2.041 1.00 89.25 669 VAL A C 1
ATOM 5196 O O . VAL A 1 669 ? -7.223 37.894 -1.530 1.00 89.25 669 VAL A O 1
ATOM 5199 N N . VAL A 1 670 ? -5.811 38.772 -3.055 1.00 88.88 670 VAL A N 1
ATOM 5200 C CA . VAL A 1 670 ? -5.213 37.505 -3.500 1.00 88.88 670 VAL A CA 1
ATOM 5201 C C . VAL A 1 670 ? -3.722 37.515 -3.178 1.00 88.88 670 VAL A C 1
ATOM 5203 O O . VAL A 1 670 ? -3.022 38.443 -3.580 1.00 88.88 670 VAL A O 1
ATOM 5206 N N . LEU A 1 671 ? -3.233 36.481 -2.497 1.00 91.75 671 LEU A N 1
ATOM 5207 C CA . LEU A 1 671 ? -1.810 36.195 -2.340 1.00 91.75 671 LEU A CA 1
ATOM 5208 C C . LEU A 1 671 ? -1.426 35.073 -3.303 1.00 91.75 671 LEU A C 1
ATOM 5210 O O . LEU A 1 671 ? -2.056 34.013 -3.296 1.00 91.75 671 LEU A O 1
ATOM 5214 N N . PHE A 1 672 ? -0.394 35.301 -4.111 1.00 88.62 672 PHE A N 1
ATOM 5215 C CA . PHE A 1 672 ? 0.218 34.262 -4.925 1.00 88.62 672 PHE A CA 1
ATOM 5216 C C . PHE A 1 672 ? 1.578 33.854 -4.364 1.00 88.62 672 PHE A C 1
ATOM 5218 O O . PHE A 1 672 ? 2.550 34.605 -4.466 1.00 88.62 672 PHE A O 1
ATOM 5225 N N . CYS A 1 673 ? 1.634 32.664 -3.779 1.00 88.38 673 CYS A N 1
ATOM 5226 C CA . CYS A 1 673 ? 2.793 32.118 -3.093 1.00 88.38 673 CYS A CA 1
ATOM 5227 C C . CYS A 1 673 ? 3.685 31.302 -4.036 1.00 88.38 673 CYS A C 1
ATOM 5229 O O . CYS A 1 673 ? 3.209 30.493 -4.836 1.00 88.38 673 CYS A O 1
ATOM 5231 N N . PHE A 1 674 ? 4.995 31.480 -3.900 1.00 84.06 674 PHE A N 1
ATOM 5232 C CA . PHE A 1 674 ? 6.023 30.701 -4.589 1.00 84.06 674 PHE A CA 1
ATOM 5233 C C . PHE A 1 674 ? 7.243 30.567 -3.668 1.00 84.06 674 PHE A C 1
ATOM 5235 O O . PHE A 1 674 ? 7.522 31.485 -2.902 1.00 84.06 674 PHE A O 1
ATOM 5242 N N . SER A 1 675 ? 7.981 29.457 -3.725 1.00 82.06 675 SER A N 1
ATOM 5243 C CA . SER A 1 675 ? 9.230 29.330 -2.957 1.00 82.06 675 SER A CA 1
ATOM 5244 C C . SER A 1 675 ? 10.334 30.179 -3.595 1.00 82.06 675 SER A C 1
ATOM 5246 O O . SER A 1 675 ? 10.478 30.169 -4.821 1.00 82.06 675 SER A O 1
ATOM 5248 N N . LEU A 1 676 ? 11.109 30.902 -2.782 1.00 76.62 676 LEU A N 1
ATOM 5249 C CA . LEU A 1 676 ? 12.275 31.677 -3.236 1.00 76.62 676 LEU A CA 1
ATOM 5250 C C . LEU A 1 676 ? 13.487 30.792 -3.568 1.00 76.62 676 LEU A C 1
ATOM 5252 O O . LEU A 1 676 ? 14.367 31.226 -4.306 1.00 76.62 676 LEU A O 1
ATOM 5256 N N . ASP A 1 677 ? 13.500 29.583 -3.014 1.00 68.56 677 ASP A N 1
ATOM 5257 C CA . ASP A 1 677 ? 14.587 28.604 -2.890 1.00 68.56 677 ASP A CA 1
ATOM 5258 C C . ASP A 1 677 ? 14.284 27.276 -3.615 1.00 68.56 677 ASP A C 1
ATOM 5260 O O . ASP A 1 677 ? 14.839 26.229 -3.288 1.00 68.56 677 ASP A O 1
ATOM 5264 N N . PHE A 1 678 ? 13.328 27.291 -4.547 1.00 59.84 678 PHE A N 1
ATOM 5265 C CA . PHE A 1 678 ? 12.817 26.077 -5.180 1.00 59.84 678 PHE A CA 1
ATOM 5266 C C . PHE A 1 678 ? 13.894 25.347 -6.001 1.00 59.84 678 PHE A C 1
ATOM 5268 O O . PHE A 1 678 ? 14.631 25.980 -6.755 1.00 59.84 678 PHE A O 1
ATOM 5275 N N . MET A 1 679 ? 13.923 24.010 -5.924 1.00 49.06 679 MET A N 1
ATOM 5276 C CA . MET A 1 679 ? 14.809 23.146 -6.724 1.00 49.06 679 MET A CA 1
ATOM 5277 C C . MET A 1 679 ? 14.311 22.998 -8.173 1.00 49.06 679 MET A C 1
ATOM 5279 O O . MET A 1 679 ? 13.989 21.914 -8.650 1.00 49.06 679 MET A O 1
ATOM 5283 N N . GLY A 1 680 ? 14.245 24.128 -8.871 1.00 55.56 680 GLY A N 1
ATOM 5284 C CA . GLY A 1 680 ? 13.815 24.279 -10.256 1.00 55.56 680 GLY A CA 1
ATOM 5285 C C . GLY A 1 680 ? 14.072 25.711 -10.717 1.00 55.56 680 GLY A C 1
ATOM 5286 O O . GLY A 1 680 ? 14.724 26.492 -10.018 1.00 55.56 680 GLY A O 1
ATOM 5287 N N . SER A 1 681 ? 13.567 26.108 -11.883 1.00 60.41 681 SER A N 1
ATOM 5288 C CA . SER A 1 681 ? 13.661 27.512 -12.270 1.00 60.41 681 SER A CA 1
ATOM 5289 C C . SER A 1 681 ? 12.575 28.312 -11.554 1.00 60.41 681 SER A C 1
ATOM 5291 O O . SER A 1 681 ? 11.398 27.957 -11.592 1.00 60.41 681 SER A O 1
ATOM 5293 N N . VAL A 1 682 ? 12.925 29.458 -10.957 1.00 62.75 682 VAL A N 1
ATOM 5294 C CA . VAL A 1 682 ? 11.907 30.437 -10.521 1.00 62.75 682 VAL A CA 1
ATOM 5295 C C . VAL A 1 682 ? 10.987 30.778 -11.694 1.00 62.75 682 VAL A C 1
ATOM 5297 O O . VAL A 1 682 ? 9.780 30.895 -11.519 1.00 62.75 682 VAL A O 1
ATOM 5300 N N . GLU A 1 683 ? 11.543 30.842 -12.900 1.00 65.75 683 GLU A N 1
ATOM 5301 C CA . GLU A 1 683 ? 10.851 30.962 -14.174 1.00 65.75 683 GLU A CA 1
ATOM 5302 C C . GLU A 1 683 ? 9.693 29.960 -14.359 1.00 65.75 683 GLU A C 1
ATOM 5304 O O . GLU A 1 683 ? 8.654 30.376 -14.862 1.00 65.75 683 GLU A O 1
ATOM 5309 N N . ASP A 1 684 ? 9.787 28.717 -13.874 1.00 67.19 684 ASP A N 1
ATOM 5310 C CA . ASP A 1 684 ? 8.698 27.727 -13.952 1.00 67.19 684 ASP A CA 1
ATOM 5311 C C . ASP A 1 684 ? 7.507 28.151 -13.068 1.00 67.19 684 ASP A C 1
ATOM 5313 O O . ASP A 1 684 ? 6.346 28.139 -13.491 1.00 67.19 684 ASP A O 1
ATOM 5317 N N . HIS A 1 685 ? 7.795 28.642 -11.855 1.00 68.06 685 HIS A N 1
ATOM 5318 C CA . HIS A 1 685 ? 6.792 29.253 -10.974 1.00 68.06 685 HIS A CA 1
ATOM 5319 C C . HIS A 1 685 ? 6.207 30.540 -11.583 1.00 68.06 685 HIS A C 1
ATOM 5321 O O . HIS A 1 685 ? 5.015 30.815 -11.417 1.00 68.06 685 HIS A O 1
ATOM 5327 N N . LEU A 1 686 ? 7.016 31.321 -12.312 1.00 71.88 686 LEU A N 1
ATOM 5328 C CA . LEU A 1 686 ? 6.559 32.526 -13.009 1.00 71.88 686 LEU A CA 1
ATOM 5329 C C . LEU A 1 686 ? 5.695 32.203 -14.239 1.00 71.88 686 LEU A C 1
ATOM 5331 O O . LEU A 1 686 ? 4.752 32.948 -14.495 1.00 71.88 686 LEU A O 1
ATOM 5335 N N . GLU A 1 687 ? 5.944 31.104 -14.958 1.00 71.62 687 GLU A N 1
ATOM 5336 C CA . GLU A 1 687 ? 5.079 30.634 -16.051 1.00 71.62 687 GLU A CA 1
ATOM 5337 C C . GLU A 1 687 ? 3.729 30.128 -15.526 1.00 71.62 687 GLU A C 1
ATOM 5339 O O . GLU A 1 687 ? 2.683 30.503 -16.064 1.00 71.62 687 GLU A O 1
ATOM 5344 N N . VAL A 1 688 ? 3.719 29.350 -14.436 1.00 69.25 688 VAL A N 1
ATOM 5345 C CA . VAL A 1 688 ? 2.475 28.917 -13.772 1.00 69.25 688 VAL A CA 1
ATOM 5346 C C . VAL A 1 688 ? 1.678 30.123 -13.261 1.00 69.25 688 VAL A C 1
ATOM 5348 O O . VAL A 1 688 ? 0.460 30.191 -13.457 1.00 69.25 688 VAL A O 1
ATOM 5351 N N . LEU A 1 689 ? 2.358 31.115 -12.677 1.00 73.12 689 LEU A N 1
ATOM 5352 C CA . LEU A 1 689 ? 1.765 32.398 -12.300 1.00 73.12 689 LEU A CA 1
ATOM 5353 C C . LEU A 1 689 ? 1.215 33.147 -13.525 1.00 73.12 689 LEU A C 1
ATOM 5355 O O . LEU A 1 689 ? 0.058 33.565 -13.510 1.00 73.12 689 LEU A O 1
ATOM 5359 N N . GLN A 1 690 ? 1.991 33.288 -14.607 1.00 74.12 690 GLN A N 1
ATOM 5360 C CA . GLN A 1 690 ? 1.542 33.948 -15.839 1.00 74.12 690 GLN A CA 1
ATOM 5361 C C . GLN A 1 690 ? 0.262 33.302 -16.373 1.00 74.12 690 GLN A C 1
ATOM 5363 O O . GLN A 1 690 ? -0.723 33.996 -16.623 1.00 74.12 690 GLN A O 1
ATOM 5368 N N . TRP A 1 691 ? 0.257 31.975 -16.496 1.00 67.19 691 TRP A N 1
ATOM 5369 C CA . TRP A 1 691 ? -0.872 31.210 -17.011 1.00 67.19 691 TRP A CA 1
ATOM 5370 C C . TRP A 1 691 ? -2.134 31.372 -16.141 1.00 67.19 691 TRP A C 1
ATOM 5372 O O . TRP A 1 691 ? -3.219 31.611 -16.681 1.00 67.19 691 TRP A O 1
ATOM 5382 N N . LYS A 1 692 ? -2.013 31.355 -14.805 1.00 70.75 692 LYS A N 1
ATOM 5383 C CA . LYS A 1 692 ? -3.147 31.619 -13.895 1.00 70.75 692 LYS A CA 1
ATOM 5384 C C . LYS A 1 692 ? -3.692 33.045 -14.030 1.00 70.75 692 LYS A C 1
ATOM 5386 O O . LYS A 1 692 ? -4.907 33.240 -14.085 1.00 70.75 692 LYS A O 1
ATOM 5391 N N . LEU A 1 693 ? -2.817 34.046 -14.149 1.00 71.56 693 LEU A N 1
ATOM 5392 C CA . LEU A 1 693 ? -3.209 35.451 -14.336 1.00 71.56 693 LEU A CA 1
ATOM 5393 C C . LEU A 1 693 ? -3.844 35.708 -15.712 1.00 71.56 693 LEU A C 1
ATOM 5395 O O . LEU A 1 693 ? -4.780 36.504 -15.823 1.00 71.56 693 LEU A O 1
ATOM 5399 N N . GLU A 1 694 ? -3.380 35.021 -16.758 1.00 69.00 694 GLU A N 1
ATOM 5400 C CA . GLU A 1 694 ? -4.024 35.016 -18.076 1.00 69.00 694 GLU A CA 1
ATOM 5401 C C . GLU A 1 694 ? -5.401 34.331 -18.025 1.00 69.00 694 GLU A C 1
ATOM 5403 O O . GLU A 1 694 ? -6.350 34.834 -18.631 1.00 69.00 694 GLU A O 1
ATOM 5408 N N . GLY A 1 695 ? -5.551 33.267 -17.225 1.00 67.19 695 GLY A N 1
ATOM 5409 C CA . GLY A 1 695 ? -6.836 32.634 -16.906 1.00 67.19 695 GLY A CA 1
ATOM 5410 C C . GLY A 1 695 ? -7.832 33.591 -16.238 1.00 67.19 695 GLY A C 1
ATOM 5411 O O . GLY A 1 695 ? -8.979 33.691 -16.682 1.00 67.19 695 GLY A O 1
ATOM 5412 N N . LEU A 1 696 ? -7.388 34.378 -15.251 1.00 65.44 696 LEU A N 1
ATOM 5413 C CA . LEU A 1 696 ? -8.184 35.457 -14.638 1.00 65.44 696 LEU A CA 1
ATOM 5414 C C . LEU A 1 696 ? -8.529 36.597 -15.616 1.00 65.44 696 LEU A C 1
ATOM 5416 O O . LEU A 1 696 ? -9.487 37.333 -15.392 1.00 65.44 696 LEU A O 1
ATOM 5420 N N . CYS A 1 697 ? -7.780 36.742 -16.712 1.00 61.44 697 CYS A N 1
ATOM 5421 C CA . CYS A 1 697 ? -8.054 37.699 -17.791 1.00 61.44 697 CYS A CA 1
ATOM 5422 C C . CYS A 1 697 ? -8.828 37.086 -18.981 1.00 61.44 697 CYS A C 1
ATOM 5424 O O . CYS A 1 697 ? -8.966 37.740 -20.023 1.00 61.44 697 CYS A O 1
ATOM 5426 N N . SER A 1 698 ? -9.292 35.836 -18.866 1.00 62.16 698 SER A N 1
ATOM 5427 C CA . SER A 1 698 ? -9.983 35.109 -19.939 1.00 62.16 698 SER A CA 1
ATOM 5428 C C . SER A 1 698 ? -11.417 35.610 -20.181 1.00 62.16 698 SER A C 1
ATOM 5430 O O . SER A 1 698 ? -11.933 36.481 -19.481 1.00 62.16 698 SER A O 1
ATOM 5432 N N . ARG A 1 699 ? -12.084 35.080 -21.217 1.00 54.75 699 ARG A N 1
ATOM 5433 C CA . ARG A 1 699 ? -13.470 35.462 -21.559 1.00 54.75 699 ARG A CA 1
ATOM 5434 C C . ARG A 1 699 ? -14.518 34.929 -20.585 1.00 54.75 699 ARG A C 1
ATOM 5436 O O . ARG A 1 699 ? -15.622 35.466 -20.562 1.00 54.75 699 ARG A O 1
ATOM 5443 N N . ASP A 1 700 ? -14.166 33.899 -19.825 1.00 52.84 700 ASP A N 1
ATOM 5444 C CA . ASP A 1 700 ? -15.078 33.143 -18.967 1.00 52.84 700 ASP A CA 1
ATOM 5445 C C . ASP A 1 700 ? -15.049 33.648 -17.507 1.00 52.84 700 ASP A C 1
ATOM 5447 O O . ASP A 1 700 ? -15.798 33.175 -16.655 1.00 52.84 700 ASP A O 1
ATOM 5451 N N . PHE A 1 701 ? -14.222 34.666 -17.236 1.00 56.78 701 PHE A N 1
ATOM 5452 C CA . PHE A 1 701 ? -14.129 35.398 -15.973 1.00 56.78 701 PHE A CA 1
ATOM 5453 C C . PHE A 1 701 ? -14.648 36.848 -16.145 1.00 56.78 701 PHE A C 1
ATOM 5455 O O . PHE A 1 701 ? -14.685 37.362 -17.270 1.00 56.78 701 PHE A O 1
ATOM 5462 N N . PRO A 1 702 ? -15.071 37.558 -15.077 1.00 52.69 702 PRO A N 1
ATOM 5463 C CA . PRO A 1 702 ? -15.397 38.982 -15.167 1.00 52.69 702 PRO A CA 1
ATOM 5464 C C . PRO A 1 702 ? -14.269 39.807 -15.812 1.00 52.69 702 PRO A C 1
ATOM 5466 O O . PRO A 1 702 ? -13.122 39.725 -15.391 1.00 52.69 702 PRO A O 1
ATOM 5469 N N . GLN A 1 703 ? -14.601 40.659 -16.793 1.00 55.09 703 GLN A N 1
ATOM 5470 C CA . GLN A 1 703 ? -13.640 41.391 -17.654 1.00 55.09 703 GLN A CA 1
ATOM 5471 C C . GLN A 1 703 ? -12.721 42.411 -16.936 1.00 55.09 703 GLN A C 1
ATOM 5473 O O . GLN A 1 703 ? -12.011 43.182 -17.588 1.00 55.09 703 GLN A O 1
ATOM 5478 N N . GLU A 1 704 ? -12.782 42.478 -15.609 1.00 64.31 704 GLU A N 1
ATOM 5479 C CA . GLU A 1 704 ? -12.118 43.444 -14.739 1.00 64.31 704 GLU A CA 1
ATOM 5480 C C . GLU A 1 704 ? -11.697 42.739 -13.445 1.00 64.31 704 GLU A C 1
ATOM 5482 O O . GLU A 1 704 ? -12.550 42.258 -12.698 1.00 64.31 704 GLU A O 1
ATOM 5487 N N . ILE A 1 705 ? -10.394 42.735 -13.160 1.00 71.62 705 ILE A N 1
ATOM 5488 C CA . ILE A 1 705 ? -9.827 42.313 -11.876 1.00 71.62 705 ILE A CA 1
ATOM 5489 C C . ILE A 1 705 ? -10.238 43.359 -10.835 1.00 71.62 705 ILE A C 1
ATOM 5491 O O . ILE A 1 705 ? -9.961 44.548 -11.006 1.00 71.62 705 ILE A O 1
ATOM 5495 N N . ARG A 1 706 ? -10.940 42.923 -9.784 1.00 75.75 706 ARG A N 1
ATOM 5496 C CA . ARG A 1 706 ? -11.624 43.791 -8.801 1.00 75.75 706 ARG A CA 1
ATOM 5497 C C . ARG A 1 706 ? -10.973 43.820 -7.420 1.00 75.75 706 ARG A C 1
ATOM 5499 O O . ARG A 1 706 ? -11.484 44.500 -6.537 1.00 75.75 706 ARG A O 1
ATOM 5506 N N . MET A 1 707 ? -9.857 43.123 -7.271 1.00 85.25 707 MET A N 1
ATOM 5507 C CA . MET A 1 707 ? -9.090 42.986 -6.044 1.00 85.25 707 MET A CA 1
ATOM 5508 C C . MET A 1 707 ? -7.589 43.102 -6.346 1.00 85.25 707 MET A C 1
ATOM 5510 O O . MET A 1 707 ? -7.164 42.712 -7.442 1.00 85.25 707 MET A O 1
ATOM 5514 N N . PRO A 1 708 ? -6.787 43.625 -5.408 1.00 88.12 708 PRO A N 1
ATOM 5515 C CA . PRO A 1 708 ? -5.339 43.599 -5.518 1.00 88.12 708 PRO A CA 1
ATOM 5516 C C . PRO A 1 708 ? -4.811 42.164 -5.440 1.00 88.12 708 PRO A C 1
ATOM 5518 O O . PRO A 1 708 ? -5.399 41.285 -4.800 1.00 88.12 708 PRO A O 1
ATOM 5521 N N . ILE A 1 709 ? -3.685 41.954 -6.113 1.00 87.88 709 ILE A N 1
ATOM 5522 C CA . ILE A 1 709 ? -2.952 40.696 -6.171 1.00 87.88 709 ILE A CA 1
ATOM 5523 C C . ILE A 1 709 ? -1.530 40.984 -5.686 1.00 87.88 709 ILE A C 1
ATOM 5525 O O . ILE A 1 709 ? -0.822 41.821 -6.251 1.00 87.88 709 ILE A O 1
ATOM 5529 N N . PHE A 1 710 ? -1.129 40.295 -4.625 1.00 92.19 710 PHE A N 1
ATOM 5530 C CA . PHE A 1 710 ? 0.223 40.319 -4.088 1.00 92.19 710 PHE A CA 1
ATOM 5531 C C . PHE A 1 710 ? 0.971 39.058 -4.505 1.00 92.19 710 PHE A C 1
ATOM 5533 O O . PHE A 1 710 ? 0.408 37.965 -4.529 1.00 92.19 710 PHE A O 1
ATOM 5540 N N . MET A 1 711 ? 2.259 39.205 -4.785 1.00 90.69 711 MET A N 1
ATOM 5541 C CA . MET A 1 711 ? 3.169 38.097 -5.056 1.00 90.69 711 MET A CA 1
ATOM 5542 C C . MET A 1 711 ? 4.053 37.872 -3.822 1.00 90.69 711 MET A C 1
ATOM 5544 O O . MET A 1 711 ? 4.688 38.813 -3.347 1.00 90.69 711 MET A O 1
ATOM 5548 N N . VAL A 1 712 ? 4.072 36.656 -3.278 1.00 92.50 712 VAL A N 1
ATOM 5549 C CA . VAL A 1 712 ? 4.694 36.342 -1.982 1.00 92.50 712 VAL A CA 1
ATOM 5550 C C . VAL A 1 712 ? 5.739 35.243 -2.148 1.00 92.50 712 VAL A C 1
ATOM 5552 O O . VAL A 1 712 ? 5.406 34.096 -2.444 1.00 92.50 712 VAL A O 1
ATOM 5555 N N . GLY A 1 713 ? 7.004 35.605 -1.960 1.00 89.81 713 GLY A N 1
ATOM 5556 C CA . GLY A 1 713 ? 8.129 34.680 -1.940 1.00 89.81 713 GLY A CA 1
ATOM 5557 C C . GLY A 1 713 ? 8.261 34.029 -0.571 1.00 89.81 713 GLY A C 1
ATOM 5558 O O . GLY A 1 713 ? 8.728 34.669 0.365 1.00 89.81 713 GLY A O 1
ATOM 5559 N N . CYS A 1 714 ? 7.845 32.777 -0.445 1.00 87.69 714 CYS A N 1
ATOM 5560 C CA . CYS A 1 714 ? 7.999 31.979 0.765 1.00 87.69 714 CYS A CA 1
ATOM 5561 C C . CYS A 1 714 ? 9.448 31.480 0.927 1.00 87.69 714 CYS A C 1
ATOM 5563 O O . CYS A 1 714 ? 10.193 31.390 -0.050 1.00 87.69 714 CYS A O 1
ATOM 5565 N N . ARG A 1 715 ? 9.811 31.106 2.162 1.00 83.38 715 ARG A N 1
ATOM 5566 C CA . ARG A 1 715 ? 11.136 30.581 2.558 1.00 83.38 715 ARG A CA 1
ATOM 5567 C C . ARG A 1 715 ? 12.283 31.592 2.376 1.00 83.38 715 ARG A C 1
ATOM 5569 O O . ARG A 1 715 ? 13.367 31.263 1.894 1.00 83.38 715 ARG A O 1
ATOM 5576 N N . SER A 1 716 ? 12.059 32.850 2.774 1.00 83.62 716 SER A N 1
ATOM 5577 C CA . SER A 1 716 ? 13.086 33.910 2.732 1.00 83.62 716 SER A CA 1
ATOM 5578 C C . SER A 1 716 ? 14.300 33.658 3.641 1.00 83.62 716 SER A C 1
ATOM 5580 O O . SER A 1 716 ? 15.330 34.309 3.472 1.00 83.62 716 SER A O 1
ATOM 5582 N N . ASP A 1 717 ? 14.214 32.686 4.547 1.00 82.00 717 ASP A N 1
ATOM 5583 C CA . ASP A 1 717 ? 15.280 32.213 5.430 1.00 82.00 717 ASP A CA 1
ATOM 5584 C C . ASP A 1 717 ? 16.270 31.231 4.773 1.00 82.00 717 ASP A C 1
ATOM 5586 O O . ASP A 1 717 ? 17.323 30.952 5.354 1.00 82.00 717 ASP A O 1
ATOM 5590 N N . SER A 1 718 ? 15.979 30.736 3.563 1.00 75.62 718 SER A N 1
ATOM 5591 C CA . SER A 1 718 ? 16.876 29.818 2.855 1.00 75.62 718 SER A CA 1
ATOM 5592 C C . SER A 1 718 ? 18.222 30.463 2.503 1.00 75.62 718 SER A C 1
ATOM 5594 O O . SER A 1 718 ? 18.297 31.603 2.030 1.00 75.62 718 SER A O 1
ATOM 5596 N N . GLN A 1 719 ? 19.294 29.695 2.720 1.00 65.88 719 GLN A N 1
ATOM 5597 C CA . GLN A 1 719 ? 20.684 30.085 2.459 1.00 65.88 719 GLN A CA 1
ATOM 5598 C C . GLN A 1 719 ? 21.216 29.563 1.113 1.00 65.88 719 GLN A C 1
ATOM 5600 O O . GLN A 1 719 ? 22.406 29.714 0.833 1.00 65.88 719 GLN A O 1
ATOM 5605 N N . ASP A 1 720 ? 20.363 28.959 0.277 1.00 67.12 720 ASP A N 1
ATOM 5606 C CA . ASP A 1 720 ? 20.771 28.492 -1.049 1.00 67.12 720 ASP A CA 1
ATOM 5607 C C . ASP A 1 720 ? 21.217 29.684 -1.937 1.00 67.12 720 ASP A C 1
ATOM 5609 O O . ASP A 1 720 ? 20.494 30.690 -2.012 1.00 67.12 720 ASP A O 1
ATOM 5613 N N . PRO A 1 721 ? 22.386 29.620 -2.612 1.00 57.16 721 PRO A N 1
ATOM 5614 C CA . PRO A 1 721 ? 22.884 30.698 -3.468 1.00 57.16 721 PRO A CA 1
ATOM 5615 C C . PRO A 1 721 ? 21.905 31.163 -4.555 1.00 57.16 721 PRO A C 1
ATOM 5617 O O . PRO A 1 721 ? 21.795 32.375 -4.798 1.00 57.16 721 PRO A O 1
ATOM 5620 N N . ASP A 1 722 ? 21.170 30.242 -5.185 1.00 60.31 722 ASP A N 1
ATOM 5621 C CA . ASP A 1 722 ? 20.238 30.564 -6.268 1.00 60.31 722 ASP A CA 1
ATOM 5622 C C . ASP A 1 722 ? 18.992 31.300 -5.762 1.00 60.31 722 ASP A C 1
ATOM 5624 O O . ASP A 1 722 ? 18.422 32.101 -6.512 1.00 60.31 722 ASP A O 1
ATOM 5628 N N . THR A 1 723 ? 18.662 31.201 -4.466 1.00 64.00 723 THR A N 1
ATOM 5629 C CA . THR A 1 723 ? 17.647 32.048 -3.804 1.00 64.00 723 THR A CA 1
ATOM 5630 C C . THR A 1 723 ? 17.902 33.534 -4.072 1.00 64.00 723 THR A C 1
ATOM 5632 O O . THR A 1 723 ? 16.980 34.303 -4.350 1.00 64.00 723 THR A O 1
ATOM 5635 N N . THR A 1 724 ? 19.167 33.971 -4.048 1.00 64.44 724 THR A N 1
ATOM 5636 C CA . THR A 1 724 ? 19.531 35.382 -4.284 1.00 64.44 724 THR A CA 1
ATOM 5637 C C . THR A 1 724 ? 19.241 35.807 -5.726 1.00 64.44 724 THR A C 1
ATOM 5639 O O . THR A 1 724 ? 18.756 36.917 -5.979 1.00 64.44 724 THR A O 1
ATOM 5642 N N . ALA A 1 725 ? 19.494 34.917 -6.688 1.00 62.56 725 ALA A N 1
ATOM 5643 C CA . ALA A 1 725 ? 19.179 35.154 -8.090 1.00 62.56 725 ALA A CA 1
ATOM 5644 C C . ALA A 1 725 ? 17.659 35.086 -8.343 1.00 62.56 725 ALA A C 1
ATOM 5646 O O . ALA A 1 725 ? 17.130 35.909 -9.098 1.00 62.56 725 ALA A O 1
ATOM 5647 N N . GLY A 1 726 ? 16.959 34.174 -7.662 1.00 66.56 726 GLY A N 1
ATOM 5648 C CA . GLY A 1 726 ? 15.509 33.996 -7.669 1.00 66.56 726 GLY A CA 1
ATOM 5649 C C . GLY A 1 726 ? 14.751 35.238 -7.204 1.00 66.56 726 GLY A C 1
ATOM 5650 O O . GLY A 1 726 ? 13.979 35.798 -7.987 1.00 66.56 726 GLY A O 1
ATOM 5651 N N . ARG A 1 727 ? 15.051 35.753 -6.000 1.00 78.44 727 ARG A N 1
ATOM 5652 C CA . ARG A 1 727 ? 14.514 37.029 -5.465 1.00 78.44 727 ARG A CA 1
ATOM 5653 C C . ARG A 1 727 ? 14.615 38.162 -6.492 1.00 78.44 727 ARG A C 1
ATOM 5655 O O . ARG A 1 727 ? 13.639 38.849 -6.800 1.00 78.44 727 ARG A O 1
ATOM 5662 N N . ALA A 1 728 ? 15.793 38.326 -7.101 1.00 78.19 728 ALA A N 1
ATOM 5663 C CA . ALA A 1 728 ? 16.038 39.367 -8.098 1.00 78.19 728 ALA A CA 1
ATOM 5664 C C . ALA A 1 728 ? 15.252 39.169 -9.411 1.00 78.19 728 ALA A C 1
ATOM 5666 O O . ALA A 1 728 ? 14.946 40.155 -10.090 1.00 78.19 728 ALA A O 1
ATOM 5667 N N . ARG A 1 729 ? 14.915 37.930 -9.798 1.00 75.50 729 ARG A N 1
ATOM 5668 C CA . ARG A 1 729 ? 14.056 37.633 -10.961 1.00 75.50 729 ARG A CA 1
ATOM 5669 C C . ARG A 1 729 ? 12.577 37.836 -10.630 1.00 75.50 729 ARG A C 1
ATOM 5671 O O . ARG A 1 729 ? 11.924 38.613 -11.327 1.00 75.50 729 ARG A O 1
ATOM 5678 N N . ALA A 1 730 ? 12.092 37.259 -9.534 1.00 81.81 730 ALA A N 1
ATOM 5679 C CA . ALA A 1 730 ? 10.711 37.384 -9.070 1.00 81.81 730 ALA A CA 1
ATOM 5680 C C . ALA A 1 730 ? 10.287 38.852 -8.861 1.00 81.81 730 ALA A C 1
ATOM 5682 O O . ALA A 1 730 ? 9.264 39.292 -9.390 1.00 81.81 730 ALA A O 1
ATOM 5683 N N . LYS A 1 731 ? 11.135 39.657 -8.207 1.00 85.81 731 LYS A N 1
ATOM 5684 C CA . LYS A 1 731 ? 10.897 41.093 -7.983 1.00 85.81 731 LYS A CA 1
ATOM 5685 C C . LYS A 1 731 ? 10.815 41.907 -9.282 1.00 85.81 731 LYS A C 1
ATOM 5687 O O . LYS A 1 731 ? 9.992 42.815 -9.387 1.00 85.81 731 LYS A O 1
ATOM 5692 N N . ARG A 1 732 ? 11.617 41.565 -10.303 1.00 82.75 732 ARG A N 1
ATOM 5693 C CA . ARG A 1 732 ? 11.517 42.169 -11.651 1.00 82.75 732 ARG A CA 1
ATOM 5694 C C . ARG A 1 732 ? 10.258 41.720 -12.393 1.00 82.75 732 ARG A C 1
ATOM 5696 O O . ARG A 1 732 ? 9.671 42.520 -13.118 1.00 82.75 732 ARG A O 1
ATOM 5703 N N . TYR A 1 733 ? 9.837 40.469 -12.214 1.00 83.00 733 TYR A N 1
ATOM 5704 C CA . TYR A 1 733 ? 8.620 39.945 -12.826 1.00 83.00 733 TYR A CA 1
ATOM 5705 C C . TYR A 1 733 ? 7.370 40.644 -12.277 1.00 83.00 733 TYR A C 1
ATOM 5707 O O . TYR A 1 733 ? 6.609 41.202 -13.070 1.00 83.00 733 TYR A O 1
ATOM 5715 N N . ALA A 1 734 ? 7.235 40.749 -10.948 1.00 84.94 734 ALA A N 1
ATOM 5716 C CA . ALA A 1 734 ? 6.157 41.489 -10.281 1.00 84.94 734 ALA A CA 1
ATOM 5717 C C . ALA A 1 734 ? 6.035 42.943 -10.787 1.00 84.94 734 ALA A C 1
ATOM 5719 O O . ALA A 1 734 ? 4.939 43.416 -11.089 1.00 84.94 734 ALA A O 1
ATOM 5720 N N . GLN A 1 735 ? 7.171 43.629 -10.966 1.00 84.31 735 GLN A N 1
ATOM 5721 C CA . GLN A 1 735 ? 7.232 44.977 -11.550 1.00 84.31 735 GLN A CA 1
ATOM 5722 C C . GLN A 1 735 ? 6.834 45.019 -13.035 1.00 84.31 735 GLN A C 1
ATOM 5724 O O . GLN A 1 735 ? 6.265 46.006 -13.496 1.00 84.31 735 GLN A O 1
ATOM 5729 N N . SER A 1 736 ? 7.130 43.971 -13.811 1.00 81.19 736 SER A N 1
ATOM 5730 C CA . SER A 1 736 ? 6.830 43.929 -15.251 1.00 81.19 736 SER A CA 1
ATOM 5731 C C . SER A 1 736 ? 5.342 43.731 -15.577 1.00 81.19 736 SER A C 1
ATOM 5733 O O . SER A 1 736 ? 4.917 44.038 -16.696 1.00 81.19 736 SER A O 1
ATOM 5735 N N . ILE A 1 737 ? 4.564 43.259 -14.594 1.00 77.56 737 ILE A N 1
ATOM 5736 C CA . ILE A 1 737 ? 3.134 42.927 -14.702 1.00 77.56 737 ILE A CA 1
ATOM 5737 C C . ILE A 1 737 ? 2.234 43.788 -13.798 1.00 77.56 737 ILE A C 1
ATOM 5739 O O . ILE A 1 737 ? 1.046 43.498 -13.689 1.00 77.56 737 ILE A O 1
ATOM 5743 N N . ASP A 1 738 ? 2.786 44.840 -13.182 1.00 78.25 738 ASP A N 1
ATOM 5744 C CA . ASP A 1 738 ? 2.047 45.829 -12.378 1.00 78.25 738 ASP A CA 1
ATOM 5745 C C . ASP A 1 738 ? 1.339 45.226 -11.136 1.00 78.25 738 ASP A C 1
ATOM 5747 O O . ASP A 1 738 ? 0.195 45.565 -10.834 1.00 78.25 738 ASP A O 1
ATOM 5751 N N . MET A 1 739 ? 1.996 44.298 -10.418 1.00 83.88 739 MET A N 1
ATOM 5752 C CA . MET A 1 739 ? 1.469 43.743 -9.154 1.00 83.88 739 MET A CA 1
ATOM 5753 C C . MET A 1 739 ? 1.312 44.816 -8.071 1.00 83.88 739 MET A C 1
ATOM 5755 O O . MET A 1 739 ? 2.166 45.689 -7.930 1.00 83.88 739 MET A O 1
ATOM 5759 N N . ASP A 1 740 ? 0.254 44.713 -7.258 1.00 87.25 740 ASP A N 1
ATOM 5760 C CA . ASP A 1 740 ? -0.044 45.696 -6.201 1.00 87.25 740 ASP A CA 1
ATOM 5761 C C . ASP A 1 740 ? 0.900 45.568 -4.994 1.00 87.25 740 ASP A C 1
ATOM 5763 O O . ASP A 1 740 ? 0.991 46.482 -4.178 1.00 87.25 740 ASP A O 1
ATOM 5767 N N . GLY A 1 741 ? 1.604 44.438 -4.878 1.00 89.88 741 GLY A N 1
ATOM 5768 C CA . GLY A 1 741 ? 2.580 44.179 -3.826 1.00 89.88 741 GLY A CA 1
ATOM 5769 C C . GLY A 1 741 ? 3.488 42.991 -4.146 1.00 89.88 741 GLY A C 1
ATOM 5770 O O . GLY A 1 741 ? 3.103 42.062 -4.859 1.00 89.88 741 GLY A O 1
ATOM 5771 N N . TYR A 1 742 ? 4.704 43.034 -3.606 1.00 92.69 742 TYR A N 1
ATOM 5772 C CA . TYR A 1 742 ? 5.673 41.941 -3.633 1.00 92.69 742 TYR A CA 1
ATOM 5773 C C . TYR A 1 742 ? 6.322 41.835 -2.252 1.00 92.69 742 TYR A C 1
ATOM 5775 O O . TYR A 1 742 ? 6.891 42.819 -1.774 1.00 92.69 742 TYR A O 1
ATOM 5783 N N . PHE A 1 743 ? 6.242 40.655 -1.643 1.00 94.06 743 PHE A N 1
ATOM 5784 C CA . PHE A 1 743 ? 6.721 40.369 -0.290 1.00 94.06 743 PHE A CA 1
ATOM 5785 C C . PHE A 1 743 ? 7.650 39.150 -0.317 1.00 94.06 743 PHE A C 1
ATOM 5787 O O . PHE A 1 743 ? 7.477 38.258 -1.145 1.00 94.06 743 PHE A O 1
ATOM 5794 N N . GLU A 1 744 ? 8.628 39.111 0.583 1.00 92.19 744 GLU A N 1
ATOM 5795 C CA . GLU A 1 744 ? 9.472 37.939 0.848 1.00 92.19 744 GLU A CA 1
ATOM 5796 C C . GLU A 1 744 ? 9.262 37.583 2.319 1.00 92.19 744 GLU A C 1
ATOM 5798 O O . GLU A 1 744 ? 9.360 38.472 3.163 1.00 92.19 744 GLU A O 1
ATOM 5803 N N . CYS A 1 745 ? 8.898 36.333 2.610 1.00 91.56 745 CYS A N 1
ATOM 5804 C CA . CYS A 1 745 ? 8.417 35.914 3.921 1.00 91.56 745 CYS A CA 1
ATOM 5805 C C . CYS A 1 745 ? 9.000 34.561 4.353 1.00 91.56 745 CYS A C 1
ATOM 5807 O O . CYS A 1 745 ? 9.070 33.613 3.561 1.00 91.56 745 CYS A O 1
ATOM 5809 N N . SER A 1 746 ? 9.286 34.425 5.646 1.00 88.62 746 SER A N 1
ATOM 5810 C CA . SER A 1 746 ? 9.610 33.153 6.289 1.00 88.62 746 SER A CA 1
ATOM 5811 C C . SER A 1 746 ? 8.562 32.802 7.338 1.00 88.62 746 SER A C 1
ATOM 5813 O O . SER A 1 746 ? 8.394 33.503 8.333 1.00 88.62 746 SER A O 1
ATOM 5815 N N . ALA A 1 747 ? 7.908 31.655 7.161 1.00 85.06 747 ALA A N 1
ATOM 5816 C CA . ALA A 1 747 ? 7.044 31.079 8.189 1.00 85.06 747 ALA A CA 1
ATOM 5817 C C . ALA A 1 747 ? 7.833 30.496 9.383 1.00 85.06 747 ALA A C 1
ATOM 5819 O O . ALA A 1 747 ? 7.240 30.214 10.421 1.00 85.06 747 ALA A O 1
ATOM 5820 N N . ILE A 1 748 ? 9.153 30.313 9.241 1.00 81.88 748 ILE A N 1
ATOM 5821 C CA . ILE A 1 748 ? 10.036 29.726 10.259 1.00 81.88 748 ILE A CA 1
ATOM 5822 C C . ILE A 1 748 ? 10.621 30.819 11.161 1.00 81.88 748 ILE A C 1
ATOM 5824 O O . ILE A 1 748 ? 10.579 30.694 12.384 1.00 81.88 748 ILE A O 1
ATOM 5828 N N . THR A 1 749 ? 11.149 31.902 10.579 1.00 86.38 749 THR A N 1
ATOM 5829 C CA . THR A 1 749 ? 11.773 33.002 11.340 1.00 86.38 749 THR A CA 1
ATOM 5830 C C . THR A 1 749 ? 10.810 34.148 11.657 1.00 86.38 749 THR A C 1
ATOM 5832 O O . THR A 1 749 ? 11.099 34.946 12.546 1.00 86.38 749 THR A O 1
ATOM 5835 N N . GLY A 1 750 ? 9.681 34.240 10.945 1.00 84.06 750 GLY A N 1
ATOM 5836 C CA . GLY A 1 750 ? 8.743 35.365 11.011 1.00 84.06 750 GLY A CA 1
ATOM 5837 C C . GLY A 1 750 ? 9.135 36.566 10.140 1.00 84.06 750 GLY A C 1
ATOM 5838 O O . GLY A 1 750 ? 8.379 37.533 10.083 1.00 84.06 750 GLY A O 1
ATOM 5839 N N . GLU A 1 751 ? 10.278 36.531 9.442 1.00 90.38 751 GLU A N 1
ATOM 5840 C CA . GLU A 1 751 ? 10.695 37.603 8.525 1.00 90.38 751 GLU A CA 1
ATOM 5841 C C . GLU A 1 751 ? 9.591 37.911 7.498 1.00 90.38 751 GLU A C 1
ATOM 5843 O O . GLU A 1 751 ? 9.045 36.993 6.885 1.00 90.38 751 GLU A O 1
ATOM 5848 N N . GLY A 1 752 ? 9.248 39.191 7.314 1.00 91.25 752 GLY A N 1
ATOM 5849 C CA . GLY A 1 752 ? 8.307 39.664 6.291 1.00 91.25 752 GLY A CA 1
ATOM 5850 C C . GLY A 1 752 ? 6.833 39.290 6.497 1.00 91.25 752 GLY A C 1
ATOM 5851 O O . GLY A 1 752 ? 5.984 39.702 5.703 1.00 91.25 752 GLY A O 1
ATOM 5852 N N . VAL A 1 753 ? 6.508 38.497 7.524 1.00 91.31 753 VAL A N 1
ATOM 5853 C CA . VAL A 1 753 ? 5.129 38.112 7.865 1.00 91.31 753 VAL A CA 1
ATOM 5854 C C . VAL A 1 753 ? 4.325 39.293 8.440 1.00 91.31 753 VAL A C 1
ATOM 5856 O O . VAL A 1 753 ? 3.192 39.472 7.982 1.00 91.31 753 VAL A O 1
ATOM 5859 N N . PRO A 1 754 ? 4.862 40.145 9.345 1.00 90.62 754 PRO A N 1
ATOM 5860 C CA . PRO A 1 754 ? 4.140 41.317 9.851 1.00 90.62 754 PRO A CA 1
ATOM 5861 C C . PRO A 1 754 ? 3.801 42.322 8.743 1.00 90.62 754 PRO A C 1
ATOM 5863 O O . PRO A 1 754 ? 2.666 42.786 8.649 1.00 90.62 754 PRO A O 1
ATOM 5866 N N . GLU A 1 755 ? 4.750 42.616 7.849 1.00 92.75 755 GLU A N 1
ATOM 5867 C CA . GLU A 1 755 ? 4.556 43.570 6.752 1.00 92.75 755 GLU A CA 1
ATOM 5868 C C . GLU A 1 755 ? 3.529 43.076 5.722 1.00 92.75 755 GLU A C 1
ATOM 5870 O O . GLU A 1 755 ? 2.749 43.870 5.186 1.00 92.75 755 GLU A O 1
ATOM 5875 N N . LEU A 1 756 ? 3.496 41.764 5.460 1.00 93.25 756 LEU A N 1
ATOM 5876 C CA . LEU A 1 756 ? 2.459 41.142 4.637 1.00 93.25 756 LEU A CA 1
ATOM 5877 C C . LEU A 1 756 ? 1.089 41.190 5.333 1.00 93.25 756 LEU A C 1
ATOM 5879 O O . LEU A 1 756 ? 0.087 41.496 4.682 1.00 93.25 756 LEU A O 1
ATOM 5883 N N . LEU A 1 757 ? 1.034 40.921 6.642 1.00 88.50 757 LEU A N 1
ATOM 5884 C CA . LEU A 1 757 ? -0.203 40.967 7.423 1.00 88.50 757 LEU A CA 1
ATOM 5885 C C . LEU A 1 757 ? -0.809 42.377 7.437 1.00 88.50 757 LEU A C 1
ATOM 5887 O O . LEU A 1 757 ? -1.990 42.525 7.118 1.00 88.50 757 LEU A O 1
ATOM 5891 N N . ASP A 1 758 ? -0.009 43.406 7.726 1.00 86.62 758 ASP A N 1
ATOM 5892 C CA . ASP A 1 758 ? -0.427 44.814 7.689 1.00 86.62 758 ASP A CA 1
ATOM 5893 C C . ASP A 1 758 ? -0.974 45.200 6.305 1.00 86.62 758 ASP A C 1
ATOM 5895 O O . ASP A 1 758 ? -2.032 45.832 6.191 1.00 86.62 758 ASP A O 1
ATOM 5899 N N . ALA A 1 759 ? -0.297 44.787 5.229 1.00 88.81 759 ALA A N 1
ATOM 5900 C CA . ALA A 1 759 ? -0.732 45.062 3.861 1.00 88.81 759 ALA A CA 1
ATOM 5901 C C . ALA A 1 759 ? -2.048 44.346 3.495 1.00 88.81 759 ALA A C 1
ATOM 5903 O O . ALA A 1 759 ? -2.897 44.921 2.813 1.00 88.81 759 ALA A O 1
ATOM 5904 N N . VAL A 1 760 ? -2.255 43.113 3.970 1.00 88.06 760 VAL A N 1
ATOM 5905 C CA . VAL A 1 760 ? -3.509 42.367 3.769 1.00 88.06 760 VAL A CA 1
ATOM 5906 C C . VAL A 1 760 ? -4.653 42.973 4.584 1.00 88.06 760 VAL A C 1
ATOM 5908 O O . VAL A 1 760 ? -5.731 43.224 4.038 1.00 88.06 760 VAL A O 1
ATOM 5911 N N . MET A 1 761 ? -4.431 43.243 5.873 1.00 82.81 761 MET A N 1
ATOM 5912 C CA . MET A 1 761 ? -5.465 43.731 6.791 1.00 82.81 761 MET A CA 1
ATOM 5913 C C . MET A 1 761 ? -5.895 45.163 6.469 1.00 82.81 761 MET A C 1
ATOM 5915 O O . MET A 1 761 ? -7.095 45.448 6.452 1.00 82.81 761 MET A O 1
ATOM 5919 N N . SER A 1 762 ? -4.952 46.052 6.137 1.00 83.19 762 SER A N 1
ATOM 5920 C CA . SER A 1 762 ? -5.267 47.432 5.738 1.00 83.19 762 SER A CA 1
ATOM 5921 C C . SER A 1 762 ? -6.150 47.499 4.487 1.00 83.19 762 SER A C 1
ATOM 5923 O O . SER A 1 762 ? -7.044 48.345 4.422 1.00 83.19 762 SER A O 1
ATOM 5925 N N . ILE A 1 763 ? -5.979 46.578 3.531 1.00 83.00 763 ILE A N 1
ATOM 5926 C CA . ILE A 1 763 ? -6.844 46.472 2.348 1.00 83.00 763 ILE A CA 1
ATOM 5927 C C . ILE A 1 763 ? -8.181 45.809 2.693 1.00 83.00 763 ILE A C 1
ATOM 5929 O O . ILE A 1 763 ? -9.233 46.361 2.365 1.00 83.00 763 ILE A O 1
ATOM 5933 N N . ALA A 1 764 ? -8.165 44.650 3.359 1.00 76.31 764 ALA A N 1
ATOM 5934 C CA . ALA A 1 764 ? -9.378 43.885 3.655 1.00 76.31 764 ALA A CA 1
ATOM 5935 C C . ALA A 1 764 ? -10.383 44.695 4.494 1.00 76.31 764 ALA A C 1
ATOM 5937 O O . ALA A 1 764 ? -11.580 44.722 4.190 1.00 76.31 764 ALA A O 1
ATOM 5938 N N . LEU A 1 765 ? -9.892 45.409 5.510 1.00 73.88 765 LEU A N 1
ATOM 5939 C CA . LEU A 1 765 ? -10.710 46.226 6.410 1.00 73.88 765 LEU A CA 1
ATOM 5940 C C . LEU A 1 765 ? -11.101 47.590 5.804 1.00 73.88 765 LEU A C 1
ATOM 5942 O O . LEU A 1 765 ? -12.011 48.246 6.318 1.00 73.88 765 LEU A O 1
ATOM 5946 N N . SER A 1 766 ? -10.482 48.017 4.694 1.00 75.69 766 SER A N 1
ATOM 5947 C CA . SER A 1 766 ? -10.736 49.328 4.080 1.00 75.69 766 SER A CA 1
ATOM 5948 C C . SER A 1 766 ? -12.195 49.522 3.651 1.00 75.69 766 SER A C 1
ATOM 5950 O O . SER A 1 766 ? -12.893 48.586 3.246 1.00 75.69 766 SER A O 1
ATOM 5952 N N . THR A 1 767 ? -12.677 50.764 3.722 1.00 65.50 767 THR A N 1
ATOM 5953 C CA . THR A 1 767 ? -13.961 51.189 3.135 1.00 65.50 767 THR A CA 1
ATOM 5954 C C . THR A 1 767 ? -13.804 51.768 1.727 1.00 65.50 767 THR A C 1
ATOM 5956 O O . THR A 1 767 ? -14.805 51.967 1.031 1.00 65.50 767 THR A O 1
ATOM 5959 N N . GLU A 1 768 ? -12.568 52.000 1.278 1.00 70.88 768 GLU A N 1
ATOM 5960 C CA . GLU A 1 768 ? -12.271 52.408 -0.092 1.00 70.88 768 GLU A CA 1
ATOM 5961 C C . GLU A 1 768 ? -12.456 51.235 -1.061 1.00 70.88 768 GLU A C 1
ATOM 5963 O O . GLU A 1 768 ? -12.250 50.068 -0.725 1.00 70.88 768 GLU A O 1
ATOM 5968 N N . LYS A 1 769 ? -12.872 51.537 -2.294 1.00 65.44 769 LYS A N 1
ATOM 5969 C CA . LYS A 1 769 ? -13.067 50.520 -3.332 1.00 65.44 769 LYS A CA 1
ATOM 5970 C C . LYS A 1 769 ? -11.838 50.459 -4.223 1.00 65.44 769 LYS A C 1
ATOM 5972 O O . LYS A 1 769 ? -11.521 51.446 -4.885 1.00 65.44 769 LYS A O 1
ATOM 5977 N N . TYR A 1 770 ? -11.214 49.285 -4.296 1.00 79.50 770 TYR A N 1
ATOM 5978 C CA . TYR A 1 770 ? -10.172 49.002 -5.279 1.00 79.50 770 TYR A CA 1
ATOM 5979 C C . TYR A 1 770 ? -10.657 49.363 -6.692 1.00 79.50 770 TYR A C 1
ATOM 5981 O O . TYR A 1 770 ? -11.777 49.022 -7.083 1.00 79.50 770 TYR A O 1
ATOM 5989 N N . THR A 1 771 ? -9.829 50.085 -7.451 1.00 75.75 771 THR A N 1
ATOM 5990 C CA . THR A 1 771 ? -10.179 50.541 -8.803 1.00 75.75 771 THR A CA 1
ATOM 5991 C C . THR A 1 771 ? -9.966 49.395 -9.794 1.00 75.75 771 THR A C 1
ATOM 5993 O O . THR A 1 771 ? -8.819 49.005 -10.003 1.00 75.75 771 THR A O 1
ATOM 5996 N N . PRO A 1 772 ? -11.019 48.835 -10.426 1.00 71.56 772 PRO A N 1
ATOM 5997 C CA . PRO A 1 772 ? -10.864 47.601 -11.187 1.00 71.56 772 PRO A CA 1
ATOM 5998 C C . PRO A 1 772 ? -10.000 47.774 -12.440 1.00 71.56 772 PRO A C 1
ATOM 6000 O O . PRO A 1 772 ? -10.226 48.682 -13.247 1.00 71.56 772 PRO A O 1
ATOM 6003 N N . ARG A 1 773 ? -9.046 46.862 -12.646 1.00 70.75 773 ARG A N 1
ATOM 6004 C CA . ARG A 1 773 ? -8.124 46.879 -13.793 1.00 70.75 773 ARG A CA 1
ATOM 6005 C C . ARG A 1 773 ? -8.469 45.790 -14.804 1.00 70.75 773 ARG A C 1
ATOM 6007 O O . ARG A 1 773 ? -8.772 44.655 -14.454 1.00 70.75 773 ARG A O 1
ATOM 6014 N N . ARG A 1 774 ? -8.418 46.130 -16.094 1.00 61.50 774 ARG A N 1
ATOM 6015 C CA . ARG A 1 774 ? -8.793 45.211 -17.192 1.00 61.50 774 ARG A CA 1
ATOM 6016 C C . ARG A 1 774 ? -7.680 44.263 -17.636 1.00 61.50 774 ARG A C 1
ATOM 6018 O O . ARG A 1 774 ? -7.950 43.363 -18.423 1.00 61.50 774 ARG A O 1
ATOM 6025 N N . ARG A 1 775 ? -6.437 44.524 -17.221 1.00 65.69 775 ARG A N 1
ATOM 6026 C CA . ARG A 1 775 ? -5.224 43.730 -17.481 1.00 65.69 775 ARG A CA 1
ATOM 6027 C C . ARG A 1 775 ? -4.198 44.035 -16.396 1.00 65.69 775 ARG A C 1
ATOM 6029 O O . ARG A 1 775 ? -4.194 45.149 -15.880 1.00 65.69 775 ARG A O 1
ATOM 6036 N N . LEU A 1 776 ? -3.323 43.070 -16.147 1.00 67.25 776 LEU A N 1
ATOM 6037 C CA . LEU A 1 776 ? -2.077 43.236 -15.396 1.00 67.25 776 LEU A CA 1
ATOM 6038 C C . LEU A 1 776 ? -0.986 43.815 -16.308 1.00 67.25 776 LEU A C 1
ATOM 6040 O O . LEU A 1 776 ? -0.426 44.871 -16.050 1.00 67.25 776 LEU A O 1
ATOM 6044 N N . TRP A 1 777 ? -0.776 43.195 -17.476 1.00 72.62 777 TRP A N 1
ATOM 6045 C CA . TRP A 1 777 ? 0.259 43.647 -18.405 1.00 72.62 777 TRP A CA 1
ATOM 6046 C C . TRP A 1 777 ? 0.039 45.079 -18.930 1.00 72.62 777 TRP A C 1
ATOM 6048 O O . TRP A 1 777 ? -1.011 45.360 -19.534 1.00 72.62 777 TRP A O 1
ATOM 6058 N N . PRO A 1 778 ? 1.063 45.954 -18.848 1.00 61.03 778 PRO A N 1
ATOM 6059 C CA . PRO A 1 778 ? 1.055 47.248 -19.513 1.00 61.03 778 PRO A CA 1
ATOM 6060 C C . PRO A 1 778 ? 0.775 47.116 -21.015 1.00 61.03 778 PRO A C 1
ATOM 6062 O O . PRO A 1 778 ? 1.265 46.205 -21.691 1.00 61.03 778 PRO A O 1
ATOM 6065 N N . LYS A 1 779 ? 0.022 48.065 -21.589 1.00 53.53 779 LYS A N 1
ATOM 6066 C CA . LYS A 1 779 ? -0.224 48.108 -23.041 1.00 53.53 779 LYS A CA 1
ATOM 6067 C C . LYS A 1 779 ? 1.113 48.193 -23.789 1.00 53.53 779 LYS A C 1
ATOM 6069 O O . LYS A 1 779 ? 1.721 49.264 -23.824 1.00 53.53 779 LYS A O 1
ATOM 6074 N N . ARG A 1 780 ? 1.538 47.093 -24.435 1.00 48.03 780 ARG A N 1
ATOM 6075 C CA . ARG A 1 780 ? 2.706 47.058 -25.338 1.00 48.03 780 ARG A CA 1
ATOM 6076 C C . ARG A 1 780 ? 2.638 48.253 -26.296 1.00 48.03 780 ARG A C 1
ATOM 6078 O O . ARG A 1 780 ? 1.793 48.281 -27.192 1.00 48.03 780 ARG A O 1
ATOM 6085 N N . LYS A 1 781 ? 3.540 49.229 -26.131 1.00 43.19 781 LYS A N 1
ATOM 6086 C CA . LYS A 1 781 ? 3.750 50.287 -27.130 1.00 43.19 781 LYS A CA 1
ATOM 6087 C C . LYS A 1 781 ? 4.099 49.593 -28.446 1.00 43.19 781 LYS A C 1
ATOM 6089 O O . LYS A 1 781 ? 5.067 48.836 -28.488 1.00 43.19 781 LYS A O 1
ATOM 6094 N N . GLN A 1 782 ? 3.326 49.835 -29.505 1.00 36.12 782 GLN A N 1
ATOM 6095 C CA . GLN A 1 782 ? 3.650 49.312 -30.831 1.00 36.12 782 GLN A CA 1
ATOM 6096 C C . GLN A 1 782 ? 5.050 49.801 -31.224 1.00 36.12 782 GLN A C 1
ATOM 6098 O O . GLN A 1 782 ? 5.249 50.990 -31.484 1.00 36.12 782 GLN A O 1
ATOM 6103 N N . ARG A 1 783 ? 6.027 48.887 -31.276 1.00 37.00 783 ARG A N 1
ATOM 6104 C CA . ARG A 1 783 ? 7.300 49.154 -31.950 1.00 37.00 783 ARG A CA 1
ATOM 6105 C C . ARG A 1 783 ? 6.958 49.466 -33.406 1.00 37.00 783 ARG A C 1
ATOM 6107 O O . ARG A 1 783 ? 6.410 48.617 -34.101 1.00 37.00 783 ARG A O 1
ATOM 6114 N N . ARG A 1 784 ? 7.248 50.690 -33.859 1.00 37.72 784 ARG A N 1
ATOM 6115 C CA . ARG A 1 784 ? 7.121 51.052 -35.277 1.00 37.72 784 ARG A CA 1
ATOM 6116 C C . ARG A 1 784 ? 7.986 50.092 -36.089 1.00 37.72 784 ARG A C 1
ATOM 6118 O O . ARG A 1 784 ? 9.197 50.049 -35.864 1.00 37.72 784 ARG A O 1
ATOM 6125 N N . ASN A 1 785 ? 7.373 49.366 -37.024 1.00 34.25 785 ASN A N 1
ATOM 6126 C CA . ASN A 1 785 ? 8.077 48.491 -37.959 1.00 34.25 785 ASN A CA 1
ATOM 6127 C C . ASN A 1 785 ? 9.131 49.301 -38.720 1.00 34.25 785 ASN A C 1
ATOM 6129 O O . ASN A 1 785 ? 8.803 50.050 -39.640 1.00 34.25 785 ASN A O 1
ATOM 6133 N N . HIS A 1 786 ? 10.396 49.138 -38.342 1.00 35.97 786 HIS A N 1
ATOM 6134 C CA . HIS A 1 786 ? 11.505 49.568 -39.175 1.00 35.97 786 HIS A CA 1
ATOM 6135 C C . HIS A 1 786 ? 11.633 48.518 -40.274 1.00 35.97 786 HIS A C 1
ATOM 6137 O O . HIS A 1 786 ? 11.925 47.356 -39.998 1.00 35.97 786 HIS A O 1
ATOM 6143 N N . ARG A 1 787 ? 11.337 48.910 -41.516 1.00 35.78 787 ARG A N 1
ATOM 6144 C CA . ARG A 1 787 ? 11.604 48.064 -42.680 1.00 35.78 787 ARG A CA 1
ATOM 6145 C C . ARG A 1 787 ? 13.118 47.922 -42.809 1.00 35.78 787 ARG A C 1
ATOM 6147 O O . ARG A 1 787 ? 13.770 48.875 -43.225 1.00 35.78 787 ARG A O 1
ATOM 6154 N N . CYS A 1 788 ? 13.659 46.750 -42.495 1.00 32.62 788 CYS A N 1
ATOM 6155 C CA . CYS A 1 788 ? 14.972 46.384 -43.010 1.00 32.62 788 CYS A CA 1
ATOM 6156 C C . CYS A 1 788 ? 14.856 46.280 -44.534 1.00 32.62 788 CYS A C 1
ATOM 6158 O O . CYS A 1 788 ? 14.072 45.483 -45.050 1.00 32.62 788 CYS A O 1
ATOM 6160 N N . VAL A 1 789 ? 15.599 47.126 -45.241 1.00 38.41 789 VAL A N 1
ATOM 6161 C CA . VAL A 1 789 ? 15.886 46.939 -46.664 1.00 38.41 789 VAL A CA 1
ATOM 6162 C C . VAL A 1 789 ? 17.059 45.969 -46.738 1.00 38.41 789 VAL A C 1
ATOM 6164 O O . VAL A 1 789 ? 18.020 46.131 -45.990 1.00 38.41 789 VAL A O 1
ATOM 6167 N N . VAL A 1 790 ? 16.965 44.957 -47.597 1.00 37.47 790 VAL A N 1
ATOM 6168 C CA . VAL A 1 790 ? 18.083 44.046 -47.866 1.00 37.47 790 VAL A CA 1
ATOM 6169 C C . VAL A 1 790 ? 19.081 44.757 -48.780 1.00 37.47 790 VAL A C 1
ATOM 6171 O O . VAL A 1 790 ? 18.683 45.287 -49.819 1.00 37.47 790 VAL A O 1
ATOM 6174 N N . LEU A 1 791 ? 20.350 44.748 -48.374 1.00 33.31 791 LEU A N 1
ATOM 6175 C CA . LEU A 1 791 ? 21.545 45.093 -49.146 1.00 33.31 791 LEU A CA 1
ATOM 6176 C C . LEU A 1 791 ? 22.629 44.066 -48.803 1.00 33.31 791 LEU A C 1
ATOM 6178 O O . LEU A 1 791 ? 22.691 43.704 -47.606 1.00 33.31 791 LEU A O 1
#

Radius of gyration: 32.86 Å; chains: 1; bounding box: 117×86×89 Å

pLDDT: mean 78.18, std 22.88, range [21.75, 98.94]